Protein 5TP4 (pdb70)

Solvent-accessible surface area: 30665 Å² total; per-residue (Å²): 191,76,54,104,14,62,16,80,68,0,89,169,6,7,30,53,0,3,175,42,14,62,17,151,92,41,10,3,122,2,23,2,7,46,82,44,4,70,108,0,13,78,46,0,5,86,32,0,124,102,17,68,8,97,32,49,34,1,13,0,0,0,8,14,0,69,36,99,16,65,54,96,181,19,29,14,0,1,0,0,0,4,2,6,7,72,58,102,8,10,97,12,28,0,8,0,0,0,0,0,0,1,2,0,0,48,7,0,59,103,44,44,16,66,0,56,58,0,0,26,0,0,4,2,0,2,12,37,26,44,45,1,60,44,46,29,0,0,0,7,9,14,12,56,72,20,75,49,109,73,0,30,65,80,113,13,103,140,38,74,44,0,4,50,2,0,87,84,12,68,8,100,11,146,107,75,24,28,60,81,21,29,0,0,0,0,0,3,0,5,44,2,36,18,0,89,59,84,54,10,15,0,0,8,0,29,3,9,9,0,23,14,60,0,47,2,114,0,70,16,78,66,27,55,0,3,10,5,35,51,123,80,26,94,12,0,6,3,0,0,0,47,1,0,37,22,0,47,134,8,4,72,68,39,75,113,120,1,8,0,0,1,0,64,17,20,17,110,138,41,39,56,50,37,2,2,11,25,1,46,6,10,1,0,0,9,11,51,69,46,77,72,0,46,26,0,21,140,34,2,85,101,3,1,56,123,1,6,86,89,57,41,17,60,39,56,18,92,29,65,111,154,18,72,25,6,103,14,49,215,38,0,10,105,31,0,19,110,0,0,120,48,29,64,19,76,43,47,162,21,28,2,2,17,40,3,0,0,16,17,0,22,115,174,16,48,1,0,1,0,2,0,8,4,52,124,77,106,65,1,99,64,103,20,0,26,99,0,0,1,0,0,2,33,0,0,26,47,65,2,25,79,51,58,102,97,165,26,117,32,89,109,70,41,101,16,62,15,81,66,0,87,50,6,7,48,73,0,12,179,41,14,66,16,148,194,37,9,2,117,3,25,2,6,46,82,45,3,74,106,0,13,78,46,0,5,86,33,0,129,105,14,69,7,96,31,48,33,1,13,0,0,0,10,15,0,70,34,98,15,66,56,101,103,20,28,13,0,2,0,0,0,3,2,4,5,74,56,72,9,16,86,8,30,1,7,0,0,0,0,0,0,1,2,0,0,47,6,0,61,104,43,46,15,59,0,47,55,0,0,27,0,0,5,3,1,2,12,36,27,46,44,2,56,46,45,27,0,0,0,7,10,21,10,57,72,19,76,51,110,72,0,30,64,80,112,12,102,137,40,75,43,0,4,48,2,0,84,88,16,68,10,102,12,146,111,76,26,30,57,80,19,31,0,0,0,0,0,3,2,4,62,11,40,16,0,100,62,85,55,10,10,0,0,6,0,31,3,8,10,0,24,13,60,0,50,2,119,0,56,16,79,66,28,52,0,4,9,7,35,48,125,78,26,95,11,0,6,4,0,0,0,49,2,0,40,23,1,46,130,8,2,72,69,43,73,116,126,1,8,0,0,2,1,62,18,22,17,127,140,39,39,55,47,38,2,2,11,26,1,45,7,10,2,0,0,8,12,56,61,44,66,73,0,48,27,0,21,141,35,2,84,102,4,0,56,128,2,7,86,88,58,34,10,107,39,57,19,93,24,65,107,154,19,72,24,6,102,15,50,185,30,0,7,66,31,0,19,134,0,0,113,41,29,62,30,75,54,47,165,20,29,2,3,21,38,2,0,0,16,18,0,21,117,165,20,46,0,0,1,0,1,0,9,17,96,85,58,3,114,61,95,11,0,29,78,0,0,3,0,0,0,0,0,0,0,34,68,1,10,23,36,84,106

B-factor: mean 18.72, std 9.99, range [4.92, 85.32]

CATH classification: 3.40.630.10 (+1 more: 3.30.70.360)

Structure (mmCIF, N/CA/C/O backbone):
data_5TP4
#
_entry.id   5TP4
#
_cell.length_a   42.530
_cell.length_b   136.960
_cell.length_c   164.580
_cell.angle_alpha   90.000
_cell.angle_beta   90.000
_cell.angle_gamma   90.000
#
_symmetry.space_group_name_H-M   'P 21 21 21'
#
loop_
_entity.id
_entity.type
_entity.pdbx_description
1 polymer 'Amidase, hydantoinase/carbamoylase family'
2 non-polymer 'ZINC ION'
3 non-polymer '2-(N-MORPHOLINO)-ETHANESULFONIC ACID'
4 non-polymer 1,2-ETHANEDIOL
5 non-polymer 'FORMIC ACID'
6 water water
#
loop_
_atom_site.group_PDB
_atom_site.id
_atom_site.type_symbol
_atom_site.label_atom_id
_atom_site.label_alt_id
_atom_site.label_comp_id
_atom_site.label_asym_id
_atom_site.label_entity_id
_atom_site.label_seq_id
_atom_site.pdbx_PDB_ins_code
_atom_site.Cartn_x
_atom_site.Cartn_y
_atom_site.Cartn_z
_atom_site.occupancy
_atom_site.B_iso_or_equiv
_atom_site.auth_seq_id
_atom_site.auth_comp_id
_atom_site.auth_asym_id
_atom_site.auth_atom_id
_atom_site.pdbx_PDB_model_num
ATOM 1 N N . ASP A 1 11 ? -5.618 3.951 14.562 1.00 72.32 3 ASP A N 1
ATOM 2 C CA . ASP A 1 11 ? -4.774 5.139 14.490 1.00 72.48 3 ASP A CA 1
ATOM 3 C C . ASP A 1 11 ? -5.123 5.987 13.263 1.00 65.94 3 ASP A C 1
ATOM 4 O O . ASP A 1 11 ? -4.294 6.755 12.764 1.00 66.57 3 ASP A O 1
ATOM 9 N N . LEU A 1 12 ? -6.358 5.860 12.781 1.00 55.56 4 LEU A N 1
ATOM 10 C CA . LEU A 1 12 ? -6.751 6.491 11.528 1.00 41.78 4 LEU A CA 1
ATOM 11 C C . LEU A 1 12 ? -7.332 7.872 11.795 1.00 36.29 4 LEU A C 1
ATOM 12 O O . LEU A 1 12 ? -8.337 8.013 12.496 1.00 40.02 4 LEU A O 1
ATOM 17 N N . LEU A 1 13 ? -6.717 8.879 11.197 1.00 31.72 5 LEU A N 1
ATOM 18 C CA . LEU A 1 13 ? -7.193 10.249 11.296 1.00 29.13 5 LEU A CA 1
ATOM 19 C C . LEU A 1 13 ? -8.256 10.495 10.238 1.00 27.34 5 LEU A C 1
ATOM 20 O O . LEU A 1 13 ? -8.054 10.191 9.057 1.00 28.55 5 LEU A O 1
ATOM 25 N N . GLU A 1 14 ? -9.391 11.045 10.649 1.00 23.80 6 GLU A N 1
ATOM 26 C CA . GLU A 1 14 ? -10.494 11.296 9.734 1.00 21.52 6 GLU A CA 1
ATOM 27 C C . GLU A 1 14 ? -10.689 12.795 9.554 1.00 20.55 6 GLU A C 1
ATOM 28 O O . GLU A 1 14 ? -10.521 13.574 10.495 1.00 26.34 6 GLU A O 1
ATOM 34 N N . ILE A 1 15 ? -11.076 13.199 8.349 1.00 17.46 7 ILE A N 1
ATOM 35 C CA . ILE A 1 15 ? -11.261 14.623 8.082 1.00 15.75 7 ILE A CA 1
ATOM 36 C C . ILE A 1 15 ? -12.660 15.051 8.503 1.00 15.22 7 ILE A C 1
ATOM 37 O O . ILE A 1 15 ? -13.484 14.218 8.921 1.00 19.20 7 ILE A O 1
ATOM 42 N N . ASP A 1 16 ? -12.926 16.354 8.421 1.00 15.83 8 ASP A N 1
ATOM 43 C CA . ASP A 1 16 ? -14.248 16.917 8.695 1.00 15.04 8 ASP A CA 1
ATOM 44 C C . ASP A 1 16 ? -14.960 16.995 7.350 1.00 13.47 8 ASP A C 1
ATOM 45 O O . ASP A 1 16 ? -14.762 17.942 6.583 1.00 13.52 8 ASP A O 1
ATOM 50 N N . GLY A 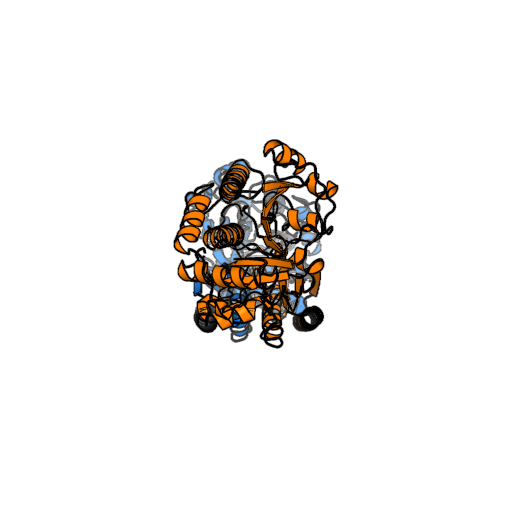1 17 ? -15.756 15.968 7.040 1.00 15.15 9 GLY A N 1
ATOM 51 C CA . GLY A 1 17 ? -16.360 15.897 5.714 1.00 18.62 9 GLY A CA 1
ATOM 52 C C . GLY A 1 17 ? -17.351 17.016 5.445 1.00 11.99 9 GLY A C 1
ATOM 53 O O . GLY A 1 17 ? -17.477 17.486 4.304 1.00 13.56 9 GLY A O 1
ATOM 54 N N . ALA A 1 18 ? -18.096 17.423 6.471 1.00 13.22 10 ALA A N 1
ATOM 55 C CA . ALA A 1 18 ? -19.080 18.483 6.291 1.00 14.56 10 ALA A CA 1
ATOM 56 C C . ALA A 1 18 ? -18.384 19.803 6.002 1.00 14.87 10 ALA A C 1
ATOM 57 O O . ALA A 1 18 ? -18.853 20.604 5.177 1.00 14.13 10 ALA A O 1
ATOM 59 N N . ARG A 1 19 ? -17.256 20.035 6.674 1.00 14.42 11 ARG A N 1
ATOM 60 C CA . ARG A 1 19 ? -16.481 21.247 6.438 1.00 12.89 11 ARG A CA 1
ATOM 61 C C . ARG A 1 19 ? -15.960 21.282 5.009 1.00 15.48 11 ARG A C 1
ATOM 62 O O . ARG A 1 19 ? -16.038 22.320 4.332 1.00 13.41 11 ARG A O 1
ATOM 70 N N . LEU A 1 20 ? -15.434 20.149 4.529 1.00 10.68 12 LEU A N 1
ATOM 71 C CA . LEU A 1 20 ? -14.971 20.065 3.143 1.00 13.59 12 LEU A CA 1
ATOM 72 C C . LEU A 1 20 ? -16.127 20.287 2.176 1.00 15.11 12 LEU A C 1
ATOM 73 O O . LEU A 1 20 ? -15.980 20.992 1.164 1.00 14.09 12 LEU A O 1
ATOM 78 N N . TRP A 1 21 ? -17.287 19.680 2.467 1.00 12.76 13 TRP A N 1
ATOM 79 C CA . TRP A 1 21 ? -18.438 19.845 1.585 1.00 12.34 13 TRP A CA 1
ATOM 80 C C . TRP A 1 21 ? -18.838 21.310 1.503 1.00 13.12 13 TRP A C 1
ATOM 81 O O . TRP A 1 21 ? -19.131 21.823 0.416 1.00 13.51 13 TRP A O 1
ATOM 92 N N . ARG A 1 22 ? -18.821 22.009 2.641 1.00 13.11 14 ARG A N 1
ATOM 93 C CA A ARG A 1 22 ? -19.204 23.415 2.603 0.55 12.05 14 ARG A CA 1
ATOM 94 C CA B ARG A 1 22 ? -19.171 23.424 2.666 0.45 12.76 14 ARG A CA 1
ATOM 95 C C . ARG A 1 22 ? -18.170 24.262 1.879 1.00 10.66 14 ARG A C 1
ATOM 96 O O . ARG A 1 22 ? -18.546 25.218 1.192 1.00 14.39 14 ARG A O 1
ATOM 111 N N . SER A 1 23 ? -16.876 23.924 1.974 1.00 12.23 15 SER A N 1
ATOM 112 C CA . SER A 1 23 ? -15.897 24.696 1.214 1.00 14.33 15 SER A CA 1
ATOM 113 C C . SER A 1 23 ? -16.132 24.532 -0.280 1.00 13.00 15 SER A C 1
ATOM 114 O O . SER A 1 23 ? -16.022 25.500 -1.044 1.00 11.06 15 SER A O 1
ATOM 117 N N . LEU A 1 24 ? -16.528 23.326 -0.703 1.00 9.06 16 LEU A N 1
ATOM 118 C CA . LEU A 1 24 ? -16.865 23.095 -2.100 1.00 8.09 16 LEU A CA 1
ATOM 119 C C . LEU A 1 24 ? -18.112 23.862 -2.487 1.00 11.21 16 LEU A C 1
ATOM 120 O O . LEU A 1 24 ? -18.187 24.391 -3.598 1.00 13.34 16 LEU A O 1
ATOM 125 N N . ALA A 1 25 ? -19.100 23.924 -1.590 1.00 10.29 17 ALA A N 1
ATOM 126 C CA . ALA A 1 25 ? -20.291 24.706 -1.906 1.00 13.04 17 ALA A CA 1
ATOM 127 C C . ALA A 1 25 ? -19.956 26.182 -2.009 1.00 13.61 17 ALA A C 1
ATOM 128 O O . ALA A 1 25 ? -20.489 26.887 -2.875 1.00 16.85 17 ALA A O 1
ATOM 130 N N . ASP A 1 26 ? -19.098 26.677 -1.112 1.00 12.02 18 ASP A N 1
ATOM 131 C CA . ASP A 1 26 ? -18.788 28.099 -1.135 1.00 13.22 18 ASP A CA 1
ATOM 132 C C . ASP A 1 26 ? -17.977 28.464 -2.375 1.00 12.65 18 ASP A C 1
ATOM 133 O O . ASP A 1 26 ? -18.191 29.521 -2.985 1.00 14.04 18 ASP A O 1
ATOM 138 N N . MET A 1 27 ? -17.009 27.628 -2.737 1.00 11.07 19 MET A N 1
ATOM 139 C CA . MET A 1 27 ? -16.217 27.910 -3.928 1.00 10.98 19 MET A CA 1
ATOM 140 C C . MET A 1 27 ? -17.052 27.795 -5.194 1.00 11.38 19 MET A C 1
ATOM 141 O O . MET A 1 27 ? -16.841 28.566 -6.138 1.00 12.30 19 MET A O 1
ATOM 146 N N . ALA A 1 28 ? -18.024 26.863 -5.236 1.00 12.24 20 ALA A N 1
ATOM 147 C CA . ALA A 1 28 ? -18.857 26.757 -6.428 1.00 12.08 20 ALA A CA 1
ATOM 148 C C . ALA A 1 28 ? -19.710 28.002 -6.660 1.00 14.04 20 ALA A C 1
ATOM 149 O O . ALA A 1 28 ? -20.259 28.158 -7.761 1.00 15.24 20 ALA A O 1
ATOM 151 N N . ARG A 1 29 ? -19.858 28.877 -5.653 1.00 14.83 21 ARG A N 1
ATOM 152 C CA . ARG A 1 29 ? -20.576 30.133 -5.888 1.00 17.27 21 ARG A CA 1
ATOM 153 C C . ARG A 1 29 ? -19.795 31.077 -6.788 1.00 17.92 21 ARG A C 1
ATOM 154 O O . ARG A 1 29 ? -20.391 31.968 -7.409 1.00 20.14 21 ARG A O 1
ATOM 162 N N . ILE A 1 30 ? -18.468 30.957 -6.799 1.00 13.25 22 ILE A N 1
ATOM 163 C CA . ILE A 1 30 ? -17.599 31.915 -7.491 1.00 15.76 22 ILE A CA 1
ATOM 164 C C . ILE A 1 30 ? -17.572 31.542 -8.967 1.00 13.86 22 ILE A C 1
ATOM 165 O O . ILE A 1 30 ? -16.955 30.552 -9.344 1.00 14.45 22 ILE A O 1
ATOM 170 N N . GLY A 1 31 ? -18.215 32.344 -9.803 1.00 13.82 23 GLY A N 1
ATOM 171 C CA . GLY A 1 31 ? -18.393 31.969 -11.189 1.00 16.47 23 GLY A CA 1
ATOM 172 C C . GLY A 1 31 ? -19.594 31.089 -11.470 1.00 18.19 23 GLY A C 1
ATOM 173 O O . GLY A 1 31 ? -19.686 30.539 -12.573 1.00 16.96 23 GLY A O 1
ATOM 174 N N . ALA A 1 32 ? -20.518 30.935 -10.514 1.00 14.62 24 ALA A N 1
ATOM 175 C CA . ALA A 1 32 ? -21.710 30.117 -10.738 1.00 15.07 24 ALA A CA 1
ATOM 176 C C . ALA A 1 32 ? -22.411 30.517 -12.030 1.00 19.06 24 ALA A C 1
ATOM 177 O O . ALA A 1 32 ? -22.619 31.699 -12.298 1.00 18.98 24 ALA A O 1
ATOM 179 N N . THR A 1 33 ? -22.804 29.512 -12.823 1.00 17.34 25 THR A N 1
ATOM 180 C CA . THR A 1 33 ? -23.451 29.726 -14.109 1.00 16.82 25 THR A CA 1
ATOM 181 C C . THR A 1 33 ? -24.958 29.538 -13.994 1.00 21.77 25 THR A C 1
ATOM 182 O O . THR A 1 33 ? -25.446 28.909 -13.051 1.00 21.53 25 THR A O 1
ATOM 186 N N . PRO A 1 34 ? -25.729 30.048 -14.958 1.00 20.77 26 PRO A N 1
ATOM 187 C CA . PRO A 1 34 ? -27.191 29.868 -14.885 1.00 21.75 26 PRO A CA 1
ATOM 188 C C . PRO A 1 34 ? -27.628 28.417 -14.780 1.00 25.63 26 PRO A C 1
ATOM 189 O O . PRO A 1 34 ? -28.686 28.141 -14.192 1.00 22.71 26 PRO A O 1
ATOM 193 N N . ARG A 1 35 ? -26.857 27.477 -15.329 1.00 20.73 27 ARG A N 1
ATOM 194 C CA . ARG A 1 35 ? -27.216 26.065 -15.271 1.00 27.20 27 ARG A CA 1
ATOM 195 C C . ARG A 1 35 ? -26.719 25.377 -14.000 1.00 27.36 27 ARG A C 1
ATOM 196 O O . ARG A 1 35 ? -26.886 24.160 -13.859 1.00 23.68 27 ARG A O 1
ATOM 198 N N . GLY A 1 36 ? -26.132 26.119 -13.067 1.00 17.84 28 GLY A N 1
ATOM 199 C CA . GLY A 1 36 ? -25.683 25.529 -11.823 1.00 16.57 28 GLY A CA 1
ATOM 200 C C . GLY A 1 36 ? -24.290 24.964 -11.868 1.00 18.14 28 GLY A C 1
ATOM 201 O O . GLY A 1 36 ? -23.872 24.309 -10.905 1.00 20.38 28 GLY A O 1
ATOM 202 N N . GLY A 1 37 ? -23.560 25.197 -12.954 1.00 18.23 29 GLY A N 1
ATOM 203 C CA . GLY A 1 37 ? -22.154 24.869 -13.045 1.00 17.04 29 GLY A CA 1
ATOM 204 C C . GLY A 1 37 ? -21.268 26.009 -12.570 1.00 14.05 29 GLY A C 1
ATOM 205 O O . GLY A 1 37 ? -21.671 26.865 -11.781 1.00 14.95 29 GLY A O 1
ATOM 206 N N . VAL A 1 38 ? -20.029 26.002 -13.047 1.00 13.14 30 VAL A N 1
ATOM 207 C CA . VAL A 1 38 ? -19.027 26.974 -12.615 1.00 13.00 30 VAL A CA 1
ATOM 208 C C . VAL A 1 38 ? -18.266 27.456 -13.841 1.00 14.40 30 VAL A C 1
ATOM 209 O O . VAL A 1 38 ? -17.847 26.639 -14.668 1.00 13.12 30 VAL A O 1
ATOM 213 N N . ARG A 1 39 ? -18.068 28.769 -13.952 1.00 12.81 31 ARG A N 1
ATOM 214 C CA . ARG A 1 39 ? -17.209 29.340 -14.996 1.00 12.83 31 ARG A CA 1
ATOM 215 C C . ARG A 1 39 ? -16.157 30.218 -14.333 1.00 12.47 31 ARG A C 1
ATOM 216 O O . ARG A 1 39 ? -16.446 31.344 -13.923 1.00 13.42 31 ARG A O 1
ATOM 224 N N . ARG A 1 40 ? -14.927 29.693 -14.236 1.00 15.18 32 ARG A N 1
ATOM 225 C CA . ARG A 1 40 ? -13.747 30.452 -13.815 1.00 11.34 32 ARG A CA 1
ATOM 226 C C . ARG A 1 40 ? -12.668 30.133 -14.855 1.00 11.29 32 ARG A C 1
ATOM 227 O O . ARG A 1 40 ? -11.735 29.359 -14.607 1.00 11.26 32 ARG A O 1
ATOM 235 N N . LEU A 1 41 ? -12.804 30.736 -16.029 1.00 14.23 33 LEU A N 1
ATOM 236 C CA . LEU A 1 41 ? -11.764 30.605 -17.044 1.00 13.81 33 LEU A CA 1
ATOM 237 C C . LEU A 1 41 ? -10.452 31.221 -16.555 1.00 11.92 33 LEU A C 1
ATOM 238 O O . LEU A 1 41 ? -10.426 32.282 -15.924 1.00 13.00 33 LEU A O 1
ATOM 243 N N . ALA A 1 42 ? -9.345 30.544 -16.849 1.00 10.94 34 ALA A N 1
ATOM 244 C CA . ALA A 1 42 ? -8.053 30.936 -16.290 1.00 12.51 34 ALA A CA 1
ATOM 245 C C . ALA A 1 42 ? -7.741 32.432 -16.434 1.00 15.71 34 ALA A C 1
ATOM 246 O O . ALA A 1 42 ? -7.816 33.017 -17.525 1.00 11.74 34 ALA A O 1
ATOM 248 N N . LEU A 1 43 ? -7.367 33.040 -15.309 1.00 10.96 35 LEU A N 1
ATOM 249 C CA . LEU A 1 43 ? -6.867 34.409 -15.213 1.00 13.19 35 LEU A CA 1
ATOM 250 C C . LEU A 1 43 ? -7.930 35.448 -15.566 1.00 15.06 35 LEU A C 1
ATOM 251 O O . LEU A 1 43 ? -7.595 36.621 -15.767 1.00 23.18 35 LEU A O 1
ATOM 256 N N . THR A 1 44 ? -9.210 35.057 -15.635 1.00 15.18 36 THR A N 1
ATOM 257 C CA . THR A 1 44 ? -10.284 36.039 -15.657 1.00 14.75 36 THR A CA 1
ATOM 258 C C . THR A 1 44 ? -10.575 36.509 -14.240 1.00 14.23 36 THR A C 1
ATOM 259 O O . THR A 1 44 ? -10.043 35.975 -13.270 1.00 16.66 36 THR A O 1
ATOM 263 N N . ASP A 1 45 ? -11.434 37.531 -14.136 1.00 14.85 37 ASP A N 1
ATOM 264 C CA . ASP A 1 45 ? -11.792 38.055 -12.818 1.00 17.81 37 ASP A CA 1
ATOM 265 C C . ASP A 1 45 ? -12.366 36.968 -11.909 1.00 17.71 37 ASP A C 1
ATOM 266 O O . ASP A 1 45 ? -12.038 36.918 -10.721 1.00 16.35 37 ASP A O 1
ATOM 271 N N . ASP A 1 46 ? -13.208 36.075 -12.439 1.00 15.21 38 ASP A N 1
ATOM 272 C CA . ASP A 1 46 ? -13.723 35.017 -11.563 1.00 13.58 38 ASP A CA 1
ATOM 273 C C . ASP A 1 46 ? -12.654 34.004 -11.180 1.00 12.18 38 ASP A C 1
ATOM 274 O O . ASP A 1 46 ? -12.707 33.454 -10.077 1.00 13.76 38 ASP A O 1
ATOM 279 N N . ASP A 1 47 ? -11.676 33.729 -12.055 1.00 14.22 39 ASP A N 1
ATOM 280 C CA . ASP A 1 47 ? -10.556 32.891 -11.627 1.00 11.91 39 ASP A CA 1
ATOM 281 C C . ASP A 1 47 ? -9.788 33.569 -10.504 1.00 13.30 39 ASP A C 1
ATOM 282 O O . ASP A 1 47 ? -9.431 32.925 -9.509 1.00 12.62 39 ASP A O 1
ATOM 287 N N . ARG A 1 48 ? -9.539 34.883 -10.643 1.00 12.17 40 ARG A N 1
ATOM 288 C CA . ARG A 1 48 ? -8.877 35.619 -9.571 1.00 14.60 40 ARG A CA 1
ATOM 289 C C . ARG A 1 48 ? -9.668 35.532 -8.275 1.00 13.86 40 ARG A C 1
ATOM 290 O O . ARG A 1 48 ? -9.090 35.380 -7.199 1.00 14.28 40 ARG A O 1
ATOM 298 N N . ARG A 1 49 ? -10.997 35.660 -8.351 1.00 12.34 41 ARG A N 1
ATOM 299 C CA . ARG A 1 49 ? -11.787 35.624 -7.122 1.00 12.62 41 ARG A CA 1
ATOM 300 C C . ARG A 1 49 ? -11.743 34.248 -6.469 1.00 12.23 41 ARG A C 1
ATOM 301 O O . ARG A 1 49 ? -11.731 34.149 -5.240 1.00 15.22 41 ARG A O 1
ATOM 309 N N . GLY A 1 50 ? -11.696 33.180 -7.266 1.00 11.29 42 GLY A N 1
ATOM 310 C CA . GLY A 1 50 ? -11.543 31.848 -6.686 1.00 10.45 42 GLY A CA 1
ATOM 311 C C . GLY A 1 50 ? -10.168 31.641 -6.082 1.00 12.74 42 GLY A C 1
ATOM 312 O O . GLY A 1 50 ? -10.039 31.108 -4.978 1.00 13.42 42 GLY A O 1
ATOM 313 N N . ARG A 1 51 ? -9.123 32.064 -6.802 1.00 11.90 43 ARG A N 1
ATOM 314 C CA . ARG A 1 51 ? -7.762 32.012 -6.274 1.00 10.04 43 ARG A CA 1
ATOM 315 C C . ARG A 1 51 ? -7.674 32.727 -4.931 1.00 13.93 43 ARG A C 1
ATOM 316 O O . ARG A 1 51 ? -7.109 32.197 -3.962 1.00 14.04 43 ARG A O 1
ATOM 324 N N . ASP A 1 52 ? -8.233 33.946 -4.864 1.00 12.15 44 ASP A N 1
ATOM 325 C CA . ASP A 1 52 ? -8.160 34.759 -3.657 1.00 13.79 44 ASP A CA 1
ATOM 326 C C . ASP A 1 52 ? -8.922 34.134 -2.498 1.00 16.46 44 ASP A C 1
ATOM 327 O O . ASP A 1 52 ? -8.470 34.210 -1.350 1.00 14.32 44 ASP A O 1
ATOM 332 N N . LEU A 1 53 ? -10.093 33.543 -2.770 1.00 14.64 45 LEU A N 1
ATOM 333 C CA . LEU A 1 53 ? -10.831 32.854 -1.716 1.00 13.13 45 LEU A CA 1
ATOM 334 C C . LEU A 1 53 ? -10.018 31.684 -1.165 1.00 12.72 45 LEU A C 1
ATOM 335 O O . LEU A 1 53 ? -9.866 31.528 0.050 1.00 12.96 45 LEU A O 1
ATOM 340 N N . PHE A 1 54 ? -9.476 30.850 -2.054 1.00 9.97 46 PHE A N 1
ATOM 341 C CA . PHE A 1 54 ? -8.629 29.747 -1.609 1.00 14.10 46 PHE A CA 1
ATOM 342 C C . PHE A 1 54 ? -7.434 30.258 -0.808 1.00 12.81 46 PHE A C 1
ATOM 343 O O . PHE A 1 54 ? -7.123 29.726 0.260 1.00 12.43 46 PHE A O 1
ATOM 351 N N . ALA A 1 55 ? -6.751 31.288 -1.307 1.00 10.69 47 ALA A N 1
ATOM 352 C CA . ALA A 1 55 ? -5.582 31.816 -0.590 1.00 12.71 47 ALA A CA 1
ATOM 353 C C . ALA A 1 55 ? -5.955 32.291 0.810 1.00 12.25 47 ALA A C 1
ATOM 354 O O . ALA A 1 55 ? -5.219 32.048 1.775 1.00 13.32 47 ALA A O 1
ATOM 356 N N . GLN A 1 56 ? -7.100 32.961 0.944 1.00 13.09 48 GLN A N 1
ATOM 357 C CA . GLN A 1 56 ? -7.530 33.443 2.256 1.00 14.90 48 GLN A CA 1
ATOM 358 C C . GLN A 1 56 ? -7.751 32.265 3.208 1.00 11.85 48 GLN A C 1
ATOM 359 O O . GLN A 1 56 ? -7.316 32.278 4.371 1.00 13.28 48 GLN A O 1
ATOM 365 N N . TRP A 1 57 ? -8.448 31.234 2.733 1.00 11.33 49 TRP A N 1
ATOM 366 C CA . TRP A 1 57 ? -8.678 30.086 3.595 1.00 11.25 49 TRP A CA 1
ATOM 367 C C . TRP A 1 57 ? -7.353 29.494 4.029 1.00 12.19 49 TRP A C 1
ATOM 368 O O . TRP A 1 57 ? -7.200 29.072 5.175 1.00 13.73 49 TRP A O 1
ATOM 379 N N . CYS A 1 58 ? -6.374 29.475 3.115 1.00 13.88 50 CYS A N 1
ATOM 380 C CA . CYS A 1 58 ? -5.086 28.866 3.444 1.00 14.51 50 CYS A CA 1
ATOM 381 C C . CYS A 1 58 ? -4.371 29.685 4.509 1.00 11.85 50 CYS A C 1
ATOM 382 O O . CYS A 1 58 ? -3.819 29.130 5.468 1.00 13.70 50 CYS A O 1
ATOM 385 N N . ARG A 1 59 ? -4.421 31.013 4.382 1.00 11.83 51 ARG A N 1
ATOM 386 C CA . ARG A 1 59 ? -3.800 31.857 5.394 1.00 12.22 51 ARG A CA 1
ATOM 387 C C . ARG A 1 59 ? -4.524 31.743 6.726 1.00 14.46 51 ARG A C 1
ATOM 388 O O . ARG A 1 59 ? -3.879 31.766 7.785 1.00 16.67 51 ARG A O 1
ATOM 396 N N . ASP A 1 60 ? -5.864 31.646 6.699 1.00 14.93 52 ASP A N 1
ATOM 397 C CA . ASP A 1 60 ? -6.608 31.454 7.940 1.00 14.99 52 ASP A CA 1
ATOM 398 C C . ASP A 1 60 ? -6.201 30.161 8.620 1.00 13.46 52 ASP A C 1
ATOM 399 O O . ASP A 1 60 ? -6.316 30.051 9.841 1.00 18.28 52 ASP A O 1
ATOM 404 N N . ALA A 1 61 ? -5.759 29.169 7.844 1.00 15.04 53 ALA A N 1
ATOM 405 C CA . ALA A 1 61 ? -5.262 27.894 8.352 1.00 13.57 53 ALA A CA 1
ATOM 406 C C . ALA A 1 61 ? -3.769 27.928 8.655 1.00 17.92 53 ALA A C 1
ATOM 407 O O . ALA A 1 61 ? -3.154 26.876 8.865 1.00 16.68 53 ALA A O 1
ATOM 409 N N . GLY A 1 62 ? -3.178 29.113 8.702 1.00 15.43 54 GLY A N 1
ATOM 410 C CA . GLY A 1 62 ? -1.814 29.256 9.155 1.00 15.14 54 GLY A CA 1
ATOM 411 C C . GLY A 1 62 ? -0.761 29.102 8.082 1.00 13.69 54 GLY A C 1
ATOM 412 O O . GLY A 1 62 ? 0.433 29.117 8.408 1.00 18.57 54 GLY A O 1
ATOM 413 N N . MET A 1 63 ? -1.152 28.959 6.821 1.00 12.58 55 MET A N 1
ATOM 414 C CA . MET A 1 63 ? -0.197 28.707 5.750 1.00 15.86 55 MET A CA 1
ATOM 415 C C . MET A 1 63 ? 0.305 30.023 5.160 1.00 15.73 55 MET A C 1
ATOM 416 O O . MET A 1 63 ? -0.326 31.068 5.303 1.00 12.63 55 MET A O 1
ATOM 421 N N . THR A 1 64 ? 1.460 29.963 4.489 1.00 11.38 56 THR A N 1
ATOM 422 C CA . THR A 1 64 ? 1.926 31.078 3.676 1.00 11.50 56 THR A CA 1
ATOM 423 C C . THR A 1 64 ? 1.606 30.780 2.216 1.00 12.21 56 THR A C 1
ATOM 424 O O . THR A 1 64 ? 1.649 29.623 1.779 1.00 14.48 56 THR A O 1
ATOM 428 N N . VAL A 1 65 ? 1.260 31.819 1.467 1.00 10.82 57 VAL A N 1
ATOM 429 C CA . VAL A 1 65 ? 0.779 31.669 0.101 1.00 10.25 57 VAL A CA 1
ATOM 430 C C . VAL A 1 65 ? 1.624 32.514 -0.837 1.00 14.07 57 VAL A C 1
ATOM 431 O O . VAL A 1 65 ? 1.946 33.665 -0.517 1.00 13.49 57 VAL A O 1
ATOM 435 N N . SER A 1 66 ? 1.978 31.951 -1.993 1.00 11.72 58 SER A N 1
ATOM 436 C CA . SER A 1 66 ? 2.726 32.697 -2.997 1.00 10.22 58 SER A CA 1
ATOM 437 C C . SER A 1 66 ? 2.337 32.197 -4.381 1.00 12.25 58 SER A C 1
ATOM 438 O O . SER A 1 66 ? 1.770 31.105 -4.528 1.00 13.60 58 SER A O 1
ATOM 441 N N . VAL A 1 67 ? 2.673 33.010 -5.398 1.00 12.10 59 VAL A N 1
ATOM 442 C CA . VAL A 1 67 ? 2.526 32.613 -6.796 1.00 14.98 59 VAL A CA 1
ATOM 443 C C . VAL A 1 67 ? 3.897 32.588 -7.443 1.00 14.75 59 VAL A C 1
ATOM 444 O O . VAL A 1 67 ? 4.795 33.338 -7.056 1.00 13.68 59 VAL A O 1
ATOM 448 N N . ASP A 1 68 ? 4.070 31.693 -8.420 1.00 12.71 60 ASP A N 1
ATOM 449 C CA . ASP A 1 68 ? 5.292 31.738 -9.200 1.00 13.71 60 ASP A CA 1
ATOM 450 C C . ASP A 1 68 ? 5.085 32.591 -10.459 1.00 15.66 60 ASP A C 1
ATOM 451 O O . ASP A 1 68 ? 4.052 33.257 -10.632 1.00 13.87 60 ASP A O 1
ATOM 456 N N . ALA A 1 69 ? 6.116 32.630 -11.315 1.00 12.88 61 ALA A N 1
ATOM 457 C CA . ALA A 1 69 ? 6.151 33.537 -12.458 1.00 11.22 61 ALA A CA 1
ATOM 458 C C . ALA A 1 69 ? 5.145 33.189 -13.552 1.00 16.56 61 ALA A C 1
ATOM 459 O O . ALA A 1 69 ? 4.982 33.993 -14.478 1.00 16.20 61 ALA A O 1
ATOM 461 N N . VAL A 1 70 ? 4.464 32.051 -13.463 1.00 11.86 62 VAL A N 1
ATOM 462 C CA . VAL A 1 70 ? 3.362 31.732 -14.376 1.00 10.11 62 VAL A CA 1
ATOM 463 C C . VAL A 1 70 ? 2.032 31.647 -13.627 1.00 14.60 62 VAL A C 1
ATOM 464 O O . VAL A 1 70 ? 1.045 31.123 -14.159 1.00 15.55 62 VAL A O 1
ATOM 468 N N . GLY A 1 71 ? 1.975 32.181 -12.404 1.00 11.68 63 GLY A N 1
ATOM 469 C CA . GLY A 1 71 ? 0.713 32.224 -11.677 1.00 9.94 63 GLY A CA 1
ATOM 470 C C . GLY A 1 71 ? 0.346 30.980 -10.900 1.00 11.30 63 GLY A C 1
ATOM 471 O O . GLY A 1 71 ? -0.752 30.932 -10.313 1.00 11.75 63 GLY A O 1
ATOM 472 N N . ASN A 1 72 ? 1.192 29.950 -10.886 1.00 8.52 64 ASN A N 1
ATOM 473 C CA . ASN A 1 72 ? 0.863 28.778 -10.082 1.00 9.09 64 ASN A CA 1
ATOM 474 C C . ASN A 1 72 ? 0.779 29.201 -8.622 1.00 9.96 64 ASN A C 1
ATOM 475 O O . ASN A 1 72 ? 1.635 29.935 -8.132 1.00 9.40 64 ASN A O 1
ATOM 480 N N . LEU A 1 73 ? -0.260 28.741 -7.930 1.00 11.35 65 LEU A N 1
ATOM 481 C CA . LEU A 1 73 ? -0.625 29.238 -6.602 1.00 9.08 65 LEU A CA 1
ATOM 482 C C . LEU A 1 73 ? -0.289 28.187 -5.545 1.00 11.25 65 LEU A C 1
ATOM 483 O O . LEU A 1 73 ? -0.845 27.087 -5.565 1.00 10.89 65 LEU A O 1
ATOM 488 N N . PHE A 1 74 ? 0.651 28.507 -4.651 1.00 10.72 66 PHE A N 1
ATOM 489 C CA . PHE A 1 74 ? 1.190 27.548 -3.690 1.00 10.56 66 PHE A CA 1
ATOM 490 C C . PHE A 1 74 ? 0.902 27.994 -2.266 1.00 12.53 66 PHE A C 1
ATOM 491 O O . PHE A 1 74 ? 1.232 29.114 -1.892 1.00 16.74 66 PHE A O 1
ATOM 499 N N . ALA A 1 75 ? 0.336 27.099 -1.460 1.00 9.64 67 ALA A N 1
ATOM 500 C CA . ALA A 1 75 ? 0.206 27.333 -0.028 1.00 8.70 67 ALA A CA 1
ATOM 501 C C . ALA A 1 75 ? 1.116 26.353 0.717 1.00 8.84 67 ALA A C 1
ATOM 502 O O . ALA A 1 75 ? 1.177 25.165 0.381 1.00 15.09 67 ALA A O 1
ATOM 504 N N . ARG A 1 76 ? 1.821 26.847 1.740 1.00 11.69 68 ARG A N 1
ATOM 505 C CA . ARG A 1 76 ? 2.896 26.104 2.387 1.00 11.25 68 ARG A CA 1
ATOM 506 C C . ARG A 1 76 ? 2.623 25.917 3.870 1.00 12.88 68 ARG A C 1
ATOM 507 O O . ARG A 1 76 ? 2.269 26.872 4.567 1.00 14.59 68 ARG A O 1
ATOM 515 N N . ARG A 1 77 ? 2.816 24.686 4.351 1.00 10.33 69 ARG A N 1
ATOM 516 C CA . ARG A 1 77 ? 2.736 24.343 5.768 1.00 12.15 69 ARG A CA 1
ATOM 517 C C . ARG A 1 77 ? 4.055 23.685 6.124 1.00 13.03 69 ARG A C 1
ATOM 518 O O . ARG A 1 77 ? 4.276 22.524 5.766 1.00 14.59 69 ARG A O 1
ATOM 526 N N . ASP A 1 78 ? 4.920 24.422 6.824 1.00 13.46 70 ASP A N 1
ATOM 527 C CA . ASP A 1 78 ? 6.245 23.923 7.167 1.00 12.72 70 ASP A CA 1
ATOM 528 C C . ASP A 1 78 ? 6.160 22.618 7.937 1.00 16.57 70 ASP A C 1
ATOM 529 O O . ASP A 1 78 ? 5.221 22.375 8.705 1.00 19.90 70 ASP A O 1
ATOM 534 N N . GLY A 1 79 ? 7.193 21.797 7.761 1.00 15.91 71 GLY A N 1
ATOM 535 C CA . GLY A 1 79 ? 7.425 20.653 8.609 1.00 13.97 71 GLY A CA 1
ATOM 536 C C . GLY A 1 79 ? 8.571 20.909 9.571 1.00 19.22 71 GLY A C 1
ATOM 537 O O . GLY A 1 79 ? 9.167 21.979 9.620 1.00 22.11 71 GLY A O 1
ATOM 538 N N . ALA A 1 80 ? 8.879 19.874 10.353 1.00 21.78 72 ALA A N 1
ATOM 539 C CA . ALA A 1 80 ? 9.982 19.969 11.296 1.00 20.49 72 ALA A CA 1
ATOM 540 C C . ALA A 1 80 ? 11.337 19.951 10.601 1.00 26.37 72 ALA A C 1
ATOM 541 O O . ALA A 1 80 ? 12.320 20.459 11.158 1.00 26.27 72 ALA A O 1
ATOM 543 N N . ASP A 1 81 ? 11.416 19.395 9.396 1.00 23.53 73 ASP A N 1
ATOM 544 C CA . ASP A 1 81 ? 12.670 19.351 8.642 1.00 26.07 73 ASP A CA 1
ATOM 545 C C . ASP A 1 81 ? 12.715 20.557 7.708 1.00 24.74 73 ASP A C 1
ATOM 546 O O . ASP A 1 81 ? 12.077 20.573 6.654 1.00 23.12 73 ASP A O 1
ATOM 551 N N . ALA A 1 82 ? 13.506 21.564 8.080 1.00 29.12 74 ALA A N 1
ATOM 552 C CA . ALA A 1 82 ? 13.555 22.798 7.304 1.00 29.66 74 ALA A CA 1
ATOM 553 C C . ALA A 1 82 ? 14.229 22.625 5.949 1.00 31.79 74 ALA A C 1
ATOM 554 O O . ALA A 1 82 ? 14.012 23.460 5.069 1.00 30.93 74 ALA A O 1
ATOM 556 N N . GLN A 1 83 ? 15.034 21.569 5.752 1.00 25.42 75 GLN A N 1
ATOM 557 C CA . GLN A 1 83 ? 15.723 21.380 4.476 1.00 27.67 75 GLN A CA 1
ATOM 558 C C . GLN A 1 83 ? 15.021 20.409 3.526 1.00 23.64 75 GLN A C 1
ATOM 559 O O . GLN A 1 83 ? 15.459 20.275 2.378 1.00 24.59 75 GLN A O 1
ATOM 565 N N . ALA A 1 84 ? 13.947 19.750 3.952 1.00 16.96 76 ALA A N 1
ATOM 566 C CA . ALA A 1 84 ? 13.323 18.725 3.129 1.00 18.24 76 ALA A CA 1
ATOM 567 C C . ALA A 1 84 ? 12.469 19.336 2.024 1.00 22.21 76 ALA A C 1
ATOM 568 O O . ALA A 1 84 ? 11.849 20.399 2.189 1.00 20.56 76 ALA A O 1
ATOM 570 N N . ALA A 1 85 ? 12.447 18.650 0.881 1.00 13.28 77 ALA A N 1
ATOM 571 C CA . ALA A 1 85 ? 11.519 19.019 -0.178 1.00 13.90 77 ALA A CA 1
ATOM 572 C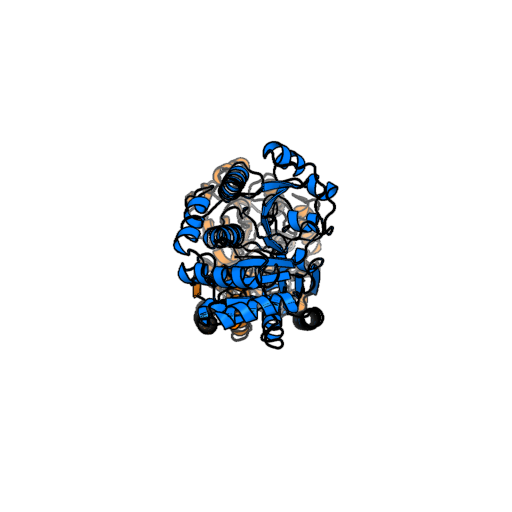 C . ALA A 1 85 ? 10.086 18.691 0.247 1.00 14.26 77 ALA A C 1
ATOM 573 O O . ALA A 1 85 ? 9.858 17.763 1.029 1.00 13.90 77 ALA A O 1
ATOM 575 N N . PRO A 1 86 ? 9.100 19.440 -0.246 1.00 14.15 78 PRO A N 1
ATOM 576 C CA . PRO A 1 86 ? 7.718 19.241 0.211 1.00 17.04 78 PRO A CA 1
ATOM 577 C C . PRO A 1 86 ? 7.021 18.073 -0.460 1.00 15.48 78 PRO A C 1
ATOM 578 O O . PRO A 1 86 ? 7.340 17.679 -1.585 1.00 12.57 78 PRO A O 1
ATOM 582 N N . VAL A 1 87 ? 6.023 17.543 0.243 1.00 11.36 79 VAL A N 1
ATOM 583 C CA . VAL A 1 87 ? 4.993 16.724 -0.379 1.00 10.61 79 VAL A CA 1
ATOM 584 C C . VAL A 1 87 ? 3.922 17.697 -0.863 1.00 10.49 79 VAL A C 1
ATOM 585 O O . VAL A 1 87 ? 3.415 18.515 -0.084 1.00 12.29 79 VAL A O 1
ATOM 589 N N . LEU A 1 88 ? 3.603 17.635 -2.150 1.00 9.52 80 LEU A N 1
ATOM 590 C CA . LEU A 1 88 ? 2.744 18.612 -2.808 1.00 10.24 80 LEU A CA 1
ATOM 591 C C . LEU A 1 88 ? 1.403 17.960 -3.110 1.00 11.02 80 LEU A C 1
ATOM 592 O O . LEU A 1 88 ? 1.361 16.872 -3.692 1.00 12.75 80 LEU A O 1
ATOM 597 N N . ILE A 1 89 ? 0.319 18.598 -2.666 1.00 11.63 81 ILE A N 1
ATOM 598 C CA . ILE A 1 89 ? -1.048 18.210 -2.994 1.00 8.77 81 ILE A CA 1
ATOM 599 C C . ILE A 1 89 ? -1.579 19.228 -3.988 1.00 9.82 81 ILE A C 1
ATOM 600 O O . ILE A 1 89 ? -1.576 20.429 -3.698 1.00 11.67 81 ILE A O 1
ATOM 605 N N . GLY A 1 90 ? -2.060 18.775 -5.149 1.00 9.39 82 GLY A N 1
ATOM 606 C CA . GLY A 1 90 ? -2.431 19.728 -6.177 1.00 12.28 82 GLY A CA 1
ATOM 607 C C . GLY A 1 90 ? -3.682 19.348 -6.941 1.00 11.20 82 GLY A C 1
ATOM 608 O O . GLY A 1 90 ? -4.116 18.213 -6.927 1.00 9.81 82 GLY A O 1
ATOM 609 N N . SER A 1 91 ? -4.244 20.359 -7.611 1.00 9.37 83 SER A N 1
ATOM 610 C CA . SER A 1 91 ? -5.146 20.196 -8.747 1.00 9.04 83 SER A CA 1
ATOM 611 C C . SER A 1 91 ? -5.321 21.584 -9.355 1.00 9.37 83 SER A C 1
ATOM 612 O O . SER A 1 91 ? -4.334 22.310 -9.491 1.00 9.63 83 SER A O 1
ATOM 615 N N . HIS A 1 92 ? -6.539 21.970 -9.738 1.00 9.06 84 HIS A N 1
ATOM 616 C CA . HIS A 1 92 ? -6.687 23.278 -10.371 1.00 9.04 84 HIS A CA 1
ATOM 617 C C . HIS A 1 92 ? -8.036 23.891 -10.037 1.00 9.92 84 HIS A C 1
ATOM 618 O O . HIS A 1 92 ? -9.048 23.193 -9.974 1.00 12.29 84 HIS A O 1
ATOM 625 N N . LEU A 1 93 ? -8.043 25.212 -9.886 1.00 10.77 85 LEU A N 1
ATOM 626 C CA . LEU A 1 93 ? -9.291 25.920 -9.634 1.00 10.14 85 LEU A CA 1
ATOM 627 C C . LEU A 1 93 ? -9.945 26.460 -10.899 1.00 12.79 85 LEU A C 1
ATOM 628 O O . LEU A 1 93 ? -11.145 26.760 -10.863 1.00 12.06 85 LEU A O 1
ATOM 633 N N . ASP A 1 94 ? -9.211 26.577 -12.010 1.00 13.11 86 ASP A N 1
ATOM 634 C CA . ASP A 1 94 ? -9.829 27.078 -13.234 1.00 9.10 86 ASP A CA 1
ATOM 635 C C . ASP A 1 94 ? -10.722 26.018 -13.872 1.00 12.15 86 ASP A C 1
ATOM 636 O O . ASP A 1 94 ? -10.675 24.832 -13.530 1.00 11.87 86 ASP A O 1
ATOM 641 N N . THR A 1 95 ? -11.599 26.471 -14.775 1.00 12.64 87 THR A N 1
ATOM 642 C CA . THR A 1 95 ? -12.618 25.585 -15.330 1.00 11.65 87 THR A CA 1
ATOM 643 C C . THR A 1 95 ? -12.730 25.725 -16.846 1.00 12.25 87 THR A C 1
ATOM 644 O O . THR A 1 95 ? -12.173 26.640 -17.467 1.00 13.39 87 THR A O 1
ATOM 648 N N . GLN A 1 96 ? -13.531 24.819 -17.420 1.00 14.57 88 GLN A N 1
ATOM 649 C CA . GLN A 1 96 ? -14.079 24.970 -18.763 1.00 15.16 88 GLN A CA 1
ATOM 650 C C . GLN A 1 96 ? -15.105 26.107 -18.795 1.00 19.01 88 GLN A C 1
ATOM 651 O O . GLN A 1 96 ? -15.533 26.604 -17.748 1.00 15.76 88 GLN A O 1
ATOM 657 N N . PRO A 1 97 ? -15.520 26.551 -19.990 1.00 20.51 89 PRO A N 1
ATOM 658 C CA . PRO A 1 97 ? -16.566 27.586 -20.056 1.00 16.20 89 PRO A CA 1
ATOM 659 C C . PRO A 1 97 ? -17.816 27.243 -19.274 1.00 18.73 89 PRO A C 1
ATOM 660 O O . PRO A 1 97 ? -18.495 28.140 -18.744 1.00 19.07 89 PRO A O 1
ATOM 664 N N . GLU A 1 98 ? -18.157 25.957 -19.199 1.00 16.69 90 GLU A N 1
ATOM 665 C CA . GLU A 1 98 ? -19.297 25.484 -18.427 1.00 17.60 90 GLU A CA 1
ATOM 666 C C . GLU A 1 98 ? -18.777 24.305 -17.620 1.00 17.52 90 GLU A C 1
ATOM 667 O O . GLU A 1 98 ? -18.926 23.148 -18.010 1.00 25.73 90 GLU A O 1
ATOM 673 N N . GLY A 1 99 ? -18.138 24.605 -16.497 1.00 14.52 91 GLY A N 1
ATOM 674 C CA . GLY A 1 99 ? -17.494 23.566 -15.726 1.00 15.62 91 GLY A CA 1
ATOM 675 C C . GLY A 1 99 ? -18.392 22.971 -14.655 1.00 16.23 91 GLY A C 1
ATOM 676 O O . GLY A 1 99 ? -19.439 23.499 -14.296 1.00 13.18 91 GLY A O 1
ATOM 677 N N . GLY A 1 100 ? -17.968 21.836 -14.145 1.00 14.70 92 GLY A N 1
ATOM 678 C CA . GLY A 1 100 ? -18.654 21.232 -13.025 1.00 13.23 92 GLY A CA 1
ATOM 679 C C . GLY A 1 100 ? -18.161 21.772 -11.694 1.00 12.62 92 GLY A C 1
ATOM 680 O O . GLY A 1 100 ? -17.171 22.470 -11.613 1.00 13.80 92 GLY A O 1
ATOM 681 N N . ARG A 1 101 ? -18.870 21.409 -10.628 1.00 12.61 93 ARG A N 1
ATOM 682 C CA . ARG A 1 101 ? -18.555 21.888 -9.284 1.00 10.63 93 ARG A CA 1
ATOM 683 C C . ARG A 1 101 ? -17.487 21.067 -8.570 1.00 13.56 93 ARG A C 1
ATOM 684 O O . ARG A 1 101 ? -17.121 21.428 -7.441 1.00 11.36 93 ARG A O 1
ATOM 692 N N . PHE A 1 102 ? -16.999 19.962 -9.175 1.00 9.68 94 PHE A N 1
ATOM 693 C CA . PHE A 1 102 ? -15.973 19.128 -8.557 1.00 9.55 94 PHE A CA 1
ATOM 694 C C . PHE A 1 102 ? -14.685 19.010 -9.350 1.00 12.27 94 PHE A C 1
ATOM 695 O O . PHE A 1 102 ? -13.630 18.809 -8.742 1.00 11.38 94 PHE A O 1
ATOM 703 N N . ASP A 1 103 ? -14.733 19.106 -10.677 1.00 12.05 95 ASP A N 1
ATOM 704 C CA . ASP A 1 103 ? -13.526 18.916 -11.484 1.00 9.94 95 ASP A CA 1
ATOM 705 C C . ASP A 1 103 ? -12.468 19.933 -11.092 1.00 10.42 95 ASP A C 1
ATOM 706 O O . ASP A 1 103 ? -12.732 21.137 -11.081 1.00 11.46 95 ASP A O 1
ATOM 711 N N . GLY A 1 104 ? -11.257 19.455 -10.769 1.00 10.22 96 GLY A N 1
ATOM 712 C CA . GLY A 1 104 ? -10.192 20.355 -10.365 1.00 8.69 96 GLY A CA 1
ATOM 713 C C . GLY A 1 104 ? -10.295 20.857 -8.937 1.00 12.65 96 GLY A C 1
ATOM 714 O O . GLY A 1 104 ? -9.361 20.729 -8.144 1.00 13.31 96 GLY A O 1
ATOM 715 N N . VAL A 1 105 ? -11.428 21.463 -8.605 1.00 7.99 97 VAL A N 1
ATOM 716 C CA . VAL A 1 105 ? -11.550 22.130 -7.314 1.00 8.03 97 VAL A CA 1
ATOM 717 C C . VAL A 1 105 ? -11.523 21.121 -6.170 1.00 7.77 97 VAL A C 1
ATOM 718 O O . VAL A 1 105 ? -11.015 21.421 -5.082 1.00 10.50 97 VAL A O 1
ATOM 722 N N . TYR A 1 106 ? -12.109 19.931 -6.372 1.00 9.20 98 TYR A N 1
ATOM 723 C CA . TYR A 1 106 ? -12.082 18.927 -5.310 1.00 11.03 98 TYR A CA 1
ATOM 724 C C . TYR A 1 106 ? -10.652 18.704 -4.793 1.00 7.51 98 TYR A C 1
ATOM 725 O O . TYR A 1 106 ? -10.413 18.722 -3.581 1.00 9.59 98 TYR A O 1
ATOM 734 N N . GLY A 1 107 ? -9.690 18.504 -5.692 1.00 8.11 99 GLY A N 1
ATOM 735 C CA . GLY A 1 107 ? -8.341 18.170 -5.239 1.00 9.94 99 GLY A CA 1
ATOM 736 C C . GLY A 1 107 ? -7.674 19.303 -4.474 1.00 11.44 99 GLY A C 1
ATOM 737 O O . GLY A 1 107 ? -6.910 19.071 -3.525 1.00 9.39 99 GLY A O 1
ATOM 738 N N . VAL A 1 108 ? -7.937 20.539 -4.889 1.00 9.29 100 VAL A N 1
ATOM 739 C CA . VAL A 1 108 ? -7.381 21.710 -4.214 1.00 9.86 100 VAL A CA 1
ATOM 740 C C . VAL A 1 108 ? -7.982 21.847 -2.826 1.00 11.55 100 VAL A C 1
ATOM 741 O O . VAL A 1 108 ? -7.275 22.077 -1.834 1.00 8.51 100 VAL A O 1
ATOM 745 N N . LEU A 1 109 ? -9.313 21.756 -2.744 1.00 9.65 101 LEU A N 1
ATOM 746 C CA . LEU A 1 109 ? -9.963 21.884 -1.450 1.00 8.32 101 LEU A CA 1
ATOM 747 C C . LEU A 1 109 ? -9.798 20.656 -0.579 1.00 8.06 101 LEU A C 1
ATOM 748 O O . LEU A 1 109 ? -9.865 20.785 0.649 1.00 11.77 101 LEU A O 1
ATOM 753 N N . ALA A 1 110 ? -9.559 19.480 -1.166 1.00 7.85 102 ALA A N 1
ATOM 754 C CA . ALA A 1 110 ? -9.127 18.356 -0.337 1.00 8.03 102 ALA A CA 1
ATOM 755 C C . ALA A 1 110 ? -7.792 18.646 0.341 1.00 8.22 102 ALA A C 1
ATOM 756 O O . ALA A 1 110 ? -7.600 18.326 1.521 1.00 10.32 102 ALA A O 1
ATOM 758 N N . GLY A 1 111 ? -6.843 19.200 -0.394 1.00 9.20 103 GLY A N 1
ATOM 759 C CA . GLY A 1 111 ? -5.598 19.623 0.238 1.00 9.02 103 GLY A CA 1
ATOM 760 C C . GLY A 1 111 ? -5.820 20.560 1.407 1.00 10.15 103 GLY A C 1
ATOM 761 O O . GLY A 1 111 ? -5.197 20.411 2.460 1.00 11.39 103 GLY A O 1
ATOM 762 N N . LEU A 1 112 ? -6.703 21.543 1.239 1.00 9.13 104 LEU A N 1
ATOM 763 C CA . LEU A 1 112 ? -6.973 22.474 2.331 1.00 10.73 104 LEU A CA 1
ATOM 764 C C . LEU A 1 112 ? -7.560 21.741 3.528 1.00 10.87 104 LEU A C 1
ATOM 765 O O . LEU A 1 112 ? -7.168 21.995 4.673 1.00 11.30 104 LEU A O 1
ATOM 770 N N . GLU A 1 113 ? -8.505 20.827 3.283 1.00 9.12 105 GLU A N 1
ATOM 771 C CA . GLU A 1 113 ? -9.067 20.081 4.398 1.00 14.83 105 GLU A CA 1
ATOM 772 C C . GLU A 1 113 ? -8.011 19.207 5.060 1.00 9.83 105 GLU A C 1
ATOM 773 O O . GLU A 1 113 ? -8.034 19.019 6.278 1.00 10.45 105 GLU A O 1
ATOM 779 N N . VAL A 1 114 ? -7.083 18.650 4.277 1.00 11.14 106 VAL A N 1
ATOM 780 C CA . VAL A 1 114 ? -5.963 17.924 4.883 1.00 12.31 106 VAL A CA 1
ATOM 781 C C . VAL A 1 114 ? -5.252 18.793 5.905 1.00 10.04 106 VAL A C 1
ATOM 782 O O . VAL A 1 114 ? -5.025 18.382 7.050 1.00 10.67 106 VAL A O 1
ATOM 786 N N . VAL A 1 115 ? -4.917 20.030 5.514 1.00 11.76 107 VAL A N 1
ATOM 787 C CA . VAL A 1 115 ? -4.220 20.930 6.426 1.00 10.25 107 VAL A CA 1
ATOM 788 C C . VAL A 1 115 ? -5.100 21.256 7.634 1.00 14.23 107 VAL A C 1
ATOM 789 O O . VAL A 1 115 ? -4.638 21.233 8.781 1.00 14.96 107 VAL A O 1
ATOM 793 N N . ARG A 1 116 ? -6.384 21.573 7.402 1.00 10.90 108 ARG A N 1
ATOM 794 C CA . ARG A 1 116 ? -7.253 21.905 8.531 1.00 11.66 108 ARG A CA 1
ATOM 795 C C . ARG A 1 116 ? -7.338 20.742 9.520 1.00 15.59 108 ARG A C 1
ATOM 796 O O . ARG A 1 116 ? -7.343 20.948 10.742 1.00 15.35 108 ARG A O 1
ATOM 804 N N . THR A 1 117 ? -7.405 19.514 9.009 1.00 13.36 109 THR A N 1
ATOM 805 C CA . THR A 1 117 ? -7.446 18.356 9.894 1.00 12.53 109 THR A CA 1
ATOM 806 C C . THR A 1 117 ? -6.136 18.186 10.653 1.00 12.95 109 THR A C 1
ATOM 807 O O . THR A 1 117 ? -6.153 17.933 11.864 1.00 13.82 109 THR A O 1
ATOM 811 N N . LEU A 1 118 ? -4.995 18.377 9.978 1.00 12.44 110 LEU A N 1
ATOM 812 C CA . LEU A 1 118 ? -3.721 18.323 10.690 1.00 13.23 110 LEU A CA 1
ATOM 813 C C . LEU A 1 118 ? -3.637 19.407 11.757 1.00 15.53 110 LEU A C 1
ATOM 814 O O . LEU A 1 118 ? -3.119 19.166 12.852 1.00 17.56 110 LEU A O 1
ATOM 819 N N . ASN A 1 119 ? -4.127 20.614 11.449 1.00 13.37 111 ASN A N 1
ATOM 820 C CA . ASN A 1 119 ? -4.176 21.677 12.452 1.00 16.41 111 ASN A CA 1
ATOM 821 C C . ASN A 1 119 ? -5.019 21.256 13.644 1.00 15.40 111 ASN A C 1
ATOM 822 O O . ASN A 1 119 ? -4.600 21.405 14.792 1.00 17.54 111 ASN A O 1
ATOM 827 N N . ASP A 1 120 ? -6.220 20.732 13.386 1.00 17.00 112 ASP A N 1
ATOM 828 C CA . ASP A 1 120 ? -7.128 20.350 14.469 1.00 18.83 112 ASP A CA 1
ATOM 829 C C . ASP A 1 120 ? -6.501 19.308 15.397 1.00 22.91 112 ASP A C 1
ATOM 830 O O . ASP A 1 120 ? -6.668 19.372 16.624 1.00 21.04 112 ASP A O 1
ATOM 835 N N . ALA A 1 121 ? -5.804 18.322 14.819 1.00 19.19 113 ALA A N 1
ATOM 836 C CA . ALA A 1 121 ? -5.118 17.253 15.530 1.00 19.69 113 ALA A CA 1
ATOM 837 C C . ALA A 1 121 ? -3.781 17.686 16.117 1.00 22.69 113 ALA A C 1
ATOM 838 O O . ALA A 1 121 ? -3.160 16.912 16.861 1.00 23.46 113 ALA A O 1
ATOM 840 N N . GLY A 1 122 ? -3.317 18.886 15.797 1.00 19.91 114 GLY A N 1
ATOM 841 C CA . GLY A 1 122 ? -2.034 19.355 16.292 1.00 21.76 114 GLY A CA 1
ATOM 842 C C . GLY A 1 122 ? -0.856 18.574 15.757 1.00 23.14 114 GLY A C 1
ATOM 843 O O . GLY A 1 122 ? 0.117 18.347 16.487 1.00 24.10 114 GLY A O 1
ATOM 844 N N . ILE A 1 123 ? -0.913 18.155 14.499 1.00 19.62 115 ILE A N 1
ATOM 845 C CA . ILE A 1 123 ? 0.122 17.303 13.934 1.00 20.06 115 ILE A CA 1
ATOM 846 C C . ILE A 1 123 ? 1.162 18.153 13.224 1.00 19.01 115 ILE A C 1
ATOM 847 O O . ILE A 1 123 ? 0.831 19.026 12.413 1.00 20.97 115 ILE A O 1
ATOM 852 N N . VAL A 1 124 ? 2.429 17.900 13.547 1.00 21.04 116 VAL A N 1
ATOM 853 C CA . VAL A 1 124 ? 3.569 18.474 12.849 1.00 22.92 116 VAL A CA 1
ATOM 854 C C . VAL A 1 124 ? 4.159 17.392 11.955 1.00 19.14 116 VAL A C 1
ATOM 855 O O . VAL A 1 124 ? 4.472 16.298 12.434 1.00 19.39 116 VAL A O 1
ATOM 859 N N . THR A 1 125 ? 4.281 17.670 10.657 1.00 16.47 117 THR A N 1
ATOM 860 C CA . THR A 1 125 ? 4.888 16.689 9.767 1.00 17.49 117 THR A CA 1
ATOM 861 C C . THR A 1 125 ? 6.410 16.847 9.753 1.00 18.24 117 THR A C 1
ATOM 862 O O . THR A 1 125 ? 6.968 17.844 10.215 1.00 17.36 117 THR A O 1
ATOM 866 N N . ASP A 1 126 ? 7.097 15.836 9.228 1.00 16.02 118 ASP A N 1
ATOM 867 C CA A ASP A 1 126 ? 8.542 15.967 9.058 0.57 16.70 118 ASP A CA 1
ATOM 868 C CA B ASP A 1 126 ? 8.545 15.955 9.049 0.43 17.01 118 ASP A CA 1
ATOM 869 C C . ASP A 1 126 ? 8.848 16.802 7.818 1.00 18.07 118 ASP A C 1
ATOM 870 O O . ASP A 1 126 ? 9.356 17.922 7.925 1.00 19.64 118 ASP A O 1
ATOM 879 N N . LYS A 1 127 ? 8.524 16.277 6.636 1.00 15.53 119 LYS A N 1
ATOM 880 C CA . LYS A 1 127 ? 8.635 17.077 5.425 1.00 15.93 119 LYS A CA 1
ATOM 881 C C . LYS A 1 127 ? 7.514 18.109 5.394 1.00 17.00 119 LYS A C 1
ATOM 882 O O . LYS A 1 127 ? 6.427 17.862 5.914 1.00 15.23 119 LYS A O 1
ATOM 888 N N . PRO A 1 128 ? 7.758 19.277 4.807 1.00 13.98 120 PRO A N 1
ATOM 889 C CA . PRO A 1 128 ? 6.683 20.260 4.650 1.00 15.76 120 PRO A CA 1
ATOM 890 C C . PRO A 1 128 ? 5.655 19.786 3.640 1.00 12.05 120 PRO A C 1
ATOM 891 O O . PRO A 1 128 ? 5.934 18.958 2.777 1.00 13.12 120 PRO A O 1
ATOM 895 N N . LEU A 1 129 ? 4.444 20.324 3.782 1.00 11.36 121 LEU A N 1
ATOM 896 C CA . LEU A 1 129 ? 3.355 20.124 2.843 1.00 10.54 121 LEU A CA 1
ATOM 897 C C . LEU A 1 129 ? 3.089 21.419 2.087 1.00 12.79 121 LEU A C 1
ATOM 898 O O . LEU A 1 129 ? 3.183 22.512 2.654 1.00 13.24 121 LEU A O 1
ATOM 903 N N . GLU A 1 130 ? 2.724 21.289 0.811 1.00 10.65 122 GLU A N 1
ATOM 904 C CA . GLU A 1 130 ? 2.252 22.426 0.034 1.00 8.49 122 GLU A CA 1
ATOM 905 C C . GLU A 1 130 ? 1.005 22.009 -0.722 1.00 10.27 122 GLU A C 1
ATOM 906 O O . GLU A 1 130 ? 0.857 20.841 -1.104 1.00 12.33 122 GLU A O 1
ATOM 912 N N . ILE A 1 131 ? 0.110 22.969 -0.923 1.00 10.86 123 ILE A N 1
ATOM 913 C CA . ILE A 1 131 ? -1.066 22.789 -1.764 1.00 8.52 123 ILE A CA 1
ATOM 914 C C . ILE A 1 131 ? -0.893 23.674 -2.987 1.00 10.01 123 ILE A C 1
ATOM 915 O O . ILE A 1 131 ? -0.498 24.840 -2.856 1.00 10.82 123 ILE A O 1
ATOM 920 N N . VAL A 1 132 ? -1.217 23.154 -4.176 1.00 8.01 124 VAL A N 1
ATOM 921 C CA . VAL A 1 132 ? -1.042 23.966 -5.374 1.00 12.46 124 VAL A CA 1
ATOM 922 C C . VAL A 1 132 ? -2.300 23.913 -6.233 1.00 11.37 124 VAL A C 1
ATOM 923 O O . VAL A 1 132 ? -2.937 22.862 -6.377 1.00 10.25 124 VAL A O 1
ATOM 927 N N . SER A 1 133 ? -2.665 25.067 -6.775 1.00 9.08 125 SER A N 1
ATOM 928 C CA . SER A 1 133 ? -3.606 25.179 -7.888 1.00 7.26 125 SER A CA 1
ATOM 929 C C . SER A 1 133 ? -2.810 25.674 -9.099 1.00 12.29 125 SER A C 1
ATOM 930 O O . SER A 1 133 ? -2.316 26.811 -9.105 1.00 11.25 125 SER A O 1
ATOM 933 N N . TRP A 1 134 ? -2.669 24.810 -10.104 1.00 9.09 126 TRP A N 1
ATOM 934 C CA . TRP A 1 134 ? -1.867 25.109 -11.292 1.00 8.82 126 TRP A CA 1
ATOM 935 C C . TRP A 1 134 ? -2.624 26.034 -12.245 1.00 12.45 126 TRP A C 1
ATOM 936 O O . TRP A 1 134 ? -3.826 25.866 -12.468 1.00 12.35 126 TRP A O 1
ATOM 947 N N . THR A 1 135 ? -1.901 26.971 -12.847 1.00 10.22 127 THR A N 1
ATOM 948 C CA . THR A 1 135 ? -2.490 27.880 -13.824 1.00 11.55 127 THR A CA 1
ATOM 949 C C . THR A 1 135 ? -2.977 27.143 -15.069 1.00 14.50 127 THR A C 1
ATOM 950 O O . THR A 1 135 ? -2.268 26.304 -15.620 1.00 10.08 127 THR A O 1
ATOM 954 N N . ASN A 1 136 ? -4.178 27.514 -15.546 1.00 12.89 128 ASN A N 1
ATOM 955 C CA . ASN A 1 136 ? -4.671 27.120 -16.880 1.00 10.01 128 ASN A CA 1
ATOM 956 C C . ASN A 1 136 ? -4.530 25.619 -17.125 1.00 11.69 128 ASN A C 1
ATOM 957 O O . ASN A 1 136 ? -4.021 25.178 -18.162 1.00 11.98 128 ASN A O 1
ATOM 962 N N . GLU A 1 137 ? -5.019 24.818 -16.173 1.00 11.19 129 GLU A N 1
ATOM 963 C CA . GLU A 1 137 ? -5.035 23.387 -16.420 1.00 7.95 129 GLU A CA 1
ATOM 964 C C . GLU A 1 137 ? -5.951 23.056 -17.587 1.00 9.22 129 GLU A C 1
ATOM 965 O O . GLU A 1 137 ? -5.657 22.141 -18.354 1.00 11.85 129 GLU A O 1
ATOM 971 N N . GLU A 1 138 ? -7.045 23.815 -17.761 1.00 11.63 130 GLU A N 1
ATOM 972 C CA . GLU A 1 138 ? -8.098 23.374 -18.676 1.00 12.27 130 GLU A CA 1
ATOM 973 C C . GLU A 1 138 ? -7.755 23.584 -20.149 1.00 10.18 130 GLU A C 1
ATOM 974 O O . GLU A 1 138 ? -8.377 22.958 -21.015 1.00 11.67 130 GLU A O 1
ATOM 980 N N . GLY A 1 139 ? -6.814 24.464 -20.467 1.00 10.45 131 GLY A N 1
ATOM 981 C CA . GLY A 1 139 ? -6.489 24.663 -21.867 1.00 13.93 131 GLY A CA 1
ATOM 982 C C . GLY A 1 139 ? -7.609 25.254 -22.689 1.00 16.34 131 GLY A C 1
ATOM 983 O O . GLY A 1 139 ? -7.628 25.088 -23.912 1.00 19.47 131 GLY A O 1
ATOM 984 N N . ALA A 1 140 ? -8.565 25.919 -22.046 1.00 15.79 132 ALA A N 1
ATOM 985 C CA . ALA A 1 140 ? -9.686 26.514 -22.763 1.00 14.62 132 ALA A CA 1
ATOM 986 C C . ALA A 1 140 ? -9.350 27.924 -23.238 1.00 18.24 132 ALA A C 1
ATOM 987 O O . ALA A 1 140 ? -9.429 28.221 -24.439 1.00 21.20 132 ALA A O 1
ATOM 989 N N . ARG A 1 141 ? -8.961 28.803 -22.306 1.00 14.15 133 ARG A N 1
ATOM 990 C CA . ARG A 1 141 ? -8.663 30.181 -22.687 1.00 16.15 133 ARG A CA 1
ATOM 991 C C . ARG A 1 141 ? -7.317 30.278 -23.400 1.00 17.37 133 ARG A C 1
ATOM 992 O O . ARG A 1 141 ? -7.194 30.971 -24.414 1.00 18.28 133 ARG A O 1
ATOM 1000 N N . PHE A 1 142 ? -6.292 29.608 -22.867 1.00 17.37 134 PHE A N 1
ATOM 1001 C CA . PHE A 1 142 ? -4.969 29.530 -23.470 1.00 13.76 134 PHE A CA 1
ATOM 1002 C C . PHE A 1 142 ? -4.637 28.070 -23.740 1.00 15.66 134 PHE A C 1
ATOM 1003 O O . PHE A 1 142 ? -5.093 27.175 -23.019 1.00 16.57 134 PHE A O 1
ATOM 1011 N N . ALA A 1 143 ? -3.863 27.826 -24.803 1.00 19.19 135 ALA A N 1
ATOM 1012 C CA . ALA A 1 143 ? -3.262 26.509 -25.007 1.00 17.29 135 ALA A CA 1
ATOM 1013 C C . ALA A 1 143 ? -1.838 26.506 -24.470 1.00 15.42 135 ALA A C 1
ATOM 1014 O O . ALA A 1 143 ? -1.143 27.530 -24.525 1.00 20.48 135 ALA A O 1
ATOM 1016 N N . PRO A 1 144 ? -1.339 25.371 -23.960 1.00 14.70 136 PRO A N 1
ATOM 1017 C CA . PRO A 1 144 ? -2.016 24.078 -23.893 1.00 19.16 136 PRO A CA 1
ATOM 1018 C C . PRO A 1 144 ? -2.830 23.872 -22.624 1.00 15.03 136 PRO A C 1
ATOM 1019 O O . PRO A 1 144 ? -2.817 24.721 -21.717 1.00 11.91 136 PRO A O 1
ATOM 1023 N N . ALA A 1 145 ? -3.487 22.719 -22.555 1.00 13.30 137 ALA A N 1
ATOM 1024 C CA . ALA A 1 145 ? -3.941 22.202 -21.274 1.00 11.34 137 ALA A CA 1
ATOM 1025 C C . ALA A 1 145 ? -2.725 21.903 -20.406 1.00 10.25 137 ALA A C 1
ATOM 1026 O O . ALA A 1 145 ? -1.618 21.673 -20.912 1.00 12.38 137 ALA A O 1
ATOM 1028 N N . MET A 1 146 ? -2.943 21.942 -19.088 1.00 14.21 138 MET A N 1
ATOM 1029 C CA . MET A 1 146 ? -1.882 21.723 -18.098 1.00 10.29 138 MET A CA 1
ATOM 1030 C C . MET A 1 146 ? -0.721 22.700 -18.302 1.00 10.32 138 MET A C 1
ATOM 1031 O O . MET A 1 146 ? 0.448 22.334 -18.161 1.00 12.73 138 MET A O 1
ATOM 1036 N N . LEU A 1 147 ? -1.038 23.963 -18.639 1.00 9.91 139 LEU A N 1
ATOM 1037 C CA . LEU A 1 147 ? 0.018 24.915 -18.987 1.00 10.61 139 LEU A CA 1
ATOM 1038 C C . LEU A 1 147 ? 0.908 25.191 -17.779 1.00 12.45 139 LEU A C 1
ATOM 1039 O O . LEU A 1 147 ? 2.141 25.179 -17.879 1.00 11.09 139 LEU A O 1
ATOM 1044 N N . GLY A 1 148 ? 0.294 25.447 -16.622 1.00 12.93 140 GLY A N 1
ATOM 1045 C CA . GLY A 1 148 ? 1.076 25.797 -15.440 1.00 13.13 140 GLY A CA 1
ATOM 1046 C C . GLY A 1 148 ? 1.958 24.656 -14.953 1.00 10.85 140 GLY A C 1
ATOM 1047 O O . GLY A 1 148 ? 3.112 24.875 -14.568 1.00 10.74 140 GLY A O 1
ATOM 1048 N N . SER A 1 149 ? 1.416 23.435 -14.912 1.00 10.04 141 SER A N 1
ATOM 1049 C CA . SER A 1 149 ? 2.231 22.282 -14.521 1.00 7.77 141 SER A CA 1
ATOM 1050 C C . SER A 1 149 ? 3.273 21.963 -15.586 1.00 11.46 141 SER A C 1
ATOM 1051 O O . SER A 1 149 ? 4.389 21.562 -15.243 1.00 11.53 141 SER A O 1
ATOM 1054 N N . ALA A 1 150 ? 2.957 22.174 -16.870 1.00 8.56 142 ALA A N 1
ATOM 1055 C CA . ALA A 1 150 ? 3.984 21.987 -17.903 1.00 10.62 142 ALA A CA 1
ATOM 1056 C C . ALA A 1 150 ? 5.155 22.959 -17.730 1.00 15.75 142 ALA A C 1
ATOM 1057 O O . ALA A 1 150 ? 6.314 22.574 -17.942 1.00 14.37 142 ALA A O 1
ATOM 1059 N N . VAL A 1 151 ? 4.881 24.227 -17.362 1.00 12.13 143 VAL A N 1
ATOM 1060 C CA . VAL A 1 151 ? 5.976 25.174 -17.111 1.00 10.95 143 VAL A CA 1
ATOM 1061 C C . VAL A 1 151 ? 6.752 24.749 -15.879 1.00 12.43 143 VAL A C 1
ATOM 1062 O O . VAL A 1 151 ? 7.993 24.765 -15.874 1.00 12.09 143 VAL A O 1
ATOM 1066 N N . PHE A 1 152 ? 6.035 24.309 -14.838 1.00 11.81 144 PHE A N 1
ATOM 1067 C CA . PHE A 1 152 ? 6.678 23.896 -13.599 1.00 10.61 144 PHE A CA 1
ATOM 1068 C C . PHE A 1 152 ? 7.659 22.757 -13.837 1.00 9.23 144 PHE A C 1
ATOM 1069 O O . PHE A 1 152 ? 8.756 22.731 -13.250 1.00 10.93 144 PHE A O 1
ATOM 1077 N N . THR A 1 153 ? 7.285 21.790 -14.679 1.00 10.55 145 THR A N 1
ATOM 1078 C CA . THR A 1 153 ? 8.155 20.651 -14.910 1.00 10.88 145 THR A CA 1
ATOM 1079 C C . THR A 1 153 ? 9.214 20.905 -15.974 1.00 14.29 145 THR A C 1
ATOM 1080 O O . THR A 1 153 ? 10.042 20.025 -16.204 1.00 19.71 145 THR A O 1
ATOM 1084 N N . GLY A 1 154 ? 9.190 22.060 -16.649 1.00 14.56 146 GLY A N 1
ATOM 1085 C CA . GLY A 1 154 ? 10.116 22.300 -17.740 1.00 14.24 146 GLY A CA 1
ATOM 1086 C C . GLY A 1 154 ? 9.702 21.752 -19.094 1.00 17.54 146 GLY A C 1
ATOM 1087 O O . GLY A 1 154 ? 10.463 21.890 -20.059 1.00 18.65 146 GLY A O 1
ATOM 1088 N N . ALA A 1 155 ? 8.536 21.117 -19.196 1.00 13.48 147 ALA A N 1
ATOM 1089 C CA . ALA A 1 155 ? 8.024 20.650 -20.481 1.00 14.54 147 ALA A CA 1
ATOM 1090 C C . ALA A 1 155 ? 7.646 21.810 -21.400 1.00 16.55 147 ALA A C 1
ATOM 1091 O O . ALA A 1 155 ? 7.685 21.669 -22.624 1.00 21.12 147 ALA A O 1
ATOM 1093 N N . LEU A 1 156 ? 7.270 22.955 -20.841 1.00 12.98 148 LEU A N 1
ATOM 1094 C CA . LEU A 1 156 ? 6.908 24.129 -21.641 1.00 13.12 148 LEU A CA 1
ATOM 1095 C C . LEU A 1 156 ? 7.754 25.290 -21.147 1.00 18.17 148 LEU A C 1
ATOM 1096 O O . LEU A 1 156 ? 7.697 25.622 -19.948 1.00 17.20 148 LEU A O 1
ATOM 1101 N N . PRO A 1 157 ? 8.546 25.930 -22.007 1.00 19.89 149 PRO A N 1
ATOM 1102 C CA . PRO A 1 157 ? 9.360 27.068 -21.546 1.00 19.41 149 PRO A CA 1
ATOM 1103 C C . PRO A 1 157 ? 8.491 28.215 -21.047 1.00 18.55 149 PRO A C 1
ATOM 1104 O O . PRO A 1 157 ? 7.436 28.516 -21.613 1.00 18.28 149 PRO A O 1
ATOM 1108 N N . LEU A 1 158 ? 8.947 28.853 -19.963 1.00 17.55 150 LEU A N 1
ATOM 1109 C CA . LEU A 1 158 ? 8.206 29.966 -19.372 1.00 15.56 150 LEU A CA 1
ATOM 1110 C C . LEU A 1 158 ? 7.908 31.056 -20.390 1.00 16.55 150 LEU A C 1
ATOM 1111 O O . LEU A 1 158 ? 6.784 31.563 -20.458 1.00 17.21 150 LEU A O 1
ATOM 1116 N N . ASP A 1 159 ? 8.911 31.459 -21.185 1.00 16.62 151 ASP A N 1
ATOM 1117 C CA . ASP A 1 159 ? 8.658 32.565 -22.096 1.00 21.70 151 ASP A CA 1
ATOM 1118 C C . ASP A 1 159 ? 7.647 32.195 -23.161 1.00 21.14 151 ASP A C 1
ATOM 1119 O O . ASP A 1 159 ? 6.861 33.051 -23.577 1.00 19.81 151 ASP A O 1
ATOM 1124 N N . ASP A 1 160 ? 7.640 30.935 -23.602 1.00 21.36 152 ASP A N 1
ATOM 1125 C CA . ASP A 1 160 ? 6.617 30.502 -24.548 1.00 18.52 152 ASP A CA 1
ATOM 1126 C C . ASP A 1 160 ? 5.237 30.544 -23.911 1.00 18.05 152 ASP A C 1
ATOM 1127 O O . ASP A 1 160 ? 4.270 30.986 -24.538 1.00 19.76 152 ASP A O 1
ATOM 1132 N N . ALA A 1 161 ? 5.137 30.126 -22.650 1.00 15.72 153 ALA A N 1
ATOM 1133 C CA . ALA A 1 161 ? 3.848 30.156 -21.969 1.00 15.09 153 ALA A CA 1
ATOM 1134 C C . ALA A 1 161 ? 3.329 31.581 -21.834 1.00 17.56 153 ALA A C 1
ATOM 1135 O O . ALA A 1 161 ? 2.150 31.839 -22.104 1.00 16.45 153 ALA A O 1
ATOM 1137 N N . LEU A 1 162 ? 4.209 32.525 -21.466 1.00 17.28 154 LEU A N 1
ATOM 1138 C CA . LEU A 1 162 ? 3.783 33.911 -21.251 1.00 16.42 154 LEU A CA 1
ATOM 1139 C C . LEU A 1 162 ? 3.307 34.562 -22.543 1.00 19.73 154 LEU A C 1
ATOM 1140 O O . LEU A 1 162 ? 2.467 35.466 -22.501 1.00 17.85 154 LEU A O 1
ATOM 1145 N N . ALA A 1 163 ? 3.796 34.096 -23.695 1.00 18.04 155 ALA A N 1
ATOM 1146 C CA . ALA A 1 163 ? 3.413 34.676 -24.978 1.00 20.76 155 ALA A CA 1
ATOM 1147 C C . ALA A 1 163 ? 2.133 34.085 -25.562 1.00 24.34 155 ALA A C 1
ATOM 1148 O O . ALA A 1 163 ? 1.613 34.627 -26.551 1.00 21.94 155 ALA A O 1
ATOM 1150 N N . ARG A 1 164 ? 1.618 32.999 -24.989 1.00 19.55 156 ARG A N 1
ATOM 1151 C CA . ARG A 1 164 ? 0.384 32.396 -25.480 1.00 19.07 156 ARG A CA 1
ATOM 1152 C C . ARG A 1 164 ? -0.750 33.409 -25.449 1.00 24.85 156 ARG A C 1
ATOM 1153 O O . ARG A 1 164 ? -0.915 34.149 -24.474 1.00 23.78 156 ARG A O 1
ATOM 1161 N N . GLN A 1 165 ? -1.527 33.451 -26.528 1.00 21.74 157 GLN A N 1
ATOM 1162 C CA . GLN A 1 165 ? -2.615 34.411 -26.652 1.00 24.02 157 GLN A CA 1
ATOM 1163 C C . GLN A 1 165 ? -3.959 33.702 -26.597 1.00 21.98 157 GLN A C 1
ATOM 1164 O O . GLN A 1 165 ? -4.095 32.559 -27.039 1.00 20.57 157 GLN A O 1
ATOM 1170 N N . ASP A 1 166 ? -4.957 34.392 -26.055 1.00 19.43 158 ASP A N 1
ATOM 1171 C CA . ASP A 1 166 ? -6.310 33.858 -26.082 1.00 18.82 158 ASP A CA 1
ATOM 1172 C C . ASP A 1 166 ? -7.009 34.335 -27.360 1.00 21.61 158 ASP A C 1
ATOM 1173 O O . ASP A 1 166 ? -6.394 34.967 -28.227 1.00 24.92 158 ASP A O 1
ATOM 1178 N N . ALA A 1 167 ? -8.309 34.038 -27.491 1.00 23.42 159 ALA A N 1
ATOM 1179 C CA . ALA A 1 167 ? -9.050 34.382 -28.707 1.00 21.93 159 ALA A CA 1
ATOM 1180 C C . ALA A 1 167 ? -9.125 35.883 -28.956 1.00 27.54 159 ALA A C 1
ATOM 1181 O O . ALA A 1 167 ? -9.317 36.305 -30.107 1.00 26.97 159 ALA A O 1
ATOM 1183 N N . GLU A 1 168 ? -9.003 36.700 -27.914 1.00 26.38 160 GLU A N 1
ATOM 1184 C CA . GLU A 1 168 ? -9.008 38.150 -28.071 1.00 29.92 160 GLU A CA 1
ATOM 1185 C C . GLU A 1 168 ? -7.613 38.724 -28.262 1.00 33.46 160 GLU A C 1
ATOM 1186 O O . GLU A 1 168 ? -7.473 39.949 -28.327 1.00 36.80 160 GLU A O 1
ATOM 1192 N N . GLY A 1 169 ? -6.582 37.876 -28.343 1.00 30.22 161 GLY A N 1
ATOM 1193 C CA . GLY A 1 169 ? -5.222 38.339 -28.525 1.00 26.98 161 GLY A CA 1
ATOM 1194 C C . GLY A 1 169 ? -4.469 38.682 -27.256 1.00 29.00 161 GLY A C 1
ATOM 1195 O O . GLY A 1 169 ? -3.289 39.051 -27.339 1.00 31.28 161 GLY A O 1
ATOM 1196 N N . ILE A 1 170 ? -5.100 38.560 -26.087 1.00 22.78 162 ILE A N 1
ATOM 1197 C CA . ILE A 1 170 ? -4.426 38.863 -24.829 1.00 19.32 162 ILE A CA 1
ATOM 1198 C C . ILE A 1 170 ? -3.400 37.781 -24.523 1.00 18.79 162 ILE A C 1
ATOM 1199 O O . ILE A 1 170 ? -3.695 36.583 -24.620 1.00 22.59 162 ILE A O 1
ATOM 1204 N N . THR A 1 171 ? -2.176 38.194 -24.172 1.00 19.97 163 THR A N 1
ATOM 1205 C CA . THR A 1 171 ? -1.147 37.229 -23.798 1.00 20.48 163 THR A CA 1
ATOM 1206 C C . THR A 1 171 ? -1.365 36.749 -22.370 1.00 17.29 163 THR A C 1
ATOM 1207 O O . THR A 1 171 ? -1.937 37.456 -21.530 1.00 20.12 163 THR A O 1
ATOM 1211 N N . LEU A 1 172 ? -0.900 35.537 -22.102 1.00 15.22 164 LEU A N 1
ATOM 1212 C CA . LEU A 1 172 ? -0.979 35.020 -20.744 1.00 14.89 164 LEU A CA 1
ATOM 1213 C C . LEU A 1 172 ? -0.244 35.926 -19.760 1.00 20.15 164 LEU A C 1
ATOM 1214 O O . LEU A 1 172 ? -0.717 36.147 -18.641 1.00 20.85 164 LEU A O 1
ATOM 1219 N N . GLY A 1 173 ? 0.895 36.495 -20.165 1.00 18.41 165 GLY A N 1
ATOM 1220 C CA . GLY A 1 173 ? 1.594 37.413 -19.274 1.00 16.41 165 GLY A CA 1
ATOM 1221 C C . GLY A 1 173 ? 0.771 38.654 -18.958 1.00 22.02 165 GLY A C 1
ATOM 1222 O O . GLY A 1 173 ? 0.687 39.088 -17.801 1.00 18.69 165 GLY A O 1
ATOM 1223 N N . ALA A 1 174 ? 0.139 39.228 -19.980 1.00 17.67 166 ALA A N 1
ATOM 1224 C CA . ALA A 1 174 ? -0.763 40.351 -19.754 1.00 19.70 166 ALA A CA 1
ATOM 1225 C C . ALA A 1 174 ? -1.886 39.949 -18.813 1.00 21.47 166 ALA A C 1
ATOM 1226 O O . ALA A 1 174 ? -2.309 40.734 -17.954 1.00 17.75 166 ALA A O 1
ATOM 1228 N N . ALA A 1 175 ? -2.356 38.711 -18.938 1.00 17.92 167 ALA A N 1
ATOM 1229 C CA . ALA A 1 175 ? -3.470 38.265 -18.115 1.00 17.70 167 ALA A CA 1
ATOM 1230 C C . ALA A 1 175 ? -3.031 38.034 -16.671 1.00 19.46 167 ALA A C 1
ATOM 1231 O O . ALA A 1 175 ? -3.763 38.387 -15.736 1.00 18.36 167 ALA A O 1
ATOM 1233 N N . LEU A 1 176 ? -1.829 37.465 -16.467 1.00 16.55 168 LEU A N 1
ATOM 1234 C CA . LEU A 1 176 ? -1.262 37.405 -15.117 1.00 14.71 168 LEU A CA 1
ATOM 1235 C C . LEU A 1 176 ? -1.147 38.802 -14.508 1.00 17.88 168 LEU A C 1
ATOM 1236 O O . LEU A 1 176 ? -1.432 38.998 -13.321 1.00 19.57 168 LEU A O 1
ATOM 1241 N N . ASP A 1 177 ? -0.701 39.779 -15.302 1.00 17.41 169 ASP A N 1
ATOM 1242 C CA . ASP A 1 177 ? -0.596 41.141 -14.788 1.00 19.43 169 ASP A CA 1
ATOM 1243 C C . ASP A 1 177 ? -1.964 41.692 -14.393 1.00 26.50 169 ASP A C 1
ATOM 1244 O O . ASP A 1 177 ? -2.090 42.379 -13.373 1.00 20.97 169 ASP A O 1
ATOM 1249 N N . ALA A 1 178 ? -3.001 41.383 -15.176 1.00 23.79 170 ALA A N 1
ATOM 1250 C CA . ALA A 1 178 ? -4.349 41.815 -14.815 1.00 28.21 170 ALA A CA 1
ATOM 1251 C C . ALA A 1 178 ? -4.877 41.041 -13.615 1.00 24.99 170 ALA A C 1
ATOM 1252 O O . ALA A 1 178 ? -5.635 41.584 -12.806 1.00 26.93 170 ALA A O 1
ATOM 1254 N N . CYS A 1 179 ? -4.497 39.775 -13.485 1.00 26.17 171 CYS A N 1
ATOM 1255 C CA . CYS A 1 179 ? -4.919 38.983 -12.338 1.00 24.42 171 CYS A CA 1
ATOM 1256 C C . CYS A 1 179 ? -4.199 39.419 -11.068 1.00 28.68 171 CYS A C 1
ATOM 1257 O O . CYS A 1 179 ? -4.696 39.165 -9.963 1.00 30.43 171 CYS A O 1
ATOM 1260 N N . GLY A 1 180 ? -3.053 40.085 -11.206 1.00 20.07 172 GLY A N 1
ATOM 1261 C CA . GLY A 1 180 ? -2.209 40.361 -10.058 1.00 20.53 172 GLY A CA 1
ATOM 1262 C C . GLY A 1 180 ? -1.522 39.124 -9.536 1.00 22.19 172 GLY A C 1
ATOM 1263 O O . GLY A 1 180 ? -1.263 39.010 -8.333 1.00 24.51 172 GLY A O 1
ATOM 1264 N N . CYS A 1 181 ? -1.236 38.172 -10.407 1.00 16.01 173 CYS A N 1
ATOM 1265 C CA . CYS A 1 181 ? -0.704 36.911 -9.922 1.00 16.71 173 CYS A CA 1
ATOM 1266 C C . CYS A 1 181 ? 0.506 36.478 -10.729 1.00 12.57 173 CYS A C 1
ATOM 1267 O O . CYS A 1 181 ? 0.790 35.284 -10.840 1.00 15.70 173 CYS A O 1
ATOM 1270 N N . ARG A 1 182 ? 1.271 37.443 -11.233 1.00 12.90 174 ARG A N 1
ATOM 1271 C CA . ARG A 1 182 ? 2.600 37.169 -11.788 1.00 13.60 174 ARG A CA 1
ATOM 1272 C C . ARG A 1 182 ? 3.601 37.199 -10.638 1.00 18.34 174 ARG A C 1
ATOM 1273 O O . ARG A 1 182 ? 3.999 38.267 -10.175 1.00 19.18 174 ARG A O 1
ATOM 1281 N N . GLY A 1 183 ? 4.035 36.025 -10.181 1.00 14.10 175 GLY A N 1
ATOM 1282 C CA . GLY A 1 183 ? 5.060 36.014 -9.160 1.00 13.72 175 GLY A CA 1
ATOM 1283 C C . GLY A 1 183 ? 6.424 36.305 -9.746 1.00 15.49 175 GLY A C 1
ATOM 1284 O O . GLY A 1 183 ? 6.615 36.375 -10.963 1.00 15.86 175 GLY A O 1
ATOM 1285 N N . THR A 1 184 ? 7.407 36.498 -8.863 1.00 12.85 176 THR A N 1
ATOM 1286 C CA . THR A 1 184 ? 8.764 36.747 -9.337 1.00 13.48 176 THR A CA 1
ATOM 1287 C C . THR A 1 184 ? 9.629 35.486 -9.370 1.00 13.64 176 THR A C 1
ATOM 1288 O O . THR A 1 184 ? 10.678 35.508 -10.019 1.00 18.42 176 THR A O 1
ATOM 1292 N N . ARG A 1 185 ? 9.203 34.400 -8.728 1.00 17.03 177 ARG A N 1
ATOM 1293 C CA . ARG A 1 185 ? 10.022 33.194 -8.590 1.00 17.08 177 ARG A CA 1
ATOM 1294 C C . ARG A 1 185 ? 9.890 32.295 -9.822 1.00 14.07 177 ARG A C 1
ATOM 1295 O O . ARG A 1 185 ? 8.780 32.034 -10.284 1.00 14.31 177 ARG A O 1
ATOM 1303 N N . ALA A 1 186 ? 11.015 31.828 -10.355 1.00 16.41 178 ALA A N 1
ATOM 1304 C CA . ALA A 1 186 ? 10.974 30.930 -11.504 1.00 16.00 178 ALA A CA 1
ATOM 1305 C C . ALA A 1 186 ? 10.192 29.671 -11.146 1.00 14.02 178 ALA A C 1
ATOM 1306 O O . ALA A 1 186 ? 10.422 29.088 -10.068 1.00 17.00 178 ALA A O 1
ATOM 1308 N N . PRO A 1 187 ? 9.268 29.216 -11.998 1.00 13.20 179 PRO A N 1
ATOM 1309 C CA . PRO A 1 187 ? 8.533 27.987 -11.673 1.00 10.78 179 PRO A CA 1
ATOM 1310 C C . PRO A 1 187 ? 9.459 26.787 -11.587 1.00 11.47 179 PRO A C 1
ATOM 1311 O O . PRO A 1 187 ? 10.425 26.666 -12.345 1.00 17.82 179 PRO A O 1
ATOM 1315 N N . GLY A 1 188 ? 9.159 25.898 -10.642 1.00 12.81 180 GLY A N 1
ATOM 1316 C CA . GLY A 1 188 ? 9.923 24.676 -10.433 1.00 10.91 180 GLY A CA 1
ATOM 1317 C C . GLY A 1 188 ? 10.409 24.577 -9.003 1.00 12.32 180 GLY A C 1
ATOM 1318 O O . GLY A 1 188 ? 9.977 25.315 -8.111 1.00 19.73 180 GLY A O 1
ATOM 1319 N N . GLY A 1 189 ? 11.320 23.643 -8.785 1.00 17.59 181 GLY A N 1
ATOM 1320 C CA . GLY A 1 189 ? 11.865 23.439 -7.459 1.00 21.93 181 GLY A CA 1
ATOM 1321 C C . GLY A 1 189 ? 11.685 21.999 -7.027 1.00 14.66 181 GLY A C 1
ATOM 1322 O O . GLY A 1 189 ? 10.836 21.280 -7.576 1.00 15.46 181 GLY A O 1
ATOM 1323 N N . ALA A 1 190 ? 12.493 21.559 -6.061 1.00 14.63 182 ALA A N 1
ATOM 1324 C CA . ALA A 1 190 ? 12.438 20.169 -5.611 1.00 16.37 182 ALA A CA 1
ATOM 1325 C C . ALA A 1 190 ? 11.085 19.833 -4.989 1.00 14.85 182 ALA A C 1
ATOM 1326 O O . ALA A 1 190 ? 10.491 20.640 -4.271 1.00 15.59 182 ALA A O 1
ATOM 1328 N N . VAL A 1 191 ? 10.592 18.633 -5.288 1.00 14.66 183 VAL A N 1
ATOM 1329 C CA . VAL A 1 191 ? 9.346 18.115 -4.735 1.00 11.83 183 VAL A CA 1
ATOM 1330 C C . VAL A 1 191 ? 9.575 16.665 -4.343 1.00 11.27 183 VAL A C 1
ATOM 1331 O O . VAL A 1 191 ? 10.047 15.875 -5.170 1.00 14.25 183 VAL A O 1
ATOM 1335 N N . ASP A 1 192 ? 9.234 16.308 -3.098 1.00 10.34 184 ASP A N 1
ATOM 1336 C CA . ASP A 1 192 ? 9.393 14.923 -2.661 1.00 13.10 184 ASP A CA 1
ATOM 1337 C C . ASP A 1 192 ? 8.396 14.001 -3.350 1.00 14.80 184 ASP A C 1
ATOM 1338 O O . ASP A 1 192 ? 8.728 12.849 -3.690 1.00 13.37 184 ASP A O 1
ATOM 1343 N N . ALA A 1 193 ? 7.153 14.458 -3.487 1.00 11.44 185 ALA A N 1
ATOM 1344 C CA . ALA A 1 193 ? 6.094 13.646 -4.068 1.00 8.67 185 ALA A CA 1
ATOM 1345 C C . ALA A 1 193 ? 4.940 14.565 -4.375 1.00 12.16 185 ALA A C 1
ATOM 1346 O O . ALA A 1 193 ? 4.800 15.617 -3.743 1.00 10.18 185 ALA A O 1
ATOM 1348 N N . TYR A 1 194 ? 4.127 14.160 -5.347 1.00 10.74 186 TYR A N 1
ATOM 1349 C CA . TYR A 1 194 ? 2.946 14.925 -5.749 1.00 8.96 186 TYR A CA 1
ATOM 1350 C C . TYR A 1 194 ? 1.735 14.013 -5.708 1.00 9.90 186 TYR A C 1
ATOM 1351 O O . TYR A 1 194 ? 1.728 12.955 -6.352 1.00 8.59 186 TYR A O 1
ATOM 1360 N N . PHE A 1 195 ? 0.700 14.436 -4.981 1.00 7.59 187 PHE A N 1
ATOM 1361 C CA . PHE A 1 195 ? -0.566 13.705 -4.927 1.00 7.63 187 PHE A CA 1
ATOM 1362 C C . PHE A 1 195 ? -1.687 14.591 -5.440 1.00 11.28 187 PHE A C 1
ATOM 1363 O O . PHE A 1 195 ? -1.737 15.781 -5.134 1.00 8.59 187 PHE A O 1
ATOM 1371 N N . GLU A 1 196 ? -2.605 14.003 -6.199 1.00 9.59 188 GLU A N 1
ATOM 1372 C CA . GLU A 1 196 ? -3.761 14.750 -6.678 1.00 7.29 188 GLU A CA 1
ATOM 1373 C C . GLU A 1 196 ? -4.999 13.902 -6.493 1.00 9.46 188 GLU A C 1
ATOM 1374 O O . GLU A 1 196 ? -5.052 12.779 -6.998 1.00 8.38 188 GLU A O 1
ATOM 1380 N N . ALA A 1 197 ? -6.003 14.454 -5.798 1.00 7.25 189 ALA A N 1
ATOM 1381 C CA . ALA A 1 197 ? -7.304 13.817 -5.732 1.00 7.48 189 ALA A CA 1
ATOM 1382 C C . ALA A 1 197 ? -8.205 14.404 -6.814 1.00 7.39 189 ALA A C 1
ATOM 1383 O O . ALA A 1 197 ? -8.174 15.613 -7.097 1.00 9.32 189 ALA A O 1
ATOM 1385 N N . HIS A 1 198 ? -9.051 13.549 -7.392 1.00 7.32 190 HIS A N 1
ATOM 1386 C CA . HIS A 1 198 ? -9.919 14.003 -8.471 1.00 7.55 190 HIS A CA 1
ATOM 1387 C C . HIS A 1 198 ? -11.119 13.053 -8.602 1.00 7.50 190 HIS A C 1
ATOM 1388 O O . HIS A 1 198 ? -11.022 11.871 -8.276 1.00 10.41 190 HIS A O 1
ATOM 1395 N N . ILE A 1 199 ? -12.260 13.577 -9.074 1.00 9.80 191 ILE A N 1
ATOM 1396 C CA . ILE A 1 199 ? -13.350 12.679 -9.466 1.00 10.29 191 ILE A CA 1
ATOM 1397 C C . ILE A 1 199 ? -12.920 11.881 -10.696 1.00 10.20 191 ILE A C 1
ATOM 1398 O O . ILE A 1 199 ? -12.136 12.353 -11.521 1.00 10.34 191 ILE A O 1
ATOM 1403 N N . GLU A 1 200 ? -13.436 10.649 -10.814 1.00 8.39 192 GLU A N 1
ATOM 1404 C CA . GLU A 1 200 ? -13.021 9.761 -11.900 1.00 7.36 192 GLU A CA 1
ATOM 1405 C C . GLU A 1 200 ? -13.235 10.365 -13.288 1.00 8.57 192 GLU A C 1
ATOM 1406 O O . GLU A 1 200 ? -12.425 10.135 -14.204 1.00 9.50 192 GLU A O 1
ATOM 1412 N N . GLN A 1 201 ? -14.325 11.114 -13.472 1.00 14.46 193 GLN A N 1
ATOM 1413 C CA . GLN A 1 201 ? -14.829 11.570 -14.775 1.00 12.41 193 GLN A CA 1
ATOM 1414 C C . GLN A 1 201 ? -15.250 10.402 -15.679 1.00 7.99 193 GLN A C 1
ATOM 1415 O O . GLN A 1 201 ? -15.261 10.527 -16.911 1.00 10.13 193 GLN A O 1
ATOM 1421 N N . GLY A 1 202 ? -15.582 9.265 -15.080 1.00 9.67 194 GLY A N 1
ATOM 1422 C CA . GLY A 1 202 ? -16.019 8.081 -15.777 1.00 9.84 194 GLY A CA 1
ATOM 1423 C C . GLY A 1 202 ? -16.948 7.287 -14.878 1.00 10.96 194 GLY A C 1
ATOM 1424 O O . GLY A 1 202 ? -17.207 7.665 -13.735 1.00 11.87 194 GLY A O 1
ATOM 1425 N N . PRO A 1 203 ? -17.472 6.170 -15.383 1.00 8.56 195 PRO A N 1
ATOM 1426 C CA . PRO A 1 203 ? -18.544 5.428 -14.693 1.00 8.74 195 PRO A CA 1
ATOM 1427 C C . PRO A 1 203 ? -18.101 4.211 -13.881 1.00 9.89 195 PRO A C 1
ATOM 1428 O O . PRO A 1 203 ? -18.960 3.570 -13.260 1.00 12.69 195 PRO A O 1
ATOM 1432 N N . VAL A 1 204 ? -16.811 3.886 -13.871 1.00 11.53 196 VAL A N 1
ATOM 1433 C CA . VAL A 1 204 ? -16.361 2.585 -13.397 1.00 9.63 196 VAL A CA 1
ATOM 1434 C C . VAL A 1 204 ? -16.541 2.439 -11.889 1.00 8.99 196 VAL A C 1
ATOM 1435 O O . VAL A 1 204 ? -17.143 1.466 -11.407 1.00 9.50 196 VAL A O 1
ATOM 1439 N N . LEU A 1 205 ? -15.987 3.372 -11.111 1.00 9.51 197 LEU A N 1
ATOM 1440 C CA . LEU A 1 205 ? -16.041 3.223 -9.661 1.00 8.89 197 LEU A CA 1
ATOM 1441 C C . LEU A 1 205 ? -17.478 3.192 -9.157 1.00 12.00 197 LEU A C 1
ATOM 1442 O O . LEU A 1 205 ? -17.825 2.367 -8.310 1.00 12.44 197 LEU A O 1
ATOM 1447 N N . GLU A 1 206 ? -18.317 4.104 -9.651 1.00 9.47 198 GLU A N 1
ATOM 1448 C CA . GLU A 1 206 ? -19.721 4.100 -9.240 1.00 10.08 198 GLU A CA 1
ATOM 1449 C C . GLU A 1 206 ? -20.400 2.777 -9.571 1.00 12.15 198 GLU A C 1
ATOM 1450 O O . GLU A 1 206 ? -21.121 2.215 -8.738 1.00 14.04 198 GLU A O 1
ATOM 1456 N N . ALA A 1 207 ? -20.229 2.300 -10.812 1.00 10.35 199 ALA A N 1
ATOM 1457 C CA . ALA A 1 207 ? -20.855 1.049 -11.237 1.00 10.84 199 ALA A CA 1
ATOM 1458 C C . ALA A 1 207 ? -20.414 -0.136 -10.392 1.00 14.65 199 ALA A C 1
ATOM 1459 O O . ALA A 1 207 ? -21.238 -1.001 -10.058 1.00 14.74 199 ALA A O 1
ATOM 1461 N N . ASN A 1 208 ? -19.127 -0.196 -10.037 1.00 12.63 200 ASN A N 1
ATOM 1462 C CA . ASN A 1 208 ? -18.574 -1.323 -9.298 1.00 13.24 200 ASN A CA 1
ATOM 1463 C C . ASN A 1 208 ? -18.794 -1.213 -7.800 1.00 14.68 200 ASN A C 1
ATOM 1464 O O . ASN A 1 208 ? -18.423 -2.144 -7.065 1.00 14.44 200 ASN A O 1
ATOM 1469 N N . GLY A 1 209 ? -19.342 -0.093 -7.326 1.00 14.38 201 GLY A N 1
ATOM 1470 C CA . GLY A 1 209 ? -19.466 0.110 -5.896 1.00 15.04 201 GLY A CA 1
ATOM 1471 C C . GLY A 1 209 ? -18.128 0.286 -5.222 1.00 13.24 201 GLY A C 1
ATOM 1472 O O . GLY A 1 209 ? -17.966 -0.090 -4.047 1.00 12.17 201 GLY A O 1
ATOM 1473 N N . THR A 1 210 ? -17.163 0.865 -5.936 1.00 10.55 202 THR A N 1
ATOM 1474 C CA . THR A 1 210 ? -15.801 1.043 -5.446 1.00 12.04 202 THR A CA 1
ATOM 1475 C C . THR A 1 210 ? -15.664 2.480 -4.978 1.00 13.40 202 THR A C 1
ATOM 1476 O O . THR A 1 210 ? -16.010 3.403 -5.719 1.00 13.93 202 THR A O 1
ATOM 1480 N N . THR A 1 211 ? -15.183 2.666 -3.748 1.00 10.30 203 THR A N 1
ATOM 1481 C CA . THR A 1 211 ? -15.053 4.021 -3.222 1.00 10.31 203 THR A CA 1
ATOM 1482 C C . THR A 1 211 ? -13.791 4.711 -3.716 1.00 11.03 203 THR A C 1
ATOM 1483 O O . THR A 1 211 ? -13.820 5.916 -4.012 1.00 11.21 203 THR A O 1
ATOM 1487 N N . ILE A 1 212 ? -12.673 3.990 -3.783 1.00 10.15 204 ILE A N 1
ATOM 1488 C CA . ILE A 1 212 ? -11.377 4.601 -4.016 1.00 9.04 204 ILE A CA 1
ATOM 1489 C C . ILE A 1 212 ? -10.793 4.011 -5.288 1.00 10.02 204 ILE A C 1
ATOM 1490 O O . ILE A 1 212 ? -10.575 2.793 -5.366 1.00 12.34 204 ILE A O 1
ATOM 1495 N N . GLY A 1 213 ? -10.520 4.878 -6.271 1.00 8.63 205 GLY A N 1
ATOM 1496 C CA . GLY A 1 213 ? -9.743 4.537 -7.445 1.00 10.61 205 GLY A CA 1
ATOM 1497 C C . GLY A 1 213 ? -8.260 4.717 -7.161 1.00 10.21 205 GLY A C 1
ATOM 1498 O O . GLY A 1 213 ? -7.795 5.846 -6.946 1.00 8.48 205 GLY A O 1
ATOM 1499 N N . ILE A 1 214 ? -7.513 3.614 -7.131 1.00 9.47 206 ILE A N 1
ATOM 1500 C CA . ILE A 1 214 ? -6.058 3.686 -6.994 1.00 9.29 206 ILE A CA 1
ATOM 1501 C C . ILE A 1 214 ? -5.508 3.936 -8.396 1.00 10.11 206 ILE A C 1
ATOM 1502 O O . ILE A 1 214 ? -5.411 3.016 -9.201 1.00 11.63 206 ILE A O 1
ATOM 1507 N N . VAL A 1 215 ? -5.183 5.186 -8.715 1.00 8.24 207 VAL A N 1
ATOM 1508 C CA . VAL A 1 215 ? -4.942 5.535 -10.118 1.00 7.14 207 VAL A CA 1
ATOM 1509 C C . VAL A 1 215 ? -3.547 5.075 -10.507 1.00 8.28 207 VAL A C 1
ATOM 1510 O O . VAL A 1 215 ? -2.575 5.381 -9.816 1.00 9.71 207 VAL A O 1
ATOM 1514 N N . THR A 1 216 ? -3.440 4.343 -11.616 1.00 10.67 208 THR A N 1
ATOM 1515 C CA . THR A 1 216 ? -2.155 3.723 -11.970 1.00 11.73 208 THR A CA 1
ATOM 1516 C C . THR A 1 216 ? -1.285 4.596 -12.867 1.00 8.31 208 THR A C 1
ATOM 1517 O O . THR A 1 216 ? -0.052 4.401 -12.917 1.00 10.42 208 THR A O 1
ATOM 1521 N N . GLY A 1 217 ? -1.886 5.548 -13.548 1.00 10.19 209 GLY A N 1
ATOM 1522 C CA . GLY A 1 217 ? -1.179 6.409 -14.468 1.00 10.05 209 GLY A CA 1
ATOM 1523 C C . GLY A 1 217 ? -2.117 6.797 -15.597 1.00 11.71 209 GLY A C 1
ATOM 1524 O O . GLY A 1 217 ? -3.336 6.663 -15.475 1.00 11.28 209 GLY A O 1
ATOM 1525 N N . GLY A 1 218 ? -1.515 7.304 -16.674 1.00 11.02 210 GLY A N 1
ATOM 1526 C CA . GLY A 1 218 ? -2.274 7.767 -17.823 1.00 11.56 210 GLY A CA 1
ATOM 1527 C C . GLY A 1 218 ? -2.079 6.846 -19.015 1.00 10.03 210 GLY A C 1
ATOM 1528 O O . GLY A 1 218 ? -1.082 6.128 -19.083 1.00 10.45 210 GLY A O 1
ATOM 1529 N N . GLN A 1 219 ? -3.036 6.860 -19.950 1.00 11.48 211 GLN A N 1
ATOM 1530 C CA . GLN A 1 219 ? -3.020 6.022 -21.145 1.00 9.70 211 GLN A CA 1
ATOM 1531 C C . GLN A 1 219 ? -2.031 6.541 -22.188 1.00 9.03 211 GLN A C 1
ATOM 1532 O O . GLN A 1 219 ? -1.668 7.717 -22.215 1.00 12.96 211 GLN A O 1
ATOM 1538 N N . ALA A 1 220 ? -1.647 5.642 -23.083 1.00 11.69 212 ALA A N 1
ATOM 1539 C CA . ALA A 1 220 ? -1.061 6.016 -24.371 1.00 9.24 212 ALA A CA 1
ATOM 1540 C C . ALA A 1 220 ? -2.212 6.381 -25.303 1.00 11.61 212 ALA A C 1
ATOM 1541 O O . ALA A 1 220 ? -3.209 5.657 -25.354 1.00 11.50 212 ALA A O 1
ATOM 1543 N N . ILE A 1 221 ? -2.098 7.511 -26.003 1.00 12.85 213 ILE A N 1
ATOM 1544 C CA . ILE A 1 221 ? -3.196 8.067 -26.796 1.00 9.19 213 ILE A CA 1
ATOM 1545 C C . ILE A 1 221 ? -2.705 8.365 -28.205 1.00 12.25 213 ILE A C 1
ATOM 1546 O O . ILE A 1 221 ? -1.606 8.898 -28.380 1.00 11.92 213 ILE A O 1
ATOM 1551 N N . ARG A 1 222 ? -3.532 8.068 -29.209 1.00 12.00 214 ARG A N 1
ATOM 1552 C CA . ARG A 1 222 ? -3.267 8.509 -30.579 1.00 9.84 214 ARG A CA 1
ATOM 1553 C C . ARG A 1 222 ? -4.512 9.199 -31.125 1.00 10.74 214 ARG A C 1
ATOM 1554 O O . ARG A 1 222 ? -5.624 8.703 -30.957 1.00 11.54 214 ARG A O 1
ATOM 1562 N N . TRP A 1 223 ? -4.320 10.341 -31.775 1.00 12.49 215 TRP A N 1
ATOM 1563 C CA . TRP A 1 223 ? -5.375 11.036 -32.494 1.00 12.34 215 TRP A CA 1
ATOM 1564 C C . TRP A 1 223 ? -5.056 10.926 -33.974 1.00 12.50 215 TRP A C 1
ATOM 1565 O O . TRP A 1 223 ? -3.979 11.347 -34.409 1.00 16.65 215 TRP A O 1
ATOM 1576 N N . LEU A 1 224 ? -5.997 10.375 -34.738 1.00 13.08 216 LEU A N 1
ATOM 1577 C CA . LEU A 1 224 ? -5.801 10.162 -36.163 1.00 13.52 216 LEU A CA 1
ATOM 1578 C C . LEU A 1 224 ? -6.845 10.940 -36.932 1.00 13.32 216 LEU A C 1
ATOM 1579 O O . LEU A 1 224 ? -7.976 11.115 -36.471 1.00 12.59 216 LEU A O 1
ATOM 1584 N N . ASP A 1 225 ? -6.441 11.407 -38.103 1.00 11.21 217 ASP A N 1
ATOM 1585 C CA . ASP A 1 225 ? -7.339 11.983 -39.091 1.00 10.72 217 ASP A CA 1
ATOM 1586 C C . ASP A 1 225 ? -7.461 11.006 -40.245 1.00 11.63 217 ASP A C 1
ATOM 1587 O O . ASP A 1 225 ? -6.450 10.598 -40.814 1.00 14.86 217 ASP A O 1
ATOM 1592 N N . VAL A 1 226 ? -8.691 10.654 -40.617 1.00 10.76 218 VAL A N 1
ATOM 1593 C CA . VAL A 1 226 ? -8.916 9.730 -41.718 1.00 12.90 218 VAL A CA 1
ATOM 1594 C C . VAL A 1 226 ? -9.685 10.458 -42.804 1.00 13.28 218 VAL A C 1
ATOM 1595 O O . VAL A 1 226 ? -10.680 11.136 -42.518 1.00 14.87 218 VAL A O 1
ATOM 1599 N N . ARG A 1 227 ? -9.240 10.300 -44.049 1.00 11.14 219 ARG A N 1
ATOM 1600 C CA . ARG A 1 227 ? -9.959 10.866 -45.177 1.00 11.80 219 ARG A CA 1
ATOM 1601 C C . ARG A 1 227 ? -10.175 9.774 -46.213 1.00 15.47 219 ARG A C 1
ATOM 1602 O O . ARG A 1 227 ? -9.221 9.136 -46.649 1.00 13.67 219 ARG A O 1
ATOM 1610 N N . VAL A 1 228 ? -11.425 9.571 -46.625 1.00 11.10 220 VAL A N 1
ATOM 1611 C CA . VAL A 1 228 ? -11.772 8.553 -47.602 1.00 13.05 220 VAL A CA 1
ATOM 1612 C C . VAL A 1 228 ? -12.265 9.264 -48.849 1.00 14.61 220 VAL A C 1
ATOM 1613 O O . VAL A 1 228 ? -13.144 10.130 -48.761 1.00 14.31 220 VAL A O 1
ATOM 1617 N N . THR A 1 229 ? -11.705 8.903 -50.003 1.00 11.87 221 THR A N 1
ATOM 1618 C CA . THR A 1 229 ? -12.012 9.565 -51.266 1.00 12.30 221 THR A CA 1
ATOM 1619 C C . THR A 1 229 ? -12.669 8.563 -52.199 1.00 20.87 221 THR A C 1
ATOM 1620 O O . THR A 1 229 ? -12.106 7.495 -52.464 1.00 16.97 221 THR A O 1
ATOM 1624 N N . GLY A 1 230 ? -13.860 8.906 -52.691 1.00 15.45 222 GLY A N 1
ATOM 1625 C CA . GLY A 1 230 ? -14.557 8.125 -53.698 1.00 14.56 222 GLY A CA 1
ATOM 1626 C C . GLY A 1 230 ? -14.898 9.003 -54.886 1.00 17.54 222 GLY A C 1
ATOM 1627 O O . GLY A 1 230 ? -14.145 9.902 -55.262 1.00 17.91 222 GLY A O 1
ATOM 1628 N N . VAL A 1 231 ? -16.067 8.744 -55.472 1.00 15.89 223 VAL A N 1
ATOM 1629 C CA . VAL A 1 231 ? -16.552 9.488 -56.636 1.00 14.64 223 VAL A CA 1
ATOM 1630 C C . VAL A 1 231 ? -17.935 10.038 -56.299 1.00 14.00 223 VAL A C 1
ATOM 1631 O O . VAL A 1 231 ? -18.861 9.264 -56.021 1.00 18.51 223 VAL A O 1
ATOM 1635 N N A ALA A 1 232 ? -18.118 11.360 -56.417 0.55 14.60 224 ALA A N 1
ATOM 1636 N N B ALA A 1 232 ? -18.019 11.362 -56.180 0.45 15.15 224 ALA A N 1
ATOM 1637 C CA A ALA A 1 232 ? -19.365 12.006 -55.964 0.55 14.74 224 ALA A CA 1
ATOM 1638 C CA B ALA A 1 232 ? -19.300 12.032 -56.092 0.45 15.39 224 ALA A CA 1
ATOM 1639 C C A ALA A 1 232 ? -20.384 12.103 -57.103 0.55 14.74 224 ALA A C 1
ATOM 1640 C C B ALA A 1 232 ? -19.987 11.792 -57.419 0.45 16.11 224 ALA A C 1
ATOM 1641 O O A ALA A 1 232 ? -20.644 13.169 -57.661 0.55 20.51 224 ALA A O 1
ATOM 1642 O O B ALA A 1 232 ? -19.537 12.276 -58.463 0.45 19.25 224 ALA A O 1
ATOM 1645 N N . ALA A 1 233 ? -21.021 10.974 -57.401 1.00 17.83 225 ALA A N 1
ATOM 1646 C CA . ALA A 1 233 ? -21.875 10.805 -58.559 1.00 13.14 225 ALA A CA 1
ATOM 1647 C C . ALA A 1 233 ? -23.333 10.928 -58.121 1.00 12.81 225 ALA A C 1
ATOM 1648 O O . ALA A 1 233 ? -23.649 10.960 -56.928 1.00 12.52 225 ALA A O 1
ATOM 1650 N N . HIS A 1 234 ? -24.218 11.036 -59.103 1.00 13.08 226 HIS A N 1
ATOM 1651 C CA . HIS A 1 234 ? -25.610 11.334 -58.794 1.00 13.29 226 HIS A CA 1
ATOM 1652 C C . HIS A 1 234 ? -26.299 10.100 -58.210 1.00 15.50 226 HIS A C 1
ATOM 1653 O O . HIS A 1 234 ? -26.134 8.988 -58.711 1.00 14.57 226 HIS A O 1
ATOM 1660 N N . ALA A 1 235 ? -27.085 10.313 -57.140 1.00 12.54 227 ALA A N 1
ATOM 1661 C CA . ALA A 1 235 ? -27.717 9.221 -56.398 1.00 15.47 227 ALA A CA 1
ATOM 1662 C C . ALA A 1 235 ? -28.772 8.477 -57.202 1.00 15.40 227 ALA A C 1
ATOM 1663 O O . ALA A 1 235 ? -29.155 7.365 -56.817 1.00 13.05 227 ALA A O 1
ATOM 1665 N N . GLY A 1 236 ? -29.292 9.073 -58.264 1.00 12.69 228 GLY A N 1
ATOM 1666 C CA . GLY A 1 236 ? -30.328 8.401 -59.022 1.00 12.82 228 GLY A CA 1
ATOM 1667 C C . GLY A 1 236 ? -29.834 7.807 -60.322 1.00 13.61 228 GLY A C 1
ATOM 1668 O O . GLY A 1 236 ? -30.329 6.759 -60.746 1.00 12.75 228 GLY A O 1
ATOM 1669 N N . THR A 1 237 ? -28.844 8.460 -60.961 1.00 12.98 229 THR A N 1
ATOM 1670 C CA . THR A 1 237 ? -28.409 8.032 -62.288 1.00 13.12 229 THR A CA 1
ATOM 1671 C C . THR A 1 237 ? -27.321 6.973 -62.247 1.00 12.80 229 THR A C 1
ATOM 1672 O O . THR A 1 237 ? -26.946 6.468 -63.308 1.00 13.35 229 THR A O 1
ATOM 1676 N N . THR A 1 238 ? -26.775 6.671 -61.068 1.00 12.45 230 THR A N 1
ATOM 1677 C CA . THR A 1 238 ? -25.576 5.838 -60.935 1.00 12.25 230 THR A CA 1
ATOM 1678 C C . THR A 1 238 ? -25.982 4.509 -60.316 1.00 15.80 230 THR A C 1
ATOM 1679 O O . THR A 1 238 ? -26.241 4.453 -59.108 1.00 15.83 230 THR A O 1
ATOM 1683 N N . PRO A 1 239 ? -26.066 3.423 -61.081 1.00 15.99 231 PRO A N 1
ATOM 1684 C CA . PRO A 1 239 ? -26.386 2.126 -60.480 1.00 12.49 231 PRO A CA 1
ATOM 1685 C C . PRO A 1 239 ? -25.325 1.706 -59.471 1.00 12.21 231 PRO A C 1
ATOM 1686 O O . PRO A 1 239 ? -24.167 2.131 -59.530 1.00 12.67 231 PRO A O 1
ATOM 1690 N N . MET A 1 240 ? -25.749 0.852 -58.533 1.00 15.30 232 MET A N 1
ATOM 1691 C CA . MET A 1 240 ? -24.857 0.472 -57.441 1.00 15.18 232 MET A CA 1
ATOM 1692 C C . MET A 1 240 ? -23.515 -0.079 -57.909 1.00 14.62 232 ME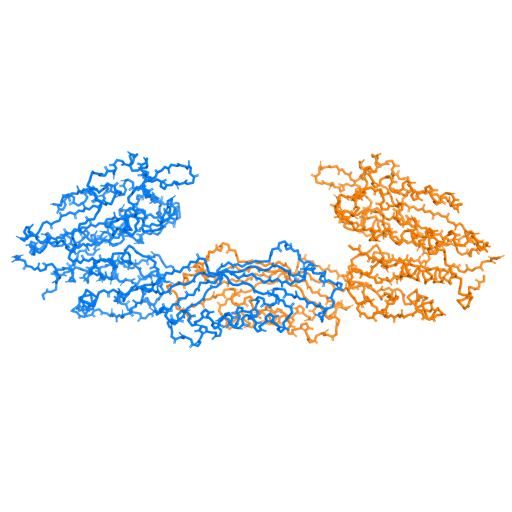T A C 1
ATOM 1693 O O . MET A 1 240 ? -22.498 0.296 -57.305 1.00 16.33 232 MET A O 1
ATOM 1698 N N . PRO A 1 241 ? -23.421 -0.939 -58.934 1.00 15.05 233 PRO A N 1
ATOM 1699 C CA . PRO A 1 241 ? -22.099 -1.501 -59.286 1.00 15.54 233 PRO A CA 1
ATOM 1700 C C . PRO A 1 241 ? -21.088 -0.482 -59.786 1.00 18.22 233 PRO A C 1
ATOM 1701 O O . PRO A 1 241 ? -19.882 -0.767 -59.755 1.00 21.19 233 PRO A O 1
ATOM 1705 N N . TYR A 1 242 ? -21.527 0.699 -60.231 1.00 17.96 234 TYR A N 1
ATOM 1706 C CA . TYR A 1 242 ? -20.626 1.748 -60.697 1.00 12.95 234 TYR A CA 1
ATOM 1707 C C . TYR A 1 242 ? -20.080 2.625 -59.587 1.00 16.59 234 TYR A C 1
ATOM 1708 O O . TYR A 1 242 ? -19.228 3.474 -59.859 1.00 23.79 234 TYR A O 1
ATOM 1717 N N . ARG A 1 243 ? -20.567 2.475 -58.364 1.00 16.39 235 ARG A N 1
ATOM 1718 C CA . ARG A 1 243 ? -20.308 3.464 -57.335 1.00 11.48 235 ARG A CA 1
ATOM 1719 C C . ARG A 1 243 ? -18.990 3.227 -56.626 1.00 19.59 235 ARG A C 1
ATOM 1720 O O . ARG A 1 243 ? -18.523 2.092 -56.482 1.00 19.78 235 ARG A O 1
ATOM 1728 N N . LYS A 1 244 ? -18.415 4.335 -56.157 1.00 13.68 236 LYS A N 1
ATOM 1729 C CA . LYS A 1 244 ? -17.232 4.362 -55.300 1.00 14.00 236 LYS A CA 1
ATOM 1730 C C . LYS A 1 244 ? -17.643 5.235 -54.116 1.00 14.34 236 LYS A C 1
ATOM 1731 O O . LYS A 1 244 ? -17.309 6.417 -54.020 1.00 14.91 236 LYS A O 1
ATOM 1737 N N . ASP A 1 245 ? -18.412 4.639 -53.212 1.00 12.10 237 ASP A N 1
ATOM 1738 C CA . ASP A 1 245 ? -19.131 5.387 -52.187 1.00 12.45 237 ASP A CA 1
ATOM 1739 C C . ASP A 1 245 ? -18.231 5.525 -50.961 1.00 12.82 237 ASP A C 1
ATOM 1740 O O . ASP A 1 245 ? -18.004 4.553 -50.234 1.00 12.82 237 ASP A O 1
ATOM 1745 N N . ALA A 1 246 ? -17.736 6.742 -50.719 1.00 11.36 238 ALA A N 1
ATOM 1746 C CA . ALA A 1 246 ? -16.810 6.950 -49.613 1.00 12.45 238 ALA A CA 1
ATOM 1747 C C . ALA A 1 246 ? -17.484 6.828 -48.255 1.00 12.17 238 ALA A C 1
ATOM 1748 O O . ALA A 1 246 ? -16.783 6.604 -47.265 1.00 12.48 238 ALA A O 1
ATOM 1750 N N . TYR A 1 247 ? -18.818 6.964 -48.178 1.00 9.96 239 TYR A N 1
ATOM 1751 C CA . TYR A 1 247 ? -19.472 6.884 -46.880 1.00 12.27 239 TYR A CA 1
ATOM 1752 C C . TYR A 1 247 ? -19.734 5.434 -46.480 1.00 11.77 239 TYR A C 1
ATOM 1753 O O . TYR A 1 247 ? -19.474 5.040 -45.337 1.00 11.12 239 TYR A O 1
ATOM 1762 N N . PHE A 1 248 ? -20.237 4.613 -47.397 1.00 9.74 240 PHE A N 1
ATOM 1763 C CA . PHE A 1 248 ? -20.346 3.195 -47.066 1.00 11.03 240 PHE A CA 1
ATOM 1764 C C . PHE A 1 248 ? -18.965 2.646 -46.723 1.00 9.81 240 PHE A C 1
ATOM 1765 O O . PHE A 1 248 ? -18.826 1.805 -45.830 1.00 10.40 240 PHE A O 1
ATOM 1773 N N . ALA A 1 249 ? -17.932 3.124 -47.418 1.00 11.93 241 ALA A N 1
ATOM 1774 C CA . ALA A 1 249 ? -16.582 2.677 -47.110 1.00 9.86 241 ALA A CA 1
ATOM 1775 C C . ALA A 1 249 ? -16.191 3.081 -45.693 1.00 9.57 241 ALA A C 1
ATOM 1776 O O . ALA A 1 249 ? -15.625 2.274 -44.939 1.00 11.69 241 ALA A O 1
ATOM 1778 N N . SER A 1 250 ? -16.451 4.335 -45.330 1.00 11.27 242 SER A N 1
ATOM 1779 C CA . SER A 1 250 ? -16.100 4.806 -43.995 1.00 11.36 242 SER A CA 1
ATOM 1780 C C . SER A 1 250 ? -16.891 4.051 -42.930 1.00 12.98 242 SER A C 1
ATOM 1781 O O . SER A 1 250 ? -16.383 3.773 -41.839 1.00 10.94 242 SER A O 1
ATOM 1784 N N . ALA A 1 251 ? -18.159 3.733 -43.217 1.00 13.12 243 ALA A N 1
ATOM 1785 C CA . ALA A 1 251 ? -18.939 2.953 -42.262 1.00 12.58 243 ALA A CA 1
ATOM 1786 C C . ALA A 1 251 ? -18.310 1.583 -42.038 1.00 11.03 243 ALA A C 1
ATOM 1787 O O . ALA A 1 251 ? -18.186 1.115 -40.896 1.00 10.83 243 ALA A O 1
ATOM 1789 N N . GLN A 1 252 ? -17.846 0.941 -43.108 1.00 10.25 244 GLN A N 1
ATOM 1790 C CA . GLN A 1 252 ? -17.219 -0.357 -42.906 1.00 12.00 244 GLN A CA 1
ATOM 1791 C C . GLN A 1 252 ? -15.914 -0.215 -42.142 1.00 13.51 244 GLN A C 1
ATOM 1792 O O . GLN A 1 252 ? -15.579 -1.072 -41.311 1.00 13.24 244 GLN A O 1
ATOM 1798 N N . MET A 1 253 ? -15.164 0.858 -42.404 1.00 11.98 245 MET A N 1
ATOM 1799 C CA . MET A 1 253 ? -13.929 1.054 -41.644 1.00 11.03 245 MET A CA 1
ATOM 1800 C C . MET A 1 253 ? -14.233 1.218 -40.163 1.00 12.06 245 MET A C 1
ATOM 1801 O O . MET A 1 253 ? -13.486 0.733 -39.307 1.00 11.43 245 MET A O 1
ATOM 1806 N N . ALA A 1 254 ? -15.336 1.890 -39.845 1.00 9.61 246 ALA A N 1
ATOM 1807 C CA . ALA A 1 254 ? -15.686 2.091 -38.444 1.00 10.75 246 ALA A CA 1
ATOM 1808 C C . ALA A 1 254 ? -15.953 0.762 -37.767 1.00 14.66 246 ALA A C 1
ATOM 1809 O O . ALA A 1 254 ? -15.570 0.547 -36.611 1.00 12.06 246 ALA A O 1
ATOM 1811 N N . LEU A 1 255 ? -16.592 -0.155 -38.476 1.00 13.56 247 LEU A N 1
ATOM 1812 C CA . LEU A 1 255 ? -16.871 -1.443 -37.869 1.00 14.69 247 LEU A CA 1
ATOM 1813 C C . LEU A 1 255 ? -15.611 -2.303 -37.803 1.00 14.54 247 LEU A C 1
ATOM 1814 O O . LEU A 1 255 ? -15.458 -3.096 -36.864 1.00 13.17 247 LEU A O 1
ATOM 1819 N N . GLU A 1 256 ? -14.684 -2.135 -38.753 1.00 13.94 248 GLU A N 1
ATOM 1820 C CA . GLU A 1 256 ? -13.370 -2.761 -38.598 1.00 12.02 248 GLU A CA 1
ATOM 1821 C C . GLU A 1 256 ? -12.672 -2.255 -37.349 1.00 9.59 248 GLU A C 1
ATOM 1822 O O . GLU A 1 256 ? -12.025 -3.027 -36.634 1.00 12.12 248 GLU A O 1
ATOM 1828 N N . LEU A 1 257 ? -12.746 -0.949 -37.103 1.00 10.35 249 LEU A N 1
ATOM 1829 C CA . LEU A 1 257 ? -12.144 -0.385 -35.902 1.00 9.82 249 LEU A CA 1
ATOM 1830 C C . LEU A 1 257 ? -12.772 -0.982 -34.659 1.00 12.64 249 LEU A C 1
ATOM 1831 O O . LEU A 1 257 ? -12.066 -1.379 -33.727 1.00 11.48 249 LEU A O 1
ATOM 1836 N N . GLU A 1 258 ? -14.111 -1.063 -34.635 1.00 12.92 250 GLU A N 1
ATOM 1837 C CA . GLU A 1 258 ? -14.783 -1.680 -33.495 1.00 14.60 250 GLU A CA 1
ATOM 1838 C C . GLU A 1 258 ? -14.256 -3.091 -33.239 1.00 13.73 250 GLU A C 1
ATOM 1839 O O . GLU A 1 258 ? -13.968 -3.448 -32.091 1.00 17.54 250 GLU A O 1
ATOM 1845 N N . ARG A 1 259 ? -14.050 -3.882 -34.308 1.00 13.58 251 ARG A N 1
ATOM 1846 C CA . ARG A 1 259 ? -13.554 -5.252 -34.176 1.00 16.67 251 ARG A CA 1
ATOM 1847 C C . ARG A 1 259 ? -12.115 -5.284 -33.657 1.00 14.72 251 ARG A C 1
ATOM 1848 O O . ARG A 1 259 ? -11.774 -6.118 -32.813 1.00 17.06 251 ARG A O 1
ATOM 1856 N N . ILE A 1 260 ? -11.265 -4.387 -34.160 1.00 11.77 252 ILE A N 1
ATOM 1857 C CA . ILE A 1 260 ? -9.878 -4.319 -33.689 1.00 10.35 252 ILE A CA 1
ATOM 1858 C C . ILE A 1 260 ? -9.840 -4.028 -32.194 1.00 12.11 252 ILE A C 1
ATOM 1859 O O . ILE A 1 260 ? -9.095 -4.654 -31.441 1.00 14.64 252 ILE A O 1
ATOM 1864 N N . VAL A 1 261 ? -10.647 -3.077 -31.737 1.00 13.01 253 VAL A N 1
ATOM 1865 C CA A VAL A 1 261 ? -10.546 -2.735 -30.326 0.53 12.94 253 VAL A CA 1
ATOM 1866 C CA B VAL A 1 261 ? -10.643 -2.704 -30.320 0.47 12.96 253 VAL A CA 1
ATOM 1867 C C . VAL A 1 261 ? -11.085 -3.874 -29.462 1.00 12.79 253 VAL A C 1
ATOM 1868 O O . VAL A 1 261 ? -10.557 -4.119 -28.367 1.00 14.24 253 VAL A O 1
ATOM 1875 N N . ALA A 1 262 ? -12.080 -4.612 -29.943 1.00 13.07 254 ALA A N 1
ATOM 1876 C CA . ALA A 1 262 ? -12.555 -5.764 -29.189 1.00 17.18 254 ALA A CA 1
ATOM 1877 C C . ALA A 1 262 ? -11.455 -6.801 -29.030 1.00 18.25 254 ALA A C 1
ATOM 1878 O O . ALA A 1 262 ? -11.398 -7.491 -28.010 1.00 18.82 254 ALA A O 1
ATOM 1880 N N . GLY A 1 263 ? -10.563 -6.911 -30.013 1.00 15.59 255 GLY A N 1
ATOM 1881 C CA . GLY A 1 263 ? -9.421 -7.807 -29.879 1.00 14.34 255 GLY A CA 1
ATOM 1882 C C . GLY A 1 263 ? -8.373 -7.345 -28.883 1.00 17.51 255 GLY A C 1
ATOM 1883 O O . GLY A 1 263 ? -7.462 -8.119 -28.576 1.00 23.11 255 GLY A O 1
ATOM 1884 N N . HIS A 1 264 ? -8.478 -6.109 -28.376 1.00 16.51 256 HIS A N 1
ATOM 1885 C CA . HIS A 1 264 ? -7.547 -5.552 -27.399 1.00 16.34 256 HIS A CA 1
ATOM 1886 C C . HIS A 1 264 ? -8.233 -5.221 -26.074 1.00 20.65 256 HIS A C 1
ATOM 1887 O O . HIS A 1 264 ? -7.761 -4.358 -25.325 1.00 19.29 256 HIS A O 1
ATOM 1894 N N . ALA A 1 265 ? -9.340 -5.904 -25.777 1.00 17.86 257 ALA A N 1
ATOM 1895 C CA . ALA A 1 265 ? -10.080 -5.677 -24.546 1.00 19.00 257 ALA A CA 1
ATOM 1896 C C . ALA A 1 265 ? -9.287 -6.202 -23.351 1.00 14.61 257 ALA A C 1
ATOM 1897 O O . ALA A 1 265 ? -8.587 -7.210 -23.461 1.00 23.02 257 ALA A O 1
ATOM 1899 N N . PRO A 1 266 ? -9.396 -5.550 -22.183 1.00 16.93 258 PRO A N 1
ATOM 1900 C CA . PRO A 1 266 ? -10.260 -4.393 -21.900 1.00 18.12 258 PRO A CA 1
ATOM 1901 C C . PRO A 1 266 ? -9.553 -3.037 -21.995 1.00 15.72 258 PRO A C 1
ATOM 1902 O O . PRO A 1 266 ? -10.180 -1.979 -21.878 1.00 21.92 258 PRO A O 1
ATOM 1906 N N . ARG A 1 267 ? -8.242 -3.063 -22.212 1.00 12.42 259 ARG A N 1
ATOM 1907 C CA . ARG A 1 267 ? -7.459 -1.839 -22.078 1.00 10.73 259 ARG A CA 1
ATOM 1908 C C . ARG A 1 267 ? -7.499 -0.959 -23.325 1.00 14.32 259 ARG A C 1
ATOM 1909 O O . ARG A 1 267 ? -7.267 0.245 -23.221 1.00 14.97 259 ARG A O 1
ATOM 1917 N N . GLY A 1 268 ? -7.767 -1.536 -24.492 1.00 14.48 260 GLY A N 1
ATOM 1918 C CA . GLY A 1 268 ? -7.845 -0.737 -25.707 1.00 11.70 260 GLY A CA 1
ATOM 1919 C C . GLY A 1 268 ? -9.204 -0.074 -25.834 1.00 13.95 260 GLY A C 1
ATOM 1920 O O . GLY A 1 268 ? -10.242 -0.679 -25.567 1.00 15.20 260 GLY A O 1
ATOM 1921 N N . LEU A 1 269 ? -9.183 1.194 -26.236 1.00 11.75 261 LEU A N 1
ATOM 1922 C CA . LEU A 1 269 ? -10.397 1.961 -26.474 1.00 9.09 261 LEU A CA 1
ATOM 1923 C C . LEU A 1 269 ? -10.287 2.656 -27.823 1.00 11.98 261 LEU A C 1
ATOM 1924 O O . LEU A 1 269 ? -9.187 2.990 -28.273 1.00 9.04 261 LEU A O 1
ATOM 1929 N N . ALA A 1 270 ? -11.425 2.866 -28.478 1.00 11.76 262 ALA A N 1
ATOM 1930 C CA . ALA A 1 270 ? -11.366 3.695 -29.673 1.00 13.08 262 ALA A CA 1
ATOM 1931 C C . ALA A 1 270 ? -12.688 4.395 -29.869 1.00 9.56 262 ALA A C 1
ATOM 1932 O O . ALA A 1 270 ? -13.747 3.838 -29.584 1.00 10.19 262 ALA A O 1
ATOM 1934 N N . THR A 1 271 ? -12.606 5.603 -30.405 1.00 8.64 263 THR A N 1
ATOM 1935 C CA . THR A 1 271 ? -13.750 6.495 -30.522 1.00 7.56 263 THR A CA 1
ATOM 1936 C C . THR A 1 271 ? -13.636 7.282 -31.812 1.00 12.05 263 THR A C 1
ATOM 1937 O O . THR A 1 271 ? -12.585 7.877 -32.077 1.00 12.79 263 THR A O 1
ATOM 1941 N N . ILE A 1 272 ? -14.735 7.360 -32.572 1.00 11.12 264 ILE A N 1
ATOM 1942 C CA . ILE A 1 272 ? -14.825 8.262 -33.720 1.00 8.61 264 ILE A CA 1
ATOM 1943 C C . ILE A 1 272 ? -15.700 9.427 -33.277 1.00 10.39 264 ILE A C 1
ATOM 1944 O O . ILE A 1 272 ? -16.929 9.319 -33.244 1.00 10.95 264 ILE A O 1
ATOM 1949 N N . GLY A 1 273 ? -15.071 10.541 -32.893 1.00 10.89 265 GLY A N 1
ATOM 1950 C CA . GLY A 1 273 ? -15.855 11.621 -32.307 1.00 11.83 265 GLY A CA 1
ATOM 1951 C C . GLY A 1 273 ? -16.297 12.700 -33.277 1.00 14.00 265 GLY A C 1
ATOM 1952 O O . GLY A 1 273 ? -17.221 13.465 -32.971 1.00 12.89 265 GLY A O 1
ATOM 1953 N N . GLN A 1 274 ? -15.638 12.788 -34.438 1.00 10.46 266 GLN A N 1
ATOM 1954 C CA . GLN A 1 274 ? -15.984 13.745 -35.477 1.00 9.24 266 GLN A CA 1
ATOM 1955 C C . GLN A 1 274 ? -16.049 12.975 -36.780 1.00 11.96 266 GLN A C 1
ATOM 1956 O O . GLN A 1 274 ? -15.216 12.089 -37.025 1.00 11.40 266 GLN A O 1
ATOM 1962 N N . ALA A 1 275 ? -17.041 13.301 -37.599 1.00 13.96 267 ALA A N 1
ATOM 1963 C CA . ALA A 1 275 ? -17.193 12.615 -38.876 1.00 12.41 267 ALA A CA 1
ATOM 1964 C C . ALA A 1 275 ? -18.138 13.429 -39.729 1.00 17.56 267 ALA A C 1
ATOM 1965 O O . ALA A 1 275 ? -19.124 13.982 -39.218 1.00 14.98 267 ALA A O 1
ATOM 1967 N N . GLY A 1 276 ? -17.834 13.525 -41.016 1.00 14.68 268 GLY A N 1
ATOM 1968 C CA . GLY A 1 276 ? -18.786 14.157 -41.910 1.00 14.57 268 GLY A CA 1
ATOM 1969 C C . GLY A 1 276 ? -18.464 13.917 -43.367 1.00 17.13 268 GLY A C 1
ATOM 1970 O O . GLY A 1 276 ? -17.312 13.675 -43.747 1.00 13.68 268 GLY A O 1
ATOM 1971 N N . ILE A 1 277 ? -19.507 14.017 -44.184 1.00 14.28 269 ILE A N 1
ATOM 1972 C CA . ILE A 1 277 ? -19.386 14.041 -45.640 1.00 12.99 269 ILE A CA 1
ATOM 1973 C C . ILE A 1 277 ? -19.181 15.486 -46.059 1.00 20.36 269 ILE A C 1
ATOM 1974 O O . ILE A 1 277 ? -19.978 16.359 -45.697 1.00 17.44 269 ILE A O 1
ATOM 1979 N N . ARG A 1 278 ? -18.111 15.755 -46.803 1.00 16.04 270 ARG A N 1
ATOM 1980 C CA . ARG A 1 278 ? -17.814 17.116 -47.221 1.00 20.04 270 ARG A CA 1
ATOM 1981 C C . ARG A 1 278 ? -18.490 17.432 -48.550 1.00 19.01 270 ARG A C 1
ATOM 1982 O O . ARG A 1 278 ? -18.690 16.550 -49.395 1.00 17.24 270 ARG A O 1
ATOM 1990 N N . ASN A 1 279 ? -18.833 18.709 -48.736 1.00 16.87 271 ASN A N 1
ATOM 1991 C CA . ASN A 1 279 ? -19.477 19.169 -49.969 1.00 19.23 271 ASN A CA 1
ATOM 1992 C C . ASN A 1 279 ? -20.728 18.339 -50.253 1.00 17.57 271 ASN A C 1
ATOM 1993 O O . ASN A 1 279 ? -20.967 17.871 -51.368 1.00 20.14 271 ASN A O 1
ATOM 1998 N N . ALA A 1 280 ? -21.522 18.155 -49.217 1.00 16.46 272 ALA A N 1
ATOM 1999 C CA . ALA A 1 280 ? -22.526 17.102 -49.213 1.00 17.83 272 ALA A CA 1
ATOM 2000 C C . ALA A 1 280 ? -23.852 17.580 -49.791 1.00 19.49 272 ALA A C 1
ATOM 2001 O O . ALA A 1 280 ? -24.249 18.733 -49.629 1.00 17.65 272 ALA A O 1
ATOM 2003 N N . SER A 1 281 ? -24.542 16.667 -50.473 1.00 14.05 273 SER A N 1
ATOM 2004 C CA . SER A 1 281 ? -25.915 16.904 -50.885 1.00 15.65 273 SER A CA 1
ATOM 2005 C C . SER A 1 281 ? -26.663 15.581 -50.820 1.00 15.77 273 SER A C 1
ATOM 2006 O O . SER A 1 281 ? -26.074 14.509 -50.979 1.00 15.50 273 SER A O 1
ATOM 2009 N N . ARG A 1 282 ? -27.977 15.667 -50.592 1.00 13.76 274 ARG A N 1
ATOM 2010 C CA A ARG A 1 282 ? -28.761 14.461 -50.321 0.57 13.31 274 ARG A CA 1
ATOM 2011 C CA B ARG A 1 282 ? -28.752 14.460 -50.315 0.43 13.37 274 ARG A CA 1
ATOM 2012 C C . ARG A 1 282 ? -28.793 13.513 -51.504 1.00 13.00 274 ARG A C 1
ATOM 2013 O O . ARG A 1 282 ? -28.894 12.292 -51.316 1.00 16.56 274 ARG A O 1
ATOM 2028 N N . ASN A 1 283 ? -28.740 14.039 -52.728 1.00 13.39 275 ASN A N 1
ATOM 2029 C CA . ASN A 1 283 ? -28.838 13.198 -53.913 1.00 13.25 275 ASN A CA 1
ATOM 2030 C C . ASN A 1 283 ? -27.489 13.034 -54.620 1.00 13.07 275 ASN A C 1
ATOM 2031 O O . ASN A 1 283 ? -27.435 12.766 -55.821 1.00 13.18 275 ASN A O 1
ATOM 2036 N N . THR A 1 284 ? -26.396 13.133 -53.864 1.00 12.81 276 THR A N 1
ATOM 2037 C CA . THR A 1 284 ? -25.057 12.940 -54.404 1.00 13.88 276 THR A CA 1
ATOM 2038 C C . THR A 1 284 ? -24.337 11.917 -53.540 1.00 13.71 276 THR A C 1
ATOM 2039 O O . THR A 1 284 ? -24.331 12.039 -52.314 1.00 13.89 276 THR A O 1
ATOM 2043 N N . ILE A 1 285 ? -23.738 10.916 -54.187 1.00 11.89 277 ILE A N 1
ATOM 2044 C CA . ILE A 1 285 ? -22.931 9.931 -53.477 1.00 13.87 277 ILE A CA 1
ATOM 2045 C C . ILE A 1 285 ? -21.744 10.619 -52.819 1.00 12.58 277 ILE A C 1
ATOM 2046 O O . ILE A 1 285 ? -21.124 11.500 -53.416 1.00 12.76 277 ILE A O 1
ATOM 2051 N N . ALA A 1 286 ? -21.409 10.207 -51.589 1.00 11.10 278 ALA A N 1
ATOM 2052 C CA . ALA A 1 286 ? -20.267 10.791 -50.876 1.00 13.75 278 ALA A CA 1
ATOM 2053 C C . ALA A 1 286 ? -18.967 10.484 -51.604 1.00 15.12 278 ALA A C 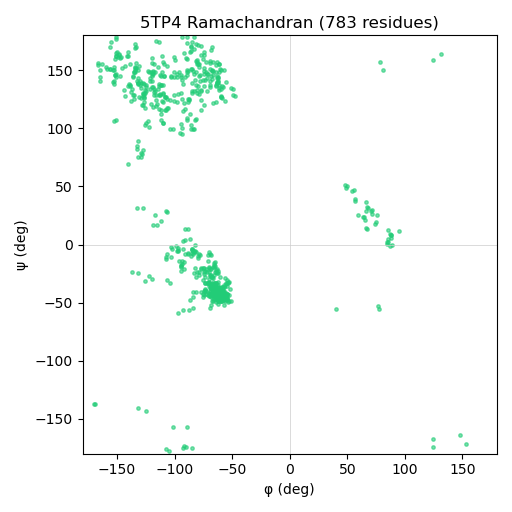1
ATOM 2054 O O . ALA A 1 286 ? -18.638 9.311 -51.823 1.00 14.31 278 ALA A O 1
ATOM 2056 N N . GLY A 1 287 ? -18.229 11.530 -51.975 1.00 14.36 279 GLY A N 1
ATOM 2057 C CA . GLY A 1 287 ? -16.944 11.371 -52.632 1.00 12.27 279 GLY A CA 1
ATOM 2058 C C . GLY A 1 287 ? -15.784 11.729 -51.720 1.00 15.08 279 GLY A C 1
ATOM 2059 O O . GLY A 1 287 ? -14.630 11.420 -52.039 1.00 18.34 279 GLY A O 1
ATOM 2060 N N . ASP A 1 288 ? -16.070 12.358 -50.578 1.00 12.00 280 ASP A N 1
ATOM 2061 C CA . ASP A 1 288 ? -15.020 12.895 -49.703 1.00 16.04 280 ASP A CA 1
ATOM 2062 C C . ASP A 1 288 ? -15.549 12.864 -48.273 1.00 16.26 280 ASP A C 1
ATOM 2063 O O . ASP A 1 288 ? -16.440 13.649 -47.927 1.00 17.53 280 ASP A O 1
ATOM 2068 N N . VAL A 1 289 ? -15.036 11.949 -47.454 1.00 11.51 281 VAL A N 1
ATOM 2069 C CA . VAL A 1 289 ? -15.506 11.740 -46.087 1.00 10.68 281 VAL A CA 1
ATOM 2070 C C . VAL A 1 289 ? -14.304 11.866 -45.165 1.00 11.95 281 VAL A C 1
ATOM 2071 O O . VAL A 1 289 ? -13.251 11.274 -45.432 1.00 14.67 281 VAL A O 1
ATOM 2075 N N . THR A 1 290 ? -14.446 12.631 -44.090 1.00 10.61 282 THR A N 1
ATOM 2076 C CA . THR A 1 290 ? -13.403 12.711 -43.076 1.00 12.42 282 THR A CA 1
ATOM 2077 C C . THR A 1 290 ? -13.960 12.239 -41.750 1.00 12.40 282 THR A C 1
ATOM 2078 O O . THR A 1 290 ? -15.137 12.446 -41.445 1.00 13.41 282 THR A O 1
ATOM 2082 N N . PHE A 1 291 ? -13.126 11.585 -40.956 1.00 12.80 283 PHE A N 1
ATOM 2083 C CA . PHE A 1 291 ? -13.527 11.320 -39.584 1.00 9.41 283 PHE A CA 1
ATOM 2084 C C . PHE A 1 291 ? -12.271 11.261 -38.741 1.00 14.82 283 PHE A C 1
ATOM 2085 O O . PHE A 1 291 ? -11.167 11.126 -39.267 1.00 15.53 283 PHE A O 1
ATOM 2093 N N . THR A 1 292 ? -12.438 11.400 -37.431 1.00 11.62 284 THR A N 1
ATOM 2094 C CA . THR A 1 292 ? -11.296 11.344 -36.529 1.00 9.11 284 THR A CA 1
ATOM 2095 C C . THR A 1 292 ? -11.361 10.051 -35.729 1.00 8.84 284 THR A C 1
ATOM 2096 O O . THR A 1 292 ? -12.436 9.476 -35.528 1.00 11.10 284 THR A O 1
ATOM 2100 N N . VAL A 1 293 ? -10.197 9.596 -35.266 1.00 8.75 285 VAL A N 1
ATOM 2101 C CA . VAL A 1 293 ? -10.100 8.415 -34.420 1.00 8.48 285 VAL A CA 1
ATOM 2102 C C . VAL A 1 293 ? -9.305 8.779 -33.183 1.00 13.26 285 VAL A C 1
ATOM 2103 O O . VAL A 1 293 ? -8.224 9.363 -33.289 1.00 10.73 285 VAL A O 1
ATOM 2107 N N . ASP A 1 294 ? -9.853 8.455 -32.020 1.00 9.61 286 ASP A N 1
ATOM 2108 C CA . ASP A 1 294 ? -9.151 8.550 -30.747 1.00 10.80 286 ASP A CA 1
ATOM 2109 C C . ASP A 1 294 ? -8.866 7.120 -30.317 1.00 10.21 286 ASP A C 1
ATOM 2110 O O . ASP A 1 294 ? -9.799 6.346 -30.100 1.00 12.58 286 ASP A O 1
ATOM 2115 N N . LEU A 1 295 ? -7.581 6.745 -30.240 1.00 9.58 287 LEU A N 1
ATOM 2116 C CA . LEU A 1 295 ? -7.189 5.402 -29.831 1.00 13.50 287 LEU A CA 1
ATOM 2117 C C . LEU A 1 295 ? -6.455 5.473 -28.504 1.00 13.75 287 LEU A C 1
ATOM 2118 O O . LEU A 1 295 ? -5.606 6.356 -28.316 1.00 11.64 287 LEU A O 1
ATOM 2123 N N . ARG A 1 296 ? -6.767 4.529 -27.604 1.00 9.41 288 ARG A N 1
ATOM 2124 C CA . ARG A 1 296 ? -6.149 4.480 -26.281 1.00 10.78 288 ARG A CA 1
ATOM 2125 C C . ARG A 1 296 ? -5.753 3.060 -25.928 1.00 8.35 288 ARG A C 1
ATOM 2126 O O . ARG A 1 296 ? -6.399 2.097 -26.339 1.00 11.82 288 ARG A O 1
ATOM 2134 N N . HIS A 1 297 ? -4.678 2.951 -25.146 1.00 11.61 289 HIS A N 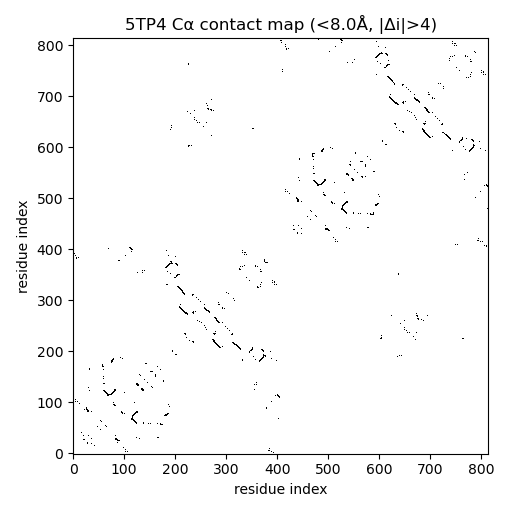1
ATOM 2135 C CA . HIS A 1 297 ? -4.325 1.695 -24.508 1.00 12.02 289 HIS A CA 1
ATOM 2136 C C . HIS A 1 297 ? -3.499 2.036 -23.278 1.00 12.10 289 HIS A C 1
ATOM 2137 O O . HIS A 1 297 ? -3.179 3.199 -23.035 1.00 14.29 289 HIS A O 1
ATOM 2144 N N . HIS A 1 298 ? -3.180 1.018 -22.487 1.00 14.28 290 HIS A N 1
ATOM 2145 C CA . HIS A 1 298 ? -2.309 1.269 -21.347 1.00 16.35 290 HIS A CA 1
ATOM 2146 C C . HIS A 1 298 ? -0.856 1.356 -21.776 1.00 16.69 290 HIS A C 1
ATOM 2147 O O . HIS A 1 298 ? -0.065 2.006 -21.090 1.00 16.52 290 HIS A O 1
ATOM 2154 N N . ASP A 1 299 ? -0.526 0.744 -22.919 1.00 17.03 291 ASP A N 1
ATOM 2155 C CA A ASP A 1 299 ? 0.838 0.575 -23.407 0.45 22.69 291 ASP A CA 1
ATOM 2156 C CA B ASP A 1 299 ? 0.837 0.568 -23.406 0.55 22.45 291 ASP A CA 1
ATOM 2157 C C . ASP A 1 299 ? 0.977 1.224 -24.777 1.00 20.59 291 ASP A C 1
ATOM 2158 O O . ASP A 1 299 ? 0.100 1.073 -25.630 1.00 19.45 291 ASP A O 1
ATOM 2167 N N . ASP A 1 300 ? 2.096 1.927 -24.998 1.00 16.28 292 ASP A N 1
ATOM 2168 C CA . ASP A 1 300 ? 2.327 2.548 -26.303 1.00 15.38 292 ASP A CA 1
ATOM 2169 C C . ASP A 1 300 ? 2.457 1.508 -27.404 1.00 16.83 292 ASP A C 1
ATOM 2170 O O . ASP A 1 300 ? 1.971 1.718 -28.522 1.00 16.69 292 ASP A O 1
ATOM 2175 N N . ALA A 1 301 ? 3.155 0.403 -27.129 1.00 17.31 293 ALA A N 1
ATOM 2176 C CA . ALA A 1 301 ? 3.315 -0.620 -28.156 1.00 21.11 293 ALA A CA 1
ATOM 2177 C C . ALA A 1 301 ? 1.970 -1.188 -28.581 1.00 21.52 293 ALA A C 1
ATOM 2178 O O . ALA A 1 301 ? 1.750 -1.444 -29.774 1.00 17.09 293 ALA A O 1
ATOM 2180 N N . GLN A 1 302 ? 1.044 -1.357 -27.623 1.00 18.44 294 GLN A N 1
ATOM 2181 C CA . GLN A 1 302 ? -0.279 -1.885 -27.944 1.00 15.61 294 GLN A CA 1
ATOM 2182 C C . GLN A 1 302 ? -1.154 -0.861 -28.677 1.00 15.32 294 GLN A C 1
ATOM 2183 O O . GLN A 1 302 ? -1.896 -1.232 -29.598 1.00 14.86 294 GLN A O 1
ATOM 2189 N N . VAL A 1 303 ? -1.100 0.424 -28.298 1.00 13.82 295 VAL A N 1
ATOM 2190 C CA . VAL A 1 303 ? -1.895 1.396 -29.048 1.00 12.64 295 VAL A CA 1
ATOM 2191 C C . VAL A 1 303 ? -1.330 1.531 -30.450 1.00 12.93 295 VAL A C 1
ATOM 2192 O O . VAL A 1 303 ? -2.085 1.695 -31.416 1.00 13.42 295 VAL A O 1
ATOM 2196 N N . ASP A 1 304 ? -0.004 1.408 -30.600 1.00 12.87 296 ASP A N 1
ATOM 2197 C CA A ASP A 1 304 ? 0.597 1.432 -31.927 0.65 11.88 296 ASP A CA 1
ATOM 2198 C CA B ASP A 1 304 ? 0.594 1.436 -31.933 0.35 14.82 296 ASP A CA 1
ATOM 2199 C C . ASP A 1 304 ? 0.167 0.228 -32.751 1.00 15.24 296 ASP A C 1
ATOM 2200 O O . ASP A 1 304 ? -0.062 0.340 -33.964 1.00 14.90 296 ASP A O 1
ATOM 2209 N N . ALA A 1 305 ? 0.021 -0.925 -32.104 1.00 14.02 297 ALA A N 1
ATOM 2210 C CA . ALA A 1 305 ? -0.434 -2.106 -32.820 1.00 15.69 297 ALA A CA 1
ATOM 2211 C C . ALA A 1 305 ? -1.864 -1.926 -33.312 1.00 14.06 297 ALA A C 1
ATOM 2212 O O . ALA A 1 305 ? -2.187 -2.304 -34.445 1.00 16.80 297 ALA A O 1
ATOM 2214 N N . MET A 1 306 ? -2.734 -1.371 -32.464 1.00 13.43 298 MET A N 1
ATOM 2215 C CA . MET A 1 306 ? -4.092 -1.064 -32.902 1.00 10.73 298 MET A CA 1
ATOM 2216 C C . MET A 1 306 ? -4.082 -0.129 -34.103 1.00 13.29 298 MET A C 1
ATOM 2217 O O . MET A 1 306 ? -4.844 -0.335 -35.046 1.00 12.57 298 MET A O 1
ATOM 2222 N N . GLU A 1 307 ? -3.214 0.893 -34.095 1.00 10.81 299 GLU A N 1
ATOM 2223 C CA . GLU A 1 307 ? -3.145 1.814 -35.226 1.00 10.91 299 GLU A CA 1
ATOM 2224 C C . GLU A 1 307 ? -2.712 1.101 -36.499 1.00 11.52 299 GLU A C 1
ATOM 2225 O O . GLU A 1 307 ? -3.295 1.308 -37.575 1.00 12.63 299 GLU A O 1
ATOM 2231 N N . ARG A 1 308 ? -1.665 0.275 -36.411 1.00 12.28 300 ARG A N 1
ATOM 2232 C CA A ARG A 1 308 ? -1.211 -0.449 -37.592 0.43 16.73 300 ARG A CA 1
ATOM 2233 C CA B ARG A 1 308 ? -1.225 -0.426 -37.606 0.57 16.67 300 ARG A CA 1
ATOM 2234 C C . ARG A 1 308 ? -2.263 -1.446 -38.070 1.00 15.11 300 ARG A C 1
ATOM 2235 O O . ARG A 1 308 ? -2.446 -1.625 -39.275 1.00 15.66 300 ARG A O 1
ATOM 2250 N N . ALA A 1 309 ? -2.992 -2.080 -37.142 1.00 15.00 301 ALA A N 1
ATOM 2251 C CA . ALA A 1 309 ? -4.130 -2.913 -37.536 1.00 14.83 301 ALA A CA 1
ATOM 2252 C C . ALA A 1 309 ? -5.200 -2.105 -38.267 1.00 11.68 301 ALA A C 1
ATOM 2253 O O . ALA A 1 309 ? -5.793 -2.581 -39.247 1.00 13.38 301 ALA A O 1
ATOM 2255 N N . LEU A 1 310 ? -5.482 -0.892 -37.790 1.00 12.02 302 LEU A N 1
ATOM 2256 C CA . LEU A 1 310 ? -6.486 -0.057 -38.452 1.00 11.99 302 LEU A CA 1
ATOM 2257 C C . LEU A 1 310 ? -6.014 0.350 -39.843 1.00 13.35 302 LEU A C 1
ATOM 2258 O O . LEU A 1 310 ? -6.793 0.351 -40.803 1.00 11.83 302 LEU A O 1
ATOM 2263 N N . ARG A 1 311 ? -4.729 0.689 -39.981 1.00 11.59 303 ARG A N 1
ATOM 2264 C CA . ARG A 1 311 ? -4.237 1.013 -41.313 1.00 12.09 303 ARG A CA 1
ATOM 2265 C C . ARG A 1 311 ? -4.393 -0.161 -42.272 1.00 15.62 303 ARG A C 1
ATOM 2266 O O . ARG A 1 311 ? -4.799 0.029 -43.426 1.00 14.65 303 ARG A O 1
ATOM 2274 N N . ASP A 1 312 ? -4.051 -1.374 -41.822 1.00 12.81 304 ASP A N 1
ATOM 2275 C CA . ASP A 1 312 ? -4.192 -2.548 -42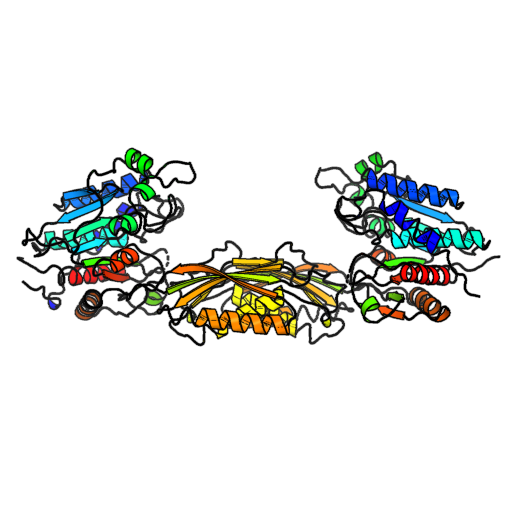.676 1.00 13.30 304 ASP A CA 1
ATOM 2276 C C . ASP A 1 312 ? -5.652 -2.762 -43.050 1.00 12.80 304 ASP A C 1
ATOM 2277 O O . ASP A 1 312 ? -5.979 -3.030 -44.209 1.00 14.04 304 ASP A O 1
ATOM 2282 N N . ALA A 1 313 ? -6.541 -2.694 -42.058 1.00 14.60 305 ALA A N 1
ATOM 2283 C CA . ALA A 1 313 ? -7.957 -2.952 -42.311 1.00 11.79 305 ALA A CA 1
ATOM 2284 C C . ALA A 1 313 ? -8.554 -1.930 -43.268 1.00 13.03 305 ALA A C 1
ATOM 2285 O O . ALA A 1 313 ? -9.321 -2.283 -44.180 1.00 13.57 305 ALA A O 1
ATOM 2287 N N . CYS A 1 314 ? -8.237 -0.648 -43.063 1.00 11.87 306 CYS A N 1
ATOM 2288 C CA . CYS A 1 314 ? -8.792 0.376 -43.932 1.00 12.01 306 CYS A CA 1
ATOM 2289 C C . CYS A 1 314 ? -8.282 0.223 -45.352 1.00 13.14 306 CYS A C 1
ATOM 2290 O O . CYS A 1 314 ? -9.032 0.456 -46.305 1.00 13.26 306 CYS A O 1
ATOM 2293 N N . ALA A 1 315 ? -7.002 -0.143 -45.521 1.00 12.58 307 ALA A N 1
ATOM 2294 C CA . ALA A 1 315 ? -6.484 -0.397 -46.865 1.00 12.89 307 ALA A CA 1
ATOM 2295 C C . ALA A 1 315 ? -7.268 -1.504 -47.551 1.00 17.30 307 ALA A C 1
ATOM 2296 O O . ALA A 1 315 ? -7.625 -1.390 -48.731 1.00 16.97 307 ALA A O 1
ATOM 2298 N N . ARG A 1 316 ? -7.530 -2.594 -46.825 1.00 14.21 308 ARG A N 1
ATOM 2299 C CA . ARG A 1 316 ? -8.292 -3.708 -47.392 1.00 14.55 308 ARG A CA 1
ATOM 2300 C C . ARG A 1 316 ? -9.711 -3.286 -47.763 1.00 14.02 308 ARG A C 1
ATOM 2301 O O . ARG A 1 316 ? -10.215 -3.649 -48.840 1.00 14.25 308 ARG A O 1
ATOM 2309 N N . VAL A 1 317 ? -10.376 -2.520 -46.890 1.00 13.23 309 VAL A N 1
ATOM 2310 C CA . VAL A 1 317 ? -11.724 -2.034 -47.208 1.00 12.82 309 VAL A CA 1
ATOM 2311 C C . VAL A 1 317 ? -11.693 -1.157 -48.449 1.00 15.30 309 VAL A C 1
ATOM 2312 O O . VAL A 1 317 ? -12.537 -1.286 -49.347 1.00 13.86 309 VAL A O 1
ATOM 2316 N N . ALA A 1 318 ? -10.745 -0.225 -48.503 1.00 14.34 310 ALA A N 1
ATOM 2317 C CA . ALA A 1 318 ? -10.691 0.698 -49.634 1.00 15.54 310 ALA A CA 1
ATOM 2318 C C . ALA A 1 318 ? -10.446 -0.050 -50.937 1.00 18.11 310 ALA A C 1
ATOM 2319 O O . ALA A 1 318 ? -11.048 0.267 -51.974 1.00 17.90 310 ALA A O 1
ATOM 2321 N N . ALA A 1 319 ? -9.583 -1.060 -50.902 1.00 15.85 311 ALA A N 1
ATOM 2322 C CA . ALA A 1 319 ? -9.318 -1.839 -52.114 1.00 18.39 311 ALA A CA 1
ATOM 2323 C C . ALA A 1 319 ? -10.558 -2.595 -52.556 1.00 21.00 311 ALA A C 1
ATOM 2324 O O . ALA A 1 319 ? -10.847 -2.689 -53.755 1.00 18.88 311 ALA A O 1
ATOM 2326 N N . ALA A 1 320 ? -11.292 -3.161 -51.602 1.00 17.82 312 ALA A N 1
ATOM 2327 C CA . ALA A 1 320 ? -12.501 -3.893 -51.952 1.00 18.95 312 ALA A CA 1
ATOM 2328 C C . ALA A 1 320 ? -13.561 -2.980 -52.553 1.00 20.72 312 ALA A C 1
ATOM 2329 O O . ALA A 1 320 ? -14.325 -3.415 -53.424 1.00 20.45 312 ALA A O 1
ATOM 2331 N N . ARG A 1 321 ? -13.623 -1.717 -52.119 1.00 14.66 313 ARG A N 1
ATOM 2332 C CA . ARG A 1 321 ? -14.702 -0.820 -52.518 1.00 14.57 313 ARG A CA 1
ATOM 2333 C C . ARG A 1 321 ? -14.290 0.170 -53.603 1.00 18.66 313 ARG A C 1
ATOM 2334 O O . ARG A 1 321 ? -15.133 0.930 -54.079 1.00 20.84 313 ARG A O 1
ATOM 2342 N N . GLY A 1 322 ? -13.023 0.172 -54.010 1.00 17.16 314 GLY A N 1
ATOM 2343 C CA . GLY A 1 322 ? -12.581 1.063 -55.067 1.00 20.32 314 GLY A CA 1
ATOM 2344 C C . GLY A 1 322 ? -12.421 2.504 -54.647 1.00 21.19 314 GLY A C 1
ATOM 2345 O O . GLY A 1 322 ? -12.529 3.404 -55.487 1.00 18.76 314 GLY A O 1
ATOM 2346 N N . VAL A 1 323 ? -12.179 2.758 -53.363 1.00 17.54 315 VAL A N 1
ATOM 2347 C CA . VAL A 1 323 ? -11.970 4.106 -52.860 1.00 14.37 315 VAL A CA 1
ATOM 2348 C C . VAL A 1 323 ? -10.525 4.195 -52.384 1.00 13.09 315 VAL A C 1
ATOM 2349 O O . VAL A 1 323 ? -9.790 3.211 -52.396 1.00 16.48 315 VAL A O 1
ATOM 2353 N N . GLN A 1 324 ? -10.112 5.399 -51.987 1.00 15.06 316 GLN A N 1
ATOM 2354 C CA . GLN A 1 324 ? -8.791 5.618 -51.408 1.00 14.65 316 GLN A CA 1
ATOM 2355 C C . GLN A 1 324 ? -8.951 6.054 -49.958 1.00 15.62 316 GLN A C 1
ATOM 2356 O O . GLN A 1 324 ? -9.957 6.658 -49.592 1.00 14.39 316 GLN A O 1
ATOM 2358 N N . VAL A 1 325 ? -7.943 5.769 -49.138 1.00 14.98 317 VAL A N 1
ATOM 2359 C CA . VAL A 1 325 ? -7.990 6.198 -47.744 1.00 12.78 317 VAL A CA 1
ATOM 2360 C C . VAL A 1 325 ? -6.609 6.690 -47.332 1.00 15.42 317 VAL A C 1
ATOM 2361 O O . VAL A 1 325 ? -5.587 6.113 -47.719 1.00 19.91 317 VAL A O 1
ATOM 2365 N N . ALA A 1 326 ? -6.588 7.793 -46.591 1.00 14.33 318 ALA A N 1
ATOM 2366 C CA . ALA A 1 326 ? -5.376 8.389 -46.056 1.00 15.73 318 ALA A CA 1
ATOM 2367 C C . ALA A 1 326 ? -5.557 8.549 -44.556 1.00 17.40 318 ALA A C 1
ATOM 2368 O O . ALA A 1 326 ? -6.595 9.041 -44.106 1.00 14.47 318 ALA A O 1
ATOM 2370 N N . ILE A 1 327 ? -4.576 8.091 -43.779 1.00 12.46 319 ILE A N 1
ATOM 2371 C CA . ILE A 1 327 ? -4.666 8.112 -42.329 1.00 11.96 319 ILE A CA 1
ATOM 2372 C C . ILE A 1 327 ? -3.444 8.836 -41.809 1.00 14.27 319 ILE A C 1
ATOM 2373 O O . ILE A 1 327 ? -2.314 8.372 -42.013 1.00 14.33 319 ILE A O 1
ATOM 2378 N N . ASP A 1 328 ? -3.666 9.962 -41.141 1.00 12.27 320 ASP A N 1
ATOM 2379 C CA . ASP A 1 328 ? -2.591 10.783 -40.613 1.00 15.72 320 ASP A CA 1
ATOM 2380 C C . ASP A 1 328 ? -2.721 10.871 -39.106 1.00 19.42 320 ASP A C 1
ATOM 2381 O O . ASP A 1 328 ? -3.815 10.852 -38.566 1.00 19.94 320 ASP A O 1
ATOM 2386 N N . THR A 1 329 ? -1.594 10.957 -38.423 1.00 17.44 321 THR A N 1
ATOM 2387 C CA . THR A 1 329 ? -1.600 11.126 -36.976 1.00 20.90 321 THR A CA 1
ATOM 2388 C C . THR A 1 329 ? -1.406 12.597 -36.670 1.00 25.57 321 THR A C 1
ATOM 2389 O O . THR A 1 329 ? -0.407 13.186 -37.080 1.00 31.97 321 THR A O 1
ATOM 2393 N N . CYS A 1 330 ? -2.333 13.193 -35.944 1.00 20.76 322 CYS A N 1
ATOM 2394 C CA . CYS A 1 330 ? -2.129 14.584 -35.596 1.00 29.50 322 CYS A CA 1
ATOM 2395 C C . CYS A 1 330 ? -1.784 14.806 -34.130 1.00 25.43 322 CYS A C 1
ATOM 2396 O O . CYS A 1 330 ? -1.369 15.912 -33.777 1.00 20.56 322 CYS A O 1
ATOM 2399 N N . TRP A 1 331 ? -1.916 13.797 -33.274 1.00 17.00 323 TRP A N 1
ATOM 2400 C CA . TRP A 1 331 ? -1.441 13.942 -31.905 1.00 18.49 323 TRP A CA 1
ATOM 2401 C C . TRP A 1 331 ? -1.097 12.575 -31.331 1.00 20.11 323 TRP A C 1
ATOM 2402 O O . TRP A 1 331 ? -1.803 11.597 -31.569 1.00 14.38 323 TRP A O 1
ATOM 2413 N N . ARG A 1 332 ? 0.003 12.516 -30.589 1.00 17.16 324 ARG A N 1
ATOM 2414 C CA . ARG A 1 332 ? 0.411 11.315 -29.875 1.00 18.50 324 ARG A CA 1
ATOM 2415 C C . ARG A 1 332 ? 0.768 11.722 -28.464 1.00 21.88 324 ARG A C 1
ATOM 2416 O O . ARG A 1 332 ? 1.395 12.757 -28.256 1.00 20.60 324 ARG A O 1
ATOM 2424 N N . SER A 1 333 ? 0.406 10.892 -27.502 1.00 17.03 325 SER A N 1
ATOM 2425 C CA . SER A 1 333 ? 0.835 11.143 -26.151 1.00 19.75 325 SER A CA 1
ATOM 2426 C C . SER A 1 333 ? 1.222 9.801 -25.555 1.00 15.63 325 SER A C 1
ATOM 2427 O O . SER A 1 333 ? 0.508 8.810 -25.747 1.00 14.47 325 SER A O 1
ATOM 2430 N N . PRO A 1 334 ? 2.332 9.738 -24.831 1.00 16.96 326 PRO A N 1
ATOM 2431 C CA . PRO A 1 334 ? 2.810 8.456 -24.321 1.00 10.80 326 PRO A CA 1
ATOM 2432 C C . PRO A 1 334 ? 2.073 8.055 -23.056 1.00 11.93 326 PRO A C 1
ATOM 2433 O O . PRO A 1 334 ? 1.515 8.886 -22.330 1.00 16.31 326 PRO A O 1
ATOM 2437 N N . ALA A 1 335 ? 2.092 6.760 -22.789 1.00 12.18 327 ALA A N 1
ATOM 2438 C CA . ALA A 1 335 ? 1.574 6.314 -21.503 1.00 13.29 327 ALA A CA 1
ATOM 2439 C C . ALA A 1 335 ? 2.406 6.940 -20.403 1.00 11.34 327 ALA A C 1
ATOM 2440 O O . ALA A 1 335 ? 3.609 7.154 -20.556 1.00 13.61 327 ALA A O 1
ATOM 2442 N N . THR A 1 336 ? 1.767 7.197 -19.270 1.00 11.80 328 THR A N 1
ATOM 2443 C CA . THR A 1 336 ? 2.418 7.890 -18.166 1.00 11.94 328 THR A CA 1
ATOM 2444 C C . THR A 1 336 ? 2.166 7.137 -16.876 1.00 10.59 328 THR A C 1
ATOM 2445 O O . THR A 1 336 ? 1.212 7.441 -16.159 1.00 10.02 328 THR A O 1
ATOM 2449 N N . PRO A 1 337 ? 3.018 6.176 -16.526 1.00 12.35 329 PRO A N 1
ATOM 2450 C CA . PRO A 1 337 ? 2.814 5.448 -15.270 1.00 13.42 329 PRO A CA 1
ATOM 2451 C C . PRO A 1 337 ? 3.138 6.308 -14.066 1.00 13.02 329 PRO A C 1
ATOM 2452 O O . PRO A 1 337 ? 4.036 7.150 -14.100 1.00 13.38 329 PRO A O 1
ATOM 2456 N N . PHE A 1 338 ? 2.396 6.078 -12.985 1.00 12.87 330 PHE A N 1
ATOM 2457 C CA . PHE A 1 338 ? 2.660 6.802 -11.750 1.00 12.46 330 PHE A CA 1
ATOM 2458 C C . PHE A 1 338 ? 3.686 6.040 -10.915 1.00 10.11 330 PHE A C 1
ATOM 2459 O O . PHE A 1 338 ? 4.107 4.931 -11.249 1.00 13.60 330 PHE A O 1
ATOM 2467 N N . ASP A 1 339 ? 4.119 6.654 -9.818 1.00 10.29 331 ASP A N 1
ATOM 2468 C CA . ASP A 1 339 ? 5.240 6.107 -9.059 1.00 12.01 331 ASP A CA 1
ATOM 2469 C C . ASP A 1 339 ? 4.774 4.923 -8.220 1.00 14.92 331 ASP A C 1
ATOM 2470 O O . ASP A 1 339 ? 3.767 5.029 -7.520 1.00 12.83 331 ASP A O 1
ATOM 2475 N N . ARG A 1 340 ? 5.526 3.811 -8.258 1.00 14.72 332 ARG A N 1
ATOM 2476 C CA . ARG A 1 340 ? 5.078 2.619 -7.542 1.00 9.70 332 ARG A CA 1
ATOM 2477 C C . ARG A 1 340 ? 4.856 2.907 -6.070 1.00 11.84 332 ARG A C 1
ATOM 2478 O O . ARG A 1 340 ? 3.817 2.534 -5.506 1.00 13.05 332 ARG A O 1
ATOM 2486 N N . GLY A 1 341 ? 5.807 3.585 -5.427 1.00 10.19 333 GLY A N 1
ATOM 2487 C CA . GLY A 1 341 ? 5.672 3.842 -3.999 1.00 9.35 333 GLY A CA 1
ATOM 2488 C C . GLY A 1 341 ? 4.502 4.748 -3.643 1.00 11.04 333 GLY A C 1
ATOM 2489 O O . GLY A 1 341 ? 3.790 4.488 -2.674 1.00 12.73 333 GLY A O 1
ATOM 2490 N N . CYS A 1 342 ? 4.304 5.842 -4.392 1.00 11.91 334 CYS A N 1
ATOM 2491 C CA . CYS A 1 342 ? 3.205 6.743 -4.057 1.00 11.66 334 CYS A CA 1
ATOM 2492 C C . CYS A 1 342 ? 1.866 6.089 -4.333 1.00 10.92 334 CYS A C 1
ATOM 2493 O O . CYS A 1 342 ? 0.893 6.318 -3.599 1.00 10.68 334 CYS A O 1
ATOM 2496 N N . VAL A 1 343 ? 1.773 5.347 -5.439 1.00 10.13 335 VAL A N 1
ATOM 2497 C CA . VAL A 1 343 ? 0.532 4.626 -5.733 1.00 8.87 335 VAL A CA 1
ATOM 2498 C C . VAL A 1 343 ? 0.209 3.671 -4.600 1.00 9.87 335 VAL A C 1
ATOM 2499 O O . VAL A 1 343 ? -0.941 3.586 -4.146 1.00 13.30 335 VAL A O 1
ATOM 2503 N N . GLU A 1 344 ? 1.227 2.954 -4.105 1.00 10.84 336 GLU A N 1
ATOM 2504 C CA . GLU A 1 344 ? 1.014 1.984 -3.037 1.00 10.39 336 GLU A CA 1
ATOM 2505 C C . GLU A 1 344 ? 0.604 2.659 -1.731 1.00 12.37 336 GLU A C 1
ATOM 2506 O O . GLU A 1 344 ? -0.110 2.058 -0.918 1.00 11.59 336 GLU A O 1
ATOM 2512 N N . LEU A 1 345 ? 1.033 3.900 -1.500 1.00 11.65 337 LEU A N 1
ATOM 2513 C CA . LEU A 1 345 ? 0.549 4.592 -0.311 1.00 10.66 337 LEU A CA 1
ATOM 2514 C C . LEU A 1 345 ? -0.950 4.884 -0.413 1.00 11.76 337 LEU A C 1
ATOM 2515 O O . LEU A 1 345 ? -1.661 4.892 0.605 1.00 14.02 337 LEU A O 1
ATOM 2520 N N . VAL A 1 346 ? -1.439 5.150 -1.621 1.00 11.48 338 VAL A N 1
ATOM 2521 C CA . VAL A 1 346 ? -2.872 5.328 -1.813 1.00 11.26 338 VAL A CA 1
ATOM 2522 C C . VAL A 1 346 ? -3.581 4.012 -1.559 1.00 13.65 338 VAL A C 1
ATOM 2523 O O . VAL A 1 346 ? -4.609 3.952 -0.881 1.00 13.02 338 VAL A O 1
ATOM 2527 N N . ALA A 1 347 ? -3.051 2.944 -2.136 1.00 10.37 339 ALA A N 1
ATOM 2528 C CA . ALA A 1 347 ? -3.625 1.618 -1.944 1.00 8.53 339 ALA A CA 1
ATOM 2529 C C . ALA A 1 347 ? -3.675 1.253 -0.468 1.00 13.62 339 ALA A C 1
ATOM 2530 O O . ALA A 1 347 ? -4.703 0.774 0.040 1.00 13.62 339 ALA A O 1
ATOM 2532 N N . ARG A 1 348 ? -2.567 1.472 0.245 1.00 11.49 340 ARG A N 1
ATOM 2533 C CA . ARG A 1 348 ? -2.532 1.106 1.649 1.00 15.00 340 ARG A CA 1
ATOM 2534 C C . ARG A 1 348 ? -3.499 1.948 2.471 1.00 10.11 340 ARG A C 1
ATOM 2535 O O . ARG A 1 348 ? -4.090 1.439 3.435 1.00 13.22 340 ARG A O 1
ATOM 2543 N N . ALA A 1 349 ? -3.631 3.248 2.153 1.00 10.97 341 ALA A N 1
ATOM 2544 C CA . ALA A 1 349 ? -4.587 4.091 2.868 1.00 12.67 341 ALA A CA 1
ATOM 2545 C C . ALA A 1 349 ? -6.007 3.579 2.673 1.00 14.87 341 ALA A C 1
ATOM 2546 O O . ALA A 1 349 ? -6.796 3.515 3.625 1.00 14.65 341 ALA A O 1
ATOM 2548 N N . ALA A 1 350 ? -6.361 3.217 1.438 1.00 12.81 342 ALA A N 1
ATOM 2549 C CA . ALA A 1 350 ? -7.710 2.705 1.209 1.00 10.98 342 ALA A CA 1
ATOM 2550 C C . ALA A 1 350 ? -7.933 1.425 1.996 1.00 12.80 342 ALA A C 1
ATOM 2551 O O . ALA A 1 350 ? -8.999 1.217 2.584 1.00 15.79 342 ALA A O 1
ATOM 2553 N N . GLU A 1 351 ? -6.925 0.556 2.028 1.00 10.57 343 GLU A N 1
ATOM 2554 C CA . GLU A 1 351 ? -7.085 -0.696 2.765 1.00 14.46 343 GLU A CA 1
ATOM 2555 C C . GLU A 1 351 ? -7.129 -0.463 4.272 1.00 17.76 343 GLU A C 1
ATOM 2556 O O . GLU A 1 351 ? -7.862 -1.164 4.987 1.00 20.67 343 GLU A O 1
ATOM 2562 N N . ALA A 1 352 ? -6.396 0.534 4.767 1.00 15.73 344 ALA A N 1
ATOM 2563 C CA . ALA A 1 352 ? -6.390 0.812 6.201 1.00 18.32 344 ALA A CA 1
ATOM 2564 C C . ALA A 1 352 ? -7.776 1.213 6.687 1.00 22.08 344 ALA A C 1
ATOM 2565 O O . ALA A 1 352 ? -8.218 0.791 7.765 1.00 19.18 344 ALA A O 1
ATOM 2567 N N . PHE A 1 353 ? -8.484 2.013 5.895 1.00 16.35 345 PHE A N 1
ATOM 2568 C CA . PHE A 1 353 ? -9.838 2.429 6.227 1.00 15.31 345 PHE A CA 1
ATOM 2569 C C . PHE A 1 353 ? -10.877 1.368 5.920 1.00 14.70 345 PHE A C 1
ATOM 2570 O O . PHE A 1 353 ? -12.042 1.536 6.306 1.00 16.67 345 PHE A O 1
ATOM 2578 N N . GLY A 1 354 ? -10.509 0.318 5.199 1.00 14.88 346 GLY A N 1
ATOM 2579 C CA . GLY A 1 354 ? -11.475 -0.693 4.815 1.00 12.31 346 GLY A CA 1
ATOM 2580 C C . GLY A 1 354 ? -12.402 -0.273 3.701 1.00 14.22 346 GLY A C 1
ATOM 2581 O O . GLY A 1 354 ? -13.467 -0.872 3.533 1.00 17.90 346 GLY A O 1
ATOM 2582 N N . TYR A 1 355 ? -12.030 0.749 2.926 1.00 15.12 347 TYR A N 1
ATOM 2583 C CA . TYR A 1 355 ? -12.850 1.182 1.803 1.00 11.44 347 TYR A CA 1
ATOM 2584 C C . TYR A 1 355 ? -12.653 0.260 0.611 1.00 12.06 347 TYR A C 1
ATOM 2585 O O . TYR A 1 355 ? -11.553 -0.256 0.386 1.00 14.28 347 TYR A O 1
ATOM 2594 N N . THR A 1 356 ? -13.718 0.036 -0.149 1.00 10.93 348 THR A N 1
ATOM 2595 C CA . THR A 1 356 ? -13.547 -0.699 -1.398 1.00 10.89 348 THR A CA 1
ATOM 2596 C C . THR A 1 356 ? -12.639 0.110 -2.318 1.00 11.46 348 THR A C 1
ATOM 2597 O O . THR A 1 356 ? -12.676 1.338 -2.321 1.00 13.27 348 THR A O 1
ATOM 2601 N N . ASN A 1 357 ? -11.816 -0.594 -3.095 1.00 10.06 349 ASN A N 1
ATOM 2602 C CA . ASN A 1 357 ? -10.783 0.067 -3.888 1.00 9.94 349 ASN A CA 1
ATOM 2603 C C . ASN A 1 357 ? -10.415 -0.816 -5.071 1.00 10.26 349 ASN A C 1
ATOM 2604 O O . ASN A 1 357 ? -10.580 -2.046 -5.038 1.00 11.55 349 ASN A O 1
ATOM 2609 N N . GLU A 1 358 ? -9.984 -0.166 -6.151 1.00 9.47 350 GLU A N 1
ATOM 2610 C CA . GLU A 1 358 ? -9.460 -0.897 -7.292 1.00 11.65 350 GLU A CA 1
ATOM 2611 C C . GLU A 1 358 ? -8.460 -0.031 -8.033 1.00 13.07 350 GLU A C 1
ATOM 2612 O O . GLU A 1 358 ? -8.522 1.198 -7.983 1.00 13.66 350 GLU A O 1
ATOM 2618 N N . ARG A 1 359 ? -7.523 -0.693 -8.710 1.00 11.91 351 ARG A N 1
ATOM 2619 C CA . ARG A 1 359 ? -6.621 0.035 -9.593 1.00 8.73 351 ARG A CA 1
ATOM 2620 C C . ARG A 1 359 ? -7.372 0.446 -10.846 1.00 10.78 351 ARG A C 1
ATOM 2621 O O . ARG A 1 359 ? -8.215 -0.301 -11.369 1.00 13.88 351 ARG A O 1
ATOM 2629 N N . ILE A 1 360 ? -7.078 1.649 -11.318 1.00 9.64 352 ILE A N 1
ATOM 2630 C CA . ILE A 1 360 ? -7.811 2.229 -12.437 1.00 9.28 352 ILE A CA 1
ATOM 2631 C C . ILE A 1 360 ? -6.888 3.201 -13.150 1.00 12.26 352 ILE A C 1
ATOM 2632 O O . ILE A 1 360 ? -6.107 3.912 -12.514 1.00 9.46 352 ILE A O 1
ATOM 2637 N N . VAL A 1 361 ? -6.956 3.219 -14.478 1.00 11.84 353 VAL A N 1
ATOM 2638 C CA . VAL A 1 361 ? -6.154 4.170 -15.236 1.00 7.31 353 VAL A CA 1
ATOM 2639 C C . VAL A 1 361 ? -6.895 5.499 -15.280 1.00 10.87 353 VAL A C 1
ATOM 2640 O O . VAL A 1 361 ? -8.126 5.551 -15.282 1.00 13.11 353 VAL A O 1
ATOM 2644 N N . SER A 1 362 ? -6.145 6.597 -15.291 1.00 10.79 354 SER A N 1
ATOM 2645 C CA . SER A 1 362 ? -6.788 7.869 -15.566 1.00 10.83 354 SER A CA 1
ATOM 2646 C C . SER A 1 362 ? -7.119 7.961 -17.049 1.00 12.69 354 SER A C 1
ATOM 2647 O O . SER A 1 362 ? -6.214 7.895 -17.890 1.00 11.14 354 SER A O 1
ATOM 2650 N N . GLY A 1 363 ? -8.425 8.110 -17.366 1.00 9.79 355 GLY A N 1
ATOM 2651 C CA . GLY A 1 363 ? -8.868 8.246 -18.746 1.00 11.61 355 GLY A CA 1
ATOM 2652 C C . GLY A 1 363 ? -8.746 9.629 -19.308 1.00 13.00 355 GLY A C 1
ATOM 2653 O O . GLY A 1 363 ? -9.006 9.842 -20.498 1.00 11.25 355 GLY A O 1
ATOM 2654 N N . ALA A 1 364 ? -8.356 10.596 -18.480 1.00 9.05 356 ALA A N 1
ATOM 2655 C CA . ALA A 1 364 ? -8.297 11.969 -18.939 1.00 8.17 356 ALA A CA 1
ATOM 2656 C C . ALA A 1 364 ? -7.069 12.638 -18.351 1.00 9.99 356 ALA A C 1
ATOM 2657 O O . ALA A 1 364 ? -6.476 12.165 -17.379 1.00 12.42 356 ALA A O 1
ATOM 2659 N N . GLY A 1 365 ? -6.689 13.752 -18.963 1.00 13.02 357 GLY A N 1
ATOM 2660 C CA . GLY A 1 365 ? -5.503 14.456 -18.524 1.00 15.93 357 GLY A CA 1
ATOM 2661 C C . GLY A 1 365 ? -5.708 15.216 -17.226 1.00 12.91 357 GLY A C 1
ATOM 2662 O O . GLY A 1 365 ? -6.802 15.661 -16.897 1.00 13.86 357 GLY A O 1
ATOM 2663 N N . HIS A 1 366 ? -4.609 15.370 -16.483 1.00 10.01 358 HIS A N 1
ATOM 2664 C CA . HIS A 1 366 ? -4.575 16.070 -15.211 1.00 8.00 358 HIS A CA 1
ATOM 2665 C C . HIS A 1 366 ? -3.176 16.626 -15.074 1.00 9.78 358 HIS A C 1
ATOM 2666 O O . HIS A 1 366 ? -2.246 16.151 -15.718 1.00 9.83 358 HIS A O 1
ATOM 2673 N N . ASP A 1 367 ? -3.035 17.629 -14.221 1.00 8.54 359 ASP A N 1
ATOM 2674 C CA . ASP A 1 367 ? -1.684 18.100 -13.926 1.00 8.86 359 ASP A CA 1
ATOM 2675 C C . ASP A 1 367 ? -0.787 16.967 -13.441 1.00 10.10 359 ASP A C 1
ATOM 2676 O O . ASP A 1 367 ? 0.422 16.987 -13.696 1.00 10.43 359 ASP A O 1
ATOM 2681 N N . ALA A 1 368 ? -1.347 15.989 -12.734 1.00 10.20 360 ALA A N 1
ATOM 2682 C CA . ALA A 1 368 ? -0.562 14.845 -12.270 1.00 9.05 360 ALA A CA 1
ATOM 2683 C C . ALA A 1 368 ? 0.195 14.157 -13.405 1.00 9.97 360 ALA A C 1
ATOM 2684 O O . ALA A 1 368 ? 1.281 13.605 -13.181 1.00 8.69 360 ALA A O 1
ATOM 2686 N N . ILE A 1 369 ? -0.368 14.158 -14.616 1.00 8.39 361 ILE A N 1
ATOM 2687 C CA . ILE A 1 369 ? 0.305 13.540 -15.757 1.00 8.67 361 ILE A CA 1
ATOM 2688 C C . ILE A 1 369 ? 1.650 14.217 -16.022 1.00 11.46 361 ILE A C 1
ATOM 2689 O O . ILE A 1 369 ? 2.671 13.547 -16.244 1.00 11.40 361 ILE A O 1
ATOM 2694 N N . LEU A 1 370 ? 1.661 15.554 -16.042 1.00 10.39 362 LEU A N 1
ATOM 2695 C CA . LEU A 1 370 ? 2.913 16.293 -16.229 1.00 10.93 362 LEU A CA 1
ATOM 2696 C C . LEU A 1 370 ? 3.873 16.081 -15.066 1.00 11.05 362 LEU A C 1
ATOM 2697 O O . LEU A 1 370 ? 5.094 15.949 -15.273 1.00 10.42 362 LEU A O 1
ATOM 2702 N N . LEU A 1 371 ? 3.349 16.107 -13.833 1.00 9.54 363 LEU A N 1
ATOM 2703 C CA . LEU A 1 371 ? 4.195 15.980 -12.649 1.00 11.29 363 LEU A CA 1
ATOM 2704 C C . LEU A 1 371 ? 4.844 14.603 -12.608 1.00 11.94 363 LEU A C 1
ATOM 2705 O O . LEU A 1 371 ? 6.015 14.467 -12.234 1.00 11.28 363 LEU A O 1
ATOM 2710 N N . ALA A 1 372 ? 4.117 13.586 -13.060 1.00 10.76 364 ALA A N 1
ATOM 2711 C CA . ALA A 1 372 ? 4.616 12.217 -12.955 1.00 11.60 364 ALA A CA 1
ATOM 2712 C C . ALA A 1 372 ? 5.867 11.999 -13.783 1.00 14.56 364 ALA A C 1
ATOM 2713 O O . ALA A 1 372 ? 6.638 11.079 -13.494 1.00 15.30 364 ALA A O 1
ATOM 2715 N N . ARG A 1 373 ? 6.098 12.831 -14.788 1.00 12.52 365 ARG A N 1
ATOM 2716 C CA . ARG A 1 373 ? 7.295 12.682 -15.604 1.00 10.88 365 ARG A CA 1
ATOM 2717 C C . ARG A 1 373 ? 8.534 13.297 -14.958 1.00 12.64 365 ARG A C 1
ATOM 2718 O O . ARG A 1 373 ? 9.649 13.112 -15.480 1.00 18.83 365 ARG A O 1
ATOM 2726 N N . ARG A 1 374 ? 8.389 13.988 -13.829 1.00 14.92 366 ARG A N 1
ATOM 2727 C CA . ARG A 1 374 ? 9.545 14.574 -13.161 1.00 16.50 366 ARG A CA 1
ATOM 2728 C C . ARG A 1 374 ? 9.620 14.288 -11.670 1.00 15.32 366 ARG A C 1
ATOM 2729 O O . ARG A 1 374 ? 10.734 14.297 -11.122 1.00 16.40 366 ARG A O 1
ATOM 2737 N N . VAL A 1 375 ? 8.502 14.004 -11.015 1.00 13.18 367 VAL A N 1
ATOM 2738 C CA A VAL A 1 375 ? 8.320 13.910 -9.563 0.52 15.80 367 VAL A CA 1
ATOM 2739 C CA B VAL A 1 375 ? 8.540 13.746 -9.577 0.48 15.86 367 VAL A CA 1
ATOM 2740 C C . VAL A 1 375 ? 7.612 12.592 -9.247 1.00 16.31 367 VAL A C 1
ATOM 2741 O O . VAL A 1 375 ? 6.669 12.261 -9.977 1.00 13.88 367 VAL A O 1
ATOM 2748 N N . PRO A 1 376 ? 7.922 11.888 -8.155 1.00 11.37 368 PRO A N 1
ATOM 2749 C CA . PRO A 1 376 ? 7.087 10.734 -7.789 1.00 11.05 368 PRO A CA 1
ATOM 2750 C C . PRO A 1 376 ? 5.648 11.170 -7.541 1.00 11.08 368 PRO A C 1
ATOM 2751 O O . PRO A 1 376 ? 5.401 12.072 -6.751 1.00 11.00 368 PRO A O 1
ATOM 2755 N N . THR A 1 377 ? 4.694 10.514 -8.223 1.00 9.09 369 THR A N 1
ATOM 2756 C CA . THR A 1 377 ? 3.316 11.013 -8.315 1.00 10.44 369 THR A CA 1
ATOM 2757 C C . THR A 1 377 ? 2.304 9.899 -8.089 1.00 9.01 369 THR A C 1
ATOM 2758 O O . THR A 1 377 ? 2.542 8.739 -8.449 1.00 9.53 369 THR A O 1
ATOM 2762 N N . ALA A 1 378 ? 1.153 10.267 -7.509 1.00 9.07 370 ALA A N 1
ATOM 2763 C CA . ALA A 1 378 ? 0.017 9.347 -7.431 1.00 8.33 370 ALA A CA 1
ATOM 2764 C C . ALA A 1 378 ? -1.256 10.167 -7.427 1.00 5.83 370 ALA A C 1
ATOM 2765 O O . ALA A 1 378 ? -1.248 11.364 -7.130 1.00 6.93 370 ALA A O 1
ATOM 2767 N N . MET A 1 379 ? -2.366 9.481 -7.685 1.00 9.34 371 MET A N 1
ATOM 2768 C CA . MET A 1 379 ? -3.670 10.126 -7.629 1.00 10.29 371 MET A CA 1
ATOM 2769 C C . MET A 1 379 ? -4.660 9.268 -6.854 1.00 8.07 371 MET A C 1
ATOM 2770 O O . MET A 1 379 ? -4.517 8.042 -6.754 1.00 10.19 371 MET A O 1
ATOM 2775 N N . VAL A 1 380 ? -5.674 9.954 -6.321 1.00 7.46 372 VAL A N 1
ATOM 2776 C CA . VAL A 1 380 ? -6.819 9.340 -5.661 1.00 7.90 372 VAL A CA 1
ATOM 2777 C C . VAL A 1 380 ? -8.037 9.695 -6.497 1.00 4.92 372 VAL A C 1
ATOM 2778 O O . VAL A 1 380 ? -8.351 10.876 -6.645 1.00 11.12 372 VAL A O 1
ATOM 2782 N N . PHE A 1 381 ? -8.729 8.680 -7.028 1.00 6.26 373 PHE A N 1
ATOM 2783 C CA . PHE A 1 381 ? -10.000 8.897 -7.693 1.00 6.81 373 PHE A CA 1
ATOM 2784 C C . PHE A 1 381 ? -11.135 8.598 -6.724 1.00 8.42 373 PHE A C 1
ATOM 2785 O O . PHE A 1 381 ? -11.044 7.648 -5.938 1.00 8.82 373 PHE A O 1
ATOM 2793 N N . ILE A 1 382 ? -12.211 9.373 -6.832 1.00 10.19 374 ILE A N 1
ATOM 2794 C CA . ILE A 1 382 ? -13.481 9.057 -6.178 1.00 10.14 374 ILE A CA 1
ATOM 2795 C C . ILE A 1 382 ? -14.529 8.911 -7.269 1.00 14.03 374 ILE A C 1
ATOM 2796 O O . ILE A 1 382 ? -14.340 9.396 -8.394 1.00 12.24 374 ILE A O 1
ATOM 2801 N N . PRO A 1 383 ? -15.649 8.254 -6.972 1.00 10.61 375 PRO A N 1
ATOM 2802 C CA . PRO A 1 383 ? -16.660 8.007 -8.007 1.00 11.02 375 PRO A CA 1
ATOM 2803 C C . PRO A 1 383 ? -17.433 9.266 -8.392 1.00 11.60 375 PRO A C 1
ATOM 2804 O O . PRO A 1 383 ? -17.495 10.251 -7.650 1.00 14.50 375 PRO A O 1
ATOM 2808 N N . CYS A 1 384 ? -17.996 9.218 -9.608 1.00 12.77 376 CYS A N 1
ATOM 2809 C CA . CYS A 1 384 ? -18.937 10.205 -10.131 1.00 14.32 376 CYS A CA 1
ATOM 2810 C C . CYS A 1 384 ? -20.338 9.650 -10.078 1.00 18.24 376 CYS A C 1
ATOM 2811 O O . CYS A 1 384 ? -20.553 8.475 -10.393 1.00 31.20 376 CYS A O 1
ATOM 2814 N N . VAL A 1 385 ? -21.297 10.535 -9.800 1.00 20.24 377 VAL A N 1
ATOM 2815 C CA . VAL A 1 385 ? -22.703 10.150 -9.766 1.00 27.11 377 VAL A CA 1
ATOM 2816 C C . VAL A 1 385 ? -23.177 9.828 -11.173 1.00 26.28 377 VAL A C 1
ATOM 2817 O O . VAL A 1 385 ? -22.784 10.491 -12.144 1.00 29.94 377 VAL A O 1
ATOM 2821 N N . ASP A 1 386 ? -24.008 8.783 -11.287 1.00 27.07 378 ASP A N 1
ATOM 2822 C CA . ASP A 1 386 ? -24.693 8.398 -12.539 1.00 40.90 378 ASP A CA 1
ATOM 2823 C C . ASP A 1 386 ? -23.818 8.521 -13.798 1.00 50.78 378 ASP A C 1
ATOM 2824 O O . ASP A 1 386 ? -24.172 8.025 -14.875 1.00 62.42 378 ASP A O 1
ATOM 2826 N N . ALA A 1 393 ? -20.994 12.798 -15.889 1.00 39.78 385 ALA A N 1
ATOM 2827 C CA . ALA A 1 393 ? -19.932 12.443 -14.947 1.00 43.47 385 ALA A CA 1
ATOM 2828 C C . ALA A 1 393 ? -19.275 13.683 -14.327 1.00 42.13 385 ALA A C 1
ATOM 2829 O O . ALA A 1 393 ? -18.110 13.966 -14.603 1.00 45.12 385 ALA A O 1
ATOM 2831 N N . GLU A 1 394 ? -20.025 14.400 -13.477 1.00 45.69 386 GLU A N 1
ATOM 2832 C CA . GLU A 1 394 ? -19.574 15.676 -12.918 1.00 40.15 386 GLU A CA 1
ATOM 2833 C C . GLU A 1 394 ? -19.844 15.865 -11.425 1.00 41.36 386 GLU A C 1
ATOM 2834 O O . GLU A 1 394 ? -19.124 16.659 -10.811 1.00 35.63 386 GLU A O 1
ATOM 2840 N N . ASP A 1 395 ? -20.830 15.184 -10.814 1.00 32.54 387 ASP A N 1
ATOM 2841 C CA A ASP A 1 395 ? -21.207 15.304 -9.403 0.53 27.74 387 ASP A CA 1
ATOM 2842 C CA B ASP A 1 395 ? -21.098 15.352 -9.395 0.47 27.91 387 ASP A CA 1
ATOM 2843 C C . ASP A 1 395 ? -20.582 14.167 -8.591 1.00 24.37 387 ASP A C 1
ATOM 2844 O O . ASP A 1 395 ? -20.340 13.079 -9.112 1.00 20.71 387 ASP A O 1
ATOM 2853 N N . ALA A 1 396 ? -20.358 14.416 -7.299 1.00 24.19 388 ALA A N 1
ATOM 2854 C CA . ALA A 1 396 ? -19.873 13.399 -6.371 1.00 13.53 388 ALA A CA 1
ATOM 2855 C C . ALA A 1 396 ? -20.693 13.456 -5.091 1.00 16.85 388 ALA A C 1
ATOM 2856 O O . ALA A 1 396 ? -21.228 14.506 -4.728 1.00 19.14 388 ALA A O 1
ATOM 2858 N N . LEU A 1 397 ? -20.801 12.309 -4.426 1.00 14.26 389 LEU A N 1
ATOM 2859 C CA . LEU A 1 397 ? -21.560 12.163 -3.190 1.00 15.23 389 LEU A CA 1
ATOM 2860 C C . LEU A 1 397 ? -20.734 12.636 -2.006 1.00 14.27 389 LEU A C 1
ATOM 2861 O O . LEU A 1 397 ? -19.514 12.466 -1.992 1.00 12.77 389 LEU A O 1
ATOM 2866 N N . PRO A 1 398 ? -21.382 13.169 -0.976 1.00 15.35 390 PRO A N 1
ATOM 2867 C CA . PRO A 1 398 ? -20.621 13.678 0.173 1.00 16.84 390 PRO A CA 1
ATOM 2868 C C . PRO A 1 398 ? -19.747 12.622 0.826 1.00 13.83 390 PRO A C 1
ATOM 2869 O O . PRO A 1 398 ? -18.600 12.914 1.168 1.00 13.36 390 PRO A O 1
ATOM 2873 N N . ASP A 1 399 ? -20.243 11.391 1.016 1.00 16.93 391 ASP A N 1
ATOM 2874 C CA . ASP A 1 399 ? -19.388 10.419 1.683 1.00 13.92 391 ASP A CA 1
ATOM 2875 C C . ASP A 1 399 ? -18.208 10.013 0.813 1.00 13.79 391 ASP A C 1
ATOM 2876 O O . ASP A 1 399 ? -17.169 9.612 1.341 1.00 12.01 391 ASP A O 1
ATOM 2881 N N . ASP A 1 400 ? -18.342 10.083 -0.513 1.00 13.94 392 ASP A N 1
ATOM 2882 C CA . ASP A 1 400 ? -17.204 9.752 -1.367 1.00 12.59 392 ASP A CA 1
ATOM 2883 C C . ASP A 1 400 ? -16.167 10.854 -1.298 1.00 11.37 392 ASP A C 1
ATOM 2884 O O . ASP A 1 400 ? -14.956 10.592 -1.259 1.00 10.65 392 ASP A O 1
ATOM 2889 N N . VAL A 1 401 ? -16.634 12.100 -1.285 1.00 11.79 393 VAL A N 1
ATOM 2890 C CA . VAL A 1 401 ? -15.727 13.222 -1.112 1.00 11.12 393 VAL A CA 1
ATOM 2891 C C . VAL A 1 401 ? -14.954 13.069 0.185 1.00 11.60 393 VAL A C 1
ATOM 2892 O O . VAL A 1 401 ? -13.733 13.280 0.238 1.00 11.85 393 VAL A O 1
ATOM 2896 N N . THR A 1 402 ? -15.652 12.697 1.250 1.00 10.85 394 THR A N 1
ATOM 2897 C CA . THR A 1 402 ? -14.997 12.520 2.537 1.00 10.04 394 THR A CA 1
ATOM 2898 C C . THR A 1 402 ? -13.981 11.383 2.489 1.00 12.12 394 THR A C 1
ATOM 2899 O O . THR A 1 402 ? -12.846 11.527 2.955 1.00 11.45 394 THR A O 1
ATOM 2903 N N . ARG A 1 403 ? -14.390 10.218 1.969 1.00 10.39 395 ARG A N 1
ATOM 2904 C CA . ARG A 1 403 ? -13.520 9.051 2.041 1.00 9.17 395 ARG A CA 1
ATOM 2905 C C . ARG A 1 403 ? -12.301 9.216 1.150 1.00 11.04 395 ARG A C 1
ATOM 2906 O O . ARG A 1 403 ? -11.200 8.789 1.515 1.00 11.06 395 ARG A O 1
ATOM 2914 N N . GLY A 1 404 ? -12.473 9.834 -0.022 1.00 8.62 396 GLY A N 1
ATOM 2915 C CA . GLY A 1 404 ? -11.315 10.114 -0.858 1.00 12.04 396 GLY A CA 1
ATOM 2916 C C . GLY A 1 404 ? -10.313 11.006 -0.153 1.00 12.41 396 GLY A C 1
ATOM 2917 O O . GLY A 1 404 ? -9.100 10.849 -0.323 1.00 8.69 396 GLY A O 1
ATOM 2918 N N . THR A 1 405 ? -10.808 11.992 0.611 1.00 10.04 397 THR A N 1
ATOM 2919 C CA . THR A 1 405 ? -9.893 12.876 1.321 1.00 7.07 397 THR A CA 1
ATOM 2920 C C . THR A 1 405 ? -9.249 12.190 2.523 1.00 10.33 397 THR A C 1
ATOM 2921 O O . THR A 1 405 ? -8.082 12.474 2.845 1.00 10.95 397 THR A O 1
ATOM 2925 N N . ASN A 1 406 ? -9.964 11.280 3.188 1.00 11.27 398 ASN A N 1
ATOM 2926 C CA . ASN A 1 406 ? -9.313 10.475 4.225 1.00 13.06 398 ASN A CA 1
ATOM 2927 C C . ASN A 1 406 ? -8.132 9.723 3.650 1.00 11.78 398 ASN A C 1
ATOM 2928 O O . ASN A 1 406 ? -7.068 9.639 4.275 1.00 13.88 398 ASN A O 1
ATOM 2933 N N . VAL A 1 407 ? -8.324 9.129 2.477 1.00 9.69 399 VAL A N 1
ATOM 2934 C CA . VAL A 1 407 ? -7.254 8.365 1.850 1.00 12.06 399 VAL A CA 1
ATOM 2935 C C . VAL A 1 407 ? -6.111 9.291 1.472 1.00 10.44 399 VAL A C 1
ATOM 2936 O O . VAL A 1 407 ? -4.937 8.968 1.703 1.00 11.49 399 VAL A O 1
ATOM 2940 N N . LEU A 1 408 ? -6.435 10.457 0.901 1.00 9.96 400 LEU A N 1
ATOM 2941 C CA . LEU A 1 408 ? -5.406 11.442 0.553 1.00 8.27 400 LEU A CA 1
ATOM 2942 C C . LEU A 1 408 ? -4.591 11.818 1.783 1.00 8.61 400 LEU A C 1
ATOM 2943 O O . LEU A 1 408 ? -3.349 11.819 1.755 1.00 10.43 400 LEU A O 1
ATOM 2948 N N . LEU A 1 409 ? -5.282 12.115 2.886 1.00 8.83 401 LEU A N 1
ATOM 2949 C CA . LEU A 1 409 ? -4.595 12.501 4.114 1.00 10.19 401 LEU A CA 1
ATOM 2950 C C . LEU A 1 409 ? -3.659 11.407 4.593 1.00 13.49 401 LEU A C 1
ATOM 2951 O O . LEU A 1 409 ? -2.513 11.676 4.972 1.00 15.18 401 LEU A O 1
ATOM 2956 N N . ASN A 1 410 ? -4.135 10.158 4.606 1.00 12.13 402 ASN A N 1
ATOM 2957 C CA . ASN A 1 410 ? -3.312 9.067 5.123 1.00 10.95 402 ASN A CA 1
ATOM 2958 C C . ASN A 1 410 ? -2.072 8.846 4.253 1.00 10.57 402 ASN A C 1
ATOM 2959 O O . ASN A 1 410 ? -0.975 8.637 4.777 1.00 14.55 402 ASN A O 1
ATOM 2964 N N . ALA A 1 411 ? -2.231 8.912 2.929 1.00 11.88 403 ALA A N 1
ATOM 2965 C CA . ALA A 1 411 ? -1.097 8.741 2.027 1.00 12.00 403 ALA A CA 1
ATOM 2966 C C . ALA A 1 411 ? -0.103 9.884 2.175 1.00 14.01 403 ALA A C 1
ATOM 2967 O O . ALA A 1 411 ? 1.113 9.663 2.220 1.00 11.95 403 ALA A O 1
ATOM 2969 N N . VAL A 1 412 ? -0.598 11.116 2.264 1.00 9.97 404 VAL A N 1
ATOM 2970 C CA . VAL A 1 412 ? 0.294 12.267 2.346 1.00 11.11 404 VAL A CA 1
ATOM 2971 C C . VAL A 1 412 ? 1.050 12.257 3.655 1.00 12.45 404 VAL A C 1
ATOM 2972 O O . VAL A 1 412 ? 2.253 12.553 3.697 1.00 13.36 404 VAL A O 1
ATOM 2976 N N . LEU A 1 413 ? 0.359 11.935 4.756 1.00 11.41 405 LEU A N 1
ATOM 2977 C CA A LEU A 1 413 ? 1.049 11.891 6.038 0.59 15.96 405 LEU A CA 1
ATOM 2978 C CA B LEU A 1 413 ? 1.024 11.864 6.055 0.41 15.88 405 LEU A CA 1
ATOM 2979 C C . LEU A 1 413 ? 2.062 10.752 6.086 1.00 14.31 405 LEU A C 1
ATOM 2980 O O . LEU A 1 413 ? 3.116 10.892 6.723 1.00 16.96 405 LEU A O 1
ATOM 2989 N N . ALA A 1 414 ? 1.773 9.622 5.426 1.00 15.24 406 ALA A N 1
ATOM 2990 C CA . ALA A 1 414 ? 2.758 8.547 5.385 1.00 13.50 406 ALA A CA 1
ATOM 2991 C C . ALA A 1 414 ? 4.001 8.966 4.617 1.00 12.41 406 ALA A C 1
ATOM 2992 O O . ALA A 1 414 ? 5.127 8.581 4.984 1.00 14.61 406 ALA A O 1
ATOM 2994 N N . ARG A 1 415 ? 3.818 9.767 3.573 1.00 11.60 407 ARG A N 1
ATOM 2995 C CA . ARG A 1 415 ? 4.939 10.255 2.784 1.00 15.56 407 ARG A CA 1
ATOM 2996 C C . ARG A 1 415 ? 5.690 11.360 3.510 1.00 16.37 407 ARG A C 1
ATOM 2997 O O . ARG A 1 415 ? 6.930 11.392 3.504 1.00 15.44 407 ARG A O 1
ATOM 3005 N N . ALA A 1 416 ? 4.964 12.279 4.137 1.00 13.31 408 ALA A N 1
ATOM 3006 C CA . ALA A 1 416 ? 5.643 13.408 4.774 1.00 14.52 408 ALA A CA 1
ATOM 3007 C C . ALA A 1 416 ? 6.249 13.028 6.117 1.00 18.61 408 ALA A C 1
ATOM 3008 O O . ALA A 1 416 ? 7.227 13.651 6.555 1.00 16.60 408 ALA A O 1
ATOM 3010 N N . GLY A 1 417 ? 5.692 12.013 6.771 1.00 16.04 409 GLY A N 1
ATOM 3011 C CA . GLY A 1 417 ? 6.143 11.612 8.083 1.00 18.53 409 GLY A CA 1
ATOM 3012 C C . GLY A 1 417 ? 5.563 12.486 9.174 1.00 25.36 409 GLY A C 1
ATOM 3013 O O . GLY A 1 417 ? 5.265 13.664 8.950 1.00 18.08 409 GLY A O 1
ATOM 3014 N N . VAL A 1 418 ? 5.380 11.906 10.358 1.00 24.28 410 VAL A N 1
ATOM 3015 C CA . VAL A 1 418 ? 4.929 12.636 11.531 1.00 31.97 410 VAL A CA 1
ATOM 3016 C C . VAL A 1 418 ? 6.138 12.930 12.400 1.00 33.21 410 VAL A C 1
ATOM 3017 O O . VAL A 1 418 ? 6.872 12.013 12.787 1.00 36.14 410 VAL A O 1
ATOM 3021 N N . ALA A 1 419 ? 6.355 14.210 12.696 1.00 24.79 411 ALA A N 1
ATOM 3022 C CA . ALA A 1 419 ? 7.370 14.616 13.654 1.00 31.54 411 ALA A CA 1
ATOM 3023 C C . ALA A 1 419 ? 6.844 14.555 15.084 1.00 36.27 411 ALA A C 1
ATOM 3024 O O . ALA A 1 419 ? 7.443 13.896 15.940 1.00 44.10 411 ALA A O 1
ATOM 3026 N N . THR A 1 420 ? 5.725 15.235 15.348 1.00 41.91 412 THR A N 1
ATOM 3027 C CA . THR A 1 420 ? 5.106 15.276 16.669 1.00 49.35 412 THR A CA 1
ATOM 3028 C C . THR A 1 420 ? 3.595 15.439 16.511 1.00 48.16 412 THR A C 1
ATOM 3029 O O . THR A 1 420 ? 3.090 15.772 15.431 1.00 34.38 412 THR A O 1
ATOM 3031 N N . ARG A 1 421 ? 2.870 15.198 17.605 1.00 50.72 413 ARG A N 1
ATOM 3032 C CA . ARG A 1 421 ? 1.407 15.280 17.586 1.00 48.92 413 ARG A CA 1
ATOM 3033 C C . ARG A 1 421 ? 0.822 15.548 18.973 1.00 49.46 413 ARG A C 1
ATOM 3034 O O . ARG A 1 421 ? 1.443 15.237 19.989 1.00 55.65 413 ARG A O 1
ATOM 3036 N N . HIS B 1 5 ? -50.123 10.098 -94.201 1.00 51.08 -3 HIS B N 1
ATOM 3037 C CA . HIS B 1 5 ? -49.627 8.738 -94.414 1.00 46.25 -3 HIS B CA 1
ATOM 3038 C C . HIS B 1 5 ? -48.548 8.349 -93.391 1.00 35.76 -3 HIS B C 1
ATOM 3039 O O . HIS B 1 5 ? -48.173 9.155 -92.539 1.00 34.70 -3 HIS B O 1
ATOM 3041 N N . HIS B 1 6 ? -48.045 7.115 -93.498 1.00 29.74 -2 HIS B N 1
ATOM 3042 C CA . HIS B 1 6 ? -47.074 6.582 -92.545 1.00 26.76 -2 HIS B CA 1
ATOM 3043 C C . HIS B 1 6 ? -45.627 6.796 -92.989 1.00 25.40 -2 HIS B C 1
ATOM 3044 O O . HIS B 1 6 ? -45.268 6.613 -94.155 1.00 28.73 -2 HIS B O 1
ATOM 3051 N N . HIS B 1 7 ? -44.809 7.180 -92.022 1.00 21.74 -1 HIS B N 1
ATOM 3052 C CA . HIS B 1 7 ? -43.360 7.195 -92.136 1.00 17.71 -1 HIS B CA 1
ATOM 3053 C C . HIS B 1 7 ? -42.836 5.780 -92.332 1.00 16.89 -1 HIS B C 1
ATOM 3054 O O . HIS B 1 7 ? -43.421 4.827 -91.831 1.00 20.30 -1 HIS B O 1
ATOM 3061 N N . HIS B 1 8 ? -41.718 5.630 -93.067 1.00 14.69 0 HIS B N 1
ATOM 3062 C CA . HIS B 1 8 ? -41.037 4.333 -93.165 1.00 16.52 0 HIS B CA 1
ATOM 3063 C C . HIS B 1 8 ? -39.701 4.457 -92.455 1.00 18.09 0 HIS B C 1
ATOM 3064 O O . HIS B 1 8 ? -38.789 5.116 -92.969 1.00 19.25 0 HIS B O 1
ATOM 3071 N N . MET B 1 9 ? -39.589 3.843 -91.268 1.00 16.95 1 MET B N 1
ATOM 3072 C CA . MET B 1 9 ? -38.316 3.868 -90.550 1.00 19.41 1 MET B CA 1
ATOM 3073 C C . MET B 1 9 ? -37.180 3.342 -91.422 1.00 17.28 1 MET B C 1
ATOM 3074 O O . MET B 1 9 ? -36.043 3.818 -91.320 1.00 17.55 1 MET B O 1
ATOM 3079 N N . LYS B 1 10 ? -37.456 2.339 -92.264 1.00 18.08 2 LYS B N 1
ATOM 3080 C CA . LYS B 1 10 ? -36.382 1.718 -93.029 1.00 16.06 2 LYS B CA 1
ATOM 3081 C C . LYS B 1 10 ? -35.793 2.637 -94.092 1.00 18.75 2 LYS B C 1
ATOM 3082 O O . LYS B 1 10 ? -34.764 2.273 -94.677 1.00 18.01 2 LYS B O 1
ATOM 3084 N N . ASP B 1 11 ? -36.399 3.807 -94.351 1.00 17.81 3 ASP B N 1
ATOM 3085 C CA . ASP B 1 11 ? -35.768 4.790 -95.229 1.00 17.93 3 ASP B CA 1
ATOM 3086 C C . ASP B 1 11 ? -34.526 5.405 -94.590 1.00 18.16 3 ASP B C 1
ATOM 3087 O O . ASP B 1 11 ? -33.667 5.923 -95.319 1.00 17.12 3 ASP B O 1
ATOM 3092 N N . LEU B 1 12 ? -34.414 5.341 -93.254 1.00 16.12 4 LEU B N 1
ATOM 3093 C CA . LEU B 1 12 ? -33.219 5.773 -92.511 1.00 15.28 4 LEU B CA 1
ATOM 3094 C C . LEU B 1 12 ? -32.873 7.229 -92.828 1.00 16.38 4 LEU B C 1
ATOM 3095 O O . LEU B 1 12 ? -31.724 7.578 -93.123 1.00 16.28 4 LEU B O 1
ATOM 3100 N N . LEU B 1 13 ? -33.892 8.080 -92.793 1.00 13.56 5 LEU B N 1
ATOM 3101 C CA . LEU B 1 13 ? -33.659 9.510 -92.930 1.00 12.08 5 LEU B CA 1
ATOM 3102 C C . LEU B 1 13 ? -32.742 9.977 -91.810 1.00 10.90 5 LEU B C 1
ATOM 3103 O O . LEU B 1 13 ? -33.015 9.717 -90.634 1.00 11.93 5 LEU B O 1
ATOM 3108 N N . GLU B 1 14 ? -31.651 10.679 -92.167 1.00 13.08 6 GLU B N 1
ATOM 3109 C CA . GLU B 1 14 ? -30.648 11.108 -91.199 1.00 12.28 6 GLU B CA 1
ATOM 3110 C C . GLU B 1 14 ? -30.547 12.626 -91.126 1.00 10.20 6 GLU B C 1
ATOM 3111 O O . GLU B 1 14 ? -30.860 13.339 -92.087 1.00 14.27 6 GLU B O 1
ATOM 3117 N N . ILE B 1 15 ? -30.076 13.119 -89.973 1.00 9.45 7 ILE B N 1
ATOM 3118 C CA . ILE B 1 15 ? -29.816 14.551 -89.807 1.00 13.46 7 ILE B CA 1
ATOM 3119 C C . ILE B 1 15 ? -28.449 14.958 -90.351 1.00 12.82 7 ILE B C 1
ATOM 3120 O O . ILE B 1 15 ? -27.658 14.124 -90.827 1.00 13.36 7 ILE B O 1
ATOM 3125 N N . ASP B 1 16 ? -28.164 16.256 -90.265 1.00 12.31 8 ASP B N 1
ATOM 3126 C CA . ASP B 1 16 ? -26.847 16.809 -90.570 1.00 11.72 8 ASP B CA 1
ATOM 3127 C C . ASP B 1 16 ? -26.116 16.917 -89.238 1.00 12.14 8 ASP B C 1
ATOM 3128 O O . ASP B 1 16 ? -26.289 17.884 -88.500 1.00 12.56 8 ASP B O 1
ATOM 3133 N N . GLY B 1 17 ? -25.300 15.915 -88.920 1.00 11.88 9 GLY B N 1
ATOM 3134 C CA . GLY B 1 17 ? -24.738 15.858 -87.582 1.00 13.19 9 GLY B CA 1
ATOM 3135 C C . GLY B 1 17 ? -23.743 16.972 -87.336 1.00 12.93 9 GLY B C 1
ATOM 3136 O O . GLY B 1 17 ? -23.683 17.523 -86.237 1.00 11.78 9 GLY B O 1
ATOM 3137 N N . ALA B 1 18 ? -22.969 17.342 -88.366 1.00 10.71 10 ALA B N 1
ATOM 3138 C CA . ALA B 1 18 ? -22.027 18.450 -88.220 1.00 11.93 10 ALA B CA 1
ATOM 3139 C C . ALA B 1 18 ? -22.752 19.771 -87.972 1.00 12.42 10 ALA B C 1
ATOM 3140 O O . ALA B 1 18 ? -22.269 20.626 -87.209 1.00 13.19 10 ALA B O 1
ATOM 3142 N N . ARG B 1 19 ? -23.896 19.975 -88.638 1.00 10.35 11 ARG B N 1
ATOM 3143 C CA . ARG B 1 19 ? -24.660 21.197 -88.455 1.00 14.12 11 ARG B CA 1
ATOM 3144 C C . ARG B 1 19 ? -25.178 21.289 -87.029 1.00 15.04 11 ARG B C 1
ATOM 3145 O O . ARG B 1 19 ? -25.107 22.348 -86.400 1.00 11.05 11 ARG B O 1
ATOM 3153 N N . LEU B 1 20 ? -25.650 20.170 -86.484 1.00 11.53 12 LEU B N 1
ATOM 3154 C CA . LEU B 1 20 ? -26.119 20.158 -85.098 1.00 9.96 12 LEU B CA 1
ATOM 3155 C C . LEU B 1 20 ? -24.959 20.415 -84.131 1.00 11.38 12 LEU B C 1
ATOM 3156 O O . LEU B 1 20 ? -25.104 21.182 -83.169 1.00 11.90 12 LEU B O 1
ATOM 3161 N N . TRP B 1 21 ? -23.793 19.811 -84.391 1.00 11.76 13 TRP B N 1
ATOM 3162 C CA . TRP B 1 21 ? -22.638 20.017 -83.518 1.00 9.54 13 TRP B CA 1
ATOM 3163 C C . TRP B 1 21 ? -22.218 21.481 -83.509 1.00 12.51 13 TRP B C 1
ATOM 3164 O O . TRP B 1 21 ? -21.910 22.035 -82.450 1.00 11.56 13 TRP B O 1
ATOM 3175 N N . ARG B 1 22 ? -22.245 22.130 -84.677 1.00 12.81 14 ARG B N 1
ATOM 3176 C CA . ARG B 1 22 ? -21.939 23.557 -84.755 1.00 11.25 14 ARG B CA 1
ATOM 3177 C C . ARG B 1 22 ? -22.962 24.394 -83.997 1.00 10.11 14 ARG B C 1
ATOM 3178 O O . ARG B 1 22 ? -22.601 25.385 -83.350 1.00 13.32 14 ARG B O 1
ATOM 3180 N N . SER B 1 23 ? -24.246 24.019 -84.053 1.00 9.47 15 SER B N 1
ATOM 3181 C CA . SER B 1 23 ? -25.231 24.804 -83.306 1.00 12.01 15 SER B CA 1
ATOM 3182 C C . SER B 1 23 ? -24.995 24.682 -81.807 1.00 10.17 15 SER B C 1
ATOM 3183 O O . SER B 1 23 ? -25.162 25.650 -81.056 1.00 9.41 15 SER B O 1
ATOM 3186 N N . LEU B 1 24 ? -24.585 23.501 -81.362 1.00 8.77 16 LEU B N 1
ATOM 3187 C CA . LEU B 1 24 ? -24.230 23.322 -79.961 1.00 8.68 16 LEU B CA 1
ATOM 3188 C C . LEU B 1 24 ? -23.013 24.153 -79.586 1.00 9.33 16 LEU B C 1
ATOM 3189 O O . LEU B 1 24 ? -22.965 24.741 -78.503 1.00 12.50 16 LEU B O 1
ATOM 3194 N N . ALA B 1 25 ? -22.003 24.165 -80.447 1.00 9.81 17 ALA B N 1
ATOM 3195 C CA . ALA B 1 25 ? -20.824 24.965 -80.162 1.00 13.47 17 ALA B CA 1
ATOM 3196 C C . ALA B 1 25 ? -21.182 26.440 -80.087 1.00 13.69 17 ALA B C 1
ATOM 3197 O O . ALA B 1 25 ? -20.693 27.160 -79.209 1.00 14.81 17 ALA B O 1
ATOM 3199 N N . ASP B 1 26 ? -22.028 26.909 -81.014 1.00 13.30 18 ASP B N 1
ATOM 3200 C CA . ASP B 1 26 ? -22.423 28.311 -81.030 1.00 12.90 18 ASP B CA 1
ATOM 3201 C C . ASP B 1 26 ? -23.245 28.670 -79.800 1.00 10.42 18 ASP B C 1
ATOM 3202 O O . ASP B 1 26 ? -23.028 29.734 -79.203 1.00 11.84 18 ASP B O 1
ATOM 3207 N N . MET B 1 27 ? -24.173 27.792 -79.392 1.00 9.80 19 MET B N 1
ATOM 3208 C CA . MET B 1 27 ? -24.998 28.108 -78.228 1.00 11.27 19 MET B CA 1
ATOM 3209 C C . MET B 1 27 ? -24.158 28.080 -76.958 1.00 12.64 19 MET B C 1
ATOM 3210 O O . MET B 1 27 ? -24.351 28.908 -76.059 1.00 13.14 19 MET B O 1
ATOM 3215 N N . ALA B 1 28 ? -23.174 27.181 -76.890 1.00 10.26 20 ALA B N 1
ATOM 3216 C CA . ALA B 1 28 ? -22.323 27.134 -75.710 1.00 10.65 20 ALA B CA 1
ATOM 3217 C C . ALA B 1 28 ? -21.471 28.386 -75.535 1.00 14.45 20 ALA B C 1
ATOM 3218 O O . ALA B 1 28 ? -20.937 28.605 -74.440 1.00 13.71 20 ALA B O 1
ATOM 3220 N N . ARG B 1 29 ? -21.320 29.221 -76.576 1.00 11.72 21 ARG B N 1
ATOM 3221 C CA . ARG B 1 29 ? -20.630 30.494 -76.383 1.00 12.62 21 ARG B CA 1
ATOM 3222 C C . ARG B 1 29 ? -21.413 31.439 -75.493 1.00 12.72 21 ARG B C 1
ATOM 3223 O O . ARG B 1 29 ? -20.820 32.331 -74.878 1.00 17.71 21 ARG B O 1
ATOM 3231 N N . ILE B 1 30 ? -22.737 31.303 -75.475 1.00 12.96 22 ILE B N 1
ATOM 3232 C CA . ILE B 1 30 ? -23.625 32.280 -74.841 1.00 14.60 22 ILE B CA 1
ATOM 3233 C C . ILE B 1 30 ? -23.635 31.952 -73.354 1.00 16.09 22 ILE B C 1
ATOM 3234 O O . ILE B 1 30 ? -24.195 30.938 -72.949 1.00 14.10 22 ILE B O 1
ATOM 3239 N N . GLY B 1 31 ? -22.989 32.777 -72.549 1.00 17.96 23 GLY B N 1
ATOM 3240 C CA . GLY B 1 31 ? -22.828 32.441 -71.158 1.00 17.62 23 GLY B CA 1
ATOM 3241 C C . GLY B 1 31 ? -21.617 31.596 -70.831 1.00 16.82 23 GLY B C 1
ATOM 3242 O O . GLY B 1 31 ? -21.503 31.147 -69.689 1.00 15.54 23 GLY B O 1
ATOM 3243 N N . ALA B 1 32 ? -20.704 31.372 -71.785 1.00 16.30 24 ALA B N 1
ATOM 3244 C CA . ALA B 1 32 ? -19.503 30.581 -71.508 1.00 15.12 24 ALA B CA 1
ATOM 3245 C C . ALA B 1 32 ? -18.819 31.066 -70.239 1.00 16.71 24 ALA B C 1
ATOM 3246 O O . ALA B 1 32 ? -18.635 32.269 -70.044 1.00 17.46 24 ALA B O 1
ATOM 3248 N N . THR B 1 33 ? -18.440 30.124 -69.379 1.00 15.49 25 THR B N 1
ATOM 3249 C CA . THR B 1 33 ? -17.763 30.364 -68.106 1.00 16.54 25 THR B CA 1
ATOM 3250 C C . THR B 1 33 ? -16.266 30.125 -68.249 1.00 22.92 25 THR B C 1
ATOM 3251 O O . THR B 1 33 ? -15.831 29.389 -69.141 1.00 19.49 25 THR B O 1
ATOM 3255 N N . PRO B 1 34 ? -15.449 30.699 -67.350 1.00 23.71 26 PRO B N 1
ATOM 3256 C CA . PRO B 1 34 ? -13.988 30.481 -67.423 1.00 21.80 26 PRO B CA 1
ATOM 3257 C C . PRO B 1 34 ? -13.558 29.025 -67.425 1.00 23.51 26 PRO B C 1
ATOM 3258 O O . PRO B 1 34 ? -12.515 28.702 -68.012 1.00 22.89 26 PRO B O 1
ATOM 3262 N N . ARG B 1 35 ? -14.305 28.133 -66.780 1.00 21.37 27 ARG B N 1
ATOM 3263 C CA . ARG B 1 35 ? -13.943 26.724 -66.736 1.00 27.70 27 ARG B CA 1
ATOM 3264 C C . ARG B 1 35 ? -14.374 25.961 -67.978 1.00 27.33 27 ARG B C 1
ATOM 3265 O O . ARG B 1 35 ? -14.114 24.755 -68.066 1.00 31.07 27 ARG B O 1
ATOM 3273 N N . GLY B 1 36 ? -15.021 26.618 -68.933 1.00 19.18 28 GLY B N 1
ATOM 3274 C CA . GLY B 1 36 ? -15.426 25.956 -70.147 1.00 15.98 28 GLY B CA 1
ATOM 3275 C C . GLY B 1 36 ? -16.840 25.435 -70.128 1.00 23.92 28 GLY B C 1
ATOM 3276 O O . GLY B 1 36 ? -17.212 24.666 -71.023 1.00 22.56 28 GLY B O 1
ATOM 3277 N N . GLY B 1 37 ? -17.633 25.829 -69.133 1.00 22.52 29 GLY B N 1
ATOM 3278 C CA . GLY B 1 37 ? -19.033 25.482 -69.043 1.00 17.93 29 GLY B CA 1
ATOM 3279 C C . GLY B 1 37 ? -19.909 26.631 -69.487 1.00 18.82 29 GLY B C 1
ATOM 3280 O O . GLY B 1 37 ? -19.492 27.516 -70.241 1.00 16.25 29 GLY B O 1
ATOM 3281 N N . VAL B 1 38 ? -21.149 26.616 -69.017 1.00 15.16 30 VAL B N 1
ATOM 3282 C CA . VAL B 1 38 ? -22.163 27.543 -69.495 1.00 13.23 30 VAL B CA 1
ATOM 3283 C C . VAL B 1 38 ? -22.955 28.024 -68.292 1.00 18.00 30 VAL B C 1
ATOM 3284 O O . VAL B 1 38 ? -23.397 27.216 -67.468 1.00 15.10 30 VAL B O 1
ATOM 3288 N N . ARG B 1 39 ? -23.135 29.336 -68.192 1.00 14.60 31 ARG B N 1
ATOM 3289 C CA . ARG B 1 39 ? -24.008 29.927 -67.182 1.00 14.02 31 ARG B CA 1
ATOM 3290 C C . ARG B 1 39 ? -25.066 30.757 -67.894 1.00 14.29 31 ARG B C 1
ATOM 3291 O O . ARG B 1 39 ? -24.788 31.884 -68.317 1.00 15.17 31 ARG B O 1
ATOM 3299 N N . ARG B 1 40 ? -26.276 30.196 -68.017 1.00 15.13 32 ARG B N 1
ATOM 3300 C CA . ARG B 1 40 ? -27.460 30.924 -68.462 1.00 11.56 32 ARG B CA 1
ATOM 3301 C C . ARG B 1 40 ? -28.547 30.640 -67.420 1.00 12.84 32 ARG B C 1
ATOM 3302 O O . ARG B 1 40 ? -29.485 29.875 -67.658 1.00 13.56 32 ARG B O 1
ATOM 3310 N N . LEU B 1 41 ? -28.431 31.282 -66.259 1.00 14.29 33 LEU B N 1
ATOM 3311 C CA . LEU B 1 41 ? -29.470 31.145 -65.241 1.00 12.33 33 LEU B CA 1
ATOM 3312 C C . LEU B 1 41 ? -30.794 31.701 -65.752 1.00 12.45 33 LEU B C 1
ATOM 3313 O O . LEU B 1 41 ? -30.842 32.743 -66.412 1.00 14.98 33 LEU B O 1
ATOM 3318 N N . ALA B 1 42 ? -31.881 30.988 -65.446 1.00 13.51 34 ALA B N 1
ATOM 3319 C CA . ALA B 1 42 ? -33.189 31.310 -65.997 1.00 13.16 34 ALA B CA 1
ATOM 3320 C C . ALA B 1 42 ? -33.524 32.796 -65.888 1.00 13.12 34 ALA B C 1
ATOM 3321 O O . ALA B 1 42 ? -33.423 33.406 -64.817 1.00 13.89 34 ALA B O 1
ATOM 3323 N N . LEU B 1 43 ? -33.905 33.376 -67.018 1.00 13.20 35 LEU B N 1
ATOM 3324 C CA . LEU B 1 43 ? -34.417 34.744 -67.153 1.00 12.02 35 LEU B CA 1
ATOM 3325 C C . LEU B 1 43 ? -33.391 35.831 -66.855 1.00 17.80 35 LEU B C 1
ATOM 3326 O O . LEU B 1 43 ? -33.770 37.001 -66.733 1.00 20.77 35 LEU B O 1
ATOM 3331 N N . THR B 1 44 ? -32.106 35.494 -66.766 1.00 16.05 36 THR B N 1
ATOM 3332 C CA . THR B 1 44 ? -31.070 36.501 -66.777 1.00 15.18 36 THR B CA 1
ATOM 3333 C C . THR B 1 44 ? -30.811 36.940 -68.211 1.00 14.87 36 THR B C 1
ATOM 3334 O O . THR B 1 44 ? -31.333 36.354 -69.157 1.00 14.22 36 THR B O 1
ATOM 3338 N N . ASP B 1 45 ? -30.001 38.001 -68.353 1.00 17.56 37 ASP B N 1
ATOM 3339 C CA . ASP B 1 45 ? -29.615 38.486 -69.680 1.00 20.78 37 ASP B CA 1
ATOM 3340 C C . ASP B 1 45 ? -29.036 37.370 -70.550 1.00 18.36 37 ASP B C 1
ATOM 3341 O O . ASP B 1 45 ? -29.386 37.255 -71.729 1.00 14.39 37 ASP B O 1
ATOM 3346 N N . ASP B 1 46 ? -28.161 36.518 -69.991 1.00 18.08 38 ASP B N 1
ATOM 3347 C CA . ASP B 1 46 ? -27.597 35.447 -70.816 1.00 13.33 38 ASP B CA 1
ATOM 3348 C C . ASP B 1 46 ? -28.622 34.382 -71.176 1.00 13.04 38 ASP B C 1
ATOM 3349 O O . ASP B 1 46 ? -28.552 33.821 -72.277 1.00 12.95 38 ASP B O 1
ATOM 3354 N N . ASP B 1 47 ? -29.597 34.093 -70.294 1.00 15.50 39 ASP B N 1
ATOM 3355 C CA . ASP B 1 47 ? -30.715 33.242 -70.716 1.00 14.86 39 ASP B CA 1
ATOM 3356 C C . ASP B 1 47 ? -31.480 33.882 -71.871 1.00 10.70 39 ASP B C 1
ATOM 3357 O O . ASP B 1 47 ? -31.772 33.222 -72.874 1.00 10.10 39 ASP B O 1
ATOM 3362 N N . ARG B 1 48 ? -31.758 35.192 -71.781 1.00 12.93 40 ARG B N 1
ATOM 3363 C CA . ARG B 1 48 ? -32.448 35.858 -72.878 1.00 11.39 40 ARG B CA 1
ATOM 3364 C C . ARG B 1 48 ? -31.637 35.778 -74.170 1.00 11.31 40 ARG B C 1
ATOM 3365 O O . ARG B 1 48 ? -32.203 35.584 -75.253 1.00 12.75 40 ARG B O 1
ATOM 3373 N N . ARG B 1 49 ? -30.303 35.918 -74.083 1.00 11.76 41 ARG B N 1
ATOM 3374 C CA . ARG B 1 49 ? -29.485 35.856 -75.295 1.00 12.25 41 ARG B CA 1
ATOM 3375 C C . ARG B 1 49 ? -29.545 34.474 -75.920 1.00 12.85 41 ARG B C 1
ATOM 3376 O O . ARG B 1 49 ? -29.578 34.349 -77.149 1.00 17.06 41 ARG B O 1
ATOM 3384 N N . GLY B 1 50 ? -29.588 33.424 -75.092 1.00 10.39 42 GLY B N 1
ATOM 3385 C CA . GLY B 1 50 ? -29.706 32.069 -75.626 1.00 10.29 42 GLY B CA 1
ATOM 3386 C C . GLY B 1 50 ? -31.075 31.805 -76.224 1.00 11.72 42 GLY B C 1
ATOM 3387 O O . GLY B 1 50 ? -31.191 31.208 -77.300 1.00 10.84 42 GLY B O 1
ATOM 3388 N N . ARG B 1 51 ? -32.129 32.230 -75.525 1.00 12.50 43 ARG B N 1
ATOM 3389 C CA . ARG B 1 51 ? -33.484 32.131 -76.067 1.00 9.50 43 ARG B CA 1
ATOM 3390 C C . ARG B 1 51 ? -33.575 32.837 -77.412 1.00 15.78 43 ARG B C 1
ATOM 3391 O O . ARG B 1 51 ? -34.142 32.299 -78.373 1.00 12.62 43 ARG B O 1
ATOM 3399 N N . ASP B 1 52 ? -33.023 34.059 -77.485 1.00 13.35 44 ASP B N 1
ATOM 3400 C CA . ASP B 1 52 ? -33.120 34.867 -78.695 1.00 13.75 44 ASP B CA 1
ATOM 3401 C C . ASP B 1 52 ? -32.351 34.247 -79.853 1.00 14.94 44 ASP B C 1
ATOM 3402 O O . ASP B 1 52 ? -32.819 34.291 -80.999 1.00 14.28 44 ASP B O 1
ATOM 3407 N N . LEU B 1 53 ? -31.142 33.732 -79.586 1.00 14.75 45 LEU B N 1
ATOM 3408 C CA . LEU B 1 53 ? -30.388 33.005 -80.613 1.00 12.04 45 LEU B CA 1
ATOM 3409 C C . LEU B 1 53 ? -31.189 31.823 -81.146 1.00 11.40 45 LEU B C 1
ATOM 3410 O O . LEU B 1 53 ? -31.343 31.670 -82.364 1.00 12.75 45 LEU B O 1
ATOM 3415 N N . PHE B 1 54 ? -31.695 30.964 -80.242 1.00 11.66 46 PHE B N 1
ATOM 3416 C CA . PHE B 1 54 ? -32.550 29.845 -80.638 1.00 11.26 46 PHE B CA 1
ATOM 3417 C C . PHE B 1 54 ? -33.753 30.313 -81.456 1.00 12.37 46 PHE B C 1
ATOM 3418 O O . PHE B 1 54 ? -34.085 29.714 -82.489 1.00 11.39 46 PHE B O 1
ATOM 3426 N N . ALA B 1 55 ? -34.439 31.368 -80.997 1.00 12.19 47 ALA B N 1
ATOM 3427 C CA . ALA B 1 55 ? -35.642 31.805 -81.708 1.00 11.60 47 ALA B CA 1
ATOM 3428 C C . ALA B 1 55 ? -35.286 32.252 -83.106 1.00 15.28 47 ALA B C 1
ATOM 3429 O O . ALA B 1 55 ? -36.002 31.965 -84.070 1.00 11.47 47 ALA B O 1
ATOM 3431 N N . GLN B 1 56 ? -34.162 32.946 -83.234 1.00 11.40 48 GLN B N 1
ATOM 3432 C CA . GLN B 1 56 ? -33.733 33.416 -84.542 1.00 16.17 48 GLN B CA 1
ATOM 3433 C C . GLN B 1 56 ? -33.496 32.244 -85.484 1.00 14.98 48 GLN B C 1
ATOM 3434 O O . GLN B 1 56 ? -33.952 32.246 -86.635 1.00 12.62 48 GLN B O 1
ATOM 3440 N N . TRP B 1 57 ? -32.773 31.228 -85.008 1.00 10.47 49 TRP B N 1
ATOM 3441 C CA . TRP B 1 57 ? -32.552 30.029 -85.808 1.00 10.16 49 TRP B CA 1
ATOM 3442 C C . TRP B 1 57 ? -33.872 29.396 -86.228 1.00 14.34 49 TRP B C 1
ATOM 3443 O O . TRP B 1 57 ? -34.026 28.967 -87.379 1.00 11.87 49 TRP B O 1
ATOM 3454 N N . CYS B 1 58 ? -34.835 29.331 -85.306 1.00 12.27 50 CYS B N 1
ATOM 3455 C CA . CYS B 1 58 ? -36.123 28.725 -85.638 1.00 12.29 50 CYS B CA 1
ATOM 3456 C C . CYS B 1 58 ? -36.838 29.500 -86.726 1.00 8.81 50 CYS B C 1
ATOM 3457 O O . CYS B 1 58 ? -37.397 28.904 -87.658 1.00 10.40 50 CYS B O 1
ATOM 3460 N N . ARG B 1 59 ? -36.843 30.836 -86.621 1.00 12.43 51 ARG B N 1
ATOM 3461 C CA . ARG B 1 59 ? -37.490 31.642 -87.645 1.00 11.14 51 ARG B CA 1
ATOM 3462 C C . ARG B 1 59 ? -36.774 31.510 -88.980 1.00 11.64 51 ARG B C 1
ATOM 3463 O O . ARG B 1 59 ? -37.424 31.491 -90.030 1.00 13.20 51 ARG B O 1
ATOM 3471 N N . ASP B 1 60 ? -35.441 31.404 -88.957 1.00 10.73 52 ASP B N 1
ATOM 3472 C CA . ASP B 1 60 ? -34.688 31.169 -90.187 1.00 13.82 52 ASP B CA 1
ATOM 3473 C C . ASP B 1 60 ? -35.015 29.812 -90.795 1.00 11.56 52 ASP B C 1
ATOM 3474 O O . ASP B 1 60 ? -34.838 29.631 -92.000 1.00 17.52 52 ASP B O 1
ATOM 3479 N N . ALA B 1 61 ? -35.492 28.870 -89.992 1.00 12.77 53 ALA B N 1
ATOM 3480 C CA . ALA B 1 61 ? -35.940 27.563 -90.462 1.00 11.91 53 ALA B CA 1
ATOM 3481 C C . ALA B 1 61 ? -37.433 27.561 -90.793 1.00 15.06 53 ALA B C 1
ATOM 3482 O O . ALA B 1 61 ? -38.038 26.491 -90.948 1.00 15.37 53 ALA B O 1
ATOM 3484 N N . GLY B 1 62 ? -38.041 28.733 -90.876 1.00 12.77 54 GLY B N 1
ATOM 3485 C CA . GLY B 1 62 ? -39.408 28.842 -91.359 1.00 10.57 54 GLY B CA 1
ATOM 3486 C C . GLY B 1 62 ? -40.459 28.685 -90.298 1.00 14.26 54 GLY B C 1
ATOM 3487 O O . GLY B 1 62 ? -41.650 28.626 -90.630 1.00 17.88 54 GLY B O 1
ATOM 3488 N N . MET B 1 63 ? -40.071 28.641 -89.035 1.00 11.35 55 MET B N 1
ATOM 3489 C CA A MET B 1 63 ? -40.984 28.434 -87.919 0.57 10.66 55 MET B CA 1
ATOM 3490 C CA B MET B 1 63 ? -41.047 28.437 -87.978 0.43 10.92 55 MET B CA 1
ATOM 3491 C C . MET B 1 63 ? -41.521 29.766 -87.396 1.00 13.02 55 MET B C 1
ATOM 3492 O O . MET B 1 63 ? -40.915 30.822 -87.586 1.00 12.69 55 MET B O 1
ATOM 3501 N N . THR B 1 64 ? -42.658 29.706 -86.708 1.00 11.35 56 THR B N 1
ATOM 3502 C CA . THR B 1 64 ? -43.141 30.848 -85.940 1.00 11.99 56 THR B CA 1
ATOM 3503 C C . THR B 1 64 ? -42.845 30.580 -84.466 1.00 13.14 56 THR B C 1
ATOM 3504 O O . THR B 1 64 ? -42.853 29.429 -84.015 1.00 13.21 56 THR B O 1
ATOM 3508 N N . VAL B 1 65 ? -42.523 31.637 -83.734 1.00 9.39 57 VAL B N 1
ATOM 3509 C CA . VAL B 1 65 ? -42.030 31.521 -82.362 1.00 8.98 57 VAL B CA 1
ATOM 3510 C C . VAL B 1 65 ? -42.868 32.399 -81.449 1.00 9.35 57 VAL B C 1
ATOM 3511 O O . VAL B 1 65 ? -43.242 33.515 -81.817 1.00 13.61 57 VAL B O 1
ATOM 3515 N N . SER B 1 66 ? -43.183 31.888 -80.263 1.00 11.83 58 SER B N 1
ATOM 3516 C CA . SER B 1 66 ? -43.964 32.627 -79.282 1.00 11.94 58 SER B CA 1
ATOM 3517 C C . SER B 1 66 ? -43.558 32.149 -77.894 1.00 10.46 58 SER B C 1
ATOM 3518 O O . SER B 1 66 ? -42.971 31.074 -77.738 1.00 12.62 58 SER B O 1
ATOM 3521 N N . VAL B 1 67 ? -43.893 32.963 -76.884 1.00 13.03 59 VAL B N 1
ATOM 3522 C CA . VAL B 1 67 ? -43.769 32.580 -75.480 1.00 12.67 59 VAL B CA 1
ATOM 3523 C C . VAL B 1 67 ? -45.147 32.619 -74.840 1.00 10.92 59 VAL B C 1
ATOM 3524 O O . VAL B 1 67 ? -46.021 33.400 -75.239 1.00 11.13 59 VAL B O 1
ATOM 3528 N N . ASP B 1 68 ? -45.353 31.738 -73.856 1.00 13.15 60 ASP B N 1
ATOM 3529 C CA . ASP B 1 68 ? -46.579 31.788 -73.068 1.00 12.81 60 ASP B CA 1
ATOM 3530 C C . ASP B 1 68 ? -46.358 32.662 -71.838 1.00 17.00 60 ASP B C 1
ATOM 3531 O O . ASP B 1 68 ? -45.300 33.282 -71.674 1.00 14.11 60 ASP B O 1
ATOM 3536 N N . ALA B 1 69 ? -47.363 32.692 -70.944 1.00 16.12 61 ALA B N 1
ATOM 3537 C CA . ALA B 1 69 ? -47.397 33.621 -69.815 1.00 13.58 61 ALA B CA 1
ATOM 3538 C C . ALA B 1 69 ? -46.364 33.318 -68.738 1.00 13.56 61 ALA B C 1
ATOM 3539 O O . ALA B 1 69 ? -46.194 34.147 -67.829 1.00 15.12 61 ALA B O 1
ATOM 3541 N N . VAL B 1 70 ? -45.639 32.201 -68.831 1.00 12.82 62 VAL B N 1
ATOM 3542 C CA . VAL B 1 70 ? -44.533 31.938 -67.915 1.00 12.95 62 VAL B CA 1
ATOM 3543 C C . VAL B 1 70 ? -43.207 31.825 -68.679 1.00 13.40 62 VAL B C 1
ATOM 3544 O O . VAL B 1 70 ? -42.194 31.356 -68.144 1.00 13.99 62 VAL B O 1
ATOM 3548 N N . GLY B 1 71 ? -43.174 32.311 -69.919 1.00 10.75 63 GLY B N 1
ATOM 3549 C CA . GLY B 1 71 ? -41.910 32.349 -70.638 1.00 9.66 63 GLY B CA 1
ATOM 3550 C C . GLY B 1 71 ? -41.541 31.078 -71.364 1.00 12.82 63 GLY B C 1
ATOM 3551 O O . GLY B 1 71 ? -40.449 31.020 -71.953 1.00 12.63 63 GLY B O 1
ATOM 3552 N N . ASN B 1 72 ? -42.385 30.047 -71.336 1.00 9.84 64 ASN B N 1
ATOM 3553 C CA . ASN B 1 72 ? -42.055 28.842 -72.099 1.00 9.08 64 ASN B CA 1
ATOM 3554 C C . ASN B 1 72 ? -41.979 29.237 -73.566 1.00 12.95 64 ASN B C 1
ATOM 3555 O O . ASN B 1 72 ? -42.839 29.975 -74.056 1.00 9.69 64 ASN B O 1
ATOM 3560 N N . LEU B 1 73 ? -40.921 28.802 -74.250 1.00 10.49 65 LEU B N 1
ATOM 3561 C CA . LEU B 1 73 ? -40.578 29.272 -75.595 1.00 8.82 65 LEU B CA 1
ATOM 3562 C C . LEU B 1 73 ? -40.915 28.178 -76.601 1.00 13.80 65 LEU B C 1
ATOM 3563 O O . LEU B 1 73 ? -40.335 27.089 -76.546 1.00 10.22 65 LEU B O 1
ATOM 3568 N N . PHE B 1 74 ? -41.847 28.469 -77.518 1.00 11.04 66 PHE B N 1
ATOM 3569 C CA . PHE B 1 74 ? -42.367 27.501 -78.479 1.00 11.52 66 PHE B CA 1
ATOM 3570 C C . PHE B 1 74 ? -42.076 27.917 -79.905 1.00 10.13 66 PHE B C 1
ATOM 3571 O O . PHE B 1 74 ? -42.375 29.042 -80.295 1.00 13.90 66 PHE B O 1
ATOM 3579 N N . ALA B 1 75 ? -41.552 26.998 -80.695 1.00 7.18 67 ALA B N 1
ATOM 3580 C CA . ALA B 1 75 ? -41.388 27.208 -82.132 1.00 7.39 67 ALA B CA 1
ATOM 3581 C C . ALA B 1 75 ? -42.297 26.220 -82.855 1.00 9.66 67 ALA B C 1
ATOM 3582 O O . ALA B 1 75 ? -42.324 25.027 -82.516 1.00 13.53 67 ALA B O 1
ATOM 3584 N N . ARG B 1 76 ? -43.034 26.705 -83.852 1.00 8.34 68 ARG B N 1
ATOM 3585 C CA . ARG B 1 76 ? -44.095 25.932 -84.486 1.00 11.70 68 ARG B CA 1
ATOM 3586 C C . ARG B 1 76 ? -43.791 25.674 -85.953 1.00 13.84 68 ARG B C 1
ATOM 3587 O O . ARG B 1 76 ? -43.438 26.598 -86.690 1.00 12.01 68 ARG B O 1
ATOM 3595 N N . ARG B 1 77 ? -43.950 24.415 -86.376 1.00 8.34 69 ARG B N 1
ATOM 3596 C CA . ARG B 1 77 ? -43.915 24.024 -87.783 1.00 8.75 69 ARG B CA 1
ATOM 3597 C C . ARG B 1 77 ? -45.226 23.318 -88.107 1.00 10.88 69 ARG B C 1
ATOM 3598 O O . ARG B 1 77 ? -45.420 22.169 -87.707 1.00 12.79 69 ARG B O 1
ATOM 3606 N N . ASP B 1 78 ? -46.101 23.995 -88.844 1.00 9.80 70 ASP B N 1
ATOM 3607 C CA . ASP B 1 78 ? -47.418 23.448 -89.149 1.00 10.33 70 ASP B CA 1
ATOM 3608 C C . ASP B 1 78 ? -47.280 22.139 -89.915 1.00 10.50 70 ASP B C 1
ATOM 3609 O O . ASP B 1 78 ? -46.327 21.934 -90.671 1.00 13.79 70 ASP B O 1
ATOM 3614 N N . GLY B 1 79 ? -48.269 21.264 -89.752 1.00 13.15 71 GLY B N 1
ATOM 3615 C CA . GLY B 1 79 ? -48.410 20.099 -90.586 1.00 12.24 71 GLY B CA 1
ATOM 3616 C C . GLY B 1 79 ? -49.585 20.278 -91.531 1.00 16.10 71 GLY B C 1
ATOM 3617 O O . GLY B 1 79 ? -50.233 21.322 -91.585 1.00 17.39 71 GLY B O 1
ATOM 3618 N N . ALA B 1 80 ? -49.858 19.214 -92.284 1.00 15.41 72 ALA B N 1
ATOM 3619 C CA . ALA B 1 80 ? -50.955 19.258 -93.242 1.00 14.94 72 ALA B CA 1
ATOM 3620 C C . ALA B 1 80 ? -52.315 19.203 -92.565 1.00 18.74 72 ALA B C 1
ATOM 3621 O O . ALA B 1 80 ? -53.304 19.658 -93.147 1.00 20.24 72 ALA B O 1
ATOM 3623 N N . ASP B 1 81 ? -52.394 18.685 -91.344 1.00 20.06 73 ASP B N 1
ATOM 3624 C CA . ASP B 1 81 ? -53.666 18.567 -90.631 1.00 20.72 73 ASP B CA 1
ATOM 3625 C C . ASP B 1 81 ? -53.822 19.815 -89.764 1.00 24.12 73 ASP B C 1
ATOM 3626 O O . ASP B 1 81 ? -53.232 19.919 -88.690 1.00 21.57 73 ASP B O 1
ATOM 3631 N N . ALA B 1 82 ? -54.614 20.782 -90.230 1.00 27.49 74 ALA B N 1
ATOM 3632 C CA . ALA B 1 82 ? -54.692 22.046 -89.505 1.00 24.92 74 ALA B CA 1
ATOM 3633 C C . ALA B 1 82 ? -55.288 21.895 -88.114 1.00 26.01 74 ALA B C 1
ATOM 3634 O O . ALA B 1 82 ? -55.034 22.747 -87.257 1.00 24.53 74 ALA B O 1
ATOM 3636 N N . GLN B 1 83 ? -56.079 20.846 -87.867 1.00 18.63 75 GLN B N 1
ATOM 3637 C CA . GLN B 1 83 ? -56.754 20.713 -86.581 1.00 18.83 75 GLN B CA 1
ATOM 3638 C C . GLN B 1 83 ? -55.988 19.870 -85.566 1.00 19.17 75 GLN B C 1
ATOM 3639 O O . GLN B 1 83 ? -56.328 19.919 -84.380 1.00 21.62 75 GLN B O 1
ATOM 3641 N N . ALA B 1 84 ? -54.972 19.118 -85.987 1.00 17.60 76 ALA B N 1
ATOM 3642 C CA . ALA B 1 84 ? -54.299 18.163 -85.104 1.00 16.90 76 ALA B CA 1
ATOM 3643 C C . ALA B 1 84 ? -53.432 18.839 -84.044 1.00 17.85 76 ALA B C 1
ATOM 3644 O O . ALA B 1 84 ? -52.790 19.866 -84.287 1.00 18.86 76 ALA B O 1
ATOM 3646 N N . ALA B 1 85 ? -53.414 18.241 -82.853 1.00 14.36 77 ALA B N 1
ATOM 3647 C CA . ALA B 1 85 ? -52.497 18.663 -81.810 1.00 11.74 77 ALA B CA 1
ATOM 3648 C C . ALA B 1 85 ? -51.060 18.336 -82.218 1.00 13.76 77 ALA B C 1
ATOM 3649 O O . ALA B 1 85 ? -50.823 17.365 -82.946 1.00 13.45 77 ALA B O 1
ATOM 3651 N N . PRO B 1 86 ? -50.093 19.125 -81.756 1.00 10.70 78 PRO B N 1
ATOM 3652 C CA . PRO B 1 86 ? -48.701 18.934 -82.180 1.00 11.46 78 PRO B CA 1
ATOM 3653 C C . PRO B 1 86 ? -48.006 17.789 -81.454 1.00 10.69 78 PRO B C 1
ATOM 3654 O O . PRO B 1 86 ? -48.353 17.398 -80.336 1.00 12.55 78 PRO B O 1
ATOM 3658 N N . VAL B 1 87 ? -46.989 17.270 -82.130 1.00 9.45 79 VAL B N 1
ATOM 3659 C CA . VAL B 1 87 ? -45.952 16.474 -81.500 1.00 10.30 79 VAL B CA 1
ATOM 3660 C C . VAL B 1 87 ? -44.890 17.463 -81.048 1.00 9.28 79 VAL B C 1
ATOM 3661 O O . VAL B 1 87 ? -44.394 18.258 -81.855 1.00 10.83 79 VAL B O 1
ATOM 3665 N N . LEU B 1 88 ? -44.555 17.425 -79.760 1.00 7.87 80 LEU B N 1
ATOM 3666 C CA . LEU B 1 88 ? -43.720 18.444 -79.139 1.00 9.85 80 LEU B CA 1
ATOM 3667 C C . LEU B 1 88 ? -42.378 17.815 -78.817 1.00 13.20 80 LEU B C 1
ATOM 3668 O 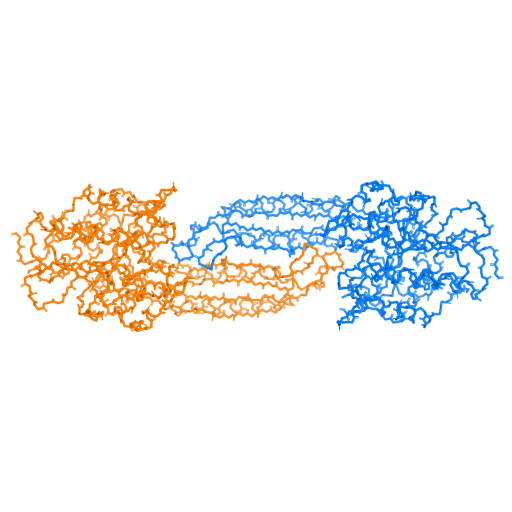O . LEU B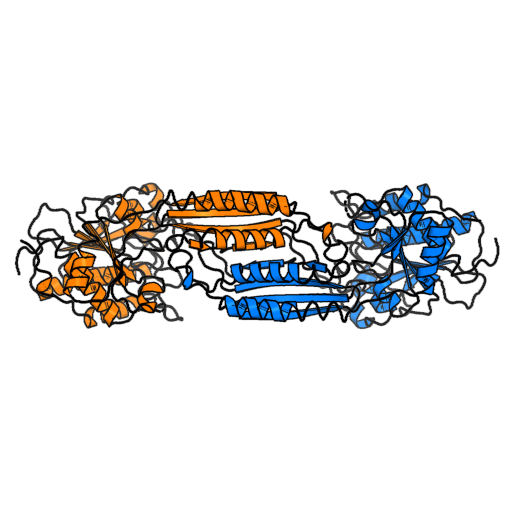 1 88 ? -42.331 16.737 -78.230 1.00 14.63 80 LEU B O 1
ATOM 3673 N N . ILE B 1 89 ? -41.300 18.483 -79.225 1.00 11.07 81 ILE B N 1
ATOM 3674 C CA . ILE B 1 89 ? -39.932 18.101 -78.892 1.00 8.05 81 ILE B CA 1
ATOM 3675 C C . ILE B 1 89 ? -39.419 19.158 -77.936 1.00 8.02 81 ILE B C 1
ATOM 3676 O O . ILE B 1 89 ? -39.392 20.336 -78.293 1.00 10.66 81 ILE B O 1
ATOM 3681 N N . GLY B 1 90 ? -38.976 18.771 -76.743 1.00 10.94 82 GLY B N 1
ATOM 3682 C CA . GLY B 1 90 ? -38.592 19.780 -75.779 1.00 9.88 82 GLY B CA 1
ATOM 3683 C C . GLY B 1 90 ? -37.351 19.417 -74.994 1.00 10.79 82 GLY B C 1
ATOM 3684 O O . GLY B 1 90 ? -36.898 18.272 -74.987 1.00 12.35 82 GLY B O 1
ATOM 3685 N N . SER B 1 91 ? -36.814 20.444 -74.339 1.00 11.60 83 SER B N 1
ATOM 3686 C CA . SER B 1 91 ? -35.884 20.328 -73.222 1.00 11.86 83 SER B CA 1
ATOM 3687 C C . SER B 1 91 ? -35.750 21.744 -72.657 1.00 10.24 83 SER B C 1
ATOM 3688 O O . SER B 1 91 ? -36.768 22.446 -72.553 1.00 11.20 83 SER B O 1
ATOM 3691 N N . HIS B 1 92 ? -34.541 22.207 -72.317 1.00 9.02 84 HIS B N 1
ATOM 3692 C CA . HIS B 1 92 ? -34.412 23.530 -71.715 1.00 7.32 84 HIS B CA 1
ATOM 3693 C C . HIS B 1 92 ? -33.068 24.163 -72.034 1.00 11.62 84 HIS B C 1
ATOM 3694 O O . HIS B 1 92 ? -32.046 23.475 -72.064 1.00 12.25 84 HIS B O 1
ATOM 3701 N N . LEU B 1 93 ? -33.077 25.486 -72.215 1.00 11.65 85 LEU B N 1
ATOM 3702 C CA . LEU B 1 93 ? -31.856 26.229 -72.507 1.00 9.23 85 LEU B CA 1
ATOM 3703 C C . LEU B 1 93 ? -31.209 26.794 -71.256 1.00 12.66 85 LEU B C 1
ATOM 3704 O O . LEU B 1 93 ? -30.024 27.127 -71.298 1.00 13.34 85 LEU B O 1
ATOM 3709 N N . ASP B 1 94 ? -31.934 26.879 -70.138 1.00 11.25 86 ASP B N 1
ATOM 3710 C CA . ASP B 1 94 ? -31.317 27.431 -68.941 1.00 9.11 86 ASP B CA 1
ATOM 3711 C C . ASP B 1 94 ? -30.389 26.405 -68.273 1.00 10.34 86 ASP B C 1
ATOM 3712 O O . ASP B 1 94 ? -30.436 25.200 -68.551 1.00 13.72 86 ASP B O 1
ATOM 3717 N N . THR B 1 95 ? -29.518 26.903 -67.387 1.00 11.33 87 THR B N 1
ATOM 3718 C CA . THR B 1 95 ? -28.458 26.075 -66.813 1.00 11.72 87 THR B CA 1
ATOM 3719 C C . THR B 1 95 ? -28.383 26.259 -65.308 1.00 12.56 87 THR B C 1
ATOM 3720 O O . THR B 1 95 ? -28.956 27.191 -64.732 1.00 14.14 87 THR B O 1
ATOM 3724 N N . GLN B 1 96 ? -27.595 25.383 -64.694 1.00 13.84 88 GLN B N 1
ATOM 3725 C CA . GLN B 1 96 ? -27.087 25.587 -63.347 1.00 16.39 88 GLN B CA 1
ATOM 3726 C C . GLN B 1 96 ? -26.092 26.751 -63.341 1.00 20.38 88 GLN B C 1
ATOM 3727 O O . GLN B 1 96 ? -25.687 27.237 -64.403 1.00 15.14 88 GLN B O 1
ATOM 3733 N N . PRO B 1 97 ? -25.667 27.215 -62.151 1.00 20.53 89 PRO B N 1
ATOM 3734 C CA . PRO B 1 97 ? -24.608 28.237 -62.101 1.00 20.07 89 PRO B CA 1
ATOM 3735 C C . PRO B 1 97 ? -23.364 27.888 -62.895 1.00 21.78 89 PRO B C 1
ATOM 3736 O O . PRO B 1 97 ? -22.736 28.773 -63.493 1.00 20.03 89 PRO B O 1
ATOM 3740 N N . GLU B 1 98 ? -22.971 26.624 -62.882 1.00 18.93 90 GLU B N 1
ATOM 3741 C CA . GLU B 1 98 ? -21.849 26.124 -63.671 1.00 17.72 90 GLU B CA 1
ATOM 3742 C C . GLU B 1 98 ? -22.373 24.926 -64.460 1.00 19.80 90 GLU B C 1
ATOM 3743 O O . GLU B 1 98 ? -22.175 23.774 -64.072 1.00 26.94 90 GLU B O 1
ATOM 3749 N N . GLY B 1 99 ? -23.050 25.205 -65.582 1.00 16.05 91 GLY B N 1
ATOM 3750 C CA . GLY B 1 99 ? -23.703 24.153 -66.336 1.00 13.86 91 GLY B CA 1
ATOM 3751 C C . GLY B 1 99 ? -22.796 23.548 -67.400 1.00 17.33 91 GLY B C 1
ATOM 3752 O O . GLY B 1 99 ? -21.771 24.112 -67.787 1.00 16.63 91 GLY B O 1
ATOM 3753 N N . GLY B 1 100 ? -23.162 22.348 -67.848 1.00 14.20 92 GLY B N 1
ATOM 3754 C CA . GLY B 1 100 ? -22.458 21.750 -68.958 1.00 12.77 92 GLY B CA 1
ATOM 3755 C C . GLY B 1 100 ? -22.978 22.250 -70.304 1.00 10.86 92 GLY B C 1
ATOM 3756 O O . GLY B 1 100 ? -24.004 22.916 -70.410 1.00 17.50 92 GLY B O 1
ATOM 3757 N N . ARG B 1 101 ? -22.213 21.923 -71.341 1.00 12.99 93 ARG B N 1
ATOM 3758 C CA A ARG B 1 101 ? -22.525 22.362 -72.694 0.50 10.54 93 ARG B CA 1
ATOM 3759 C CA B ARG B 1 101 ? -22.510 22.346 -72.701 0.50 10.68 93 ARG B CA 1
ATOM 3760 C C . ARG B 1 101 ? -23.565 21.494 -73.384 1.00 9.78 93 ARG B C 1
ATOM 3761 O O . ARG B 1 101 ? -23.942 21.802 -74.519 1.00 12.79 93 ARG B O 1
ATOM 3776 N N . PHE B 1 102 ? -24.033 20.411 -72.739 1.00 9.47 94 PHE B N 1
ATOM 3777 C CA . PHE B 1 102 ? -25.027 19.545 -73.364 1.00 11.69 94 PHE B CA 1
ATOM 3778 C C . PHE B 1 102 ? -26.316 19.396 -72.571 1.00 13.00 94 PHE B C 1
ATOM 3779 O O . PHE B 1 102 ? -27.348 19.129 -73.175 1.00 13.25 94 PHE B O 1
ATOM 3787 N N . ASP B 1 103 ? -26.276 19.544 -71.244 1.00 12.88 95 ASP B N 1
ATOM 3788 C CA . ASP B 1 103 ? -27.476 19.411 -70.415 1.00 9.61 95 ASP B CA 1
ATOM 3789 C C . ASP B 1 103 ? -28.554 20.371 -70.890 1.00 9.74 95 ASP B C 1
ATOM 3790 O O . ASP B 1 103 ? -28.345 21.593 -70.892 1.00 13.09 95 ASP B O 1
ATOM 3795 N N . GLY B 1 104 ? -29.726 19.835 -71.218 1.00 11.94 96 GLY B N 1
ATOM 3796 C CA . GLY B 1 104 ? -30.861 20.657 -71.656 1.00 9.49 96 GLY B CA 1
ATOM 3797 C C . GLY B 1 104 ? -30.768 21.160 -73.071 1.00 10.31 96 GLY B C 1
ATOM 3798 O O . GLY B 1 104 ? -31.689 20.972 -73.872 1.00 12.66 96 GLY B O 1
ATOM 3799 N N . VAL B 1 105 ? -29.658 21.806 -73.409 1.00 8.65 97 VAL B N 1
ATOM 3800 C CA . VAL B 1 105 ? -29.533 22.423 -74.716 1.00 8.51 97 VAL B CA 1
ATOM 3801 C C . VAL B 1 105 ? -29.528 21.376 -75.816 1.00 9.34 97 VAL B C 1
ATOM 3802 O O . VAL B 1 105 ? -30.043 21.631 -76.911 1.00 10.46 97 VAL B O 1
ATOM 3806 N N . TYR B 1 106 ? -28.935 20.193 -75.562 1.00 9.13 98 TYR B N 1
ATOM 3807 C CA . TYR B 1 106 ? -28.904 19.160 -76.599 1.00 7.48 98 TYR B CA 1
ATOM 3808 C C . TYR B 1 106 ? -30.309 18.857 -77.121 1.00 8.40 98 TYR B C 1
ATOM 3809 O O . TYR B 1 106 ? -30.523 18.804 -78.333 1.00 8.49 98 TYR B O 1
ATOM 3818 N N . GLY B 1 107 ? -31.289 18.694 -76.229 1.00 8.54 99 GLY B N 1
ATOM 3819 C CA . GLY B 1 107 ? -32.619 18.317 -76.694 1.00 9.13 99 GLY B CA 1
ATOM 3820 C C . GLY B 1 107 ? -33.354 19.422 -77.439 1.00 8.66 99 GLY B C 1
ATOM 3821 O O . GLY B 1 107 ? -34.136 19.148 -78.361 1.00 7.03 99 GLY B O 1
ATOM 3822 N N . VAL B 1 108 ? -33.120 20.679 -77.056 1.00 9.17 100 VAL B N 1
ATOM 3823 C CA . VAL B 1 108 ? -33.696 21.808 -77.777 1.00 9.07 100 VAL B CA 1
ATOM 3824 C C . VAL B 1 108 ? -33.099 21.900 -79.178 1.00 8.92 100 VAL B C 1
ATOM 3825 O O . VAL B 1 108 ? -33.821 22.019 -80.174 1.00 8.51 100 VAL B O 1
ATOM 3829 N N . LEU B 1 109 ? -31.777 21.826 -79.280 1.00 7.92 101 LEU B N 1
ATOM 3830 C CA . LEU B 1 109 ? -31.161 21.962 -80.590 1.00 6.84 101 LEU B CA 1
ATOM 3831 C C . LEU B 1 109 ? -31.288 20.715 -81.428 1.00 8.18 101 LEU B C 1
ATOM 3832 O O . LEU B 1 109 ? -31.242 20.808 -82.658 1.00 12.33 101 LEU B O 1
ATOM 3837 N N . ALA B 1 110 ? -31.523 19.566 -80.800 1.00 8.18 102 ALA B N 1
ATOM 3838 C CA . ALA B 1 110 ? -31.927 18.391 -81.563 1.00 6.49 102 ALA B CA 1
ATOM 3839 C C . ALA B 1 110 ? -33.262 18.639 -82.248 1.00 7.91 102 ALA B C 1
ATOM 3840 O O . ALA B 1 110 ? -33.429 18.312 -83.422 1.00 8.21 102 ALA B O 1
ATOM 3842 N N . GLY B 1 111 ? -34.206 19.265 -81.549 1.00 9.05 103 GLY B N 1
ATOM 3843 C CA . GLY B 1 111 ? -35.456 19.614 -82.200 1.00 13.52 103 GLY B CA 1
ATOM 3844 C C . GLY B 1 111 ? -35.248 20.539 -83.383 1.00 10.13 103 GLY B C 1
ATOM 3845 O O . GLY B 1 111 ? -35.853 20.353 -84.443 1.00 8.45 103 GLY B O 1
ATOM 3846 N N . LEU B 1 112 ? -34.400 21.555 -83.220 1.00 8.59 104 LEU B N 1
ATOM 3847 C CA . LEU B 1 112 ? -34.132 22.444 -84.348 1.00 11.07 104 LEU B CA 1
ATOM 3848 C C . LEU B 1 112 ? -33.528 21.669 -85.512 1.00 9.45 104 LEU B C 1
ATOM 3849 O O . LEU B 1 112 ? -33.887 21.886 -86.673 1.00 10.02 104 LEU B O 1
ATOM 3854 N N . GLU B 1 113 ? -32.604 20.750 -85.228 1.00 7.52 105 GLU B N 1
ATOM 3855 C CA . GLU B 1 113 ? -32.003 20.026 -86.339 1.00 11.79 105 GLU B CA 1
ATOM 3856 C C . GLU B 1 113 ? -33.028 19.109 -87.001 1.00 12.92 105 GLU B C 1
ATOM 3857 O O . GLU B 1 113 ? -32.997 18.927 -88.220 1.00 11.68 105 GLU B O 1
ATOM 3863 N N . VAL B 1 114 ? -33.943 18.525 -86.218 1.00 7.05 106 VAL B N 1
ATOM 3864 C CA . VAL B 1 114 ? -35.048 17.778 -86.812 1.00 9.06 106 VAL B CA 1
ATOM 3865 C C . VAL B 1 114 ? -35.777 18.627 -87.846 1.00 9.87 106 VAL B C 1
ATOM 3866 O O . VAL B 1 114 ? -36.023 18.194 -88.977 1.00 9.58 106 VAL B O 1
ATOM 3870 N N . VAL B 1 115 ? -36.113 19.856 -87.482 1.00 10.61 107 VAL B N 1
ATOM 3871 C CA . VAL B 1 115 ? -36.831 20.720 -88.410 1.00 10.24 107 VAL B CA 1
ATOM 3872 C C . VAL B 1 115 ? -35.960 21.066 -89.616 1.00 10.84 107 VAL B C 1
ATOM 3873 O O . VAL B 1 115 ? -36.430 21.030 -90.759 1.00 14.74 107 VAL B O 1
ATOM 3877 N N . ARG B 1 116 ? -34.685 21.386 -89.392 1.00 9.92 108 ARG B N 1
ATOM 3878 C CA . ARG B 1 116 ? -33.819 21.741 -90.515 1.00 10.02 108 ARG B CA 1
ATOM 3879 C C . ARG B 1 116 ? -33.685 20.575 -91.479 1.00 10.31 108 ARG B C 1
ATOM 3880 O O . ARG B 1 116 ? -33.654 20.763 -92.703 1.00 10.88 108 ARG B O 1
ATOM 3888 N N . THR B 1 117 ? -33.637 19.360 -90.937 1.00 10.37 109 THR B N 1
ATOM 3889 C CA . THR B 1 117 ? -33.602 18.166 -91.777 1.00 10.40 109 THR B CA 1
ATOM 3890 C C . THR B 1 117 ? -34.911 17.976 -92.547 1.00 10.33 109 THR B C 1
ATOM 3891 O O . THR B 1 117 ? -34.887 17.701 -93.756 1.00 12.29 109 THR B O 1
ATOM 3895 N N . LEU B 1 118 ? -36.057 18.164 -91.895 1.00 10.60 110 LEU B N 1
ATOM 3896 C CA . LEU B 1 118 ? -37.324 18.075 -92.619 1.00 9.60 110 LEU B CA 1
ATOM 3897 C C . LEU B 1 118 ? -37.412 19.124 -93.721 1.00 11.59 110 LEU B C 1
ATOM 3898 O O . LEU B 1 118 ? -37.925 18.841 -94.806 1.00 15.24 110 LEU B O 1
ATOM 3903 N N . ASN B 1 119 ? -36.910 20.337 -93.458 1.00 12.64 111 ASN B N 1
ATOM 3904 C CA . ASN B 1 119 ? -36.869 21.379 -94.481 1.00 11.67 111 ASN B CA 1
ATOM 3905 C C . ASN B 1 119 ? -36.003 20.956 -95.657 1.00 11.05 111 ASN B C 1
ATOM 3906 O O . ASN B 1 119 ? -36.403 21.104 -96.820 1.00 11.80 111 ASN B O 1
ATOM 3911 N N . ASP B 1 120 ? -34.807 20.422 -95.371 1.00 13.27 112 ASP B N 1
ATOM 3912 C CA . ASP B 1 120 ? -33.908 19.985 -96.436 1.00 16.82 112 ASP B CA 1
ATOM 3913 C C . ASP B 1 120 ? -34.538 18.885 -97.282 1.00 18.85 112 ASP B C 1
ATOM 3914 O O . ASP B 1 120 ? -34.331 18.838 -98.501 1.00 17.55 112 ASP B O 1
ATOM 3919 N N . ALA B 1 121 ? -35.288 17.980 -96.650 1.00 13.75 113 ALA B N 1
ATOM 3920 C CA . ALA B 1 121 ? -35.895 16.855 -97.351 1.00 15.47 113 ALA B CA 1
ATOM 3921 C C . ALA B 1 121 ? -37.221 17.196 -98.010 1.00 20.32 113 ALA B C 1
ATOM 3922 O O . ALA B 1 121 ? -37.785 16.341 -98.705 1.00 19.28 113 ALA B O 1
ATOM 3924 N N . GLY B 1 122 ? -37.744 18.398 -97.794 1.00 16.55 114 GLY B N 1
ATOM 3925 C CA . GLY B 1 122 ? -39.054 18.734 -98.321 1.00 19.12 114 GLY B CA 1
ATOM 3926 C C . GLY B 1 122 ? -40.208 17.977 -97.708 1.00 17.28 114 GLY B C 1
ATOM 3927 O O . GLY B 1 122 ? -41.209 17.731 -98.394 1.00 18.89 114 GLY B O 1
ATOM 3928 N N . ILE B 1 123 ? -40.119 17.621 -96.429 1.00 12.61 115 ILE B N 1
ATOM 3929 C CA . ILE B 1 123 ? -41.116 16.761 -95.794 1.00 15.68 115 ILE B CA 1
ATOM 3930 C C . ILE B 1 123 ? -42.118 17.635 -95.063 1.00 18.47 115 ILE B C 1
ATOM 3931 O O . ILE B 1 123 ? -41.739 18.518 -94.278 1.00 16.91 115 ILE B O 1
ATOM 3936 N N . VAL B 1 124 ? -43.401 17.384 -95.319 1.00 14.18 116 VAL B N 1
ATOM 3937 C CA . VAL B 1 124 ? -44.494 17.991 -94.580 1.00 15.68 116 VAL B CA 1
ATOM 3938 C C . VAL B 1 124 ? -45.104 16.910 -93.701 1.00 14.88 116 VAL B C 1
ATOM 3939 O O . VAL B 1 124 ? -45.419 15.821 -94.186 1.00 18.35 116 VAL B O 1
ATOM 3943 N N . THR B 1 125 ? -45.225 17.186 -92.413 1.00 12.41 117 THR B N 1
ATOM 3944 C CA . THR B 1 125 ? -45.797 16.191 -91.527 1.00 13.70 117 THR B CA 1
ATOM 3945 C C . THR B 1 125 ? -47.311 16.324 -91.543 1.00 15.42 117 THR B C 1
ATOM 3946 O O . THR B 1 125 ? -47.881 17.287 -92.069 1.00 17.74 117 THR B O 1
ATOM 3950 N N . ASP B 1 126 ? -47.978 15.305 -91.007 1.00 13.24 118 ASP B N 1
ATOM 3951 C CA A ASP B 1 126 ? -49.426 15.376 -90.843 0.63 13.38 118 ASP B CA 1
ATOM 3952 C CA B ASP B 1 126 ? -49.429 15.375 -90.841 0.37 13.81 118 ASP B CA 1
ATOM 3953 C C . ASP B 1 126 ? -49.766 16.211 -89.612 1.00 15.33 118 ASP B C 1
ATOM 3954 O O . ASP B 1 126 ? -50.351 17.296 -89.718 1.00 16.23 118 ASP B O 1
ATOM 3963 N N . LYS B 1 127 ? -49.403 15.716 -88.436 1.00 12.28 119 LYS B N 1
ATOM 3964 C CA . LYS B 1 127 ? -49.546 16.518 -87.240 1.00 12.44 119 LYS B CA 1
ATOM 3965 C C . LYS B 1 127 ? -48.465 17.589 -87.228 1.00 10.83 119 LYS B C 1
ATOM 3966 O O . LYS B 1 127 ? -47.347 17.359 -87.701 1.00 10.83 119 LYS B O 1
ATOM 3972 N N . PRO B 1 128 ? -48.763 18.762 -86.691 1.00 12.08 120 PRO B N 1
ATOM 3973 C CA . PRO B 1 128 ? -47.721 19.790 -86.556 1.00 9.39 120 PRO B CA 1
ATOM 3974 C C . PRO B 1 128 ? -46.642 19.372 -85.566 1.00 8.72 120 PRO B C 1
ATOM 3975 O O . PRO B 1 128 ? -46.846 18.526 -84.694 1.00 11.39 120 PRO B O 1
ATOM 3979 N N . LEU B 1 129 ? -45.460 19.978 -85.723 1.00 9.05 121 LEU B N 1
ATOM 3980 C CA . LEU B 1 129 ? -44.353 19.836 -84.787 1.00 11.16 121 LEU B CA 1
ATOM 3981 C C . LEU B 1 129 ? -44.162 21.140 -84.032 1.00 11.37 121 LEU B C 1
ATOM 3982 O O . LEU B 1 129 ? -44.348 22.226 -84.591 1.00 12.81 121 LEU B O 1
ATOM 3987 N N . GLU B 1 130 ? -43.772 21.029 -82.762 1.00 9.63 122 GLU B N 1
ATOM 3988 C CA . GLU B 1 130 ? -43.351 22.206 -82.015 1.00 7.11 122 GLU B CA 1
ATOM 3989 C C . GLU B 1 130 ? -42.095 21.845 -81.251 1.00 9.15 122 GLU B C 1
ATOM 3990 O O . GLU B 1 130 ? -41.938 20.699 -80.813 1.00 11.47 122 GLU B O 1
ATOM 3996 N N . ILE B 1 131 ? -41.192 22.801 -81.134 1.00 10.99 123 ILE B N 1
ATOM 3997 C CA . ILE B 1 131 ? -40.013 22.652 -80.293 1.00 8.50 123 ILE B CA 1
ATOM 3998 C C . ILE B 1 131 ? -40.208 23.596 -79.115 1.00 9.41 123 ILE B C 1
ATOM 3999 O O . ILE B 1 131 ? -40.668 24.731 -79.298 1.00 11.48 123 ILE B O 1
ATOM 4004 N N . VAL B 1 132 ? -39.878 23.133 -77.905 1.00 9.96 124 VAL B N 1
ATOM 4005 C CA . VAL B 1 132 ? -40.071 23.957 -76.718 1.00 8.53 124 VAL B CA 1
ATOM 4006 C C . VAL B 1 132 ? -38.814 23.965 -75.848 1.00 7.54 124 VAL B C 1
ATOM 4007 O O . VAL B 1 132 ? -38.122 22.945 -75.693 1.00 9.15 124 VAL B O 1
ATOM 4011 N N . SER B 1 133 ? -38.481 25.148 -75.339 1.00 8.91 125 SER B N 1
ATOM 4012 C CA . SER B 1 133 ? -37.533 25.285 -74.250 1.00 7.89 125 SER B CA 1
ATOM 4013 C C . SER B 1 133 ? -38.334 25.775 -73.042 1.00 9.33 125 SER B C 1
ATOM 4014 O O . SER B 1 133 ? -38.872 26.885 -73.065 1.00 12.04 125 SER B O 1
ATOM 4017 N N . TRP B 1 134 ? -38.405 24.954 -71.991 1.00 7.52 126 TRP B N 1
ATOM 4018 C CA . TRP B 1 134 ? -39.242 25.278 -70.835 1.00 10.38 126 TRP B CA 1
ATOM 4019 C C . TRP B 1 134 ? -38.517 26.231 -69.897 1.00 11.35 126 TRP B C 1
ATOM 4020 O O . TRP B 1 134 ? -37.310 26.091 -69.658 1.00 14.58 126 TRP B O 1
ATOM 4031 N N . THR B 1 135 ? -39.267 27.183 -69.336 1.00 11.30 127 THR B N 1
ATOM 4032 C CA . THR B 1 135 ? -38.688 28.133 -68.388 1.00 12.01 127 THR B CA 1
ATOM 4033 C C . THR B 1 135 ? -38.197 27.451 -67.118 1.00 11.24 127 THR B C 1
ATOM 4034 O O . THR B 1 135 ? -38.885 26.600 -66.546 1.00 11.36 127 THR B O 1
ATOM 4038 N N . ASN B 1 136 ? -37.009 27.874 -66.649 1.00 11.47 128 ASN B N 1
ATOM 4039 C CA . ASN B 1 136 ? -36.503 27.524 -65.311 1.00 11.89 128 ASN B CA 1
ATOM 4040 C C . ASN B 1 136 ? -36.618 26.027 -65.020 1.00 13.36 128 ASN B C 1
ATOM 4041 O O . ASN B 1 136 ? -37.116 25.609 -63.967 1.00 11.46 128 ASN B O 1
ATOM 4046 N N . GLU B 1 137 ? -36.119 25.205 -65.945 1.00 15.13 129 GLU B N 1
ATOM 4047 C CA . GLU B 1 137 ? -36.071 23.775 -65.655 1.00 11.86 129 GLU B CA 1
ATOM 4048 C C . GLU B 1 137 ? -35.144 23.476 -64.479 1.00 12.32 129 GLU B C 1
ATOM 4049 O O . GLU B 1 137 ? -35.404 22.553 -63.700 1.00 11.35 129 GLU B O 1
ATOM 4055 N N . GLU B 1 138 ? -34.065 24.250 -64.325 1.00 10.78 130 GLU B N 1
ATOM 4056 C CA . GLU B 1 138 ? -33.012 23.858 -63.398 1.00 12.82 130 GLU B CA 1
ATOM 4057 C C . GLU B 1 138 ? -33.351 24.067 -61.924 1.00 13.44 130 GLU B C 1
ATOM 4058 O O . GLU B 1 138 ? -32.697 23.457 -61.075 1.00 14.76 130 GLU B O 1
ATOM 4064 N N . GLY B 1 139 ? -34.322 24.916 -61.591 1.00 15.76 131 GLY B N 1
ATOM 4065 C CA . GLY B 1 139 ? -34.622 25.160 -60.190 1.00 15.30 131 GLY B CA 1
ATOM 4066 C C . GLY B 1 139 ? -33.510 25.817 -59.387 1.00 19.48 131 GLY B C 1
ATOM 4067 O O . GLY B 1 139 ? -33.463 25.663 -58.161 1.00 20.20 131 GLY B O 1
ATOM 4068 N N . ALA B 1 140 ? -32.605 26.543 -60.042 1.00 19.62 132 ALA B N 1
ATOM 4069 C CA . ALA B 1 140 ? -31.483 27.177 -59.353 1.00 14.86 132 ALA B CA 1
ATOM 4070 C C . ALA B 1 140 ? -31.818 28.611 -58.941 1.00 21.84 132 ALA B C 1
ATOM 4071 O O . ALA B 1 140 ? -31.712 28.972 -57.761 1.00 20.83 132 ALA B O 1
ATOM 4073 N N . ARG B 1 141 ? -32.204 29.449 -59.907 1.00 18.41 133 ARG B N 1
ATOM 4074 C CA . ARG B 1 141 ? -32.539 30.829 -59.577 1.00 19.33 133 ARG B CA 1
ATOM 4075 C C . ARG B 1 141 ? -33.885 30.919 -58.882 1.00 19.36 133 ARG B C 1
ATOM 4076 O O . ARG B 1 141 ? -34.031 31.655 -57.901 1.00 19.53 133 ARG B O 1
ATOM 4084 N N . PHE B 1 142 ? -34.872 30.179 -59.375 1.00 17.51 134 PHE B N 1
ATOM 4085 C CA . PHE B 1 142 ? -36.203 30.119 -58.793 1.00 18.31 134 PHE B CA 1
ATOM 4086 C C . PHE B 1 142 ? -36.533 28.673 -58.463 1.00 18.09 134 PHE B C 1
ATOM 4087 O O . PHE B 1 142 ? -36.099 27.756 -59.157 1.00 18.13 134 PHE B O 1
ATOM 4095 N N . ALA B 1 143 ? -37.344 28.476 -57.417 1.00 21.02 135 ALA B N 1
ATOM 4096 C CA . ALA B 1 143 ? -37.894 27.164 -57.139 1.00 19.64 135 ALA B CA 1
ATOM 4097 C C . ALA B 1 143 ? -39.312 27.068 -57.688 1.00 21.27 135 ALA B C 1
ATOM 4098 O O . ALA B 1 143 ? -40.051 28.057 -57.685 1.00 21.70 135 ALA B O 1
ATOM 4100 N N . PRO B 1 144 ? -39.749 25.894 -58.160 1.00 18.10 136 PRO B N 1
ATOM 4101 C CA . PRO B 1 144 ? -39.025 24.621 -58.181 1.00 17.32 136 PRO B CA 1
ATOM 4102 C C . PRO B 1 144 ? -38.264 24.351 -59.469 1.00 15.30 136 PRO B C 1
ATOM 4103 O O . PRO B 1 144 ? -38.327 25.126 -60.428 1.00 14.95 136 PRO B O 1
ATOM 4107 N N . ALA B 1 145 ? -37.577 23.212 -59.495 1.00 14.66 137 ALA B N 1
ATOM 4108 C CA . ALA B 1 145 ? -37.122 22.681 -60.768 1.00 16.14 137 ALA B CA 1
ATOM 4109 C C . ALA B 1 145 ? -38.336 22.383 -61.640 1.00 16.53 137 ALA B C 1
ATOM 4110 O O . ALA B 1 145 ? -39.448 22.163 -61.143 1.00 13.48 137 ALA B O 1
ATOM 4112 N N . MET B 1 146 ? -38.115 22.392 -62.957 1.00 13.38 138 MET B N 1
ATOM 4113 C CA . MET B 1 146 ? -39.172 22.085 -63.931 1.00 11.11 138 MET B CA 1
ATOM 4114 C C . MET B 1 146 ? -40.362 23.010 -63.735 1.00 13.15 138 MET B C 1
ATOM 4115 O O . MET B 1 146 ? -41.517 22.600 -63.884 1.00 12.49 138 MET B O 1
ATOM 4120 N N . LEU B 1 147 ? -40.072 24.275 -63.405 1.00 10.21 139 LEU B N 1
ATOM 4121 C CA . LEU B 1 147 ? -41.129 25.240 -63.118 1.00 12.88 139 LEU B CA 1
ATOM 4122 C C . LEU B 1 147 ? -42.015 25.469 -64.341 1.00 12.74 139 LEU B C 1
ATOM 4123 O O . LEU B 1 147 ? -43.246 25.435 -64.246 1.00 11.92 139 LEU B O 1
ATOM 4128 N N . GLY B 1 148 ? -41.402 25.709 -65.500 1.00 13.41 140 GLY B N 1
ATOM 4129 C CA . GLY B 1 148 ? -42.183 26.013 -66.694 1.00 9.09 140 GLY B CA 1
ATOM 4130 C C . GLY B 1 148 ? -43.058 24.848 -67.139 1.00 9.41 140 GLY B C 1
ATOM 4131 O O . GLY B 1 148 ? -44.224 25.036 -67.490 1.00 13.00 140 GLY B O 1
ATOM 4132 N N . SER B 1 149 ? -42.508 23.632 -67.146 1.00 11.47 141 SER B N 1
ATOM 4133 C CA . SER B 1 149 ? -43.337 22.495 -67.536 1.00 10.46 141 SER B CA 1
ATOM 4134 C C . SER B 1 149 ? -44.365 22.159 -66.461 1.00 12.41 141 SER B C 1
ATOM 4135 O O . SER B 1 149 ? -45.480 21.741 -66.794 1.00 11.67 141 SER B O 1
ATOM 4138 N N . ALA B 1 150 ? -44.040 22.353 -65.176 1.00 9.73 142 ALA B N 1
ATOM 4139 C CA . ALA B 1 150 ? -45.064 22.188 -64.136 1.00 12.08 142 ALA B CA 1
ATOM 4140 C C . ALA B 1 150 ? -46.235 23.151 -64.334 1.00 15.20 142 ALA B C 1
ATOM 4141 O O . ALA B 1 150 ? -47.395 22.781 -64.102 1.00 13.96 142 ALA B O 1
ATOM 4143 N N . VAL B 1 151 ? -45.962 24.399 -64.739 1.00 14.00 143 VAL B N 1
ATOM 4144 C CA . VAL B 1 151 ? -47.065 25.329 -65.005 1.00 10.97 143 VAL B CA 1
ATOM 4145 C C . VAL B 1 151 ? -47.839 24.887 -66.241 1.00 11.34 143 VAL B C 1
ATOM 4146 O O . VAL B 1 151 ? -49.073 24.879 -66.244 1.00 12.45 143 VAL B O 1
ATOM 4150 N N . PHE B 1 152 ? -47.129 24.478 -67.297 1.00 11.84 144 PHE B N 1
ATOM 4151 C CA . PHE B 1 152 ? -47.789 23.982 -68.507 1.00 13.04 144 PHE B CA 1
ATOM 4152 C C . PHE B 1 152 ? -48.742 22.824 -68.215 1.00 14.32 144 PHE B C 1
ATOM 4153 O O . PHE B 1 152 ? -49.865 22.773 -68.759 1.00 11.11 144 PHE B O 1
ATOM 4161 N N . THR B 1 153 ? -48.326 21.876 -67.369 1.00 9.97 145 THR B N 1
ATOM 4162 C CA . THR B 1 153 ? -49.166 20.713 -67.092 1.00 13.22 145 THR B CA 1
ATOM 4163 C C . THR B 1 153 ? -50.205 20.955 -66.002 1.00 17.16 145 THR B C 1
ATOM 4164 O O . THR B 1 153 ? -51.008 20.059 -65.732 1.00 17.94 145 THR B O 1
ATOM 4168 N N . GLY B 1 154 ? -50.216 22.120 -65.368 1.00 12.91 146 GLY B N 1
ATOM 4169 C CA . GLY B 1 154 ? -51.163 22.392 -64.305 1.00 15.15 146 GLY B CA 1
ATOM 4170 C C . GLY B 1 154 ? -50.734 21.914 -62.928 1.00 16.30 146 GLY B C 1
ATOM 4171 O O . GLY B 1 154 ? -51.517 22.027 -61.977 1.00 17.92 146 GLY B O 1
ATOM 4172 N N . ALA B 1 155 ? -49.511 21.390 -62.793 1.00 16.50 147 ALA B N 1
ATOM 4173 C CA . ALA B 1 155 ? -49.029 20.908 -61.504 1.00 17.20 147 ALA B CA 1
ATOM 4174 C C . ALA B 1 155 ? -48.667 22.067 -60.583 1.00 18.56 147 ALA B C 1
ATOM 4175 O O . ALA B 1 155 ? -48.724 21.926 -59.353 1.00 17.96 147 ALA B O 1
ATOM 4177 N N . LEU B 1 156 ? -48.330 23.220 -61.160 1.00 14.60 148 LEU B N 1
ATOM 4178 C CA . LEU B 1 156 ? -47.976 24.430 -60.418 1.00 15.40 148 LEU B CA 1
ATOM 4179 C C . LEU B 1 156 ? -48.850 25.557 -60.955 1.00 18.81 148 LEU B C 1
ATOM 4180 O O . LEU B 1 156 ? -48.779 25.868 -62.160 1.00 19.16 148 LEU B O 1
ATOM 4185 N N . PRO B 1 157 ? -49.684 26.193 -60.130 1.00 18.95 149 PRO B N 1
ATOM 4186 C CA . PRO B 1 157 ? -50.503 27.305 -60.636 1.00 17.98 149 PRO B CA 1
ATOM 4187 C C . PRO B 1 157 ? -49.643 28.465 -61.132 1.00 20.11 149 PRO B C 1
ATOM 4188 O O . PRO B 1 157 ? -48.597 28.778 -60.558 1.00 20.36 149 PRO B O 1
ATOM 4192 N N . LEU B 1 158 ? -50.120 29.115 -62.204 1.00 19.24 150 LEU B N 1
ATOM 4193 C CA . LEU B 1 158 ? -49.381 30.215 -62.830 1.00 18.18 150 LEU B CA 1
ATOM 4194 C C . LEU B 1 158 ? -49.096 31.344 -61.848 1.00 17.16 150 LEU B C 1
ATOM 4195 O O . LEU B 1 158 ? -47.980 31.866 -61.813 1.00 17.74 150 LEU B O 1
ATOM 4200 N N . ASP B 1 159 ? -50.094 31.749 -61.044 1.00 16.44 151 ASP B N 1
ATOM 4201 C CA . ASP B 1 159 ? -49.848 32.853 -60.117 1.00 18.92 151 ASP B CA 1
ATOM 4202 C C . ASP B 1 159 ? -48.825 32.482 -59.052 1.00 21.07 151 ASP B C 1
ATOM 4203 O O . ASP B 1 159 ? -48.041 33.336 -58.623 1.00 20.96 151 ASP B O 1
ATOM 4208 N N . ASP B 1 160 ? -48.803 31.220 -58.613 1.00 22.93 152 ASP B N 1
ATOM 4209 C CA . ASP B 1 160 ? -47.780 30.827 -57.650 1.00 18.32 152 ASP B CA 1
ATOM 4210 C C . ASP B 1 160 ? -46.397 30.911 -58.279 1.00 20.40 152 ASP B C 1
ATOM 4211 O O . ASP B 1 160 ? -45.451 31.405 -57.656 1.00 23.07 152 ASP B O 1
ATOM 4216 N N . ALA B 1 161 ? -46.278 30.489 -59.542 1.00 18.43 153 ALA B N 1
ATOM 4217 C CA . ALA B 1 161 ? -44.986 30.553 -60.222 1.00 15.49 153 ALA B CA 1
ATOM 4218 C C . ALA B 1 161 ? -44.521 31.991 -60.415 1.00 18.55 153 ALA B C 1
ATOM 4219 O O . ALA B 1 161 ? -43.347 32.301 -60.192 1.00 18.01 153 ALA B O 1
ATOM 4221 N N . LEU B 1 162 ? -45.420 32.877 -60.847 1.00 18.80 154 LEU B N 1
ATOM 4222 C CA . LEU B 1 162 ? -45.026 34.257 -61.102 1.00 16.61 154 LEU B CA 1
ATOM 4223 C C . LEU B 1 162 ? -44.542 34.952 -59.841 1.00 21.77 154 LEU B C 1
ATOM 4224 O O . LEU B 1 162 ? -43.752 35.906 -59.928 1.00 22.45 154 LEU B O 1
ATOM 4229 N N . ALA B 1 163 ? -44.983 34.487 -58.672 1.00 19.04 155 ALA B N 1
ATOM 4230 C CA . ALA B 1 163 ? -44.630 35.120 -57.407 1.00 23.30 155 ALA B CA 1
ATOM 4231 C C . ALA B 1 163 ? -43.366 34.539 -56.777 1.00 22.24 155 ALA B C 1
ATOM 4232 O O . ALA B 1 163 ? -42.892 35.074 -55.767 1.00 22.94 155 ALA B O 1
ATOM 4234 N N . ARG B 1 164 ? -42.823 33.452 -57.326 1.00 22.65 156 ARG B N 1
ATOM 4235 C CA . ARG B 1 164 ? -41.580 32.894 -56.807 1.00 18.03 156 ARG B CA 1
ATOM 4236 C C . ARG B 1 164 ? -40.477 33.938 -56.883 1.00 24.38 156 ARG B C 1
ATOM 4237 O O . ARG B 1 164 ? -40.357 34.673 -57.869 1.00 27.06 156 ARG B O 1
ATOM 4245 N N . GLN B 1 165 ? -39.693 34.028 -55.820 1.00 20.96 157 GLN B N 1
ATOM 4246 C CA . GLN B 1 165 ? -38.642 35.021 -55.727 1.00 25.63 157 GLN B CA 1
ATOM 4247 C C . GLN B 1 165 ? -37.290 34.331 -55.752 1.00 23.88 157 GLN B C 1
ATOM 4248 O O . GLN B 1 165 ? -37.132 33.230 -55.222 1.00 24.13 157 GLN B O 1
ATOM 4254 N N . ASP B 1 166 ? -36.313 34.989 -56.364 1.00 22.13 158 ASP B N 1
ATOM 4255 C CA . ASP B 1 166 ? -34.956 34.472 -56.313 1.00 18.46 158 ASP B CA 1
ATOM 4256 C C . ASP B 1 166 ? -34.282 34.956 -55.026 1.00 21.94 158 ASP B C 1
ATOM 4257 O O . ASP B 1 166 ? -34.900 35.616 -54.188 1.00 27.09 158 ASP B O 1
ATOM 4262 N N . ALA B 1 167 ? -32.988 34.657 -54.877 1.00 23.98 159 ALA B N 1
ATOM 4263 C CA . ALA B 1 167 ? -32.284 35.030 -53.650 1.00 26.78 159 ALA B CA 1
ATOM 4264 C C . ALA B 1 167 ? -32.216 36.541 -53.433 1.00 31.20 159 ALA B C 1
ATOM 4265 O O . ALA B 1 167 ? -32.018 36.990 -52.294 1.00 36.32 159 ALA B O 1
ATOM 4267 N N . GLU B 1 168 ? -32.375 37.334 -54.487 1.00 30.74 160 GLU B N 1
ATOM 4268 C CA . GLU B 1 168 ? -32.343 38.785 -54.390 1.00 26.60 160 GLU B CA 1
ATOM 4269 C C . GLU B 1 168 ? -33.728 39.403 -54.191 1.00 32.12 160 GLU B C 1
ATOM 4270 O O . GLU B 1 168 ? -33.843 40.632 -54.137 1.00 37.50 160 GLU B O 1
ATOM 4276 N N . GLY B 1 169 ? -34.777 38.588 -54.072 1.00 29.07 161 GLY B N 1
ATOM 4277 C CA . GLY B 1 169 ? -36.118 39.088 -53.859 1.00 23.87 161 GLY B CA 1
ATOM 4278 C C . GLY B 1 169 ? -36.886 39.395 -55.120 1.00 24.72 161 GLY B C 1
ATOM 4279 O O . GLY B 1 169 ? -38.051 39.815 -55.031 1.00 29.07 161 GLY B O 1
ATOM 4280 N N . ILE B 1 170 ? -36.283 39.186 -56.285 1.00 21.29 162 ILE B N 1
ATOM 4281 C CA . ILE B 1 170 ? -36.920 39.466 -57.565 1.00 24.71 162 ILE B CA 1
ATOM 4282 C C . ILE B 1 170 ? -37.922 38.368 -57.883 1.00 27.44 162 ILE B C 1
ATOM 4283 O O . ILE B 1 170 ? -37.601 37.180 -57.791 1.00 22.63 162 ILE B O 1
ATOM 4288 N N . THR B 1 171 ? -39.127 38.761 -58.284 1.00 19.84 163 THR B N 1
ATOM 4289 C CA . THR B 1 171 ? -40.115 37.762 -58.640 1.00 22.04 163 THR B CA 1
ATOM 4290 C C . THR B 1 171 ? -39.870 37.234 -60.051 1.00 23.48 163 THR B C 1
ATOM 4291 O O . THR B 1 171 ? -39.286 37.907 -60.907 1.00 22.01 163 THR B O 1
ATOM 4295 N N . LEU B 1 172 ? -40.353 36.016 -60.295 1.00 17.34 164 LEU B N 1
ATOM 4296 C CA . LEU B 1 172 ? -40.243 35.471 -61.643 1.00 15.72 164 LEU B CA 1
ATOM 4297 C C . LEU B 1 172 ? -41.005 36.333 -62.645 1.00 16.67 164 LEU B C 1
ATOM 4298 O O . LEU B 1 172 ? -40.551 36.532 -63.775 1.00 18.03 164 LEU B O 1
ATOM 4303 N N . GLY B 1 173 ? -42.179 36.839 -62.263 1.00 17.48 165 GLY B N 1
ATOM 4304 C CA . GLY B 1 173 ? -42.892 37.743 -63.160 1.00 18.39 165 GLY B CA 1
ATOM 4305 C C . GLY B 1 173 ? -42.078 38.980 -63.500 1.00 19.13 165 GLY B C 1
ATOM 4306 O O . GLY B 1 173 ? -41.988 39.385 -64.664 1.00 17.61 165 GLY B O 1
ATOM 4307 N N . ALA B 1 174 ? -41.485 39.608 -62.483 1.00 17.75 166 ALA B N 1
ATOM 4308 C CA . ALA B 1 174 ? -40.595 40.736 -62.744 1.00 19.55 166 ALA B CA 1
ATOM 4309 C C . ALA B 1 174 ? -39.447 40.325 -63.657 1.00 24.44 166 ALA B C 1
ATOM 4310 O O . ALA B 1 174 ? -39.044 41.088 -64.545 1.00 20.47 166 ALA B O 1
ATOM 4312 N N . ALA B 1 175 ? -38.912 39.110 -63.463 1.00 19.85 167 ALA B N 1
ATOM 4313 C CA . ALA B 1 175 ? -37.792 38.666 -64.291 1.00 19.97 167 ALA B CA 1
ATOM 4314 C C . ALA B 1 175 ? -38.238 38.405 -65.725 1.00 17.67 167 ALA B C 1
ATOM 4315 O O . ALA B 1 175 ? -37.472 38.641 -66.671 1.00 18.00 167 ALA B O 1
ATOM 4317 N N . LEU B 1 176 ? -39.456 37.890 -65.903 1.00 17.01 168 LEU B N 1
ATOM 4318 C CA . LEU B 1 176 ? -40.009 37.744 -67.250 1.00 16.76 168 LEU B CA 1
ATOM 4319 C C . LEU B 1 176 ? -40.112 39.100 -67.938 1.00 17.63 168 LEU B C 1
ATOM 4320 O O . LEU B 1 176 ? -39.793 39.228 -69.129 1.00 19.80 168 LEU B O 1
ATOM 4325 N N . ASP B 1 177 ? -40.561 40.120 -67.201 1.00 20.71 169 ASP B N 1
ATOM 4326 C CA . ASP B 1 177 ? -40.683 41.457 -67.773 1.00 18.60 169 ASP B CA 1
ATOM 4327 C C . ASP B 1 177 ? -39.315 42.017 -68.156 1.00 24.26 169 ASP B C 1
ATOM 4328 O O . ASP B 1 177 ? -39.169 42.648 -69.210 1.00 24.48 169 ASP B O 1
ATOM 4333 N N . ALA B 1 178 ? -38.303 41.780 -67.319 1.00 23.12 170 ALA B N 1
ATOM 4334 C CA . ALA B 1 178 ? -36.945 42.221 -67.637 1.00 25.51 170 ALA B CA 1
ATOM 4335 C C . ALA B 1 178 ? -36.394 41.488 -68.853 1.00 26.64 170 ALA B C 1
ATOM 4336 O O . ALA B 1 178 ? -35.671 42.077 -69.667 1.00 26.32 170 ALA B O 1
ATOM 4338 N N . CYS B 1 179 ? -36.719 40.195 -68.976 1.00 26.70 171 CYS B N 1
ATOM 4339 C CA . CYS B 1 179 ? -36.342 39.354 -70.112 1.00 22.66 171 CYS B CA 1
ATOM 4340 C C . CYS B 1 179 ? -37.084 39.745 -71.385 1.00 26.35 171 CYS B C 1
ATOM 4341 O O . CYS B 1 179 ? -36.582 39.487 -72.485 1.00 27.10 171 CYS B O 1
ATOM 4344 N N . GLY B 1 180 ? -38.247 40.381 -71.256 1.00 22.94 172 GLY B N 1
ATOM 4345 C CA . GLY B 1 180 ? -39.113 40.617 -72.398 1.00 17.26 172 GLY B CA 1
ATOM 4346 C C . GLY B 1 180 ? -39.785 39.355 -72.896 1.00 24.65 172 GLY B C 1
ATOM 4347 O O . GLY B 1 180 ? -40.135 39.266 -74.075 1.00 27.74 172 GLY B O 1
ATOM 4348 N N . CYS B 1 181 ? -39.975 38.358 -72.032 1.00 16.16 173 CYS B N 1
ATOM 4349 C CA . CYS B 1 181 ? -40.517 37.108 -72.534 1.00 19.18 173 CYS B CA 1
ATOM 4350 C C . CYS B 1 181 ? -41.740 36.658 -71.737 1.00 14.93 173 CYS B C 1
ATOM 4351 O O . CYS B 1 181 ? -42.002 35.462 -71.609 1.00 16.55 173 CYS B O 1
ATOM 4354 N N . ARG B 1 182 ? -42.515 37.606 -71.222 1.00 15.37 174 ARG B N 1
ATOM 4355 C CA . ARG B 1 182 ? -43.838 37.321 -70.664 1.00 14.74 174 ARG B CA 1
ATOM 4356 C C . ARG B 1 182 ? -44.868 37.334 -71.793 1.00 19.19 174 ARG B C 1
ATOM 4357 O O . ARG B 1 182 ? -45.327 38.402 -72.209 1.00 20.06 174 ARG B O 1
ATOM 4365 N N . GLY B 1 183 ? -45.247 36.154 -72.279 1.00 17.60 175 GLY B N 1
ATOM 4366 C CA . GLY B 1 183 ? -46.283 36.079 -73.291 1.00 12.38 175 GLY B CA 1
ATOM 4367 C C . GLY B 1 183 ? -47.643 36.336 -72.675 1.00 17.15 175 GLY B C 1
ATOM 4368 O O . GLY B 1 183 ? -47.810 36.367 -71.450 1.00 16.81 175 GLY B O 1
ATOM 4369 N N . THR B 1 184 ? -48.634 36.584 -73.547 1.00 14.85 176 THR B N 1
ATOM 4370 C CA . THR B 1 184 ? -49.999 36.814 -73.082 1.00 15.01 176 THR B CA 1
ATOM 4371 C C . THR B 1 184 ? -50.827 35.536 -73.020 1.00 15.56 176 THR B C 1
ATOM 4372 O O . THR B 1 184 ? -51.865 35.537 -72.355 1.00 20.93 176 THR B O 1
ATOM 4376 N N . ARG B 1 185 ? -50.374 34.452 -73.657 1.00 16.64 177 ARG B N 1
ATOM 4377 C CA . ARG B 1 185 ? -51.180 33.242 -73.800 1.00 17.87 177 ARG B CA 1
ATOM 4378 C C . ARG B 1 185 ? -51.068 32.372 -72.550 1.00 18.14 177 ARG B C 1
ATOM 4379 O O . ARG B 1 185 ? -49.969 32.129 -72.062 1.00 14.26 177 ARG B O 1
ATOM 4387 N N . ALA B 1 186 ? -52.205 31.916 -72.022 1.00 16.87 178 ALA B N 1
ATOM 4388 C CA . ALA B 1 186 ? -52.160 31.061 -70.841 1.00 20.43 178 ALA B CA 1
ATOM 4389 C C . ALA B 1 186 ? -51.392 29.780 -71.157 1.00 13.26 178 ALA B C 1
ATOM 4390 O O . ALA B 1 186 ? -51.590 29.191 -72.228 1.00 15.96 178 ALA B O 1
ATOM 4392 N N . PRO B 1 187 ? -50.515 29.311 -70.261 1.00 16.72 179 PRO B N 1
ATOM 4393 C CA . PRO B 1 187 ? -49.773 28.075 -70.553 1.00 11.45 179 PRO B CA 1
ATOM 4394 C C . PRO B 1 187 ? -50.690 26.865 -70.605 1.00 11.61 179 PRO B C 1
ATOM 4395 O O . PRO B 1 187 ? -51.694 26.781 -69.897 1.00 20.88 179 PRO B O 1
ATOM 4399 N N . GLY B 1 188 ? -50.345 25.936 -71.483 1.00 13.66 180 GLY B N 1
ATOM 4400 C CA . GLY B 1 188 ? -51.098 24.710 -71.662 1.00 12.46 180 GLY B CA 1
ATOM 4401 C C . GLY B 1 188 ? -51.525 24.537 -73.100 1.00 13.65 180 GLY B C 1
ATOM 4402 O O . GLY B 1 188 ? -51.143 25.298 -73.995 1.00 19.09 180 GLY B O 1
ATOM 4403 N N . GLY B 1 189 ? -52.322 23.507 -73.325 1.00 21.00 181 GLY B N 1
ATOM 4404 C CA . GLY B 1 189 ? -52.840 23.258 -74.651 1.00 20.28 181 GLY B CA 1
ATOM 4405 C C . GLY B 1 189 ? -52.649 21.812 -75.046 1.00 17.34 181 GLY B C 1
ATOM 4406 O O . GLY B 1 189 ? -51.849 21.099 -74.423 1.00 16.15 181 GLY B O 1
ATOM 4407 N N . ALA B 1 190 ? -53.361 21.388 -76.090 1.00 15.95 182 ALA B N 1
ATOM 4408 C CA . ALA B 1 190 ? -53.370 19.988 -76.493 1.00 16.96 182 ALA B CA 1
ATOM 4409 C C . ALA B 1 190 ? -52.026 19.591 -77.068 1.00 11.63 182 ALA B C 1
ATOM 4410 O O . ALA B 1 190 ? -51.396 20.361 -77.804 1.00 17.93 182 ALA B O 1
ATOM 4412 N N . VAL B 1 191 ? -51.554 18.401 -76.690 1.00 12.43 183 VAL B N 1
ATOM 4413 C CA . VAL B 1 191 ? -50.286 17.862 -77.180 1.00 11.58 183 VAL B CA 1
ATOM 4414 C C . VAL B 1 191 ? -50.513 16.400 -77.545 1.00 13.39 183 VAL B C 1
ATOM 4415 O O . VAL B 1 191 ? -51.031 15.635 -76.726 1.00 17.36 183 VAL B O 1
ATOM 4419 N N . ASP B 1 192 ? -50.124 16.006 -78.760 1.00 10.55 184 ASP B N 1
ATOM 4420 C CA . ASP B 1 192 ? -50.284 14.604 -79.155 1.00 9.12 184 ASP B CA 1
ATOM 4421 C C . ASP B 1 192 ? -49.277 13.703 -78.454 1.00 15.46 184 ASP B C 1
ATOM 4422 O O . ASP B 1 192 ? -49.612 12.579 -78.054 1.00 13.53 184 ASP B O 1
ATOM 4427 N N . ALA B 1 193 ? -48.029 14.150 -78.367 1.00 12.77 185 ALA B N 1
ATOM 4428 C CA . ALA B 1 193 ? -46.960 13.383 -77.742 1.00 7.91 185 ALA B CA 1
ATOM 4429 C C . ALA B 1 193 ? -45.828 14.345 -77.454 1.00 10.94 185 ALA B C 1
ATOM 4430 O O . ALA B 1 193 ? -45.712 15.395 -78.093 1.00 9.85 185 ALA B O 1
ATOM 4432 N N . TYR B 1 194 ? -45.004 13.984 -76.465 1.00 8.55 186 TYR B N 1
ATOM 4433 C CA . TYR B 1 194 ? -43.868 14.806 -76.072 1.00 9.90 186 TYR B CA 1
ATOM 4434 C C . TYR B 1 194 ? -42.636 13.926 -76.106 1.00 7.25 186 TYR B C 1
ATOM 4435 O O . TYR B 1 194 ? -42.613 12.861 -75.479 1.00 7.41 186 TYR B O 1
ATOM 4444 N N . PHE B 1 195 ? -41.611 14.375 -76.825 1.00 8.69 187 PHE B N 1
ATOM 4445 C CA . PHE B 1 195 ? -40.335 13.667 -76.874 1.00 7.27 187 PHE B CA 1
ATOM 4446 C C . PHE B 1 195 ? -39.212 14.573 -76.379 1.00 7.66 187 PHE B C 1
ATOM 4447 O O . PHE B 1 195 ? -39.175 15.767 -76.691 1.00 10.55 187 PHE B O 1
ATOM 4455 N N . GLU B 1 196 ? -38.261 14.008 -75.628 1.00 8.39 188 GLU B N 1
ATOM 4456 C CA . GLU B 1 196 ? -37.137 14.804 -75.143 1.00 7.19 188 GLU B CA 1
ATOM 4457 C C . GLU B 1 196 ? -35.869 13.992 -75.299 1.00 12.06 188 GLU B C 1
ATOM 4458 O O . GLU B 1 196 ? -35.794 12.878 -74.773 1.00 8.65 188 GLU B O 1
ATOM 4464 N N . ALA B 1 197 ? -34.886 14.543 -76.016 1.00 7.84 189 ALA B N 1
ATOM 4465 C CA . ALA B 1 197 ? -33.563 13.935 -76.054 1.00 9.30 189 ALA B CA 1
ATOM 4466 C C . ALA B 1 197 ? -32.684 14.569 -74.986 1.00 9.54 189 ALA B C 1
ATOM 4467 O O . ALA B 1 197 ? -32.744 15.781 -74.748 1.00 8.99 189 ALA B O 1
ATOM 4469 N N . HIS B 1 198 ? -31.845 13.751 -74.337 1.00 7.65 190 HIS B N 1
ATOM 4470 C CA . HIS B 1 198 ? -31.015 14.269 -73.253 1.00 8.00 190 HIS B CA 1
ATOM 4471 C C . HIS B 1 198 ? -29.792 13.381 -73.081 1.00 8.66 190 HIS B C 1
ATOM 4472 O O . HIS B 1 198 ? -29.837 12.181 -73.358 1.00 9.53 190 HIS B O 1
ATOM 4479 N N . ILE B 1 199 ? -28.698 13.976 -72.614 1.00 11.81 191 ILE B N 1
ATOM 4480 C CA . ILE B 1 199 ? -27.584 13.134 -72.183 1.00 12.49 191 ILE B CA 1
ATOM 4481 C C . ILE B 1 199 ? -28.012 12.342 -70.948 1.00 12.71 191 ILE B C 1
ATOM 4482 O O . ILE B 1 199 ? -28.857 12.775 -70.160 1.00 11.06 191 ILE B O 1
ATOM 4487 N N . GLU B 1 200 ? -27.444 11.148 -70.794 1.00 11.10 192 GLU B N 1
ATOM 4488 C CA . GLU B 1 200 ? -27.840 10.256 -69.695 1.00 9.97 192 GLU B CA 1
ATOM 4489 C C . GLU B 1 200 ? -27.673 10.885 -68.312 1.00 12.85 192 GLU B C 1
ATOM 4490 O O . GLU B 1 200 ? -28.461 10.600 -67.400 1.00 14.35 192 GLU B O 1
ATOM 4496 N N . GLN B 1 201 ? -26.629 11.682 -68.115 1.00 12.82 193 GLN B N 1
ATOM 4497 C CA . GLN B 1 201 ? -26.184 12.152 -66.790 1.00 14.15 193 GLN B CA 1
ATOM 4498 C C . GLN B 1 201 ? -25.822 11.006 -65.847 1.00 13.38 193 GLN B C 1
ATOM 4499 O O . GLN B 1 201 ? -25.857 11.155 -64.619 1.00 14.01 193 GLN B O 1
ATOM 4505 N N . GLY B 1 202 ? -25.445 9.875 -66.410 1.00 13.19 194 GLY B N 1
ATOM 4506 C CA . GLY B 1 202 ? -25.025 8.714 -65.654 1.00 13.62 194 GLY B CA 1
ATOM 4507 C C . GLY B 1 202 ? -24.039 7.935 -66.505 1.00 11.49 194 GLY B C 1
ATOM 4508 O O . GLY B 1 202 ? -23.770 8.288 -67.654 1.00 15.70 194 GLY B O 1
ATOM 4509 N N . PRO B 1 203 ? -23.482 6.855 -65.960 1.00 13.52 195 PRO B N 1
ATOM 4510 C CA . PRO B 1 203 ? -22.369 6.148 -66.618 1.00 10.56 195 PRO B CA 1
ATOM 4511 C C . PRO B 1 203 ? -22.753 4.930 -67.445 1.00 16.90 195 PRO B C 1
ATOM 4512 O O . PRO B 1 203 ? -21.854 4.330 -68.055 1.00 19.12 195 PRO B O 1
ATOM 4516 N N . VAL B 1 204 ? -24.035 4.547 -67.480 1.00 14.23 196 VAL B N 1
ATOM 4517 C CA . VAL B 1 204 ? -24.402 3.220 -67.985 1.00 12.80 196 VAL B CA 1
ATOM 4518 C C . VAL B 1 204 ? -24.156 3.101 -69.484 1.00 15.63 196 VAL B C 1
ATOM 4519 O O . VAL B 1 204 ? -23.544 2.135 -69.955 1.00 15.18 196 VAL B O 1
ATOM 4523 N N . LEU B 1 205 ? -24.679 4.043 -70.271 1.00 13.08 197 LEU B N 1
ATOM 4524 C CA . LEU B 1 205 ? -24.556 3.871 -71.713 1.00 10.51 197 LEU B CA 1
ATOM 4525 C C . LEU B 1 205 ? -23.097 3.960 -72.146 1.00 12.41 197 LEU B C 1
ATOM 4526 O O . LEU B 1 205 ? -22.647 3.186 -73.003 1.00 16.53 197 LEU B O 1
ATOM 4531 N N . GLU B 1 206 ? -22.344 4.901 -71.565 1.00 13.01 198 GLU B N 1
ATOM 4532 C CA . GLU B 1 206 ? -20.940 5.036 -71.933 1.00 15.84 198 GLU B CA 1
ATOM 4533 C C . GLU B 1 206 ? -20.153 3.790 -71.542 1.00 20.05 198 GLU B C 1
ATOM 4534 O O . GLU B 1 206 ? -19.337 3.294 -72.326 1.00 19.49 198 GLU B O 1
ATOM 4540 N N . ALA B 1 207 ? -20.423 3.247 -70.351 1.00 16.39 199 ALA B N 1
ATOM 4541 C CA . ALA B 1 207 ? -19.705 2.068 -69.878 1.00 20.87 199 ALA B CA 1
ATOM 4542 C C . ALA B 1 207 ? -20.016 0.839 -70.720 1.00 21.40 199 ALA B C 1
ATOM 4543 O O . ALA B 1 207 ? -19.156 -0.033 -70.880 1.00 25.02 199 ALA B O 1
ATOM 4545 N N . ASN B 1 208 ? -21.225 0.740 -71.253 1.00 20.08 200 ASN B N 1
ATOM 4546 C CA . ASN B 1 208 ? -21.634 -0.408 -72.055 1.00 18.06 200 ASN B CA 1
ATOM 4547 C C . ASN B 1 208 ? -21.408 -0.229 -73.547 1.00 26.45 200 ASN B C 1
ATOM 4548 O O . ASN B 1 208 ? -21.680 -1.162 -74.310 1.00 26.21 200 ASN B O 1
ATOM 4553 N N . GLY B 1 209 ? -20.951 0.937 -73.994 1.00 22.35 201 GLY B N 1
ATOM 4554 C CA . GLY B 1 209 ? -20.909 1.160 -75.424 1.00 21.07 201 GLY B CA 1
ATOM 4555 C C . GLY B 1 209 ? -22.284 1.216 -76.054 1.00 21.56 201 GLY B C 1
ATOM 4556 O O . GLY B 1 209 ? -22.438 0.885 -77.231 1.00 23.26 201 GLY B O 1
ATOM 4557 N N . THR B 1 210 ? -23.296 1.640 -75.302 1.00 18.71 202 THR B N 1
ATOM 4558 C CA . THR B 1 210 ? -24.643 1.725 -75.831 1.00 17.09 202 THR B CA 1
ATOM 4559 C C . THR B 1 210 ? -24.877 3.131 -76.349 1.00 15.09 202 THR B C 1
ATOM 4560 O O . THR B 1 210 ? -24.689 4.098 -75.609 1.00 20.15 202 THR B O 1
ATOM 4564 N N . THR B 1 211 ? -25.287 3.237 -77.608 1.00 11.30 203 THR B N 1
ATOM 4565 C CA . THR B 1 211 ? -25.530 4.542 -78.211 1.00 15.15 203 THR B CA 1
ATOM 4566 C C . THR B 1 211 ? -26.855 5.152 -77.768 1.00 16.67 203 THR B C 1
ATOM 4567 O O . THR B 1 211 ? -26.925 6.359 -77.509 1.00 10.36 203 THR B O 1
ATOM 4571 N N . ILE B 1 212 ? -27.908 4.347 -77.675 1.00 11.08 204 ILE B N 1
ATOM 4572 C CA . ILE B 1 212 ? -29.273 4.836 -77.458 1.00 10.74 204 ILE B CA 1
ATOM 4573 C C . ILE B 1 212 ? -29.823 4.284 -76.147 1.00 10.69 204 ILE B C 1
ATOM 4574 O O . ILE B 1 212 ? -29.985 3.070 -75.998 1.00 12.77 204 ILE B O 1
ATOM 4579 N N . GLY B 1 213 ? -30.142 5.182 -75.211 1.00 10.86 205 GLY B N 1
ATOM 4580 C CA . GLY B 1 213 ? -30.895 4.769 -74.044 1.00 12.45 205 GLY B CA 1
ATOM 4581 C C . GLY B 1 213 ? -32.376 4.929 -74.332 1.00 12.05 205 GLY B C 1
ATOM 4582 O O . GLY B 1 213 ? -32.844 6.038 -74.600 1.00 10.56 205 GLY B O 1
ATOM 4583 N N . ILE B 1 214 ? -33.109 3.821 -74.332 1.00 7.16 206 ILE B N 1
ATOM 4584 C CA . ILE B 1 214 ? -34.569 3.813 -74.510 1.00 7.36 206 ILE B CA 1
ATOM 4585 C C . ILE B 1 214 ? -35.156 4.074 -73.126 1.00 9.06 206 ILE B C 1
ATOM 4586 O O . ILE B 1 214 ? -35.241 3.169 -72.300 1.00 10.41 206 ILE B O 1
ATOM 4591 N N . VAL B 1 215 ? -35.550 5.318 -72.844 1.00 8.51 207 VAL B N 1
ATOM 4592 C CA . VAL B 1 215 ? -35.836 5.683 -71.455 1.00 6.68 207 VAL B CA 1
ATOM 4593 C C . VAL B 1 215 ? -37.232 5.205 -71.089 1.00 11.33 207 VAL B C 1
ATOM 4594 O O . VAL B 1 215 ? -38.201 5.482 -71.803 1.00 11.94 207 VAL B O 1
ATOM 4598 N N . THR B 1 216 ? -37.348 4.518 -69.952 1.00 11.65 208 THR B N 1
ATOM 4599 C CA . THR B 1 216 ? -38.623 3.904 -69.610 1.00 9.79 208 THR B CA 1
ATOM 4600 C C . THR B 1 216 ? -39.495 4.764 -68.702 1.00 12.19 208 THR B C 1
ATOM 4601 O O . THR B 1 216 ? -40.715 4.551 -68.662 1.00 10.97 208 THR B O 1
ATOM 4605 N N . GLY B 1 217 ? -38.919 5.728 -68.010 1.00 12.02 209 GLY B N 1
ATOM 4606 C CA . GLY B 1 217 ? -39.645 6.500 -67.023 1.00 11.13 209 GLY B CA 1
ATOM 4607 C C . GLY B 1 217 ? -38.680 7.009 -65.974 1.00 11.48 209 GLY B C 1
ATOM 4608 O O . GLY B 1 217 ? -37.468 6.884 -66.112 1.00 10.87 209 GLY B O 1
ATOM 4609 N N . GLY B 1 218 ? -39.255 7.581 -64.922 1.00 8.56 210 GLY B N 1
ATOM 4610 C CA . GLY B 1 218 ? -38.488 8.061 -63.787 1.00 7.67 210 GLY B CA 1
ATOM 4611 C C . GLY B 1 218 ? -38.762 7.189 -62.575 1.00 8.95 210 GLY B C 1
ATOM 4612 O O . GLY B 1 218 ? -39.743 6.437 -62.548 1.00 11.47 210 GLY B O 1
ATOM 4613 N N . GLN B 1 219 ? -37.878 7.278 -61.582 1.00 9.17 211 GLN B N 1
ATOM 4614 C CA . GLN B 1 219 ? -37.897 6.435 -60.395 1.00 11.14 211 GLN B CA 1
ATOM 4615 C C . GLN B 1 219 ? -38.916 6.919 -59.374 1.00 10.58 211 GLN B C 1
ATOM 4616 O O . GLN B 1 219 ? -39.269 8.096 -59.326 1.00 12.61 211 GLN B O 1
ATOM 4622 N N . ALA B 1 220 ? -39.320 5.998 -58.488 1.00 11.12 212 ALA B N 1
ATOM 4623 C CA . ALA B 1 220 ? -39.878 6.392 -57.193 1.00 12.26 212 ALA B CA 1
ATOM 4624 C C . ALA B 1 220 ? -38.729 6.747 -56.251 1.00 9.06 212 ALA B C 1
ATOM 4625 O O . ALA B 1 220 ? -37.704 6.057 -56.222 1.00 13.17 212 ALA B O 1
ATOM 4627 N N . ILE B 1 221 ? -38.884 7.851 -55.511 1.00 10.50 213 ILE B N 1
ATOM 4628 C CA . ILE B 1 221 ? -37.819 8.413 -54.683 1.00 9.31 213 ILE B CA 1
ATOM 4629 C C . ILE B 1 221 ? -38.373 8.657 -53.284 1.00 11.40 213 ILE B C 1
ATOM 4630 O O . ILE B 1 221 ? -39.474 9.203 -53.135 1.00 11.62 213 ILE B O 1
ATOM 4635 N N . ARG B 1 222 ? -37.587 8.313 -52.265 1.00 11.76 214 ARG B N 1
ATOM 4636 C CA . ARG B 1 222 ? -37.846 8.735 -50.896 1.00 11.61 214 ARG B CA 1
ATOM 4637 C C . ARG B 1 222 ? -36.597 9.407 -50.348 1.00 11.33 214 ARG B C 1
ATOM 4638 O O . ARG B 1 222 ? -35.481 8.923 -50.554 1.00 12.26 214 ARG B O 1
ATOM 4646 N N . TRP B 1 223 ? -36.797 10.509 -49.640 1.00 12.18 215 TRP B N 1
ATOM 4647 C CA . TRP B 1 223 ? -35.744 11.161 -48.872 1.00 12.91 215 TRP B CA 1
ATOM 4648 C C . TRP B 1 223 ? -36.081 11.017 -47.401 1.00 10.86 215 TRP B C 1
ATOM 4649 O O . TRP B 1 223 ? -37.202 11.330 -46.991 1.00 13.81 215 TRP B O 1
ATOM 4660 N N . LEU B 1 224 ? -35.119 10.533 -46.626 1.00 10.91 216 LEU B N 1
ATOM 4661 C CA . LEU B 1 224 ? -35.308 10.273 -45.209 1.00 10.89 216 LEU B CA 1
ATOM 4662 C C . LEU B 1 224 ? -34.279 11.068 -44.419 1.00 13.39 216 LEU B C 1
ATOM 4663 O O . LEU B 1 224 ? -33.167 11.325 -44.890 1.00 12.85 216 LEU B O 1
ATOM 4668 N N . ASP B 1 225 ? -34.676 11.470 -43.224 1.00 13.93 217 ASP B N 1
ATOM 4669 C CA . ASP B 1 225 ? -33.770 12.007 -42.221 1.00 13.87 217 ASP B CA 1
ATOM 4670 C C . ASP B 1 225 ? -33.669 10.982 -41.112 1.00 12.38 217 ASP B C 1
ATOM 4671 O O . ASP B 1 225 ? -34.699 10.540 -40.584 1.00 13.84 217 ASP B O 1
ATOM 4676 N N . VAL B 1 226 ? -32.445 10.636 -40.731 1.00 12.37 218 VAL B N 1
ATOM 4677 C CA . VAL B 1 226 ? -32.209 9.687 -39.658 1.00 14.22 218 VAL B CA 1
ATOM 4678 C C . VAL B 1 226 ? -31.440 10.397 -38.553 1.00 12.24 218 VAL B C 1
ATOM 4679 O O . VAL B 1 226 ? -30.458 11.099 -38.825 1.00 15.06 218 VAL B O 1
ATOM 4683 N N . ARG B 1 227 ? -31.861 10.178 -37.310 1.00 10.77 219 ARG B N 1
ATOM 4684 C CA . ARG B 1 227 ? -31.132 10.697 -36.167 1.00 13.42 219 ARG B CA 1
ATOM 4685 C C . ARG B 1 227 ? -30.928 9.575 -35.160 1.00 15.73 219 ARG B C 1
ATOM 4686 O O . ARG B 1 227 ? -31.888 8.918 -34.747 1.00 14.61 219 ARG B O 1
ATOM 4694 N N . VAL B 1 228 ? -29.680 9.358 -34.761 1.00 10.28 220 VAL B N 1
ATOM 4695 C CA . VAL B 1 228 ? -29.335 8.316 -33.800 1.00 10.44 220 VAL B CA 1
ATOM 4696 C C . VAL B 1 228 ? -28.847 8.995 -32.529 1.00 14.88 220 VAL B C 1
ATOM 4697 O O . VAL B 1 228 ? -27.979 9.873 -32.585 1.00 15.28 220 VAL B O 1
ATOM 4701 N N . THR B 1 229 ? -29.406 8.602 -31.393 1.00 11.59 221 THR B N 1
ATOM 4702 C CA . THR B 1 229 ? -29.090 9.226 -30.115 1.00 14.27 221 THR B CA 1
ATOM 4703 C C . THR B 1 229 ? -28.420 8.211 -29.207 1.00 16.26 221 THR B C 1
ATOM 4704 O O . THR B 1 229 ? -28.938 7.108 -29.005 1.00 18.38 221 THR B O 1
ATOM 4708 N N . GLY B 1 230 ? -27.276 8.589 -28.646 1.00 12.73 222 GLY B N 1
ATOM 4709 C CA . GLY B 1 230 ? -26.607 7.758 -27.664 1.00 15.07 222 GLY B CA 1
ATOM 4710 C C . GLY B 1 230 ? -26.233 8.606 -26.467 1.00 15.71 222 GLY B C 1
ATOM 4711 O O . GLY B 1 230 ? -26.981 9.473 -26.037 1.00 17.51 222 GLY B O 1
ATOM 4712 N N . VAL B 1 231 ? -25.053 8.337 -25.921 1.00 13.16 223 VAL B N 1
ATOM 4713 C CA . VAL B 1 231 ? -24.581 9.029 -24.729 1.00 15.37 223 VAL B CA 1
ATOM 4714 C C . VAL B 1 231 ? -23.197 9.574 -25.049 1.00 14.85 223 VAL B C 1
ATOM 4715 O O . VAL B 1 231 ? -22.283 8.799 -25.361 1.00 14.67 223 VAL B O 1
ATOM 4719 N N A ALA B 1 232 ? -22.991 10.888 -24.877 0.59 13.69 224 ALA B N 1
ATOM 4720 N N B ALA B 1 232 ? -23.115 10.893 -25.158 0.41 15.66 224 ALA B N 1
ATOM 4721 C CA A ALA B 1 232 ? -21.743 11.534 -25.327 0.59 11.73 224 ALA B CA 1
ATOM 4722 C CA B ALA B 1 232 ? -21.831 11.552 -25.183 0.41 12.40 224 ALA B CA 1
ATOM 4723 C C A ALA B 1 232 ? -20.727 11.654 -24.183 0.59 14.90 224 ALA B C 1
ATOM 4724 C C B ALA B 1 232 ? -21.172 11.265 -23.851 0.41 14.05 224 ALA B C 1
ATOM 4725 O O A ALA B 1 232 ? -20.483 12.722 -23.622 0.59 15.48 224 ALA B O 1
ATOM 4726 O O B ALA B 1 232 ? -21.714 11.606 -22.793 0.41 12.75 224 ALA B O 1
ATOM 4729 N N . ALA B 1 233 ? -20.062 10.543 -23.910 1.00 14.50 225 ALA B N 1
ATOM 4730 C CA . ALA B 1 233 ? -19.209 10.327 -22.757 1.00 12.12 225 ALA B CA 1
ATOM 4731 C C . ALA B 1 233 ? -17.752 10.448 -23.190 1.00 11.94 225 ALA B C 1
ATOM 4732 O O . ALA B 1 233 ? -17.434 10.431 -24.380 1.00 10.71 225 ALA B O 1
ATOM 4734 N N . HIS B 1 234 ? -16.866 10.590 -22.218 1.00 9.85 226 HIS B N 1
ATOM 4735 C CA . HIS B 1 234 ? -15.468 10.843 -22.546 1.00 9.96 226 HIS B CA 1
ATOM 4736 C C . HIS B 1 234 ? -14.797 9.614 -23.179 1.00 10.38 226 HIS B C 1
ATOM 4737 O O . HIS B 1 234 ? -14.939 8.483 -22.697 1.00 13.03 226 HIS B O 1
ATOM 4744 N N . ALA B 1 235 ? -14.029 9.861 -24.255 1.00 11.14 227 ALA B N 1
ATOM 4745 C CA . ALA B 1 235 ? -13.380 8.810 -25.048 1.00 11.59 227 ALA B CA 1
ATOM 4746 C C . ALA B 1 235 ? -12.312 8.039 -24.290 1.00 12.95 227 ALA B C 1
ATOM 4747 O O . ALA B 1 235 ? -11.945 6.936 -24.716 1.00 11.60 227 ALA B O 1
ATOM 4749 N N . GLY B 1 236 ? -11.784 8.589 -23.204 1.00 10.03 228 GLY B N 1
ATOM 4750 C CA . GLY B 1 236 ? -10.730 7.907 -22.469 1.00 9.76 228 GLY B CA 1
ATOM 4751 C C . GLY B 1 236 ? -11.187 7.317 -21.145 1.00 12.46 228 GLY B C 1
ATOM 4752 O O . GLY B 1 236 ? -10.643 6.305 -20.705 1.00 12.41 228 GLY B O 1
ATOM 4753 N N . THR B 1 237 ? -12.170 7.936 -20.489 1.00 9.39 229 THR B N 1
ATOM 4754 C CA . THR B 1 237 ? -12.605 7.481 -19.164 1.00 9.18 229 THR B CA 1
ATOM 4755 C C . THR B 1 237 ? -13.701 6.420 -19.219 1.00 10.29 229 THR B C 1
ATOM 4756 O O . THR B 1 237 ? -14.079 5.891 -18.167 1.00 10.41 229 THR B O 1
ATOM 4760 N N . THR B 1 238 ? -14.246 6.124 -20.399 1.00 10.09 230 THR B N 1
ATOM 4761 C CA . THR B 1 238 ? -15.420 5.263 -20.521 1.00 8.62 230 THR B CA 1
ATOM 4762 C C . THR B 1 238 ? -15.045 3.929 -21.142 1.00 12.34 230 THR B C 1
ATOM 4763 O O . THR B 1 238 ? -14.823 3.860 -22.356 1.00 12.20 230 THR B O 1
ATOM 4767 N N . PRO B 1 239 ? -14.961 2.846 -20.382 1.00 11.49 231 PRO B N 1
ATOM 4768 C CA . PRO B 1 239 ? -14.628 1.562 -21.005 1.00 11.96 231 PRO B CA 1
ATOM 4769 C C . PRO B 1 239 ? -15.699 1.146 -22.006 1.00 12.90 231 PRO B C 1
ATOM 4770 O O . PRO B 1 239 ? -16.846 1.611 -21.974 1.00 12.64 231 PRO B O 1
ATOM 4774 N N . MET B 1 240 ? -15.282 0.286 -22.941 1.00 13.55 232 MET B N 1
ATOM 4775 C CA . MET B 1 240 ? -16.149 -0.000 -24.080 1.00 12.35 232 MET B CA 1
ATOM 4776 C C . MET B 1 240 ? -17.500 -0.561 -23.670 1.00 12.34 232 MET B C 1
ATOM 4777 O O . MET B 1 240 ? -18.514 -0.169 -24.288 1.00 13.53 232 MET B O 1
ATOM 4782 N N . PRO B 1 241 ? -17.611 -1.452 -22.675 1.00 15.55 233 PRO B N 1
ATOM 4783 C CA . PRO B 1 241 ? -18.940 -2.012 -22.361 1.00 16.59 233 PRO B CA 1
ATOM 4784 C C . PRO B 1 241 ? -19.948 -1.002 -21.820 1.00 16.33 233 PRO B C 1
ATOM 4785 O O . PRO B 1 241 ? -21.151 -1.281 -21.859 1.00 15.45 233 PRO B O 1
ATOM 4789 N N . TYR B 1 242 ? -19.513 0.161 -21.336 1.00 14.14 234 TYR B N 1
ATOM 4790 C CA . TYR B 1 242 ? -20.426 1.182 -20.842 1.00 13.11 234 TYR B CA 1
ATOM 4791 C C . TYR B 1 242 ? -20.977 2.076 -21.935 1.00 15.41 234 TYR B C 1
ATOM 4792 O O . TYR B 1 242 ? -21.885 2.858 -21.657 1.00 17.58 234 TYR B O 1
ATOM 4801 N N . ARG B 1 243 ? -20.474 1.953 -23.153 1.00 12.61 235 ARG B N 1
ATOM 4802 C CA . ARG B 1 243 ? -20.715 2.948 -24.176 1.00 10.61 235 ARG B CA 1
ATOM 4803 C C . ARG B 1 243 ? -22.037 2.727 -24.894 1.00 16.43 235 ARG B C 1
ATOM 4804 O O . ARG B 1 243 ? -22.504 1.598 -25.064 1.00 17.06 235 ARG B O 1
ATOM 4812 N N . LYS B 1 244 ? -22.625 3.841 -25.330 1.00 10.43 236 LYS B N 1
ATOM 4813 C CA . LYS B 1 244 ? -23.806 3.863 -26.196 1.00 13.90 236 LYS B CA 1
ATOM 4814 C C . LYS B 1 244 ? -23.435 4.805 -27.350 1.00 11.34 236 LYS B C 1
ATOM 4815 O O . LYS B 1 244 ? -23.808 5.976 -27.387 1.00 11.44 236 LYS B O 1
ATOM 4821 N N . ASP B 1 245 ? -22.650 4.267 -28.284 1.00 12.01 237 ASP B N 1
ATOM 4822 C CA . ASP B 1 245 ? -21.958 5.050 -29.296 1.00 10.40 237 ASP B CA 1
ATOM 4823 C C . ASP B 1 245 ? -22.861 5.199 -30.513 1.00 9.71 237 ASP B C 1
ATOM 4824 O O . ASP B 1 245 ? -23.055 4.238 -31.262 1.00 12.56 237 ASP B O 1
ATOM 4829 N N . ALA B 1 246 ? -23.404 6.406 -30.711 1.00 10.80 238 ALA B N 1
ATOM 4830 C CA . ALA B 1 246 ? -24.311 6.647 -31.821 1.00 9.61 238 ALA B CA 1
ATOM 4831 C C . ALA B 1 246 ? -23.613 6.579 -33.173 1.00 10.30 238 ALA B C 1
ATOM 4832 O O . ALA B 1 246 ? -24.299 6.403 -34.192 1.00 10.64 238 ALA B O 1
ATOM 4834 N N . TYR B 1 247 ? -22.282 6.741 -33.222 1.00 11.80 239 TYR B N 1
ATOM 4835 C CA . TYR B 1 247 ? -21.648 6.708 -34.534 1.00 10.48 239 TYR B CA 1
ATOM 4836 C C . TYR B 1 247 ? -21.363 5.284 -34.975 1.00 10.94 239 TYR B C 1
ATOM 4837 O O . TYR B 1 247 ? -21.591 4.952 -36.144 1.00 11.70 239 TYR B O 1
ATOM 4846 N N . PHE B 1 248 ? -20.900 4.416 -34.068 1.00 11.30 240 PHE B N 1
ATOM 4847 C CA . PHE B 1 248 ? -20.763 3.012 -34.456 1.00 8.33 240 PHE B CA 1
ATOM 4848 C C . PHE B 1 248 ? -22.124 2.439 -34.808 1.00 9.79 240 PHE B C 1
ATOM 4849 O O . PHE B 1 248 ? -22.226 1.604 -35.713 1.00 9.52 240 PHE B O 1
ATOM 4857 N N . ALA B 1 249 ? -23.174 2.881 -34.108 1.00 11.37 241 ALA B N 1
ATOM 4858 C CA . ALA B 1 249 ? -24.528 2.429 -34.436 1.00 9.99 241 ALA B CA 1
ATOM 4859 C C . ALA B 1 249 ? -24.931 2.889 -35.832 1.00 9.79 241 ALA B C 1
ATOM 4860 O O . ALA B 1 249 ? -25.474 2.108 -36.628 1.00 11.67 241 ALA B O 1
ATOM 4862 N N . SER B 1 250 ? -24.658 4.155 -36.149 1.00 8.41 242 SER B N 1
ATOM 4863 C CA . SER B 1 250 ? -24.998 4.687 -37.461 1.00 8.36 242 SER B CA 1
ATOM 4864 C C . SER B 1 250 ? -24.248 3.968 -38.552 1.00 11.56 242 SER B C 1
ATOM 4865 O O . SER B 1 250 ? -24.751 3.815 -39.672 1.00 9.90 242 SER B O 1
ATOM 4868 N N . ALA B 1 251 ? -22.989 3.612 -38.280 1.00 10.35 243 ALA B N 1
ATOM 4869 C CA . ALA B 1 251 ? -22.209 2.884 -39.262 1.00 9.42 243 ALA B CA 1
ATOM 4870 C C . ALA B 1 251 ? -22.811 1.515 -39.532 1.00 13.09 243 ALA B C 1
ATOM 4871 O O . ALA B 1 251 ? -22.908 1.096 -40.691 1.00 13.06 243 ALA B O 1
ATOM 4873 N N . GLN B 1 252 ? -23.256 0.811 -38.483 1.00 10.53 244 GLN B N 1
ATOM 4874 C CA . GLN B 1 252 ? -23.884 -0.483 -38.736 1.00 11.73 244 GLN B CA 1
ATOM 4875 C C . GLN B 1 252 ? -25.182 -0.313 -39.505 1.00 11.54 244 GLN B C 1
ATOM 4876 O O . GLN B 1 252 ? -25.515 -1.140 -40.371 1.00 12.17 244 GLN B O 1
ATOM 4882 N N . MET B 1 253 ? -25.938 0.741 -39.201 1.00 10.00 245 MET B N 1
ATOM 4883 C CA . MET B 1 253 ? -27.172 0.950 -39.955 1.00 11.08 245 MET B CA 1
ATOM 4884 C C . MET B 1 253 ? -26.870 1.196 -41.428 1.00 14.41 245 MET B C 1
ATOM 4885 O O . MET B 1 253 ? -27.631 0.770 -42.304 1.00 12.96 245 MET B O 1
ATOM 4890 N N . ALA B 1 254 ? -25.783 1.920 -41.722 1.00 10.31 246 ALA B N 1
ATOM 4891 C CA . ALA B 1 254 ? -25.421 2.131 -43.123 1.00 10.84 246 ALA B CA 1
ATOM 4892 C C . ALA B 1 254 ? -25.176 0.809 -43.827 1.00 13.53 246 ALA B C 1
ATOM 4893 O O . ALA B 1 254 ? -25.573 0.629 -44.985 1.00 15.15 246 ALA B O 1
ATOM 4895 N N . LEU B 1 255 ? -24.510 -0.129 -43.154 1.00 14.74 247 LEU B N 1
ATOM 4896 C CA . LEU B 1 255 ? -24.226 -1.403 -43.801 1.00 17.00 247 LEU B CA 1
ATOM 4897 C C . LEU B 1 255 ? -25.486 -2.263 -43.899 1.00 18.42 247 LEU B C 1
ATOM 4898 O O . LEU B 1 255 ? -25.621 -3.063 -44.842 1.00 14.23 247 LEU B O 1
ATOM 4903 N N . GLU B 1 256 ? -26.434 -2.088 -42.966 1.00 13.43 248 GLU B N 1
ATOM 4904 C CA . GLU B 1 256 ? -27.747 -2.715 -43.136 1.00 13.10 248 GLU B CA 1
ATOM 4905 C C . GLU B 1 256 ? -28.437 -2.169 -44.367 1.00 10.77 248 GLU B C 1
ATOM 4906 O O . GLU B 1 256 ? -29.067 -2.913 -45.119 1.00 13.33 248 GLU B O 1
ATOM 4912 N N . LEU B 1 257 ? -28.337 -0.862 -44.578 1.00 12.22 249 LEU B N 1
ATOM 4913 C CA . LEU B 1 257 ? -28.938 -0.272 -45.763 1.00 11.75 249 LEU B CA 1
ATOM 4914 C C . LEU B 1 257 ? -28.311 -0.848 -47.027 1.00 13.03 249 LEU B C 1
ATOM 4915 O O . LEU B 1 257 ? -29.020 -1.185 -47.987 1.00 12.55 249 LEU B O 1
ATOM 4920 N N . GLU B 1 258 ? -26.978 -0.974 -47.038 1.00 12.80 250 GLU B N 1
ATOM 4921 C CA . GLU B 1 258 ? -26.312 -1.589 -48.184 1.00 9.93 250 GLU B CA 1
ATOM 4922 C C . GLU B 1 258 ? -26.843 -2.994 -48.451 1.00 12.22 250 GLU B C 1
ATOM 4923 O O . GLU B 1 258 ? -27.069 -3.369 -49.611 1.00 17.59 250 GLU B O 1
ATOM 4929 N N . ARG B 1 259 ? -27.084 -3.775 -47.395 1.00 14.33 251 ARG B N 1
ATOM 4930 C CA . ARG B 1 259 ? -27.606 -5.128 -47.578 1.00 17.88 251 ARG B CA 1
ATOM 4931 C C . ARG B 1 259 ? -29.040 -5.104 -48.106 1.00 15.54 251 ARG B C 1
ATOM 4932 O O . ARG B 1 259 ? -29.396 -5.894 -48.984 1.00 15.76 251 ARG B O 1
ATOM 4940 N N . ILE B 1 260 ? -29.879 -4.220 -47.570 1.00 14.59 252 ILE B N 1
ATOM 4941 C CA . ILE B 1 260 ? -31.258 -4.105 -48.052 1.00 12.31 252 ILE B CA 1
ATOM 4942 C C . ILE B 1 260 ? -31.286 -3.768 -49.540 1.00 14.91 252 ILE B C 1
ATOM 4943 O O . ILE B 1 260 ? -32.035 -4.379 -50.311 1.00 14.76 252 ILE B O 1
ATOM 4948 N N . VAL B 1 261 ? -30.463 -2.816 -49.980 1.00 11.20 253 VAL B N 1
ATOM 4949 C CA A VAL B 1 261 ? -30.442 -2.447 -51.400 0.43 13.11 253 VAL B CA 1
ATOM 4950 C CA B VAL B 1 261 ? -30.506 -2.464 -51.396 0.57 13.11 253 VAL B CA 1
ATOM 4951 C C . VAL B 1 261 ? -29.979 -3.617 -52.249 1.00 13.95 253 VAL B C 1
ATOM 4952 O O . VAL B 1 261 ? -30.525 -3.895 -53.323 1.00 13.31 253 VAL B O 1
ATOM 4959 N N . ALA B 1 262 ? -28.958 -4.328 -51.775 1.00 15.58 254 ALA B N 1
ATOM 4960 C CA . ALA B 1 262 ? -28.462 -5.498 -52.496 1.00 16.14 254 ALA B CA 1
ATOM 4961 C C . ALA B 1 262 ? -29.571 -6.523 -52.721 1.00 18.68 254 ALA B C 1
ATOM 4962 O O . ALA B 1 262 ? -29.609 -7.187 -53.762 1.00 20.93 254 ALA B O 1
ATOM 4964 N N . GLY B 1 263 ? -30.495 -6.651 -51.768 1.00 16.20 255 GLY B N 1
ATOM 4965 C CA . GLY B 1 263 ? -31.633 -7.540 -51.927 1.00 15.84 255 GLY B CA 1
ATOM 4966 C C . GLY B 1 263 ? -32.653 -7.065 -52.943 1.00 20.74 255 GLY B C 1
ATOM 4967 O O . GLY B 1 263 ? -33.513 -7.855 -53.341 1.00 23.87 255 GLY B O 1
ATOM 4968 N N . HIS B 1 264 ? -32.580 -5.801 -53.370 1.00 18.67 256 HIS B N 1
ATOM 4969 C CA . HIS B 1 264 ? -33.499 -5.256 -54.360 1.00 15.88 256 HIS B CA 1
ATOM 4970 C C . HIS B 1 264 ? -32.825 -4.953 -55.679 1.00 15.95 256 HIS B C 1
ATOM 4971 O O . HIS B 1 264 ? -33.343 -4.156 -56.466 1.00 22.31 256 HIS B O 1
ATOM 4978 N N . ALA B 1 265 ? -31.676 -5.555 -55.926 1.00 18.74 257 ALA B N 1
ATOM 4979 C CA . ALA B 1 265 ? -30.954 -5.326 -57.155 1.00 19.79 257 ALA B CA 1
ATOM 4980 C C . ALA B 1 265 ? -31.718 -5.909 -58.344 1.00 18.18 257 ALA B C 1
ATOM 4981 O O . ALA B 1 265 ? -32.349 -6.968 -58.233 1.00 20.51 257 ALA B O 1
ATOM 4983 N N . PRO B 1 266 ? -31.647 -5.255 -59.512 1.00 17.23 258 PRO B N 1
ATOM 4984 C CA . PRO B 1 266 ? -30.810 -4.086 -59.765 1.00 15.90 258 PRO B CA 1
ATOM 4985 C C . PRO B 1 266 ? -31.531 -2.754 -59.629 1.00 20.17 258 PRO B C 1
ATOM 4986 O O . PRO B 1 266 ? -30.890 -1.708 -59.701 1.00 23.24 258 PRO B O 1
ATOM 4990 N N . ARG B 1 267 ? -32.842 -2.775 -59.417 1.00 17.96 259 ARG B N 1
ATOM 4991 C CA . ARG B 1 267 ? -33.614 -1.542 -59.543 1.00 15.79 259 ARG B CA 1
ATOM 4992 C C . ARG B 1 267 ? -33.558 -0.664 -58.300 1.00 16.36 259 ARG B C 1
ATOM 4993 O O . ARG B 1 267 ? -33.803 0.545 -58.403 1.00 15.47 259 ARG B O 1
ATOM 5001 N N . GLY B 1 268 ? -33.218 -1.223 -57.142 1.00 14.83 260 GLY B N 1
ATOM 5002 C CA . GLY B 1 268 ? -33.167 -0.449 -55.917 1.00 12.01 260 GLY B CA 1
ATOM 5003 C C . GLY B 1 268 ? -31.821 0.243 -55.778 1.00 13.07 260 GLY B C 1
ATOM 5004 O O . GLY B 1 268 ? -30.780 -0.335 -56.084 1.00 13.45 260 GLY B O 1
ATOM 5005 N N . LEU B 1 269 ? -31.859 1.497 -55.325 1.00 11.50 261 LEU B N 1
ATOM 5006 C CA . LEU B 1 269 ? -30.653 2.276 -55.039 1.00 11.41 261 LEU B CA 1
ATOM 5007 C C . LEU B 1 269 ? -30.792 2.958 -53.689 1.00 11.38 261 LEU B C 1
ATOM 5008 O O . LEU B 1 269 ? -31.896 3.285 -53.266 1.00 11.33 261 LEU B O 1
ATOM 5013 N N . ALA B 1 270 ? -29.663 3.199 -53.029 1.00 10.13 262 ALA B N 1
ATOM 5014 C CA . ALA B 1 270 ? -29.718 4.016 -51.826 1.00 9.08 262 ALA B CA 1
ATOM 5015 C C . ALA B 1 270 ? -28.395 4.722 -51.626 1.00 11.17 262 ALA B C 1
ATOM 5016 O O . ALA B 1 270 ? -27.327 4.174 -51.910 1.00 12.13 262 ALA B O 1
ATOM 5018 N N . THR B 1 271 ? -28.490 5.930 -51.089 1.00 12.05 263 THR B N 1
ATOM 5019 C CA . THR B 1 271 ? -27.358 6.833 -50.980 1.00 12.62 263 THR B CA 1
ATOM 5020 C C . THR B 1 271 ? -27.476 7.589 -49.672 1.00 12.91 263 THR B C 1
ATOM 5021 O O . THR B 1 271 ? -28.503 8.226 -49.425 1.00 11.95 263 THR B O 1
ATOM 5025 N N . ILE B 1 272 ? -26.414 7.575 -48.863 1.00 10.96 264 ILE B N 1
ATOM 5026 C CA . ILE B 1 272 ? -26.329 8.435 -47.694 1.00 9.20 264 ILE B CA 1
ATOM 5027 C C . ILE B 1 272 ? -25.420 9.585 -48.114 1.00 12.02 264 ILE B C 1
ATOM 5028 O O . ILE B 1 272 ? -24.189 9.449 -48.167 1.00 12.96 264 ILE B O 1
ATOM 5033 N N . GLY B 1 273 ? -26.042 10.699 -48.468 1.00 11.31 265 GLY B N 1
ATOM 5034 C CA . GLY B 1 273 ? -25.321 11.836 -49.012 1.00 12.42 265 GLY B CA 1
ATOM 5035 C C . GLY B 1 273 ? -24.907 12.897 -48.014 1.00 13.02 265 GLY B C 1
ATOM 5036 O O . GLY B 1 273 ? -23.982 13.666 -48.286 1.00 13.47 265 GLY B O 1
ATOM 5037 N N . GLN B 1 274 ? -25.579 12.986 -46.871 1.00 12.60 266 GLN B N 1
ATOM 5038 C CA . GLN B 1 274 ? -25.178 13.911 -45.825 1.00 11.19 266 GLN B CA 1
ATOM 5039 C C . GLN B 1 274 ? -25.110 13.153 -44.518 1.00 13.81 266 GLN B C 1
ATOM 5040 O O . GLN B 1 274 ? -25.922 12.253 -44.284 1.00 13.14 266 GLN B O 1
ATOM 5046 N N . ALA B 1 275 ? -24.102 13.469 -43.703 1.00 11.49 267 ALA B N 1
ATOM 5047 C CA . ALA B 1 275 ? -23.974 12.786 -42.427 1.00 12.01 267 ALA B CA 1
ATOM 5048 C C . ALA B 1 275 ? -23.011 13.557 -41.549 1.00 15.95 267 ALA B C 1
ATOM 5049 O O . ALA B 1 275 ? -22.027 14.138 -42.043 1.00 15.65 267 ALA B O 1
ATOM 5051 N N . GLY B 1 276 ? -23.295 13.573 -40.251 1.00 13.15 268 GLY B N 1
ATOM 5052 C CA . GLY B 1 276 ? -22.406 14.263 -39.334 1.00 13.79 268 GLY B CA 1
ATOM 5053 C C . GLY B 1 276 ? -22.666 13.887 -37.895 1.00 16.85 268 GLY B C 1
ATOM 5054 O O . GLY B 1 276 ? -23.795 13.568 -37.505 1.00 12.66 268 GLY B O 1
ATOM 5055 N N . ILE B 1 277 ? -21.610 13.948 -37.100 1.00 12.75 269 ILE B N 1
ATOM 5056 C CA . ILE B 1 277 ? -21.716 13.876 -35.650 1.00 11.09 269 ILE B CA 1
ATOM 5057 C C . ILE B 1 277 ? -21.915 15.294 -35.156 1.00 20.24 269 ILE B C 1
ATOM 5058 O O . ILE B 1 277 ? -21.088 16.168 -35.439 1.00 19.30 269 ILE B O 1
ATOM 5063 N N . ARG B 1 278 ? -23.009 15.533 -34.434 1.00 17.27 270 ARG B N 1
ATOM 5064 C CA . ARG B 1 278 ? -23.326 16.861 -33.933 1.00 19.23 270 ARG B CA 1
ATOM 5065 C C . ARG B 1 278 ? -22.647 17.151 -32.596 1.00 17.18 270 ARG B C 1
ATOM 5066 O O . ARG B 1 278 ? -22.411 16.255 -31.785 1.00 18.14 270 ARG B O 1
ATOM 5074 N N . ASN B 1 279 ? -22.360 18.438 -32.359 1.00 16.00 271 ASN B N 1
ATOM 5075 C CA . ASN B 1 279 ? -21.694 18.883 -31.134 1.00 15.76 271 ASN B CA 1
ATOM 5076 C C . ASN B 1 279 ? -20.460 18.032 -30.846 1.00 19.23 271 ASN B C 1
ATOM 5077 O O . ASN B 1 279 ? -20.238 17.549 -29.733 1.00 22.49 271 ASN B O 1
ATOM 5082 N N . ALA B 1 280 ? -19.642 17.870 -31.880 1.00 17.22 272 ALA B N 1
ATOM 5083 C CA . ALA B 1 280 ? -18.626 16.820 -31.926 1.00 14.29 272 ALA B CA 1
ATOM 5084 C C . ALA B 1 280 ? -17.285 17.295 -31.372 1.00 12.79 272 ALA B C 1
ATOM 5085 O O . ALA B 1 280 ? -16.905 18.455 -31.539 1.00 18.77 272 ALA B O 1
ATOM 5087 N N . SER B 1 281 ? -16.582 16.383 -30.700 1.00 12.35 273 SER B N 1
ATOM 5088 C CA A SER B 1 281 ? -15.215 16.598 -30.246 0.48 13.70 273 SER B CA 1
ATOM 5089 C CA B SER B 1 281 ? -15.195 16.615 -30.333 0.52 13.63 273 SER B CA 1
ATOM 5090 C C . SER B 1 281 ? -14.447 15.294 -30.419 1.00 13.53 273 SER B C 1
ATOM 5091 O O . SER B 1 281 ? -15.029 14.214 -30.307 1.00 13.52 273 SER B O 1
ATOM 5096 N N . ARG B 1 282 ? -13.137 15.395 -30.680 1.00 16.74 274 ARG B N 1
ATOM 5097 C CA A ARG B 1 282 ? -12.344 14.196 -30.946 0.64 14.61 274 ARG B CA 1
ATOM 5098 C CA B ARG B 1 282 ? -12.357 14.193 -30.955 0.36 14.51 274 ARG B CA 1
ATOM 5099 C C . ARG B 1 282 ? -12.336 13.224 -29.777 1.00 15.09 274 ARG B C 1
ATOM 5100 O O . ARG B 1 282 ? -12.225 12.007 -29.982 1.00 13.29 274 ARG B O 1
ATOM 5115 N N . ASN B 1 283 ? -12.403 13.724 -28.543 1.00 12.23 275 ASN B N 1
ATOM 5116 C CA . ASN B 1 283 ? -12.303 12.839 -27.389 1.00 11.35 275 ASN B CA 1
ATOM 5117 C C . ASN B 1 283 ? -13.646 12.666 -26.680 1.00 11.46 275 ASN B C 1
ATOM 5118 O O . ASN B 1 283 ? -13.691 12.398 -25.476 1.00 12.31 275 ASN B O 1
ATOM 5123 N N . THR B 1 284 ? -14.735 12.784 -27.426 1.00 10.80 276 THR B N 1
ATOM 5124 C CA . THR B 1 284 ? -16.069 12.537 -26.895 1.00 11.10 276 THR B CA 1
ATOM 5125 C C . THR B 1 284 ? -16.791 11.537 -27.784 1.00 10.08 276 THR B C 1
ATOM 5126 O O . THR B 1 284 ? -16.861 11.721 -29.005 1.00 11.72 276 THR B O 1
ATOM 5130 N N . ILE B 1 285 ? -17.323 10.479 -27.161 1.00 10.05 277 ILE B N 1
ATOM 5131 C CA . ILE B 1 285 ? -18.198 9.547 -27.868 1.00 12.12 277 ILE B CA 1
ATOM 5132 C C . ILE B 1 285 ? -19.372 10.288 -28.499 1.00 16.48 277 ILE B C 1
ATOM 5133 O O . ILE B 1 285 ? -19.964 11.194 -27.895 1.00 13.20 277 ILE B O 1
ATOM 5138 N N . ALA B 1 286 ? -19.730 9.886 -29.722 1.00 12.35 278 ALA B N 1
ATOM 5139 C CA . ALA B 1 286 ? -20.870 10.486 -30.416 1.00 12.42 278 ALA B CA 1
ATOM 5140 C C . ALA B 1 286 ? -22.167 10.148 -29.690 1.00 11.40 278 ALA B C 1
ATOM 5141 O O . ALA B 1 286 ? -22.486 8.971 -29.495 1.00 12.57 278 ALA B O 1
ATOM 5143 N N . GLY B 1 287 ? -22.901 11.182 -29.278 1.00 13.97 279 GLY B N 1
ATOM 5144 C CA . GLY B 1 287 ? -24.216 10.994 -28.692 1.00 15.51 279 GLY B CA 1
ATOM 5145 C C . GLY B 1 287 ? -25.346 11.400 -29.622 1.00 11.27 279 GLY B C 1
ATOM 5146 O O . GLY B 1 287 ? -26.514 11.176 -29.294 1.00 14.92 279 GLY B O 1
ATOM 5147 N N . ASP B 1 288 ? -25.036 12.025 -30.754 1.00 11.97 280 ASP B N 1
ATOM 5148 C CA . ASP B 1 288 ? -26.065 12.629 -31.608 1.00 14.95 280 ASP B CA 1
ATOM 5149 C C . ASP B 1 288 ? -25.529 12.614 -33.033 1.00 15.25 280 ASP B C 1
ATOM 5150 O O . ASP B 1 288 ? -24.616 13.384 -33.359 1.00 16.69 280 ASP B O 1
ATOM 5155 N N . VAL B 1 289 ? -26.061 11.722 -33.865 1.00 12.47 281 VAL B N 1
ATOM 5156 C CA . VAL B 1 289 ? -25.593 11.551 -35.237 1.00 12.49 281 VAL B CA 1
ATOM 5157 C C . VAL B 1 289 ? -26.794 11.688 -36.151 1.00 10.95 281 VAL B C 1
ATOM 5158 O O . VAL B 1 289 ? -27.847 11.095 -35.885 1.00 14.10 281 VAL B O 1
ATOM 5162 N N . THR B 1 290 ? -26.650 12.471 -37.211 1.00 11.40 282 THR B N 1
ATOM 5163 C CA . THR B 1 290 ? -27.702 12.592 -38.216 1.00 15.29 282 THR B CA 1
ATOM 5164 C C . THR B 1 290 ? -27.143 12.167 -39.565 1.00 18.09 282 THR B C 1
ATOM 5165 O O . THR B 1 290 ? -25.978 12.414 -39.872 1.00 14.21 282 THR B O 1
ATOM 5169 N N . PHE B 1 291 ? -27.971 11.512 -40.372 1.00 11.79 283 PHE B N 1
ATOM 5170 C CA . PHE B 1 291 ? -27.587 11.320 -41.758 1.00 9.61 283 PHE B CA 1
ATOM 5171 C C . PHE B 1 291 ? -28.852 11.285 -42.598 1.00 14.65 283 PHE B C 1
ATOM 5172 O O . PHE B 1 291 ? -29.951 11.104 -42.073 1.00 14.47 283 PHE B O 1
ATOM 5180 N N . THR B 1 292 ? -28.694 11.497 -43.903 1.00 11.82 284 THR B N 1
ATOM 5181 C CA . THR B 1 292 ? -29.824 11.460 -44.824 1.00 9.46 284 THR B CA 1
ATOM 5182 C C . THR B 1 292 ? -29.759 10.185 -45.649 1.00 11.19 284 THR B C 1
ATOM 5183 O O . THR B 1 292 ? -28.688 9.603 -45.855 1.00 10.96 284 THR B O 1
ATOM 5187 N N . VAL B 1 293 ? -30.922 9.734 -46.111 1.00 10.53 285 VAL B N 1
ATOM 5188 C CA . VAL B 1 293 ? -30.999 8.589 -47.007 1.00 9.06 285 VAL B CA 1
ATOM 5189 C C . VAL B 1 293 ? -31.795 9.000 -48.231 1.00 12.06 285 VAL B C 1
ATOM 5190 O O . VAL B 1 293 ? -32.894 9.547 -48.104 1.00 11.13 285 VAL B O 1
ATOM 5194 N N . ASP B 1 294 ? -31.237 8.737 -49.411 1.00 11.41 286 ASP B N 1
ATOM 5195 C CA . ASP B 1 294 ? -31.945 8.835 -50.683 1.00 12.07 286 ASP B CA 1
ATOM 5196 C C . ASP B 1 294 ? -32.197 7.406 -51.151 1.00 11.92 286 ASP B C 1
ATOM 5197 O O . ASP B 1 294 ? -31.244 6.648 -51.363 1.00 12.69 286 ASP B O 1
ATOM 5202 N N . LEU B 1 295 ? -33.472 7.030 -51.280 1.00 12.75 287 LEU B N 1
ATOM 5203 C CA . LEU B 1 295 ? -33.888 5.689 -51.702 1.00 12.36 287 LEU B CA 1
ATOM 5204 C C . LEU B 1 295 ? -34.570 5.760 -53.057 1.00 12.86 287 LEU B C 1
ATOM 5205 O O . LEU B 1 295 ? -35.414 6.628 -53.271 1.00 11.86 287 LEU B O 1
ATOM 5210 N N . ARG B 1 296 ? -34.246 4.832 -53.953 1.00 10.49 288 ARG B N 1
ATOM 5211 C CA . ARG B 1 296 ? -34.870 4.806 -55.274 1.00 12.23 288 ARG B CA 1
ATOM 5212 C C . ARG B 1 296 ? -35.288 3.398 -55.641 1.00 8.71 288 ARG B C 1
ATOM 5213 O O . ARG B 1 296 ? -34.656 2.418 -55.241 1.00 11.05 288 ARG B O 1
ATOM 5221 N N . HIS B 1 297 ? -36.345 3.315 -56.446 1.00 10.12 289 HIS B N 1
ATOM 5222 C CA . HIS B 1 297 ? -36.703 2.059 -57.090 1.00 13.65 289 HIS B CA 1
ATOM 5223 C C . HIS B 1 297 ? -37.510 2.419 -58.330 1.00 14.40 289 HIS B C 1
ATOM 5224 O O . HIS B 1 297 ? -37.855 3.581 -58.549 1.00 14.99 289 HIS B O 1
ATOM 5231 N N . HIS B 1 298 ? -37.753 1.428 -59.175 1.00 15.30 290 HIS B N 1
ATOM 5232 C CA . HIS B 1 298 ? -38.651 1.671 -60.301 1.00 15.10 290 HIS B CA 1
ATOM 5233 C C . HIS B 1 298 ? -40.109 1.731 -59.866 1.00 16.61 290 HIS B C 1
ATOM 5234 O O . HIS B 1 298 ? -40.942 2.281 -60.594 1.00 17.75 290 HIS B O 1
ATOM 5241 N N . ASP B 1 299 ? -40.427 1.179 -58.701 1.00 15.38 291 ASP B N 1
ATOM 5242 C CA A ASP B 1 299 ? -41.787 0.947 -58.262 0.66 21.36 291 ASP B CA 1
ATOM 5243 C CA B ASP B 1 299 ? -41.800 0.964 -58.266 0.34 20.87 291 ASP B CA 1
ATOM 5244 C C . ASP B 1 299 ? -41.992 1.571 -56.885 1.00 20.93 291 ASP B C 1
ATOM 5245 O O . ASP B 1 299 ? -41.127 1.448 -56.016 1.00 17.93 291 ASP B O 1
ATOM 5254 N N . ASP B 1 300 ? -43.144 2.212 -56.675 1.00 14.97 292 ASP B N 1
ATOM 5255 C CA . ASP B 1 300 ? -43.377 2.852 -55.380 1.00 16.85 292 ASP B CA 1
ATOM 5256 C C . ASP B 1 300 ? -43.545 1.835 -54.267 1.00 15.17 292 ASP B C 1
ATOM 5257 O O . ASP B 1 300 ? -43.133 2.087 -53.125 1.00 16.06 292 ASP B O 1
ATOM 5262 N N . ALA B 1 301 ? -44.219 0.715 -54.551 1.00 19.76 293 ALA B N 1
ATOM 5263 C CA . ALA B 1 301 ? -44.380 -0.302 -53.519 1.00 19.09 293 ALA B CA 1
ATOM 5264 C C . ALA B 1 301 ? -43.033 -0.852 -53.075 1.00 17.57 293 ALA B C 1
ATOM 5265 O O . ALA B 1 301 ? -42.836 -1.130 -51.888 1.00 18.29 293 ALA B O 1
ATOM 5267 N N . GLN B 1 302 ? -42.104 -1.038 -54.021 1.00 17.56 294 GLN B N 1
ATOM 5268 C CA . GLN B 1 302 ? -40.802 -1.595 -53.665 1.00 16.54 294 GLN B CA 1
ATOM 5269 C C . GLN B 1 302 ? -39.936 -0.575 -52.928 1.00 13.83 294 GLN B C 1
ATOM 5270 O O . GLN B 1 302 ? -39.178 -0.949 -52.024 1.00 14.53 294 GLN B O 1
ATOM 5276 N N . VAL B 1 303 ? -39.977 0.705 -53.322 1.00 14.59 295 VAL B N 1
ATOM 5277 C CA . VAL B 1 303 ? -39.189 1.670 -52.550 1.00 11.79 295 VAL B CA 1
ATOM 5278 C C . VAL B 1 303 ? -39.767 1.795 -51.145 1.00 12.28 295 VAL B C 1
ATOM 5279 O O . VAL B 1 303 ? -39.025 1.909 -50.167 1.00 12.39 295 VAL B O 1
ATOM 5283 N N . ASP B 1 304 ? -41.091 1.704 -51.004 1.00 12.31 296 ASP B N 1
ATOM 5284 C CA A ASP B 1 304 ? -41.683 1.703 -49.669 0.60 12.52 296 ASP B CA 1
ATOM 5285 C CA B ASP B 1 304 ? -41.677 1.707 -49.666 0.40 13.21 296 ASP B CA 1
ATOM 5286 C C . ASP B 1 304 ? -41.251 0.466 -48.885 1.00 14.75 296 ASP B C 1
ATOM 5287 O O . ASP B 1 304 ? -40.998 0.535 -47.672 1.00 15.14 296 ASP B O 1
ATOM 5296 N N . ALA B 1 305 ? -41.131 -0.673 -49.566 1.00 16.20 297 ALA B N 1
ATOM 5297 C CA . ALA B 1 305 ? -40.674 -1.882 -48.892 1.00 14.33 297 ALA B CA 1
ATOM 5298 C C . ALA B 1 305 ? -39.242 -1.724 -48.408 1.00 13.95 297 ALA B C 1
ATOM 5299 O O . ALA B 1 305 ? -38.912 -2.155 -47.297 1.00 16.24 297 ALA B O 1
ATOM 5301 N N . MET B 1 306 ? -38.384 -1.107 -49.225 1.00 13.75 298 MET B N 1
ATOM 5302 C CA . MET B 1 306 ? -37.025 -0.807 -48.786 1.00 12.66 298 MET B CA 1
ATOM 5303 C C . MET B 1 306 ? -37.042 0.084 -47.544 1.00 12.35 298 MET B C 1
ATOM 5304 O O . MET B 1 306 ? -36.286 -0.152 -46.594 1.00 11.85 298 MET B O 1
ATOM 5309 N N . GLU B 1 307 ? -37.915 1.104 -47.528 1.00 11.21 299 GLU B N 1
ATOM 5310 C CA . GLU B 1 307 ? -38.013 1.985 -46.368 1.00 11.71 299 GLU B CA 1
ATOM 5311 C C . GLU B 1 307 ? -38.400 1.207 -45.119 1.00 11.88 299 GLU B C 1
ATOM 5312 O O . GLU B 1 307 ? -37.811 1.386 -44.045 1.00 12.62 299 GLU B O 1
ATOM 5318 N N . ARG B 1 308 ? -39.441 0.376 -45.222 1.00 14.65 300 ARG B N 1
ATOM 5319 C CA . ARG B 1 308 ? -39.876 -0.365 -44.046 1.00 16.28 300 ARG B CA 1
ATOM 5320 C C . ARG B 1 308 ? -38.806 -1.352 -43.582 1.00 14.70 300 ARG B C 1
ATOM 5321 O O . ARG B 1 308 ? -38.636 -1.557 -42.375 1.00 15.40 300 ARG B O 1
ATOM 5329 N N . ALA B 1 309 ? -38.094 -1.992 -44.525 1.00 13.85 301 ALA B N 1
ATOM 5330 C CA . ALA B 1 309 ? -36.948 -2.833 -44.159 1.00 14.48 301 ALA B CA 1
ATOM 5331 C C . ALA B 1 309 ? -35.884 -2.039 -43.415 1.00 12.73 301 ALA B C 1
ATOM 5332 O O . ALA B 1 309 ? -35.292 -2.529 -42.442 1.00 13.54 301 ALA B O 1
ATOM 5334 N N . LEU B 1 310 ? -35.622 -0.815 -43.856 1.00 11.46 302 LEU B N 1
ATOM 5335 C CA . LEU B 1 310 ? -34.630 0.015 -43.177 1.00 10.74 302 LEU B CA 1
ATOM 5336 C C . LEU B 1 310 ? -35.103 0.392 -41.776 1.00 14.32 302 LEU B C 1
ATOM 5337 O O . LEU B 1 310 ? -34.339 0.343 -40.813 1.00 11.10 302 LEU B O 1
ATOM 5342 N N . ARG B 1 311 ? -36.379 0.724 -41.626 1.00 12.94 303 ARG B N 1
ATOM 5343 C CA . ARG B 1 311 ? -36.853 1.045 -40.290 1.00 12.19 303 ARG B CA 1
ATOM 5344 C C . ARG B 1 311 ? -36.713 -0.150 -39.364 1.00 12.58 303 ARG B C 1
ATOM 5345 O O . ARG B 1 311 ? -36.296 -0.000 -38.208 1.00 14.61 303 ARG B O 1
ATOM 5353 N N . ASP B 1 312 ? -37.065 -1.345 -39.853 1.00 13.85 304 ASP B N 1
ATOM 5354 C CA . ASP B 1 312 ? -36.945 -2.554 -39.039 1.00 13.51 304 ASP B CA 1
ATOM 5355 C C . ASP B 1 312 ? -35.486 -2.804 -38.674 1.00 13.51 304 ASP B C 1
ATOM 5356 O O . ASP B 1 312 ? -35.163 -3.115 -37.518 1.00 14.89 304 ASP B O 1
ATOM 5361 N N . ALA B 1 313 ? -34.599 -2.704 -39.662 1.00 15.40 305 ALA B N 1
ATOM 5362 C CA . ALA B 1 313 ? -33.180 -2.982 -39.426 1.00 14.64 305 ALA B CA 1
ATOM 5363 C C . ALA B 1 313 ? -32.581 -1.999 -38.436 1.00 14.65 305 ALA B C 1
ATOM 5364 O O . ALA B 1 313 ? -31.838 -2.390 -37.525 1.00 14.48 305 ALA B O 1
ATOM 5366 N N . CYS B 1 314 ? -32.847 -0.702 -38.629 1.00 13.28 306 CYS B N 1
ATOM 5367 C CA . CYS B 1 314 ? -32.309 0.287 -37.704 1.00 13.61 306 CYS B CA 1
ATOM 5368 C C . CYS B 1 314 ? -32.840 0.084 -36.293 1.00 12.58 306 CYS B C 1
ATOM 5369 O O . CYS B 1 314 ? -32.115 0.300 -35.317 1.00 13.42 306 CYS B O 1
ATOM 5372 N N . ALA B 1 315 ? -34.115 -0.298 -36.154 1.00 11.92 307 ALA B N 1
ATOM 5373 C CA . ALA B 1 315 ? -34.624 -0.586 -34.821 1.00 12.54 307 ALA B CA 1
ATOM 5374 C C . ALA B 1 315 ? -33.835 -1.712 -34.167 1.00 17.68 307 ALA B C 1
ATOM 5375 O O . ALA B 1 315 ? -33.524 -1.646 -32.975 1.00 15.90 307 ALA B O 1
ATOM 5377 N N . ARG B 1 316 ? -33.516 -2.761 -34.933 1.00 16.14 308 ARG B N 1
ATOM 5378 C CA . ARG B 1 316 ? -32.785 -3.901 -34.380 1.00 14.76 308 ARG B CA 1
ATOM 5379 C C . ARG B 1 316 ? -31.374 -3.495 -33.972 1.00 14.21 308 ARG B C 1
ATOM 5380 O O . ARG B 1 316 ? -30.907 -3.845 -32.878 1.00 12.82 308 ARG B O 1
ATOM 5388 N N . VAL B 1 317 ? -30.685 -2.744 -34.835 1.00 15.26 309 VAL B N 1
ATOM 5389 C CA . VAL B 1 317 ? -29.345 -2.244 -34.505 1.00 15.31 309 VAL B CA 1
ATOM 5390 C C . VAL B 1 317 ? -29.395 -1.392 -33.252 1.00 16.22 309 VAL B C 1
ATOM 5391 O O . VAL B 1 317 ? -28.552 -1.528 -32.355 1.00 13.21 309 VAL B O 1
ATOM 5395 N N . ALA B 1 318 ? -30.383 -0.505 -33.166 1.00 14.17 310 ALA B N 1
ATOM 5396 C CA . ALA B 1 318 ? -30.439 0.404 -32.023 1.00 17.44 310 ALA B CA 1
ATOM 5397 C C . ALA B 1 318 ? -30.654 -0.365 -30.724 1.00 16.76 310 ALA B C 1
ATOM 5398 O O . ALA B 1 318 ? -30.029 -0.057 -29.705 1.00 18.08 310 ALA B O 1
ATOM 5400 N N . ALA B 1 319 ? -31.514 -1.385 -30.752 1.00 15.96 311 ALA B N 1
ATOM 5401 C CA . ALA B 1 319 ? -31.781 -2.161 -29.542 1.00 14.18 311 ALA B CA 1
ATOM 5402 C C . ALA B 1 319 ? -30.552 -2.943 -29.113 1.00 17.99 311 ALA B C 1
ATOM 5403 O O . ALA B 1 319 ? -30.284 -3.092 -27.916 1.00 19.31 311 ALA B O 1
ATOM 5405 N N . ALA B 1 320 ? -29.785 -3.434 -30.079 1.00 17.18 312 ALA B N 1
ATOM 5406 C CA . ALA B 1 320 ? -28.597 -4.210 -29.746 1.00 20.63 312 ALA B CA 1
ATOM 5407 C C . ALA B 1 320 ? -27.508 -3.342 -29.136 1.00 21.75 312 ALA B C 1
ATOM 5408 O O . ALA B 1 320 ? -26.698 -3.830 -28.337 1.00 24.26 312 ALA B O 1
ATOM 5410 N N . ARG B 1 321 ? -27.451 -2.071 -29.510 1.00 12.71 313 ARG B N 1
ATOM 5411 C CA . ARG B 1 321 ? -26.387 -1.170 -29.095 1.00 12.24 313 ARG B CA 1
ATOM 5412 C C . ARG B 1 321 ? -26.814 -0.207 -27.993 1.00 15.18 313 ARG B C 1
ATOM 5413 O O . ARG B 1 321 ? -25.996 0.608 -27.561 1.00 20.53 313 ARG B O 1
ATOM 5421 N N . GLY B 1 322 ? -28.074 -0.258 -27.563 1.00 17.17 314 GLY B N 1
ATOM 5422 C CA . GLY B 1 322 ? -28.553 0.641 -26.524 1.00 17.39 314 GLY B CA 1
ATOM 5423 C C . GLY B 1 322 ? -28.694 2.095 -26.926 1.00 24.90 314 GLY B C 1
ATOM 5424 O O . GLY B 1 322 ? -28.577 2.980 -26.064 1.00 20.60 314 GLY B O 1
ATOM 5425 N N . VAL B 1 323 ? -28.967 2.374 -28.210 1.00 16.22 315 VAL B N 1
ATOM 5426 C CA . VAL B 1 323 ? -29.144 3.750 -28.674 1.00 13.69 315 VAL B CA 1
ATOM 5427 C C . VAL B 1 323 ? -30.578 3.879 -29.161 1.00 14.95 315 VAL B C 1
ATOM 5428 O O . VAL B 1 323 ? -31.327 2.897 -29.164 1.00 16.11 315 VAL B O 1
ATOM 5432 N N . GLN B 1 324 ? -30.977 5.086 -29.541 1.00 17.14 316 GLN B N 1
ATOM 5433 C CA . GLN B 1 324 ? -32.310 5.348 -30.071 1.00 15.33 316 GLN B CA 1
ATOM 5434 C C . GLN B 1 324 ? -32.167 5.867 -31.493 1.00 16.57 316 GLN B C 1
ATOM 5435 O O . GLN B 1 324 ? -31.174 6.517 -31.830 1.00 15.36 316 GLN B O 1
ATOM 5441 N N . VAL B 1 325 ? -33.157 5.574 -32.334 1.00 17.52 317 VAL B N 1
ATOM 5442 C CA . VAL B 1 325 ? -33.096 6.007 -33.724 1.00 12.94 317 VAL B CA 1
ATOM 5443 C C . VAL B 1 325 ? -34.476 6.492 -34.126 1.00 14.67 317 VAL B C 1
ATOM 5444 O O . VAL B 1 325 ? -35.498 5.907 -33.751 1.00 16.91 317 VAL B O 1
ATOM 5448 N N . ALA B 1 326 ? -34.501 7.613 -34.830 1.00 13.28 318 ALA B N 1
ATOM 5449 C CA . ALA B 1 326 ? -35.729 8.163 -35.375 1.00 18.77 318 ALA B CA 1
ATOM 5450 C C . ALA B 1 326 ? -35.548 8.364 -36.869 1.00 18.23 318 ALA B C 1
ATOM 5451 O O . ALA B 1 326 ? -34.512 8.862 -37.304 1.00 14.55 318 ALA B O 1
ATOM 5453 N N . ILE B 1 327 ? -36.550 7.974 -37.657 1.00 12.51 319 ILE B N 1
ATOM 5454 C CA . ILE B 1 327 ? -36.459 8.043 -39.111 1.00 13.53 319 ILE B CA 1
ATOM 5455 C C . ILE B 1 327 ? -37.688 8.769 -39.622 1.00 15.55 319 ILE B C 1
ATOM 5456 O O . ILE B 1 327 ? -38.823 8.325 -39.390 1.00 15.52 319 ILE B O 1
ATOM 5461 N N . ASP B 1 328 ? -37.468 9.889 -40.298 1.00 14.65 320 ASP B N 1
ATOM 5462 C CA . ASP B 1 328 ? -38.542 10.723 -40.817 1.00 15.57 320 ASP B CA 1
ATOM 5463 C C . ASP B 1 328 ? -38.411 10.810 -42.326 1.00 18.12 320 ASP B C 1
ATOM 5464 O O . ASP B 1 328 ? -37.314 11.013 -42.849 1.00 17.21 320 ASP B O 1
ATOM 5469 N N . THR B 1 329 ? -39.527 10.661 -43.024 1.00 16.12 321 THR B N 1
ATOM 5470 C CA . THR B 1 329 ? -39.541 10.815 -44.476 1.00 19.91 321 THR B CA 1
ATOM 5471 C C . THR B 1 329 ? -39.890 12.264 -44.776 1.00 24.69 321 THR B C 1
ATOM 5472 O O . THR B 1 329 ? -41.007 12.703 -44.485 1.00 29.39 321 THR B O 1
ATOM 5476 N N . CYS B 1 330 ? -38.948 13.005 -45.366 1.00 22.52 322 CYS B N 1
ATOM 5477 C CA . CYS B 1 330 ? -39.159 14.424 -45.614 1.00 29.82 322 CYS B CA 1
ATOM 5478 C C . CYS B 1 330 ? -39.483 14.770 -47.064 1.00 25.99 322 CYS B C 1
ATOM 5479 O O . CYS B 1 330 ? -39.867 15.913 -47.329 1.00 25.57 322 CYS B O 1
ATOM 5482 N N . TRP B 1 331 ? -39.345 13.834 -48.001 1.00 15.95 323 TRP B N 1
ATOM 5483 C CA . TRP B 1 331 ? -39.766 14.049 -49.378 1.00 14.31 323 TRP B CA 1
ATOM 5484 C C . TRP B 1 331 ? -40.118 12.718 -50.017 1.00 17.35 323 TRP B C 1
ATOM 5485 O O . TRP B 1 331 ? -39.391 11.741 -49.843 1.00 13.20 323 TRP B O 1
ATOM 5496 N N . ARG B 1 332 ? -41.201 12.697 -50.788 1.00 14.21 324 ARG B N 1
ATOM 5497 C CA . ARG B 1 332 ? -41.585 11.540 -51.591 1.00 16.60 324 ARG B CA 1
ATOM 5498 C C . ARG B 1 332 ? -41.895 12.012 -53.003 1.00 15.82 324 ARG B C 1
ATOM 5499 O O . ARG B 1 332 ? -42.463 13.088 -53.190 1.00 20.43 324 ARG B O 1
ATOM 5507 N N . SER B 1 333 ? -41.536 11.196 -53.988 1.00 17.36 325 SER B N 1
ATOM 5508 C CA . SER B 1 333 ? -41.907 11.444 -55.375 1.00 15.80 325 SER B CA 1
ATOM 5509 C C . SER B 1 333 ? -42.266 10.107 -56.005 1.00 13.61 325 SER B C 1
ATOM 5510 O O . SER B 1 333 ? -41.555 9.116 -55.802 1.00 11.98 325 SER B O 1
ATOM 5513 N N . PRO B 1 334 ? -43.346 10.051 -56.775 1.00 18.24 326 PRO B N 1
ATOM 5514 C CA . PRO B 1 334 ? -43.804 8.775 -57.326 1.00 14.17 326 PRO B CA 1
ATOM 5515 C C . PRO B 1 334 ? -43.011 8.380 -58.560 1.00 13.12 326 PRO B C 1
ATOM 5516 O O . PRO B 1 334 ? -42.435 9.213 -59.258 1.00 14.66 326 PRO B O 1
ATOM 5520 N N . ALA B 1 335 ? -43.013 7.081 -58.835 1.00 11.66 327 ALA B N 1
ATOM 5521 C CA . ALA B 1 335 ? -42.494 6.628 -60.118 1.00 10.31 327 ALA B CA 1
ATOM 5522 C C . ALA B 1 335 ? -43.306 7.263 -61.240 1.00 14.98 327 ALA B C 1
ATOM 5523 O O . ALA B 1 335 ? -44.489 7.568 -61.087 1.00 15.75 327 ALA B O 1
ATOM 5525 N N . THR B 1 336 ? -42.659 7.470 -62.373 1.00 10.76 328 THR B N 1
ATOM 5526 C CA . THR B 1 336 ? -43.266 8.172 -63.506 1.00 11.37 328 THR B CA 1
ATOM 5527 C C . THR B 1 336 ? -43.013 7.379 -64.775 1.00 9.09 328 THR B C 1
ATOM 5528 O O . THR B 1 336 ? -42.073 7.653 -65.521 1.00 10.49 328 THR B O 1
ATOM 5532 N N . PRO B 1 337 ? -43.849 6.388 -65.066 1.00 12.10 329 PRO B N 1
ATOM 5533 C CA . PRO B 1 337 ? -43.670 5.634 -66.313 1.00 11.76 329 PRO B CA 1
ATOM 5534 C C . PRO B 1 337 ? -43.954 6.487 -67.543 1.00 10.17 329 PRO B C 1
ATOM 5535 O O . PRO B 1 337 ? -44.860 7.328 -67.551 1.00 11.75 329 PRO B O 1
ATOM 5539 N N . PHE B 1 338 ? -43.160 6.258 -68.582 1.00 10.26 330 PHE B N 1
ATOM 5540 C CA . PHE B 1 338 ? -43.397 6.885 -69.874 1.00 7.97 330 PHE B CA 1
ATOM 5541 C C . PHE B 1 338 ? -44.383 6.050 -70.692 1.00 10.81 330 PHE B C 1
ATOM 5542 O O . PHE B 1 338 ? -44.757 4.938 -70.324 1.00 12.98 330 PHE B O 1
ATOM 5550 N N . ASP B 1 339 ? -44.847 6.619 -71.800 1.00 9.07 331 ASP B N 1
ATOM 5551 C CA . ASP B 1 339 ? -45.912 5.991 -72.569 1.00 11.28 331 ASP B CA 1
ATOM 5552 C C . ASP B 1 339 ? -45.347 4.834 -73.375 1.00 10.42 331 ASP B C 1
ATOM 5553 O O . ASP B 1 339 ? -44.419 5.033 -74.160 1.00 11.18 331 ASP B O 1
ATOM 5558 N N . ARG B 1 340 ? -45.926 3.633 -73.198 1.00 9.37 332 ARG B N 1
ATOM 5559 C CA . ARG B 1 340 ? -45.389 2.453 -73.867 1.00 15.00 332 ARG B CA 1
ATOM 5560 C C . ARG B 1 340 ? -45.284 2.658 -75.374 1.00 15.58 332 ARG B C 1
ATOM 5561 O O . ARG B 1 340 ? -44.273 2.296 -75.985 1.00 14.07 332 ARG B O 1
ATOM 5569 N N . GLY B 1 341 ? -46.301 3.260 -75.986 1.00 11.93 333 GLY B N 1
ATOM 5570 C CA . GLY B 1 341 ? -46.280 3.446 -77.432 1.00 11.33 333 GLY B CA 1
ATOM 5571 C C . GLY B 1 341 ? -45.205 4.403 -77.911 1.00 14.67 333 GLY B C 1
ATOM 5572 O O . GLY B 1 341 ? -44.554 4.148 -78.932 1.00 12.50 333 GLY B O 1
ATOM 5573 N N . CYS B 1 342 ? -45.028 5.540 -77.218 1.00 10.02 334 CYS B N 1
ATOM 5574 C CA . CYS B 1 342 ? -43.962 6.470 -77.608 1.00 9.13 334 CYS B CA 1
ATOM 5575 C C . CYS B 1 342 ? -42.586 5.865 -77.347 1.00 11.42 334 CYS B C 1
ATOM 5576 O O . CYS B 1 342 ? -41.649 6.071 -78.136 1.00 9.58 334 CYS B O 1
ATOM 5579 N N . VAL B 1 343 ? -42.443 5.106 -76.250 1.00 10.49 335 VAL B N 1
ATOM 5580 C CA . VAL B 1 343 ? -41.168 4.447 -75.970 1.00 10.47 335 VAL B CA 1
ATOM 5581 C C . VAL B 1 343 ? -40.854 3.440 -77.061 1.00 10.97 335 VAL B C 1
ATOM 5582 O O . VAL B 1 343 ? -39.703 3.327 -77.517 1.00 10.85 335 VAL B O 1
ATOM 5586 N N . GLU B 1 344 ? -41.887 2.732 -77.539 1.00 10.60 336 GLU B N 1
ATOM 5587 C CA A GLU B 1 344 ? -41.690 1.745 -78.599 0.55 9.71 336 GLU B CA 1
ATOM 5588 C CA B GLU B 1 344 ? -41.649 1.745 -78.585 0.45 9.91 336 GLU B CA 1
ATOM 5589 C C . GLU B 1 344 ? -41.230 2.403 -79.895 1.00 11.05 336 GLU B C 1
ATOM 5590 O O . GLU B 1 344 ? -40.486 1.795 -80.666 1.00 11.32 336 GLU B O 1
ATOM 5601 N N . LEU B 1 345 ? -41.656 3.650 -80.159 1.00 10.70 337 LEU B N 1
ATOM 5602 C CA . LEU B 1 345 ? -41.168 4.319 -81.366 1.00 8.24 337 LEU B CA 1
ATOM 5603 C C . LEU B 1 345 ? -39.672 4.593 -81.263 1.00 10.56 337 LEU B C 1
ATOM 5604 O O . LEU B 1 345 ? -38.937 4.504 -82.257 1.00 10.12 337 LEU B O 1
ATOM 5609 N N . VAL B 1 346 ? -39.215 4.993 -80.069 1.00 10.07 338 VAL B N 1
ATOM 5610 C CA . VAL B 1 346 ? -37.790 5.210 -79.844 1.00 9.50 338 VAL B CA 1
ATOM 5611 C C . VAL B 1 346 ? -37.017 3.928 -80.102 1.00 10.48 338 VAL B C 1
ATOM 5612 O O . VAL B 1 346 ? -35.991 3.925 -80.803 1.00 10.96 338 VAL B O 1
ATOM 5616 N N . ALA B 1 347 ? -37.494 2.823 -79.529 1.00 10.76 339 ALA B N 1
ATOM 5617 C CA . ALA B 1 347 ? -36.842 1.534 -79.712 1.00 8.74 339 ALA B CA 1
ATOM 5618 C C . ALA B 1 347 ? -36.802 1.153 -81.185 1.00 9.51 339 ALA B C 1
ATOM 5619 O O . ALA B 1 347 ? -35.769 0.716 -81.697 1.00 12.33 339 ALA B O 1
ATOM 5621 N N . ARG B 1 348 ? -37.929 1.312 -81.888 1.00 8.88 340 ARG B N 1
ATOM 5622 C CA . ARG B 1 348 ? -37.966 0.881 -83.277 1.00 9.88 340 ARG B CA 1
ATOM 5623 C C . ARG B 1 348 ? -37.008 1.707 -84.125 1.00 11.09 340 ARG B C 1
ATOM 5624 O O . ARG B 1 348 ? -36.389 1.176 -85.057 1.00 10.31 340 ARG B O 1
ATOM 5632 N N . ALA B 1 349 ? -36.888 3.010 -83.837 1.00 8.55 341 ALA B N 1
ATOM 5633 C CA . ALA B 1 349 ? -35.955 3.828 -84.605 1.00 8.54 341 ALA B CA 1
ATOM 5634 C C . ALA B 1 349 ? -34.529 3.377 -84.350 1.00 10.50 341 ALA B C 1
ATOM 5635 O O . ALA B 1 349 ? -33.728 3.246 -85.296 1.00 11.74 341 ALA B O 1
ATOM 5637 N N . ALA B 1 350 ? -34.196 3.112 -83.080 1.00 8.77 342 ALA B N 1
ATOM 5638 C CA . ALA B 1 350 ? -32.853 2.618 -82.786 1.00 10.72 342 ALA B CA 1
ATOM 5639 C C . ALA B 1 350 ? -32.595 1.304 -83.509 1.00 17.56 342 ALA B C 1
ATOM 5640 O O . ALA B 1 350 ? -31.512 1.086 -84.074 1.00 13.88 342 ALA B O 1
ATOM 5642 N N . GLU B 1 351 ? -33.577 0.406 -83.499 1.00 11.53 343 GLU B N 1
ATOM 5643 C CA . GLU B 1 351 ? -33.348 -0.892 -84.125 1.00 11.86 343 GLU B CA 1
ATOM 5644 C C . GLU B 1 351 ? -33.218 -0.758 -85.633 1.00 10.31 343 GLU B C 1
ATOM 5645 O O . GLU B 1 351 ? -32.402 -1.458 -86.250 1.00 14.91 343 GLU B O 1
ATOM 5651 N N . ALA B 1 352 ? -34.009 0.129 -86.248 1.00 12.61 344 ALA B N 1
ATOM 5652 C CA . ALA B 1 352 ? -33.952 0.266 -87.704 1.00 14.18 344 ALA B CA 1
ATOM 5653 C C . ALA B 1 352 ? -32.561 0.704 -88.171 1.00 15.33 344 ALA B C 1
ATOM 5654 O O . ALA B 1 352 ? -32.097 0.285 -89.237 1.00 14.94 344 ALA B O 1
ATOM 5656 N N . PHE B 1 353 ? -31.911 1.591 -87.412 1.00 11.94 345 PHE B N 1
ATOM 5657 C CA . PHE B 1 353 ? -30.566 2.065 -87.711 1.00 13.52 345 PHE B CA 1
ATOM 5658 C C . PHE B 1 353 ? -29.483 1.082 -87.280 1.00 11.77 345 PHE B C 1
ATOM 5659 O O . PHE B 1 353 ? -28.301 1.249 -87.654 1.00 12.33 345 PHE B O 1
ATOM 5667 N N . GLY B 1 354 ? -29.838 0.046 -86.521 1.00 12.00 346 GLY B N 1
ATOM 5668 C CA . GLY B 1 354 ? -28.802 -0.847 -86.046 1.00 12.88 346 GLY B CA 1
ATOM 5669 C C . GLY B 1 354 ? -27.960 -0.256 -84.933 1.00 12.69 346 GLY B C 1
ATOM 5670 O O . GLY B 1 354 ? -26.874 -0.767 -84.662 1.00 12.95 346 GLY B O 1
ATOM 5671 N N . TYR B 1 355 ? -28.437 0.805 -84.276 1.00 10.90 347 TYR B N 1
ATOM 5672 C CA . TYR B 1 355 ? -27.685 1.384 -83.166 1.00 10.56 347 TYR B CA 1
ATOM 5673 C C . TYR B 1 355 ? -27.797 0.507 -81.929 1.00 15.09 347 TYR B C 1
ATOM 5674 O O . TYR B 1 355 ? -28.849 -0.088 -81.675 1.00 13.30 347 TYR B O 1
ATOM 5683 N N . THR B 1 356 ? -26.691 0.377 -81.180 1.00 12.00 348 THR B N 1
ATOM 5684 C CA . THR B 1 356 ? -26.785 -0.337 -79.911 1.00 11.76 348 THR B CA 1
ATOM 5685 C C . THR B 1 356 ? -27.737 0.416 -78.993 1.00 12.59 348 THR B C 1
ATOM 5686 O O . THR B 1 356 ? -27.821 1.643 -79.027 1.00 11.89 348 THR B O 1
ATOM 5690 N N . ASN B 1 357 ? -28.508 -0.335 -78.216 1.00 11.38 349 ASN B N 1
ATOM 5691 C CA . ASN B 1 357 ? -29.600 0.277 -77.473 1.00 10.98 349 ASN B CA 1
ATOM 5692 C C . ASN B 1 357 ? -29.891 -0.544 -76.227 1.00 14.29 349 ASN B C 1
ATOM 5693 O O . ASN B 1 357 ? -29.721 -1.766 -76.214 1.00 14.87 349 ASN B O 1
ATOM 5698 N N . GLU B 1 358 ? -30.371 0.132 -75.183 1.00 12.65 350 GLU B N 1
ATOM 5699 C CA . GLU B 1 358 ? -30.858 -0.598 -74.019 1.00 16.17 350 GLU B CA 1
ATOM 5700 C C . GLU B 1 358 ? -31.914 0.229 -73.306 1.00 10.70 350 GLU B C 1
ATOM 5701 O O . GLU B 1 358 ? -31.899 1.465 -73.342 1.00 11.90 350 GLU B O 1
ATOM 5707 N N . ARG B 1 359 ? -32.841 -0.473 -72.661 1.00 11.81 351 ARG B N 1
ATOM 5708 C CA A ARG B 1 359 ? -33.812 0.190 -71.798 0.59 10.14 351 ARG B CA 1
ATOM 5709 C CA B ARG B 1 359 ? -33.803 0.216 -71.816 0.41 10.47 351 ARG B CA 1
ATOM 5710 C C . ARG B 1 359 ? -33.114 0.698 -70.542 1.00 11.30 351 ARG B C 1
ATOM 5711 O O . ARG B 1 359 ? -32.235 0.024 -69.983 1.00 11.73 351 ARG B O 1
ATOM 5726 N N . ILE B 1 360 ? -33.477 1.911 -70.113 1.00 10.19 352 ILE B N 1
ATOM 5727 C CA . ILE B 1 360 ? -32.806 2.546 -68.982 1.00 10.82 352 ILE B CA 1
ATOM 5728 C C . ILE B 1 360 ? -33.795 3.480 -68.298 1.00 11.97 352 ILE B C 1
ATOM 5729 O O . ILE B 1 360 ? -34.660 4.065 -68.943 1.00 10.11 352 ILE B O 1
ATOM 5734 N N . VAL B 1 361 ? -33.696 3.598 -66.983 1.00 12.25 353 VAL B N 1
ATOM 5735 C CA . VAL B 1 361 ? -34.573 4.525 -66.269 1.00 9.44 353 VAL B CA 1
ATOM 5736 C C . VAL B 1 361 ? -33.892 5.891 -66.216 1.00 15.06 353 VAL B C 1
ATOM 5737 O O . VAL B 1 361 ? -32.661 5.983 -66.198 1.00 15.61 353 VAL B O 1
ATOM 5741 N N . SER B 1 362 ? -34.681 6.972 -66.220 1.00 11.31 354 SER B N 1
ATOM 5742 C CA . SER B 1 362 ? -34.105 8.293 -65.993 1.00 12.17 354 SER B CA 1
ATOM 5743 C C . SER B 1 362 ? -33.823 8.470 -64.509 1.00 14.24 354 SER B C 1
ATOM 5744 O O . SER B 1 362 ? -34.747 8.462 -63.685 1.00 14.33 354 SER B O 1
ATOM 5747 N N . GLY B 1 363 ? -32.534 8.608 -64.154 1.00 11.28 355 GLY B N 1
ATOM 5748 C CA . GLY B 1 363 ? -32.214 8.755 -62.752 1.00 12.39 355 GLY B CA 1
ATOM 5749 C C . GLY B 1 363 ? -32.336 10.153 -62.208 1.00 11.86 355 GLY B C 1
ATOM 5750 O O . GLY B 1 363 ? -32.174 10.341 -61.003 1.00 14.02 355 GLY B O 1
ATOM 5751 N N . ALA B 1 364 ? -32.595 11.147 -63.048 1.00 13.22 356 ALA B N 1
ATOM 5752 C CA . ALA B 1 364 ? -32.751 12.515 -62.560 1.00 13.23 356 ALA B CA 1
ATOM 5753 C C . ALA B 1 364 ? -33.974 13.155 -63.210 1.00 14.72 356 ALA B C 1
ATOM 5754 O O . ALA B 1 364 ? -34.549 12.625 -64.160 1.00 14.92 356 ALA B O 1
ATOM 5756 N N . GLY B 1 365 ? -34.356 14.320 -62.690 1.00 14.43 357 GLY B N 1
ATOM 5757 C CA . GLY B 1 365 ? -35.548 14.988 -63.181 1.00 17.73 357 GLY B CA 1
ATOM 5758 C C . GLY B 1 365 ? -35.330 15.635 -64.534 1.00 13.49 357 GLY B C 1
ATOM 5759 O O . GLY B 1 365 ? -34.222 16.031 -64.896 1.00 14.45 357 GLY B O 1
ATOM 5760 N N . HIS B 1 366 ? -36.412 15.697 -65.310 1.00 9.25 358 HIS B N 1
ATOM 5761 C CA . HIS B 1 366 ? -36.439 16.370 -66.599 1.00 11.60 358 HIS B CA 1
ATOM 5762 C C . HIS B 1 366 ? -37.833 16.919 -66.774 1.00 13.66 358 HIS B C 1
ATOM 5763 O O . HIS B 1 366 ? -38.780 16.446 -66.141 1.00 10.47 358 HIS B O 1
ATOM 5770 N N . ASP B 1 367 ? -37.961 17.887 -67.675 1.00 10.06 359 ASP B N 1
ATOM 5771 C CA . ASP B 1 367 ? -39.306 18.338 -68.027 1.00 10.58 359 ASP B CA 1
ATOM 5772 C C . ASP B 1 367 ? -40.183 17.184 -68.496 1.00 9.95 359 ASP B C 1
ATOM 5773 O O . ASP B 1 367 ? -41.398 17.203 -68.253 1.00 9.22 359 ASP B O 1
ATOM 5778 N N . ALA B 1 368 ? -39.597 16.186 -69.173 1.00 11.12 360 ALA B N 1
ATOM 5779 C CA . ALA B 1 368 ? -40.364 15.007 -69.584 1.00 9.30 360 ALA B CA 1
ATOM 5780 C C . ALA B 1 368 ? -41.102 14.344 -68.426 1.00 8.74 360 ALA B C 1
ATOM 5781 O O . ALA B 1 368 ? -42.179 13.778 -68.636 1.00 9.74 360 ALA B O 1
ATOM 5783 N N . ILE B 1 369 ? -40.536 14.380 -67.213 1.00 9.08 361 ILE B N 1
ATOM 5784 C CA . ILE B 1 369 ? -41.205 13.775 -66.053 1.00 9.22 361 ILE B CA 1
ATOM 5785 C C . ILE B 1 369 ? -42.573 14.412 -65.822 1.00 12.80 361 ILE B C 1
ATOM 5786 O O . ILE B 1 369 ? -43.591 13.723 -65.578 1.00 11.10 361 ILE B O 1
ATOM 5791 N N . LEU B 1 370 ? -42.613 15.749 -65.859 1.00 9.35 362 LEU B N 1
ATOM 5792 C CA . LEU B 1 370 ? -43.870 16.467 -65.676 1.00 10.13 362 LEU B CA 1
ATOM 5793 C C . LEU B 1 370 ? -44.815 16.213 -66.841 1.00 10.78 362 LEU B C 1
ATOM 5794 O O . LEU B 1 370 ? -46.018 16.015 -66.635 1.00 12.71 362 LEU B O 1
ATOM 5799 N N . LEU B 1 371 ? -44.293 16.228 -68.068 1.00 9.04 363 LEU B N 1
ATOM 5800 C CA . LEU B 1 371 ? -45.160 16.032 -69.234 1.00 10.56 363 LEU B CA 1
ATOM 5801 C C . LEU B 1 371 ? -45.789 14.646 -69.228 1.00 13.38 363 LEU B C 1
ATOM 5802 O O . LEU B 1 371 ? -46.959 14.487 -69.601 1.00 12.02 363 LEU B O 1
ATOM 5807 N N . ALA B 1 372 ? -45.032 13.630 -68.794 1.00 10.55 364 ALA B N 1
ATOM 5808 C CA . ALA B 1 372 ? -45.504 12.246 -68.868 1.00 12.32 364 ALA B CA 1
ATOM 5809 C C . ALA B 1 372 ? -46.744 12.013 -68.034 1.00 12.79 364 ALA B C 1
ATOM 5810 O O . ALA B 1 372 ? -47.489 11.060 -68.300 1.00 15.66 364 ALA B O 1
ATOM 5812 N N . ARG B 1 373 ? -46.977 12.851 -67.029 1.00 10.63 365 ARG B N 1
ATOM 5813 C CA . ARG B 1 373 ? -48.159 12.698 -66.203 1.00 11.93 365 ARG B CA 1
ATOM 5814 C C . ARG B 1 373 ? -49.408 13.233 -66.882 1.00 14.06 365 ARG B C 1
ATOM 5815 O O . ARG B 1 373 ? -50.510 12.981 -66.388 1.00 18.13 365 ARG B O 1
ATOM 5823 N N . ARG B 1 374 ? -49.259 13.917 -68.016 1.00 11.99 366 ARG B N 1
ATOM 5824 C CA . ARG B 1 374 ? -50.398 14.535 -68.686 1.00 14.42 366 ARG B CA 1
ATOM 5825 C C . ARG B 1 374 ? -50.507 14.102 -70.142 1.00 14.99 366 ARG B C 1
ATOM 5826 O O . ARG B 1 374 ? -51.615 14.077 -70.679 1.00 15.09 366 ARG B O 1
ATOM 5834 N N . VAL B 1 375 ? -49.393 13.825 -70.818 1.00 10.69 367 VAL B N 1
ATOM 5835 C CA . VAL B 1 375 ? -49.458 13.494 -72.242 1.00 11.77 367 VAL B CA 1
ATOM 5836 C C . VAL B 1 375 ? -48.500 12.348 -72.543 1.00 11.04 367 VAL B C 1
ATOM 5837 O O . VAL B 1 375 ? -47.536 12.110 -71.800 1.00 14.53 367 VAL B O 1
ATOM 5841 N N . PRO B 1 376 ? -48.765 11.592 -73.617 1.00 10.16 368 PRO B N 1
ATOM 5842 C CA . PRO B 1 376 ? -47.847 10.503 -73.991 1.00 9.78 368 PRO B CA 1
ATOM 5843 C C . PRO B 1 376 ? -46.440 11.019 -74.250 1.00 8.55 368 PRO B C 1
ATOM 5844 O O . PRO B 1 376 ? -46.231 11.928 -75.058 1.00 11.15 368 PRO B O 1
ATOM 5848 N N . THR B 1 377 ? -45.470 10.415 -73.561 1.00 7.36 369 THR B N 1
ATOM 5849 C CA . THR B 1 377 ? -44.112 10.935 -73.478 1.00 8.88 369 THR B CA 1
ATOM 5850 C C . THR B 1 377 ? -43.080 9.834 -73.659 1.00 9.04 369 THR B C 1
ATOM 5851 O O . THR B 1 377 ? -43.289 8.692 -73.227 1.00 7.76 369 THR B O 1
ATOM 5855 N N . ALA B 1 378 ? -41.956 10.182 -74.298 1.00 9.70 370 ALA B N 1
ATOM 5856 C CA . ALA B 1 378 ? -40.816 9.272 -74.346 1.00 8.74 370 ALA B CA 1
ATOM 5857 C C . ALA B 1 378 ? -39.557 10.112 -74.338 1.00 8.08 370 ALA B C 1
ATOM 5858 O O . ALA B 1 378 ? -39.583 11.318 -74.629 1.00 9.40 370 ALA B O 1
ATOM 5860 N N . MET B 1 379 ? -38.441 9.468 -73.994 1.00 8.39 371 MET B N 1
ATOM 5861 C CA . MET B 1 379 ? -37.155 10.162 -74.050 1.00 7.81 371 MET B CA 1
ATOM 5862 C C . MET B 1 379 ? -36.117 9.335 -74.794 1.00 8.18 371 MET B C 1
ATOM 5863 O O . MET B 1 379 ? -36.167 8.093 -74.823 1.00 11.07 371 MET B O 1
ATOM 5868 N N . VAL B 1 380 ? -35.147 10.051 -75.378 1.00 9.09 372 VAL B N 1
ATOM 5869 C CA . VAL B 1 380 ? -33.966 9.443 -75.986 1.00 9.44 372 VAL B CA 1
ATOM 5870 C C . VAL B 1 380 ? -32.774 9.863 -75.153 1.00 7.67 372 VAL B C 1
ATOM 5871 O O . VAL B 1 380 ? -32.449 11.056 -75.114 1.00 8.93 372 VAL B O 1
ATOM 5875 N N . PHE B 1 381 ? -32.089 8.896 -74.519 1.00 9.29 373 PHE B N 1
ATOM 5876 C CA . PHE B 1 381 ? -30.805 9.192 -73.881 1.00 8.95 373 PHE B CA 1
ATOM 5877 C C . PHE B 1 381 ? -29.644 8.880 -74.822 1.00 11.69 373 PHE B C 1
ATOM 5878 O O . PHE B 1 381 ? -29.690 7.905 -75.584 1.00 10.61 373 PHE B O 1
ATOM 5886 N N . ILE B 1 382 ? -28.588 9.686 -74.722 1.00 10.02 374 ILE B N 1
ATOM 5887 C CA . ILE B 1 382 ? -27.290 9.394 -75.337 1.00 11.38 374 ILE B CA 1
ATOM 5888 C C . ILE B 1 382 ? -26.238 9.307 -74.236 1.00 12.30 374 ILE B C 1
ATOM 5889 O O . ILE B 1 382 ? -26.401 9.874 -73.142 1.00 10.51 374 ILE B O 1
ATOM 5894 N N . PRO B 1 383 ? -25.133 8.605 -74.480 1.00 13.59 375 PRO B N 1
ATOM 5895 C CA . PRO B 1 383 ? -24.090 8.514 -73.452 1.00 10.95 375 PRO B CA 1
ATOM 5896 C C . PRO B 1 383 ? -23.387 9.844 -73.244 1.00 15.45 375 PRO B C 1
ATOM 5897 O O . PRO B 1 383 ? -23.388 10.727 -74.103 1.00 15.09 375 PRO B O 1
ATOM 5901 N N . CYS B 1 384 ? -22.778 9.979 -72.068 1.00 12.47 376 CYS B N 1
ATOM 5902 C CA . CYS B 1 384 ? -21.983 11.155 -71.762 1.00 19.36 376 CYS B CA 1
ATOM 5903 C C . CYS B 1 384 ? -20.777 10.737 -70.946 1.00 23.50 376 CYS B C 1
ATOM 5904 O O . CYS B 1 384 ? -20.806 9.721 -70.252 1.00 26.98 376 CYS B O 1
ATOM 5907 N N . VAL B 1 385 ? -19.716 11.534 -71.039 1.00 23.32 377 VAL B N 1
ATOM 5908 C CA . VAL B 1 385 ? -18.455 11.217 -70.361 1.00 36.70 377 VAL B CA 1
ATOM 5909 C C . VAL B 1 385 ? -18.374 11.959 -69.038 1.00 43.34 377 VAL B C 1
ATOM 5910 O O . VAL B 1 385 ? -18.856 13.083 -68.928 1.00 47.24 377 VAL B O 1
ATOM 5912 N N . GLU B 1 394 ? -18.566 17.927 -68.231 1.00 47.88 386 GLU B N 1
ATOM 5913 C CA . GLU B 1 394 ? -19.505 17.041 -68.927 1.00 47.83 386 GLU B CA 1
ATOM 5914 C C . GLU B 1 394 ? -19.303 17.086 -70.443 1.00 44.69 386 GLU B C 1
ATOM 5915 O O . GLU B 1 394 ? -18.923 18.121 -71.005 1.00 50.94 386 GLU B O 1
ATOM 5921 N N . ASP B 1 395 ? -19.567 15.971 -71.118 1.00 29.63 387 ASP B N 1
ATOM 5922 C CA . ASP B 1 395 ? -19.250 15.929 -72.534 1.00 23.66 387 ASP B CA 1
ATOM 5923 C C . ASP B 1 395 ? -20.065 14.823 -73.184 1.00 25.21 387 ASP B C 1
ATOM 5924 O O . ASP B 1 395 ? -20.454 13.844 -72.537 1.00 23.62 387 ASP B O 1
ATOM 5929 N N . ALA B 1 396 ? -20.331 15.004 -74.468 1.00 22.38 388 ALA B N 1
ATOM 5930 C CA . ALA B 1 396 ? -20.910 13.973 -75.313 1.00 14.22 388 ALA B CA 1
ATOM 5931 C C . ALA B 1 396 ? -20.127 13.962 -76.612 1.00 16.36 388 ALA B C 1
ATOM 5932 O O . ALA B 1 396 ? -19.539 14.978 -77.000 1.00 19.20 388 ALA B O 1
ATOM 5934 N N . LEU B 1 397 ? -20.093 12.819 -77.247 1.00 15.23 389 LEU B N 1
ATOM 5935 C CA . LEU B 1 397 ? -19.312 12.671 -78.469 1.00 13.89 389 LEU B CA 1
ATOM 5936 C C . LEU B 1 397 ? -20.150 13.048 -79.687 1.00 13.01 389 LEU B C 1
ATOM 5937 O O . LEU B 1 397 ? -21.359 12.834 -79.698 1.00 11.85 389 LEU B O 1
ATOM 5942 N N . PRO B 1 398 ? -19.519 13.570 -80.743 1.00 13.80 390 PRO B N 1
ATOM 5943 C CA . PRO B 1 398 ? -20.305 14.027 -81.900 1.00 14.50 390 PRO B CA 1
ATOM 5944 C C . PRO B 1 398 ? -21.143 12.943 -82.535 1.00 13.31 390 PRO B C 1
ATOM 5945 O O . PRO B 1 398 ? -22.302 13.200 -82.884 1.00 13.84 390 PRO B O 1
ATOM 5949 N N . ASP B 1 399 ? -20.605 11.729 -82.697 1.00 14.23 391 ASP B N 1
ATOM 5950 C CA . ASP B 1 399 ? -21.426 10.682 -83.297 1.00 14.39 391 ASP B CA 1
ATOM 5951 C C . ASP B 1 399 ? -22.576 10.238 -82.391 1.00 12.74 391 ASP B C 1
ATOM 5952 O O . ASP B 1 399 ? -23.593 9.748 -82.889 1.00 11.31 391 ASP B O 1
ATOM 5957 N N . ASP B 1 400 ? -22.458 10.373 -81.065 1.00 10.71 392 ASP B N 1
ATOM 5958 C CA . ASP B 1 400 ? -23.590 10.026 -80.207 1.00 9.71 392 ASP B CA 1
ATOM 5959 C C . ASP B 1 400 ? -24.672 11.091 -80.300 1.00 10.79 392 ASP B C 1
ATOM 5960 O O . ASP B 1 400 ? -25.868 10.778 -80.358 1.00 10.52 392 ASP B O 1
ATOM 5965 N N . VAL B 1 401 ? -24.249 12.361 -80.347 1.00 13.09 393 VAL B N 1
ATOM 5966 C CA . VAL B 1 401 ? -25.180 13.458 -80.585 1.00 9.14 393 VAL B CA 1
ATOM 5967 C C . VAL B 1 401 ? -25.933 13.221 -81.884 1.00 10.71 393 VAL B C 1
ATOM 5968 O O . VAL B 1 401 ? -27.168 13.321 -81.947 1.00 10.15 393 VAL B O 1
ATOM 5972 N N . THR B 1 402 ? -25.206 12.891 -82.940 1.00 8.98 394 THR B N 1
ATOM 5973 C CA . THR B 1 402 ? -25.860 12.662 -84.224 1.00 8.84 394 THR B CA 1
ATOM 5974 C C . THR B 1 402 ? -26.831 11.492 -84.152 1.00 12.17 394 THR B C 1
ATOM 5975 O O . THR B 1 402 ? -27.986 11.606 -84.571 1.00 12.00 394 THR B O 1
ATOM 5979 N N . ARG B 1 403 ? -26.371 10.338 -83.654 1.00 9.15 395 ARG B N 1
ATOM 5980 C CA . ARG B 1 403 ? -27.224 9.149 -83.714 1.00 9.79 395 ARG B CA 1
ATOM 5981 C C . ARG B 1 403 ? -28.444 9.264 -82.803 1.00 10.78 395 ARG B C 1
ATOM 5982 O O . ARG B 1 403 ? -29.538 8.834 -83.178 1.00 8.66 395 ARG B O 1
ATOM 5990 N N . GLY B 1 404 ? -28.302 9.876 -81.625 1.00 10.56 396 GLY B N 1
ATOM 5991 C CA . GLY B 1 404 ? -29.476 10.124 -80.806 1.00 11.00 396 GLY B CA 1
ATOM 5992 C C . GLY B 1 404 ? -30.510 10.979 -81.523 1.00 11.04 396 GLY B C 1
ATOM 5993 O O . GLY B 1 404 ? -31.721 10.763 -81.379 1.00 10.65 396 GLY B O 1
ATOM 5994 N N . THR B 1 405 ? -30.048 11.971 -82.300 1.00 9.62 397 THR B N 1
ATOM 5995 C CA . THR B 1 405 ? -30.975 12.829 -83.030 1.00 8.27 397 THR B CA 1
ATOM 5996 C C . THR B 1 405 ? -31.596 12.107 -84.227 1.00 11.78 397 THR B C 1
ATOM 5997 O O . THR B 1 405 ? -32.759 12.369 -84.564 1.00 10.92 397 THR B O 1
ATOM 6001 N N . ASN B 1 406 ? -30.859 11.204 -84.875 1.00 10.11 398 ASN B N 1
ATOM 6002 C CA . ASN B 1 406 ? -31.476 10.338 -85.884 1.00 7.74 398 ASN B CA 1
ATOM 6003 C C . ASN B 1 406 ? -32.626 9.537 -85.292 1.00 11.79 398 ASN B C 1
ATOM 6004 O O . ASN B 1 406 ? -33.670 9.362 -85.938 1.00 12.44 398 ASN B O 1
ATOM 6009 N N . VAL B 1 407 ? -32.451 9.033 -84.064 1.00 10.60 399 VAL B N 1
ATOM 6010 C CA . VAL B 1 407 ? -33.528 8.285 -83.416 1.00 9.08 399 VAL B CA 1
ATOM 6011 C C . VAL B 1 407 ? -34.685 9.214 -83.083 1.00 8.46 399 VAL B C 1
ATOM 6012 O O . VAL B 1 407 ? -35.857 8.888 -83.331 1.00 8.35 399 VAL B O 1
ATOM 6016 N N . LEU B 1 408 ? -34.382 10.390 -82.523 1.00 9.15 400 LEU B N 1
ATOM 6017 C CA . LEU B 1 408 ? -35.430 11.362 -82.216 1.00 5.81 400 LEU B CA 1
ATOM 6018 C C . LEU B 1 408 ? -36.217 11.713 -83.464 1.00 11.73 400 LEU B C 1
ATOM 6019 O O . LEU B 1 408 ? -37.453 11.732 -83.460 1.00 10.44 400 LEU B O 1
ATOM 6024 N N . LEU B 1 409 ? -35.503 11.986 -84.553 1.00 10.15 401 LEU B N 1
ATOM 6025 C CA . LEU B 1 409 ? -36.151 12.378 -85.798 1.00 10.21 401 LEU B CA 1
ATOM 6026 C C . LEU B 1 409 ? -37.130 11.321 -86.256 1.00 9.72 401 LEU B C 1
ATOM 6027 O O . LEU B 1 409 ? -38.243 11.634 -86.697 1.00 11.15 401 LEU B O 1
ATOM 6032 N N . ASN B 1 410 ? -36.707 10.057 -86.230 1.00 9.45 402 ASN B N 1
ATOM 6033 C CA . ASN B 1 410 ? -37.543 9.043 -86.844 1.00 8.84 402 ASN B CA 1
ATOM 6034 C C . ASN B 1 410 ? -38.664 8.605 -85.916 1.00 10.67 402 ASN B C 1
ATOM 6035 O O . ASN B 1 410 ? -39.730 8.206 -86.400 1.00 10.62 402 ASN B O 1
ATOM 6040 N N . ALA B 1 411 ? -38.462 8.685 -84.607 1.00 8.54 403 ALA B N 1
ATOM 6041 C CA . ALA B 1 411 ? -39.594 8.452 -83.706 1.00 8.16 403 ALA B CA 1
ATOM 6042 C C . ALA B 1 411 ? -40.631 9.564 -83.838 1.00 9.61 403 ALA B C 1
ATOM 6043 O O . ALA B 1 411 ? -41.842 9.289 -83.886 1.00 11.01 403 ALA B O 1
ATOM 6045 N N . VAL B 1 412 ? -40.180 10.827 -83.925 1.00 10.12 404 VAL B N 1
ATOM 6046 C CA . VAL B 1 412 ? -41.123 11.933 -84.078 1.00 9.71 404 VAL B CA 1
ATOM 6047 C C . VAL B 1 412 ? -41.877 11.823 -85.397 1.00 11.50 404 VAL B C 1
ATOM 6048 O O . VAL B 1 412 ? -43.094 12.047 -85.446 1.00 13.58 404 VAL B O 1
ATOM 6052 N N . LEU B 1 413 ? -41.177 11.477 -86.499 1.00 10.63 405 LEU B N 1
ATOM 6053 C CA A LEU B 1 413 ? -41.856 11.338 -87.788 0.54 12.00 405 LEU B CA 1
ATOM 6054 C CA B LEU B 1 413 ? -41.862 11.354 -87.784 0.46 12.12 405 LEU B CA 1
ATOM 6055 C C . LEU B 1 413 ? -42.865 10.204 -87.774 1.00 15.89 405 LEU B C 1
ATOM 6056 O O . LEU B 1 413 ? -43.944 10.314 -88.368 1.00 19.83 405 LEU B O 1
ATOM 6065 N N . ALA B 1 414 ? -42.525 9.086 -87.126 1.00 13.25 406 ALA B N 1
ATOM 6066 C CA . ALA B 1 414 ? -43.500 8.010 -87.026 1.00 15.26 406 ALA B CA 1
ATOM 6067 C C . ALA B 1 414 ? -44.745 8.489 -86.291 1.00 16.18 406 ALA B C 1
ATOM 6068 O O . ALA B 1 414 ? -45.871 8.214 -86.716 1.00 13.93 406 ALA B O 1
ATOM 6070 N N . ARG B 1 415 ? -44.554 9.276 -85.228 1.00 14.18 407 ARG B N 1
ATOM 6071 C CA . ARG B 1 415 ? -45.688 9.742 -84.444 1.00 14.33 407 ARG B CA 1
ATOM 6072 C C . ARG B 1 415 ? -46.499 10.780 -85.207 1.00 10.78 407 ARG B C 1
ATOM 6073 O O . ARG B 1 415 ? -47.741 10.720 -85.236 1.00 13.36 407 ARG B O 1
ATOM 6081 N N . ALA B 1 416 ? -45.818 11.718 -85.856 1.00 9.97 408 ALA B N 1
ATOM 6082 C CA . ALA B 1 416 ? -46.488 12.816 -86.529 1.00 11.14 408 ALA B CA 1
ATOM 6083 C C . ALA B 1 416 ? -47.031 12.447 -87.892 1.00 15.07 408 ALA B C 1
ATOM 6084 O O . ALA B 1 416 ? -47.954 13.113 -88.371 1.00 16.77 408 ALA B O 1
ATOM 6086 N N . GLY B 1 417 ? -46.487 11.421 -88.531 1.00 15.35 409 GLY B N 1
ATOM 6087 C CA . GLY B 1 417 ? -46.906 11.078 -89.868 1.00 15.51 409 GLY B CA 1
ATOM 6088 C C . GLY B 1 417 ? -46.290 11.986 -90.919 1.00 21.71 409 GLY B C 1
ATOM 6089 O O . GLY B 1 417 ? -45.859 13.106 -90.655 1.00 17.56 409 GLY B O 1
ATOM 6090 N N . VAL B 1 418 ? -46.225 11.470 -92.136 1.00 20.36 410 VAL B N 1
ATOM 6091 C CA . VAL B 1 418 ? -45.675 12.207 -93.264 1.00 20.30 410 VAL B CA 1
ATOM 6092 C C . VAL B 1 418 ? -46.807 12.422 -94.252 1.00 27.24 410 VAL B C 1
ATOM 6093 O O . VAL B 1 418 ? -47.430 11.456 -94.708 1.00 33.71 410 VAL B O 1
ATOM 6097 N N . ALA B 1 419 ? -47.096 13.687 -94.557 1.00 18.85 411 ALA B N 1
ATOM 6098 C CA . ALA B 1 419 ? -48.159 14.019 -95.487 1.00 22.45 411 ALA B CA 1
ATOM 6099 C C . ALA B 1 419 ? -47.653 14.026 -96.919 1.00 31.45 411 ALA B C 1
ATOM 6100 O O . ALA B 1 419 ? -48.284 13.437 -97.803 1.00 37.25 411 ALA B O 1
ATOM 6102 N N . THR B 1 420 ? -46.516 14.682 -97.157 1.00 33.96 412 THR B N 1
ATOM 6103 C CA . THR B 1 420 ? -45.908 14.767 -98.482 1.00 41.18 412 THR B CA 1
ATOM 6104 C C . THR B 1 420 ? -44.393 14.836 -98.335 1.00 39.82 412 THR B C 1
ATOM 6105 O O . THR B 1 420 ? -43.867 15.134 -97.258 1.00 30.28 412 THR B O 1
ATOM 6109 N N . ARG B 1 421 ? -43.695 14.574 -99.442 1.00 46.19 413 ARG B N 1
ATOM 6110 C CA . ARG B 1 421 ? -42.229 14.636 -99.454 1.00 47.21 413 ARG B CA 1
ATOM 6111 C C . ARG B 1 421 ? -41.675 14.990 -100.837 1.00 48.13 413 ARG B C 1
ATOM 6112 O O . ARG B 1 421 ? -42.407 15.440 -101.718 1.00 50.57 413 ARG B O 1
#

InterPro domains:
  IPR002933 Peptidase M20 [PF01546] (80-404)
  IPR010158 N-carbamoyl-L-amino-acid amidohydrolase [PIRSF001235] (8-409)
  IPR010158 N-carbamoyl-L-amino-acid amidohydrolase [PTHR32494] (4-404)
  IPR010158 N-carbamoyl-L-amino-acid amidohydrolase [TIGR01879] (11-405)
  IPR036264 Bacterial exopeptidase dimerisation domain [SSF55031] (212-328)

Secondary structure (DSSP, 8-state):
------HHHHHHHHHHHHTTTB-TTS-B---TTSHHHHHHHHHHHHHHHHTT-EEEEBTT--EEEEE--S-TTSPPEEEEE-----TTB-SSTTHHHHHHHHHHHHHHHHHT-EESS-EEEEE-TT-S-SSSSSTTHHHHHHHTSS-HHHHHH-B-TT--BHHHHHHHHT---SBPS----SEEEEEEE-SSSHHHHHT-SEEEEEEE-EEEEEEEEEE----BTTTS-GGG---HHHHHHHHHHHHHHHHHTTTTT-EEE---EEETT--TTB---EEEEEEEEEESSHHHHHHHHHHHHHHHHHHHHHHT-EEEEEEEEEE--EEPPHHHHHHHHHHHHHHT--EEEEEE-S--HHHHHHTTS-EEEEEEPPP------HHHHHHHHHHHHHHHHHHH-EEE-/----GGG-----HHHHHHHHHHHHTTTB-TTS-B---TTSHHHHHHHHHHHHHHHHTT-EEEEBTT--EEEEE--S-TTSPPEEEEE-----TTB-SSTTHHHHHHHHHHHHHHHHHT-EESS-EEEEE-TTTT-SSSSSTTHHHHHHHTSS-HHHHHH-B-TTS-BHHHHHHHHT---SBPS----SEEEEEEE-SSSHHHHHT-SEEEEEEE-EEEEEEEEEE----BTTTS-GGG---HHHHHHHHHHHHHHHHHTTTTT-EEE---EEETT--TTB---EEEEEEEEEESSHHHHHHHHHHHHHHHHHHHHHHT-EEEEEEEEEE--EEPPHHHHHHHHHHHHHHT--EEEEEE-S--HHHHHHTTS-EEEEEE-------HHHHHHHHHHHHHHHHHHH-EEE-

Radius of gyration: 37.08 Å; Cα contacts (8 Å, |Δi|>4): 2126; chains: 2; bounding box: 72×50×117 Å

Organism: Burkholderia ambifaria (strain MC40-6) (NCBI:txid398577)

Nearest PDB structures (foldseek):
  5tp4-assembly1_A  TM=1.002E+00  e=9.079E-93  Burkholderia ambifaria MC40-6
  5thw-assembly2_D  TM=9.817E-01  e=5.705E-63  Burkholderia multivorans ATCC 17616
  4wjb-assembly2_C  TM=9.668E-01  e=4.744E-61  Burkholderia cenocepacia J2315
  4wjb-assembly1_D  TM=9.761E-01  e=7.691E-60  Burkholderia cenocepacia J2315
  5i4m-assembly1_B  TM=8.021E-01  e=3.505E-61  Burkholderia vietnamiensis G4

Sequence (814 aa):
DLLEIDGARLWRRSLADMARIGATPRGGVRRLALTDDDRRGRDLFAQWCRDAGMTVSVDAVGNLFARRDGADAQAAPVLIGSHLDTQPEGGRFDGVYGVLAGLEVVRTLNDAGIVTDDKPLEIVSWTNEEGARFAPAMLGSAVFTGALPLDDALARQDAEGITLGAALDACGCRGTRAPGGAVDAYFEAHIEQGPVLEANGTTIGIVTGGQAIRWLDVRVTGVAAAHAGTTPMPYRKDAYFASAQMALELERIVVAGHAPRGLATIGQAGIRNASRRNTIAGDVTFTVDLRHHDDDAQVDDAMERRALRDACARVAAARGVQVAIDTCWRSPATPFDRGCVELVARAAEAFGYTNERIVSGAGHDAILLARRVVPTAMVFIPCVDAEDDALPDDVTRGTNVLLNAVLLARAGVATRHHHHMKDLLEIDGARLWRSLADMARIGATPRGGVRRLALTDDDRRGRDLFAQWCRDAGMMTVSVDAVGNLFARRDGADAQAAPVLIGSHLDTQPEGGRRFDGVYGVLAGLEVVRTLNDAGIVTDDKPLEIVSWTNEEGARFAPAMLGSAVFTGALPLDDALARQDAEGITLGAALDACGCRGTRAPGGAVDAYFEAHIEQGPVLEANGTTIGIVTGGQAIRWLDVRVTGVAAAHAGTTPMPYRKDAYFASAQMALELERIVVAGHAPRGLATIGQAGIRNASSRRNTIAGDVTFTVDLRHHDDDAQVDDAMERALRDACARVAAARGVQVAIDTCWRSPATPFDRGCVEELVARAAEAFGYTNERRIVSGAGHDAILLARRVPTAMVFIPCVEDALPDDVTRGTNVLLNAVLLARAGVATR

Foldseek 3Di:
DFQFFDLVVLVVVLVVLQVQQQDPVRAHAAAFLPPSVLVSLVVLCVLLVVLVWDWAFEQLQKIKTKDAAPANPAAAAEFEFASHAARGGFSFARVLRQSLLSRLSVSCVVVVFGFHHMYMYIHFTQQPCHQWDDHLLRLCQQLVVAPPVNQQQTAGPVRDGSVNSCVVSVRRGHHRRYDDHAEYETEGAQLDAPCVVVVFLKALAFFAKWKWKKKKKKFWDWDFQPPADPVRGLARVVLVVVLVVLLVVLQVVVPPFKDKDWDDKDQPPDDPGIGRGMIMIMMMIIGQANVSSVVSVVSSVVVSVVSCVVRVMDMDMGIDDTDGIQGAAPLLSVLLVVQCVVVPGGYDYDHRHDDTSQSSVRVPHHYTYIYGYPPVPRDDDSVSSRSSSSSVSRSSCVSRDTDDD/DFDDLLVLQFFDLVVLVVVLVVLQVQQQDPVGAHAAAFLDPSVLVSLVVLCVLLVVLVWDWAAEQLQKIKTKDAAPANPAAAAEFEFASHAARGGHSFARVLRQSLLSRLSSSCSVVVFGFHHMYMYIHFTQQPCHQWDDHLLRLCQLLVVAPPVNQQQTAGPVRQGSVNSCVVSVRRGHHRHYDDHAEYETEGAQVDAPCVVVVALKALAFFAKKKWKKKKKKFWDWDFQPPDDPVRGLARVVLVVVLVVLLVVLQVVVPPFKDKDFDDKDQPPDDPGIGGGMIMIMMMIIGQANVVSVVSVVSSVVVSVVSCVVRVMDMDMGTDDTDGIQGAAPVLSVLLVVSCVSVPGGYDYDHRHDDTSQSSVRVPHHYTYIYGYCPVHHDSVSSRSSSSSVSRSSCSSRDTDDD